Protein AF-A0A9W7YUX2-F1 (afdb_monomer_lite)

pLDDT: mean 72.72, std 19.78, range [22.59, 95.31]

Foldseek 3Di:
DQCLVPVDALQRLLPDPVSLVVLLVLLVCLQPPVLVSLVVLLVVLVVLVVVLVVDDPVCNVSSLRSLLLSLLSNLSSLVSNVVVVCQVVVVLDPVVVVVVVPPPDDDDDDDDDDPDDPPPDFAQDDPLPQPAADDPVSLLSLLVSLLVLLQPPDDPPQVCVLCVLLPVQLSVVLQVVLQDDDDDHQSVLVSLVPSDDPPCSSVSSCNSSDHDGLCSSVSSNSSSLSSLQSSCSNPVVSLLVQQLVQLVVQLVPPPDDRPNSSLQSLLSYDDDLQSLQSVLVSLLVSLLRHDPVVVLVSLVSNLSNLVNCCVNVVVNLLVCLVVQHARPHPSLVSSLVSLVCQQVVDPPDTDDLSSLLSNLSSCSRGNPSLVLLLCCCVVVVAPDVPPGDPSSNVLRVLLVQLQDQAHEPSSLSSLLSLLVSVLSNLVPPPRSSLSSNVSSLVSSCCQLVDPSNNYHPDDPDDDDSLSSLLSSLLSCCSNPVVVSCVSQVCLCPPPPNALSSVLSNLSSVLSNVSVCVSSVNPVVCQVNLVVVLVSLLVLLQVLLVVLVVVQVVVVVVVVVVPDDDDDDDDDDDDDDDPDDDDPADDRPQNVLSPPQSDDPDDDSADPDSNSSSSVSLLSSLQSLLVPVVSQQHDPDLVSSLVSLLSVLVSLLSQCLRQDLSSVLSSLSNLLSSLPLVVCVVRDDQLVSLVVVLLSLLVSLLSLLVSLVVCVVRHDPSSLLSSLVSSLSSLVSSLVSLVVSVLSNDADDDPPSVVSSQVSLVVSLVVQCPDPDPSSVVSSLSSLVSVLSSVVSCVVSVYDDPPVPDPNVVSVVSSVDPVVVVD

Radius of gyration: 29.9 Å; chains: 1; bounding box: 78×98×90 Å

Sequence (822 aa):
MLPCYSGLQIEQLAANKEFYENVNVLIQLHEMRLSALLRRLFSLLETISRAAHSSEQRNSVLFQQSQLLVLRVIAMGMFFHWHQIYASQGVNSDRSLKNMADEKDGEGNSVSSYPSSGTGYNNGEFDLYYPLSLEEPVAKRAFSIATEYFRTWTSPPSVRILADTIGNQAFYMFYLRSTHTSQILPMSVFMMDTAIGSAMLPRYVRACLSEPTADLTMEIQDAAGAIFMFMSATNWNIALQRAKSCLYLALSRGDEVADLTDIRFLEYATMDITRLAQLIDAFADAFTRVKAADQLKLAVVLRRAIWGFITRCGGTFMDMHTNMYRPSTSRLETLLDSVSAVIDAHTRPCANPVYYQLMIMLIMLCPDLLAASAEHVIEHGEAREDGCSKHAMFIGKIHQQLISRDVPESVVIGAMELQRVTTVMTALPGNNAFRLSERFDADINAVLLDSSNRLSPYREETCETKLLLLGTMSCQFQLSPEKAMQIFLPRVTGPKAEPWMQLVFIHAVSASLMQRYYRNGLASAPLFNKMVSKLFLDLLRRNVDTIQTISEQQSAGSASNGQGRGTSYGRRPQGYNESAGQAGSRSICDMALNMYATGEKVSIIPPNEIAQRVQMVSNILYEIAAEPRLVVWGENEDTRFESLELIVGAISSCIQEPSLAIQRRAGYALRSLFNPLMLTEWMQSADIVFAVWTLSLQVIQAICRAIVHSMVTSTLTQHRQLLEIMYDMMVMSNSILEISGGMMGAAVEMAEYPQFEVAFEVVIMLHLWADDADICQITQECLRLKTQGQQLMIDAGIPVDLTLSNHRLYQELGTNDVKQAG

Secondary structure (DSSP, 8-state):
--HHHH---HHHHHT-HHHHHHHHHHHHHHHHHHHHHHHHHHHHHHHHHHHHHHS-GGGHHHHHHHHHHHHHHHHHHHHHHHHHHHHHTTTT-THHHHHHHH-SS--------------TTSS------PPPPPPHHHHHHHHHHHHHTT----S-HHHHHHHTTS-TTHHHHHHHHHS-SS----HHHHHHHTSS-GGGHHHHHHHHSSPPPS-HHHHHHHHHHHHHHHHHHH-HHHHHHHHHHHHHHHHH-TTSPP--GGGGGGGG----HHHHHHHHHHHHHHHTTS-HHHHHHHHHHHHHHHHHHHHHTHHHHHHHHHTT---S-SHHHHHHHHHHHHHHH--SS-S-HHHHHHHHHHHHT-HHHHHHHHHHHHHHSS---TT--HHHHHHHHHHHHHHSSSB-HHHHHHHHHHHHHHTTSTTSTT-HHHHHHHHHHHHHHHHHS-TT--B-S--SS---HHHHHHHHHHHHHHH-HHHHHHHHHHHHHSTT--HHHHHHHHHHHHHHHHHHHHTT-GGG-HHHHHHHHHHHHHHHHHHHHHHHHHHHHHHHHHHHTTS------------------------HHHHHHHTTSS-S---SS-SSHHHHHHHHHHHHHHHHHH-GGGT---SSHHHHHHHHHHHHHHHHHHHTSS-HHHHHHHHHHHHHHT-HHHHHHH---HHHHHHHHHHHHHHHHHHHHHHHHHTTT--HHHHHHHHHHHHHHHHHHHHHHHHHTT-S-S----SSHHHHHHHHHHHHHHHTT-SSHHHHHHHHHHHHHHHHHHHHHHHTT----TTT--HHHHHHHHHS-GGG--

Structure (mmCIF, N/CA/C/O backbone):
data_AF-A0A9W7YUX2-F1
#
_entry.id   AF-A0A9W7YUX2-F1
#
loop_
_atom_site.group_PDB
_atom_site.id
_atom_site.type_symbol
_atom_site.label_atom_id
_atom_site.label_alt_id
_atom_site.label_comp_id
_atom_site.label_asym_id
_atom_site.label_entity_id
_atom_site.label_seq_id
_atom_site.pdbx_PDB_ins_code
_atom_site.Cartn_x
_atom_site.Cartn_y
_atom_site.Cartn_z
_atom_site.occupancy
_atom_site.B_iso_or_equiv
_atom_site.auth_seq_id
_atom_site.auth_comp_id
_atom_site.auth_asym_id
_atom_site.auth_atom_id
_atom_site.pdbx_PDB_model_num
ATOM 1 N N . MET A 1 1 ? -29.855 -8.968 -6.049 1.00 76.94 1 MET A N 1
ATOM 2 C CA . MET A 1 1 ? -29.889 -7.650 -5.382 1.00 76.94 1 MET A CA 1
ATOM 3 C C . MET A 1 1 ? -28.709 -6.769 -5.807 1.00 76.94 1 MET A C 1
ATOM 5 O O . MET A 1 1 ? -28.089 -6.150 -4.960 1.00 76.94 1 MET A O 1
ATOM 9 N N . LEU A 1 2 ? -28.357 -6.714 -7.099 1.00 85.56 2 LEU A N 1
ATOM 10 C CA . LEU A 1 2 ? -27.263 -5.826 -7.527 1.00 85.56 2 LEU A CA 1
ATOM 11 C C . LEU A 1 2 ? -27.708 -4.357 -7.442 1.00 85.56 2 LEU A C 1
ATOM 13 O O . LEU A 1 2 ? -28.894 -4.120 -7.693 1.00 85.56 2 LEU A O 1
ATOM 17 N N . PRO A 1 3 ? -26.792 -3.403 -7.188 1.00 85.25 3 PRO A N 1
ATOM 18 C CA . PRO A 1 3 ? -27.112 -1.977 -7.082 1.00 85.25 3 PRO A CA 1
ATOM 19 C C . PRO A 1 3 ? -27.990 -1.426 -8.214 1.00 85.25 3 PRO A C 1
ATOM 21 O O . PRO A 1 3 ? -28.928 -0.673 -7.967 1.00 85.25 3 PRO A O 1
ATOM 24 N N . CYS A 1 4 ? -27.759 -1.858 -9.459 1.00 83.94 4 CYS A N 1
ATOM 25 C CA . CYS A 1 4 ? -28.532 -1.424 -10.625 1.00 83.94 4 CYS A CA 1
ATOM 26 C C . CYS A 1 4 ? -29.994 -1.903 -10.636 1.00 83.94 4 CYS A C 1
ATOM 28 O O . CYS A 1 4 ? -30.818 -1.304 -11.320 1.00 83.94 4 CYS A O 1
ATOM 30 N N . TYR A 1 5 ? -30.324 -2.964 -9.892 1.00 85.25 5 TYR A N 1
ATOM 31 C CA . TYR A 1 5 ? -31.680 -3.512 -9.793 1.00 85.25 5 TYR A CA 1
ATOM 32 C C . TYR A 1 5 ? -32.359 -3.186 -8.460 1.00 85.25 5 TYR A C 1
ATOM 34 O O . TYR A 1 5 ? -33.581 -3.089 -8.418 1.00 85.25 5 TYR A O 1
ATOM 42 N N . SER A 1 6 ? -31.597 -3.058 -7.369 1.00 83.38 6 SER A N 1
ATOM 43 C CA . SER A 1 6 ? -32.133 -2.750 -6.036 1.00 83.38 6 SER A CA 1
ATOM 44 C C . SER A 1 6 ? -32.234 -1.252 -5.751 1.00 83.38 6 SER A C 1
ATOM 46 O O . SER A 1 6 ? -32.991 -0.869 -4.866 1.00 83.38 6 SER A O 1
ATOM 48 N N . GLY A 1 7 ? -31.461 -0.411 -6.448 1.00 80.81 7 GLY A N 1
ATOM 49 C CA . GLY A 1 7 ? -31.319 1.012 -6.123 1.00 80.81 7 GLY A CA 1
ATOM 50 C C . GLY A 1 7 ? -30.483 1.288 -4.866 1.00 80.81 7 GLY A C 1
ATOM 51 O O . GLY A 1 7 ? -30.337 2.445 -4.484 1.00 80.81 7 GLY A O 1
ATOM 52 N N . LEU A 1 8 ? -29.934 0.244 -4.233 1.00 83.69 8 LEU A N 1
ATOM 53 C CA . LEU A 1 8 ? -29.103 0.337 -3.031 1.00 83.69 8 LEU A CA 1
ATOM 54 C C . LEU A 1 8 ? -27.620 0.384 -3.403 1.00 83.69 8 LEU A C 1
ATOM 56 O O . LEU A 1 8 ? -27.183 -0.348 -4.292 1.00 83.69 8 LEU A O 1
ATOM 60 N N . GLN A 1 9 ? -26.839 1.197 -2.696 1.00 83.50 9 GLN A N 1
ATOM 61 C CA . GLN A 1 9 ? -25.384 1.238 -2.870 1.00 83.50 9 GLN A CA 1
ATOM 62 C C . GLN A 1 9 ? -24.703 0.012 -2.239 1.00 83.50 9 GLN A C 1
ATOM 64 O O . GLN A 1 9 ? -25.297 -0.681 -1.409 1.00 83.50 9 GLN A O 1
ATOM 69 N N . ILE A 1 10 ? -23.444 -0.258 -2.610 1.00 78.69 10 ILE A N 1
ATOM 70 C CA . ILE A 1 10 ? -22.679 -1.396 -2.057 1.00 78.69 10 ILE A CA 1
ATOM 71 C C . ILE A 1 10 ? -22.597 -1.335 -0.526 1.00 78.69 10 ILE A C 1
ATOM 73 O O . ILE A 1 10 ? -22.780 -2.365 0.111 1.00 78.69 10 ILE A O 1
ATOM 77 N N . GLU A 1 11 ? -22.417 -0.149 0.061 1.00 74.25 11 GLU A N 1
ATOM 78 C CA . GLU A 1 11 ? -22.374 0.049 1.519 1.00 74.25 11 GLU A CA 1
ATOM 79 C C . GLU A 1 11 ? -23.659 -0.446 2.207 1.00 74.25 11 GLU A C 1
ATOM 81 O O . GLU A 1 11 ? -23.628 -1.234 3.152 1.00 74.25 11 GLU A O 1
ATOM 86 N N . GLN A 1 12 ? -24.814 -0.061 1.664 1.00 77.88 12 GLN A N 1
ATOM 87 C CA . GLN A 1 12 ? -26.123 -0.459 2.182 1.00 77.88 12 GLN A CA 1
ATOM 88 C C . GLN A 1 12 ? -26.367 -1.964 2.019 1.00 77.88 12 GLN A C 1
ATOM 90 O O . GLN A 1 12 ? -27.000 -2.597 2.863 1.00 77.88 12 GLN A O 1
ATOM 95 N N . LEU A 1 13 ? -25.856 -2.553 0.934 1.00 82.31 13 LEU A N 1
ATOM 96 C CA . LEU A 1 13 ? -25.910 -3.996 0.712 1.00 82.31 13 LEU A CA 1
ATOM 97 C C . LEU A 1 13 ? -24.961 -4.758 1.647 1.00 82.31 13 LEU A C 1
ATOM 99 O O . LEU A 1 13 ? -25.293 -5.869 2.056 1.00 82.31 13 LEU A O 1
ATOM 103 N N . ALA A 1 14 ? -23.817 -4.176 2.009 1.00 76.62 14 ALA A N 1
ATOM 104 C CA . ALA A 1 14 ? -22.840 -4.776 2.914 1.00 76.62 14 ALA A CA 1
ATOM 105 C C . ALA A 1 14 ? -23.381 -4.929 4.345 1.00 76.62 14 ALA A C 1
ATOM 107 O O . ALA A 1 14 ? -23.052 -5.904 5.019 1.00 76.62 14 ALA A O 1
ATOM 108 N N . ALA A 1 15 ? -24.257 -4.018 4.782 1.00 77.44 15 ALA A N 1
ATOM 109 C CA . ALA A 1 15 ? -24.952 -4.111 6.066 1.00 77.44 15 ALA A CA 1
ATOM 110 C C . ALA A 1 15 ? -26.000 -5.246 6.116 1.00 77.44 15 ALA A C 1
ATOM 112 O O . ALA A 1 15 ? -26.430 -5.655 7.195 1.00 77.44 15 ALA A O 1
ATOM 113 N N . ASN A 1 16 ? -26.419 -5.786 4.964 1.00 84.12 16 ASN A N 1
ATOM 114 C CA . ASN A 1 16 ? -27.411 -6.853 4.902 1.00 84.12 16 ASN A CA 1
ATOM 115 C C . ASN A 1 16 ? -26.763 -8.240 5.088 1.00 84.12 16 ASN A C 1
ATOM 117 O O . ASN A 1 16 ? -26.052 -8.746 4.216 1.00 84.12 16 ASN A O 1
ATOM 121 N N . LYS A 1 17 ? -27.092 -8.899 6.206 1.00 83.19 17 LYS A N 1
ATOM 122 C CA . LYS A 1 17 ? -26.575 -10.227 6.577 1.00 83.19 17 LYS A CA 1
ATOM 123 C C . LYS A 1 17 ? -26.864 -11.320 5.538 1.00 83.19 17 LYS A C 1
ATOM 125 O O . LYS A 1 17 ? -26.003 -12.158 5.286 1.00 83.19 17 LYS A O 1
ATOM 130 N N . GLU A 1 18 ? -28.041 -11.320 4.911 1.00 85.25 18 GLU A N 1
ATOM 131 C CA . GLU A 1 18 ? -28.393 -12.321 3.890 1.00 85.25 18 GLU A CA 1
ATOM 132 C C . GLU A 1 18 ? -27.582 -12.122 2.609 1.00 85.25 18 GLU A C 1
ATOM 134 O O . GLU A 1 18 ? -27.174 -13.080 1.951 1.00 85.25 18 GLU A O 1
ATOM 139 N N . PHE A 1 19 ? -27.333 -10.867 2.236 1.00 86.75 19 PHE A N 1
ATOM 140 C CA . PHE A 1 19 ? -26.511 -10.558 1.073 1.00 86.75 19 PHE A CA 1
ATOM 141 C C . PHE A 1 19 ? -25.054 -10.966 1.290 1.00 86.75 19 PHE A C 1
ATOM 143 O O . PHE A 1 19 ? -24.461 -11.592 0.409 1.00 86.75 19 PHE A O 1
ATOM 150 N N . TYR A 1 20 ? -24.518 -10.677 2.478 1.00 86.69 20 TYR A N 1
ATOM 151 C CA . TYR A 1 20 ? -23.194 -11.123 2.899 1.00 86.69 20 TYR A CA 1
ATOM 152 C C . TYR A 1 20 ? -23.043 -12.643 2.758 1.00 86.69 20 TYR A C 1
ATOM 154 O O . TYR A 1 20 ? -22.100 -13.117 2.122 1.00 86.69 20 TYR A O 1
ATOM 162 N N . GLU A 1 21 ? -24.012 -13.412 3.263 1.00 85.31 21 GLU A N 1
ATOM 163 C CA . GLU A 1 21 ? -23.968 -14.875 3.197 1.00 85.31 21 GLU A CA 1
ATOM 164 C C . GLU A 1 21 ? -24.084 -15.408 1.760 1.00 85.31 21 GLU A C 1
ATOM 166 O O . GLU A 1 21 ? -23.412 -16.366 1.383 1.00 85.31 21 GLU A O 1
ATOM 171 N N . ASN A 1 22 ? -24.864 -14.750 0.898 1.00 88.94 22 ASN A N 1
ATOM 172 C CA . ASN A 1 22 ? -24.930 -15.117 -0.518 1.00 88.94 22 ASN A CA 1
ATOM 173 C C . ASN A 1 22 ? -23.582 -14.933 -1.233 1.00 88.94 22 ASN A C 1
ATOM 175 O O . ASN A 1 22 ? -23.195 -15.777 -2.046 1.00 88.94 22 ASN A O 1
ATOM 179 N N . VAL A 1 23 ? -22.857 -13.848 -0.939 1.00 86.19 23 VAL A N 1
ATOM 180 C CA . VAL A 1 23 ? -21.506 -13.626 -1.481 1.00 86.19 23 VAL A CA 1
ATOM 181 C C . VAL A 1 23 ? -20.525 -14.655 -0.916 1.00 86.19 23 VAL A C 1
ATOM 183 O O . VAL A 1 23 ? -19.734 -15.209 -1.678 1.00 86.19 23 VAL A O 1
ATOM 186 N N . ASN A 1 24 ? -20.626 -14.976 0.377 1.00 84.75 24 ASN A N 1
ATOM 187 C CA . ASN A 1 24 ? -19.845 -16.028 1.029 1.00 84.75 24 ASN A CA 1
ATOM 188 C C . ASN A 1 24 ? -19.980 -17.381 0.313 1.00 84.75 24 ASN A C 1
ATOM 190 O O . ASN A 1 24 ? -18.991 -17.943 -0.162 1.00 84.75 24 ASN A O 1
ATOM 194 N N . VAL A 1 25 ? -21.214 -17.864 0.154 1.00 87.25 25 VAL A N 1
ATOM 195 C CA . VAL A 1 25 ? -21.503 -19.129 -0.534 1.00 87.25 25 VAL A CA 1
ATOM 196 C C . VAL A 1 25 ? -21.003 -19.093 -1.978 1.00 87.25 25 VAL A C 1
ATOM 198 O O . VAL A 1 25 ? -20.418 -20.062 -2.461 1.00 87.25 25 VAL A O 1
ATOM 201 N N . LEU A 1 26 ? -21.183 -17.971 -2.679 1.00 88.38 26 LEU A N 1
ATOM 202 C CA . LEU A 1 26 ? -20.724 -17.837 -4.058 1.00 88.38 26 LEU A CA 1
ATOM 203 C C . LEU A 1 26 ? -19.198 -17.959 -4.179 1.00 88.38 26 LEU A C 1
ATOM 205 O O . LEU A 1 26 ? -18.732 -18.620 -5.106 1.00 88.38 26 LEU A O 1
ATOM 209 N N . ILE A 1 27 ? -18.424 -17.375 -3.258 1.00 80.12 27 ILE A N 1
ATOM 210 C CA . ILE A 1 27 ? -16.957 -17.503 -3.234 1.00 80.12 27 ILE A CA 1
ATOM 211 C C . ILE A 1 27 ? -16.554 -18.956 -2.964 1.00 80.12 27 ILE A C 1
ATOM 213 O O . ILE A 1 27 ? -15.764 -19.503 -3.731 1.00 80.12 27 ILE A O 1
ATOM 217 N N . GLN A 1 28 ? -17.163 -19.618 -1.976 1.00 82.75 28 GLN A N 1
ATOM 218 C CA . GLN A 1 28 ? -16.885 -21.031 -1.672 1.00 82.75 28 GLN A CA 1
ATOM 219 C C . GLN A 1 28 ? -17.137 -21.951 -2.875 1.00 82.75 28 GLN A C 1
ATOM 221 O O . GLN A 1 28 ? -16.341 -22.837 -3.175 1.00 82.75 28 GLN A O 1
ATOM 226 N N . LEU A 1 29 ? -18.210 -21.713 -3.638 1.00 86.81 29 LEU A N 1
ATOM 227 C CA . LEU A 1 29 ? -18.544 -22.533 -4.808 1.00 86.81 29 LEU A CA 1
ATOM 228 C C . LEU A 1 29 ? -17.480 -22.487 -5.925 1.00 86.81 29 LEU A C 1
ATOM 230 O O . LEU A 1 29 ? -17.467 -23.384 -6.778 1.00 86.81 29 LEU A O 1
ATOM 234 N N . HIS A 1 30 ? -16.590 -21.483 -5.943 1.00 83.81 30 HIS A N 1
ATOM 235 C CA . HIS A 1 30 ? -15.491 -21.410 -6.916 1.00 83.81 30 HIS A CA 1
ATOM 236 C C . HIS A 1 30 ? -14.453 -22.518 -6.726 1.00 83.81 30 HIS A C 1
ATOM 238 O O . HIS A 1 30 ? -13.812 -22.895 -7.706 1.00 83.81 30 HIS A O 1
ATOM 244 N N . GLU A 1 31 ? -14.349 -23.107 -5.533 1.00 80.31 31 GLU A N 1
ATOM 245 C CA . GLU A 1 31 ? -13.511 -24.283 -5.288 1.00 80.31 31 GLU A CA 1
ATOM 246 C C . GLU A 1 31 ? -13.899 -25.443 -6.215 1.00 80.31 31 GLU A C 1
ATOM 248 O O . GLU A 1 31 ? -13.056 -25.983 -6.927 1.00 80.31 31 GLU A O 1
ATOM 253 N N . MET A 1 32 ? -15.197 -25.753 -6.288 1.00 77.19 32 MET A N 1
ATOM 254 C CA . MET A 1 32 ? -15.705 -26.947 -6.970 1.00 77.19 32 MET A CA 1
ATOM 255 C C . MET A 1 32 ? -16.154 -26.700 -8.416 1.00 77.19 32 MET A C 1
ATOM 257 O O . MET A 1 32 ? -16.218 -27.637 -9.212 1.00 77.19 32 MET A O 1
ATOM 261 N N . ARG A 1 33 ? -16.558 -25.468 -8.770 1.00 84.56 33 ARG A N 1
ATOM 262 C CA . ARG A 1 33 ? -17.221 -25.169 -10.059 1.00 84.56 33 ARG A CA 1
ATOM 263 C C . ARG A 1 33 ? -16.730 -23.892 -10.744 1.00 84.56 33 ARG A C 1
ATOM 265 O O . ARG A 1 33 ? -17.533 -23.187 -11.365 1.00 84.56 33 ARG A O 1
ATOM 272 N N . LEU A 1 34 ? -15.423 -23.630 -10.704 1.00 86.25 34 LEU A N 1
ATOM 273 C CA . LEU A 1 34 ? -14.809 -22.423 -11.269 1.00 86.25 34 LEU A CA 1
ATOM 274 C C . LEU A 1 34 ? -15.307 -22.091 -12.690 1.00 86.25 34 LEU A C 1
ATOM 276 O O . LEU A 1 34 ? -15.917 -21.046 -12.904 1.00 86.25 34 LEU A O 1
ATOM 280 N N . SER A 1 35 ? -15.140 -22.990 -13.665 1.00 86.12 35 SER A N 1
ATOM 281 C CA . SER A 1 35 ? -15.485 -22.702 -15.069 1.00 86.12 35 SER A CA 1
ATOM 282 C C . SER A 1 35 ? -16.975 -22.408 -15.285 1.00 86.12 35 SER A C 1
ATOM 284 O O . SER A 1 35 ? -17.326 -21.538 -16.082 1.00 86.12 35 SER A O 1
ATOM 286 N N . ALA A 1 36 ? -17.869 -23.103 -14.576 1.00 87.75 36 ALA A N 1
ATOM 287 C CA . ALA A 1 36 ? -19.311 -22.894 -14.704 1.00 87.75 36 ALA A CA 1
ATOM 288 C C . ALA A 1 36 ? -19.752 -21.551 -14.101 1.00 87.75 36 ALA A C 1
ATOM 290 O O . ALA A 1 36 ? -20.598 -20.867 -14.687 1.00 87.75 36 ALA A O 1
ATOM 291 N N . LEU A 1 37 ? -19.168 -21.164 -12.963 1.00 89.88 37 LEU A N 1
ATOM 292 C CA . LEU A 1 37 ? -19.428 -19.875 -12.323 1.00 89.88 37 LEU A CA 1
ATOM 293 C C . LEU A 1 37 ? -18.880 -18.722 -13.155 1.00 89.88 37 LEU A C 1
ATOM 295 O O . LEU A 1 37 ? -19.629 -17.788 -13.430 1.00 89.88 37 LEU A O 1
ATOM 299 N N . LEU A 1 38 ? -17.648 -18.837 -13.662 1.00 90.38 38 LEU A N 1
ATOM 300 C CA . LEU A 1 38 ? -17.061 -17.844 -14.562 1.00 90.38 38 LEU A CA 1
ATOM 301 C C . LEU A 1 38 ? -17.964 -17.592 -15.772 1.00 90.38 38 LEU A C 1
ATOM 303 O O . LEU A 1 38 ? -18.312 -16.448 -16.042 1.00 90.38 38 LEU A O 1
ATOM 307 N N . ARG A 1 39 ? -18.443 -18.642 -16.460 1.00 91.06 39 ARG A N 1
ATOM 308 C CA . ARG A 1 39 ? -19.365 -18.481 -17.604 1.00 91.06 39 ARG A CA 1
ATOM 309 C C . ARG A 1 39 ? -20.629 -17.694 -17.238 1.00 91.06 39 ARG A C 1
ATOM 311 O O . ARG A 1 39 ? -21.075 -16.870 -18.036 1.00 91.06 39 ARG A O 1
ATOM 318 N N . ARG A 1 40 ? -21.217 -17.958 -16.065 1.00 92.56 40 ARG A N 1
ATOM 319 C CA . ARG A 1 40 ? -22.444 -17.288 -15.602 1.00 92.56 40 ARG A CA 1
ATOM 320 C C . ARG A 1 40 ? -22.186 -15.840 -15.193 1.00 92.56 40 ARG A C 1
ATOM 322 O O . ARG A 1 40 ? -22.922 -14.963 -15.634 1.00 92.56 40 ARG A O 1
ATOM 329 N N . LEU A 1 41 ? -21.142 -15.589 -14.406 1.00 92.75 41 LEU A N 1
ATOM 330 C CA . LEU A 1 41 ? -20.791 -14.253 -13.919 1.00 92.75 41 LEU A CA 1
ATOM 331 C C . LEU A 1 41 ? -20.342 -13.336 -15.062 1.00 92.75 41 LEU A C 1
ATOM 333 O O . LEU A 1 41 ? -20.785 -12.195 -15.134 1.00 92.75 41 LEU A O 1
ATOM 337 N N . PHE A 1 42 ? -19.575 -13.851 -16.023 1.00 92.94 42 PHE A N 1
ATOM 338 C CA . PHE A 1 42 ? -19.224 -13.118 -17.240 1.00 92.94 42 PHE A CA 1
ATOM 339 C C . PHE A 1 42 ? -20.447 -12.786 -18.108 1.00 92.94 42 PHE A C 1
ATOM 341 O O . PHE A 1 42 ? -20.568 -11.671 -18.606 1.00 92.94 42 PHE A O 1
ATOM 348 N N . SER A 1 43 ? -21.402 -13.712 -18.240 1.00 92.31 43 SER A N 1
ATOM 349 C CA . SER A 1 43 ? -22.655 -13.439 -18.958 1.00 92.31 43 SER A CA 1
ATOM 350 C C . SER A 1 43 ? -23.526 -12.394 -18.256 1.00 92.31 43 SER A C 1
ATOM 352 O O . SER A 1 43 ? -24.179 -11.583 -18.916 1.00 92.31 43 SER A O 1
ATOM 354 N N . LEU A 1 44 ? -23.550 -12.414 -16.922 1.00 92.00 44 LEU A N 1
ATOM 355 C CA . LEU A 1 44 ? -24.222 -11.400 -16.118 1.00 92.00 44 LEU A CA 1
ATOM 356 C C . LEU A 1 44 ? -23.566 -10.031 -16.327 1.00 92.00 44 LEU A C 1
ATOM 358 O O . LEU A 1 44 ? -24.267 -9.052 -16.568 1.00 92.00 44 LEU A O 1
ATOM 362 N N . LEU A 1 45 ? -22.234 -9.979 -16.313 1.00 91.00 45 LEU A N 1
ATOM 363 C CA . LEU A 1 45 ? -21.463 -8.754 -16.496 1.00 91.00 45 LEU A CA 1
ATOM 364 C C . LEU A 1 45 ? -21.702 -8.109 -17.873 1.00 91.00 45 LEU A C 1
ATOM 366 O O . LEU A 1 45 ? -21.962 -6.911 -17.947 1.00 91.00 45 LEU A O 1
ATOM 370 N N . GLU A 1 46 ? -21.734 -8.902 -18.948 1.00 89.81 46 GLU A N 1
ATOM 371 C CA . GLU A 1 46 ? -22.109 -8.429 -20.293 1.00 89.81 46 GLU A CA 1
ATOM 372 C C . GLU A 1 46 ? -23.537 -7.861 -20.331 1.00 89.81 46 GLU A C 1
ATOM 374 O O . GLU A 1 46 ? -23.793 -6.853 -20.990 1.00 89.81 46 GLU A O 1
ATOM 379 N N . THR A 1 47 ? -24.476 -8.496 -19.623 1.00 89.69 47 THR A N 1
ATOM 380 C CA . THR A 1 47 ? -25.873 -8.035 -19.552 1.00 89.69 47 THR A CA 1
ATOM 381 C C . THR A 1 47 ? -25.957 -6.675 -18.859 1.00 89.69 47 THR A C 1
ATOM 383 O O . THR A 1 47 ? -26.640 -5.776 -19.348 1.00 89.69 47 THR A O 1
ATOM 386 N N . ILE A 1 48 ? -25.211 -6.500 -17.763 1.00 88.12 48 ILE A N 1
ATOM 387 C CA . ILE A 1 48 ? -25.109 -5.229 -17.035 1.00 88.12 48 ILE A CA 1
ATOM 388 C C . ILE A 1 48 ? -24.440 -4.163 -17.911 1.00 88.12 48 ILE A C 1
ATOM 390 O O . ILE A 1 48 ? -24.946 -3.045 -17.974 1.00 88.12 48 ILE A O 1
ATOM 394 N N . SER A 1 49 ? -23.348 -4.496 -18.615 1.00 85.94 49 SER A N 1
ATOM 395 C CA . SER A 1 49 ? -22.669 -3.557 -19.523 1.00 85.94 49 SER A CA 1
ATOM 396 C C . SER A 1 49 ? -23.613 -3.063 -20.619 1.00 85.94 49 SER A C 1
ATOM 398 O O . SER A 1 49 ? -23.789 -1.857 -20.783 1.00 85.94 49 SER A O 1
ATOM 400 N N . ARG A 1 50 ? -24.323 -3.961 -21.313 1.00 85.44 50 ARG A N 1
ATOM 401 C CA . ARG A 1 50 ? -25.283 -3.567 -22.362 1.00 85.44 50 ARG A CA 1
ATOM 402 C C . ARG A 1 50 ? -26.422 -2.703 -21.821 1.00 85.44 50 ARG A C 1
ATOM 404 O O . ARG A 1 50 ? -26.790 -1.726 -22.465 1.00 85.44 50 ARG A O 1
ATOM 411 N N . ALA A 1 51 ? -26.953 -3.037 -20.644 1.00 82.88 51 ALA A N 1
ATOM 412 C CA . ALA A 1 51 ? -28.006 -2.251 -20.006 1.00 82.88 51 ALA A CA 1
ATOM 413 C C . ALA A 1 51 ? -27.527 -0.833 -19.641 1.00 82.88 51 ALA A C 1
ATOM 415 O O . ALA A 1 51 ? -28.253 0.132 -19.886 1.00 82.88 51 ALA A O 1
ATOM 416 N N . ALA A 1 52 ? -26.290 -0.693 -19.152 1.00 79.31 52 ALA A N 1
ATOM 417 C CA . ALA A 1 52 ? -25.703 0.597 -18.791 1.00 79.31 52 ALA A CA 1
ATOM 418 C C . ALA A 1 52 ? -25.657 1.575 -19.980 1.00 79.31 52 ALA A C 1
ATOM 420 O O . ALA A 1 52 ? -26.032 2.735 -19.829 1.00 79.31 52 ALA A O 1
ATOM 421 N N . HIS A 1 53 ? -25.302 1.091 -21.178 1.00 75.44 53 HIS A N 1
ATOM 422 C CA . HIS A 1 53 ? -25.247 1.901 -22.405 1.00 75.44 53 HIS A CA 1
ATOM 423 C C . HIS A 1 53 ? -26.621 2.419 -22.872 1.00 75.44 53 HIS A C 1
ATOM 425 O O . HIS A 1 53 ? -26.684 3.360 -23.657 1.00 75.44 53 HIS A O 1
ATOM 431 N N . SER A 1 54 ? -27.715 1.804 -22.412 1.00 71.06 54 SER A N 1
ATOM 432 C CA . SER A 1 54 ? -29.092 2.163 -22.787 1.00 71.06 54 SER A CA 1
ATOM 433 C C . SER A 1 54 ? -29.824 3.033 -21.756 1.00 71.06 54 SER A C 1
ATOM 435 O O . SER A 1 54 ? -30.933 3.489 -22.024 1.00 71.06 54 SER A O 1
ATOM 437 N N . SER A 1 55 ? -29.233 3.244 -20.575 1.00 61.72 55 SER A N 1
ATOM 438 C CA . SER A 1 55 ? -29.875 3.918 -19.437 1.00 61.72 55 SER A CA 1
ATOM 439 C C . SER A 1 55 ? -29.543 5.416 -19.351 1.00 61.72 55 SER A C 1
ATOM 441 O O . SER A 1 55 ? -28.477 5.844 -19.787 1.00 61.72 55 SER A O 1
ATOM 443 N N . GLU A 1 56 ? -30.442 6.225 -18.771 1.00 56.97 56 GLU A N 1
ATOM 444 C CA . GLU A 1 56 ? -30.188 7.649 -18.499 1.00 56.97 56 GLU A CA 1
ATOM 445 C C . GLU A 1 56 ? -28.963 7.851 -17.585 1.00 56.97 56 GLU A C 1
ATOM 447 O O . GLU A 1 56 ? -28.743 7.100 -16.631 1.00 56.97 56 GLU A O 1
ATOM 452 N N . GLN A 1 57 ? -28.212 8.934 -17.824 1.00 57.50 57 GLN A N 1
ATOM 453 C CA . GLN A 1 57 ? -26.969 9.313 -17.124 1.00 57.50 57 GLN A CA 1
ATOM 454 C C . GLN A 1 57 ? -27.065 9.274 -15.584 1.00 57.50 57 GLN A C 1
ATOM 456 O O . GLN A 1 57 ? -26.061 9.069 -14.903 1.00 57.50 57 GLN A O 1
ATOM 461 N N . ARG A 1 58 ? -28.275 9.419 -15.026 1.00 52.31 58 ARG A N 1
ATOM 462 C CA . ARG A 1 58 ? -28.550 9.457 -13.582 1.00 52.31 58 ARG A CA 1
ATOM 463 C C . ARG A 1 58 ? -28.311 8.123 -12.857 1.00 52.31 58 ARG A C 1
ATOM 465 O O . ARG A 1 58 ? -27.996 8.153 -11.673 1.00 52.31 58 ARG A O 1
ATOM 472 N N . ASN A 1 59 ? -28.394 6.980 -13.551 1.00 64.44 59 ASN A N 1
ATOM 473 C CA . ASN A 1 59 ? -28.168 5.643 -12.967 1.00 64.44 59 ASN A CA 1
ATOM 474 C C . ASN A 1 59 ? -26.769 5.067 -13.254 1.00 64.44 59 ASN A C 1
ATOM 476 O O . ASN A 1 59 ? -26.467 3.953 -12.822 1.00 64.44 59 ASN A O 1
ATOM 480 N N . SER A 1 60 ? -25.899 5.815 -13.945 1.00 76.44 60 SER A N 1
ATOM 481 C CA . SER A 1 60 ? -24.571 5.347 -14.375 1.00 76.44 60 SER A CA 1
ATOM 482 C C . SER A 1 60 ? -23.723 4.801 -13.217 1.00 76.44 60 SER A C 1
ATOM 484 O O . SER A 1 60 ? -23.080 3.762 -13.355 1.00 76.44 60 SER A O 1
ATOM 486 N N . VAL A 1 61 ? -23.782 5.448 -12.048 1.00 80.94 61 VAL A N 1
ATOM 487 C CA . VAL A 1 61 ? -23.011 5.049 -10.858 1.00 80.94 61 VAL A CA 1
ATOM 488 C C . VAL A 1 61 ? -23.455 3.683 -10.322 1.00 80.94 61 VAL A C 1
ATOM 490 O O . VAL A 1 61 ? -22.615 2.849 -9.995 1.00 80.94 61 VAL A O 1
ATOM 493 N N . LEU A 1 62 ? -24.761 3.394 -10.289 1.00 84.44 62 LEU A N 1
ATOM 494 C CA . LEU A 1 62 ? -25.282 2.105 -9.807 1.00 84.44 62 LEU A CA 1
ATOM 495 C C . LEU A 1 62 ? -24.918 0.948 -10.749 1.00 84.44 62 LEU A C 1
ATOM 497 O O . LEU A 1 62 ? -24.637 -0.169 -10.300 1.00 84.44 62 LEU A O 1
ATOM 501 N N . PHE A 1 63 ? -24.883 1.203 -12.060 1.00 86.62 63 PHE A N 1
ATOM 502 C CA . PHE A 1 63 ? -24.388 0.227 -13.032 1.00 86.62 63 PHE A CA 1
ATOM 503 C C . PHE A 1 63 ? -22.895 -0.053 -12.838 1.00 86.62 63 PHE A C 1
ATOM 505 O O . PHE A 1 63 ? -22.513 -1.221 -12.769 1.00 86.62 63 PHE A O 1
ATOM 512 N N . GLN A 1 64 ? -22.073 0.982 -12.663 1.00 85.25 64 GLN A N 1
ATOM 513 C CA . GLN A 1 64 ? -20.641 0.833 -12.393 1.00 85.25 64 GLN A CA 1
ATOM 514 C C . GLN A 1 64 ? -20.367 0.108 -11.064 1.00 85.25 64 GLN A C 1
ATOM 516 O O . GLN A 1 64 ? -19.556 -0.814 -11.028 1.00 85.25 64 GLN A O 1
ATOM 521 N N . GLN A 1 65 ? -21.103 0.419 -9.992 1.00 87.81 65 GLN A N 1
ATOM 522 C CA . GLN A 1 65 ? -21.009 -0.313 -8.721 1.00 87.81 65 GLN A CA 1
ATOM 523 C C . GLN A 1 65 ? -21.388 -1.795 -8.882 1.00 87.81 65 GLN A C 1
ATOM 525 O O . GLN A 1 65 ? -20.739 -2.680 -8.327 1.00 87.81 65 GLN A O 1
ATOM 530 N N . SER A 1 66 ? -22.404 -2.096 -9.695 1.00 91.12 66 SER A N 1
ATOM 531 C CA . SER A 1 66 ? -22.784 -3.485 -9.990 1.00 91.12 66 SER A CA 1
ATOM 532 C C . SER A 1 66 ? -21.702 -4.229 -10.777 1.00 91.12 66 SER A C 1
ATOM 534 O O . SER A 1 66 ? -21.446 -5.400 -10.501 1.00 91.12 66 SER A O 1
ATOM 536 N N . GLN A 1 67 ? -21.052 -3.560 -11.736 1.00 90.12 67 GLN A N 1
ATOM 537 C CA . GLN A 1 67 ? -19.920 -4.113 -12.486 1.00 90.12 67 GLN A CA 1
ATOM 538 C C . GLN A 1 67 ? -18.725 -4.384 -11.567 1.00 90.12 67 GLN A C 1
ATOM 540 O O . GLN A 1 67 ? -18.184 -5.490 -11.593 1.00 90.12 67 GLN A O 1
ATOM 545 N N . LEU A 1 68 ? -18.365 -3.417 -10.716 1.00 84.38 68 LEU A N 1
ATOM 546 C CA . LEU A 1 68 ? -17.291 -3.547 -9.732 1.00 84.38 68 LEU A CA 1
ATOM 547 C C . LEU A 1 68 ? -17.518 -4.747 -8.811 1.00 84.38 68 LEU A C 1
ATOM 549 O O . LEU A 1 68 ? -16.625 -5.576 -8.651 1.00 84.38 68 LEU A O 1
ATOM 553 N N . LEU A 1 69 ? -18.718 -4.873 -8.237 1.00 87.81 69 LEU A N 1
ATOM 554 C CA . LEU A 1 69 ? -19.041 -5.968 -7.327 1.00 87.81 69 LEU A CA 1
ATOM 555 C C . LEU A 1 69 ? -18.868 -7.334 -8.004 1.00 87.81 69 LEU A C 1
ATOM 557 O O . LEU A 1 69 ? -18.240 -8.229 -7.442 1.00 87.81 69 LEU A O 1
ATOM 561 N N . VAL A 1 70 ? -19.400 -7.499 -9.220 1.00 91.06 70 VAL A N 1
ATOM 562 C CA . VAL A 1 70 ? -19.284 -8.762 -9.965 1.00 91.06 70 VAL A CA 1
ATOM 563 C C . VAL A 1 70 ? -17.821 -9.068 -10.297 1.00 91.06 70 VAL A C 1
ATOM 565 O O . VAL A 1 70 ? -17.392 -10.207 -10.123 1.00 91.06 70 VAL A O 1
ATOM 568 N N . LEU A 1 71 ? -17.035 -8.069 -10.713 1.00 84.44 71 LEU A N 1
ATOM 569 C CA . LEU A 1 71 ? -15.602 -8.230 -10.974 1.00 84.44 71 LEU A CA 1
ATOM 570 C C . LEU A 1 71 ? -14.824 -8.626 -9.710 1.00 84.44 71 LEU A C 1
ATOM 572 O O . LEU A 1 71 ? -14.028 -9.562 -9.764 1.00 84.44 71 LEU A O 1
ATOM 576 N N . ARG A 1 72 ? -15.091 -7.981 -8.564 1.00 82.50 72 ARG A N 1
ATOM 577 C CA . ARG A 1 72 ? -14.482 -8.334 -7.271 1.00 82.50 72 ARG A CA 1
ATOM 578 C C . ARG A 1 72 ? -14.821 -9.767 -6.867 1.00 82.50 72 ARG A C 1
ATOM 580 O O . ARG A 1 72 ? -13.929 -10.500 -6.458 1.00 82.50 72 ARG A O 1
ATOM 587 N N . VAL A 1 73 ? -16.075 -10.194 -7.024 1.00 84.38 73 VAL A N 1
ATOM 588 C CA . VAL A 1 73 ? -16.496 -11.575 -6.730 1.00 84.38 73 VAL A CA 1
ATOM 589 C C . VAL A 1 73 ? -15.782 -12.584 -7.630 1.00 84.38 73 VAL A C 1
ATOM 591 O O . VAL A 1 73 ? -15.316 -13.605 -7.131 1.00 84.38 73 VAL A O 1
ATOM 594 N N . ILE A 1 74 ? -15.653 -12.304 -8.933 1.00 84.88 74 ILE A N 1
ATOM 595 C CA . ILE A 1 74 ? -14.899 -13.169 -9.853 1.00 84.88 74 ILE A CA 1
ATOM 596 C C . ILE A 1 74 ? -13.433 -13.260 -9.410 1.00 84.88 74 ILE A C 1
ATOM 598 O O . ILE A 1 74 ? -12.905 -14.361 -9.279 1.00 84.88 74 ILE A O 1
ATOM 602 N N . ALA A 1 75 ? -12.784 -12.120 -9.156 1.00 76.94 75 ALA A N 1
ATOM 603 C CA . ALA A 1 75 ? -11.381 -12.074 -8.757 1.00 76.94 75 ALA A CA 1
ATOM 604 C C . ALA A 1 75 ? -11.131 -12.826 -7.436 1.00 76.94 75 ALA A C 1
ATOM 606 O O . ALA A 1 75 ? -10.210 -13.638 -7.365 1.00 76.94 75 ALA A O 1
ATOM 607 N N . MET A 1 76 ? -11.977 -12.622 -6.419 1.00 74.50 76 MET A N 1
ATOM 608 C CA . MET A 1 76 ? -11.891 -13.341 -5.140 1.00 74.50 76 MET A CA 1
ATOM 609 C C . MET A 1 76 ? -12.189 -14.829 -5.285 1.00 74.50 76 MET A C 1
ATOM 611 O O . MET A 1 76 ? -11.533 -15.646 -4.652 1.00 74.50 76 MET A O 1
ATOM 615 N N . GLY A 1 77 ? -13.152 -15.198 -6.128 1.00 75.38 77 GLY A N 1
ATOM 616 C CA . GLY A 1 77 ? -13.465 -16.595 -6.405 1.00 75.38 77 GLY A CA 1
ATOM 617 C C . GLY A 1 77 ? -12.305 -17.329 -7.083 1.00 75.38 77 GLY A C 1
ATOM 618 O O . GLY A 1 77 ? -11.956 -18.439 -6.683 1.00 75.38 77 GLY A O 1
ATOM 619 N N . MET A 1 78 ? -11.662 -16.700 -8.074 1.00 76.00 78 MET A N 1
ATOM 620 C CA . MET A 1 78 ? -10.450 -17.232 -8.713 1.00 76.00 78 MET A CA 1
ATOM 621 C C . MET A 1 78 ? -9.294 -17.350 -7.717 1.00 76.00 78 MET A C 1
ATOM 623 O O . MET A 1 78 ? -8.595 -18.362 -7.714 1.00 76.00 78 MET A O 1
ATOM 627 N N . PHE A 1 79 ? -9.129 -16.352 -6.846 1.00 72.25 79 PHE A N 1
ATOM 628 C CA . PHE A 1 79 ? -8.125 -16.385 -5.790 1.00 72.25 79 PHE A CA 1
ATOM 629 C C . PHE A 1 79 ? -8.360 -17.525 -4.800 1.00 72.25 79 PHE A C 1
ATOM 631 O O . PHE A 1 79 ? -7.449 -18.304 -4.539 1.00 72.25 79 PHE A O 1
ATOM 638 N N . PHE A 1 80 ? -9.587 -17.651 -4.292 1.00 70.69 80 PHE A N 1
ATOM 639 C CA . PHE A 1 80 ? -9.972 -18.700 -3.356 1.00 70.69 80 PHE A CA 1
ATOM 640 C C . PHE A 1 80 ? -9.694 -20.086 -3.942 1.00 70.69 80 PHE A C 1
ATOM 642 O O . PHE A 1 80 ? -9.067 -20.914 -3.291 1.00 70.69 80 PHE A O 1
ATOM 649 N N . HIS A 1 81 ? -10.068 -20.316 -5.204 1.00 76.06 81 HIS A N 1
ATOM 650 C CA . HIS A 1 81 ? -9.756 -21.564 -5.898 1.00 76.06 81 HIS A CA 1
ATOM 651 C C . HIS A 1 81 ? -8.244 -21.828 -5.980 1.00 76.06 81 HIS A C 1
ATOM 653 O O . HIS A 1 81 ? -7.798 -22.945 -5.723 1.00 76.06 81 HIS A O 1
ATOM 659 N N . TRP A 1 82 ? -7.444 -20.806 -6.305 1.00 72.00 82 TRP A N 1
ATOM 660 C CA . TRP A 1 82 ? -5.989 -20.945 -6.381 1.00 72.00 82 TRP A CA 1
ATOM 661 C C . TRP A 1 82 ? -5.383 -21.300 -5.019 1.00 72.00 82 TRP A C 1
ATOM 663 O O . TRP A 1 82 ? -4.567 -22.214 -4.918 1.00 72.00 82 TRP A O 1
ATOM 673 N N . HIS A 1 83 ? -5.838 -20.621 -3.965 1.00 66.94 83 HIS A N 1
ATOM 674 C CA . HIS A 1 83 ? -5.400 -20.839 -2.589 1.00 66.94 83 HIS A CA 1
ATOM 675 C C . HIS A 1 83 ? -5.700 -22.259 -2.097 1.00 66.94 83 HIS A C 1
ATOM 677 O O . HIS A 1 83 ? -4.812 -22.910 -1.548 1.00 66.94 83 HIS A O 1
ATOM 683 N N . GLN A 1 84 ? -6.898 -22.783 -2.374 1.00 68.94 84 GLN A N 1
ATOM 684 C CA . GLN A 1 84 ? -7.258 -24.155 -1.995 1.00 68.94 84 GLN A CA 1
ATOM 685 C C . GLN A 1 84 ? -6.364 -25.203 -2.670 1.00 68.94 84 GLN A C 1
ATOM 687 O O . GLN A 1 84 ? -5.990 -26.196 -2.044 1.00 68.94 84 GLN A O 1
ATOM 692 N N . ILE A 1 85 ? -5.947 -24.970 -3.920 1.00 66.12 85 ILE A N 1
ATOM 693 C CA . ILE A 1 85 ? -4.990 -25.851 -4.605 1.00 66.12 85 ILE A CA 1
ATOM 694 C C . ILE A 1 85 ? -3.646 -25.851 -3.868 1.00 66.12 85 ILE A C 1
ATOM 696 O O . ILE A 1 85 ? -3.129 -26.927 -3.565 1.00 66.12 85 ILE A O 1
ATOM 700 N N . TYR A 1 86 ? -3.111 -24.681 -3.505 1.00 60.41 86 TYR A N 1
ATOM 701 C CA . TYR A 1 86 ? -1.869 -24.593 -2.725 1.00 60.41 86 TYR A CA 1
ATOM 702 C C . TYR A 1 86 ? -1.984 -25.264 -1.349 1.00 60.41 86 TYR A C 1
ATOM 704 O O . TYR A 1 86 ? -1.079 -25.995 -0.938 1.00 60.41 86 TYR A O 1
ATOM 712 N N . ALA A 1 87 ? -3.108 -25.073 -0.653 1.00 59.25 87 ALA A N 1
ATOM 713 C CA . ALA A 1 87 ? -3.380 -25.727 0.625 1.00 59.25 87 ALA A CA 1
ATOM 714 C C . ALA A 1 87 ? -3.411 -27.260 0.488 1.00 59.25 87 ALA A C 1
ATOM 716 O O . ALA A 1 87 ? -2.804 -27.967 1.294 1.00 59.25 87 ALA A O 1
ATOM 717 N N . SER A 1 88 ? -4.040 -27.778 -0.574 1.00 61.06 88 SER A N 1
ATOM 718 C CA . SER A 1 88 ? -4.125 -29.220 -0.847 1.00 61.06 88 SER A CA 1
ATOM 719 C C . SER A 1 88 ? -2.771 -29.878 -1.150 1.00 61.06 88 SER A C 1
ATOM 721 O O . SER A 1 88 ? -2.597 -31.068 -0.894 1.00 61.06 88 SER A O 1
ATOM 723 N N . GLN A 1 89 ? -1.796 -29.108 -1.647 1.00 56.12 89 GLN A N 1
ATOM 724 C CA . GLN A 1 89 ? -0.451 -29.585 -1.990 1.00 56.12 89 GLN A CA 1
ATOM 725 C C . GLN A 1 89 ? 0.553 -29.498 -0.831 1.00 56.12 89 GLN A C 1
ATOM 727 O O . GLN A 1 89 ? 1.729 -29.797 -1.011 1.00 56.12 89 GLN A O 1
ATOM 732 N N . GLY A 1 90 ? 0.113 -29.109 0.370 1.00 48.69 90 GLY A N 1
ATOM 733 C CA . GLY A 1 90 ? 0.974 -29.050 1.554 1.00 48.69 90 GLY A CA 1
ATOM 734 C C . GLY A 1 90 ? 1.821 -27.781 1.675 1.00 48.69 90 GLY A C 1
ATOM 735 O O . GLY A 1 90 ? 2.422 -27.575 2.726 1.00 48.69 90 GLY A O 1
ATOM 736 N N . VAL A 1 91 ? 1.799 -26.899 0.667 1.00 47.62 91 VAL A N 1
ATOM 737 C CA . VAL A 1 91 ? 2.531 -25.616 0.647 1.00 47.62 91 VAL A CA 1
ATOM 738 C C . VAL A 1 91 ? 2.006 -24.643 1.717 1.00 47.62 91 VAL A C 1
ATOM 740 O O . VAL A 1 91 ? 2.755 -23.812 2.208 1.00 47.62 91 VAL A O 1
ATOM 743 N N . ASN A 1 92 ? 0.749 -24.808 2.149 1.00 43.78 92 ASN A N 1
ATOM 744 C CA . ASN A 1 92 ? 0.103 -24.029 3.218 1.00 43.78 92 ASN A CA 1
ATOM 745 C C . ASN A 1 92 ? -0.467 -24.911 4.351 1.00 43.78 92 ASN A C 1
ATOM 747 O O . ASN A 1 92 ? -1.478 -24.565 4.962 1.00 43.78 92 ASN A O 1
ATOM 751 N N . SER A 1 93 ? 0.097 -26.097 4.614 1.00 35.88 93 SER A N 1
ATOM 752 C CA . SER A 1 93 ? -0.526 -26.990 5.601 1.00 35.88 93 SER A CA 1
ATOM 753 C C . SER A 1 93 ? -0.233 -26.588 7.055 1.00 35.88 93 SER A C 1
ATOM 755 O O . SER A 1 93 ? 0.914 -26.567 7.491 1.00 35.88 93 SER A O 1
ATOM 757 N N . ASP A 1 94 ? -1.297 -26.426 7.849 1.00 35.50 94 ASP A N 1
ATOM 758 C CA . ASP A 1 94 ? -1.301 -26.423 9.329 1.00 35.50 94 ASP A CA 1
ATOM 759 C C . ASP A 1 94 ? -0.529 -27.611 9.955 1.00 35.50 94 ASP A C 1
ATOM 761 O O . ASP A 1 94 ? -0.216 -27.612 11.147 1.00 35.50 94 ASP A O 1
ATOM 765 N N . ARG A 1 95 ? -0.205 -28.650 9.169 1.00 34.53 95 ARG A N 1
ATOM 766 C CA . ARG A 1 95 ? 0.631 -29.780 9.602 1.00 34.53 95 ARG A CA 1
ATOM 767 C C . ARG A 1 95 ? 2.062 -29.362 9.940 1.00 34.53 95 ARG A C 1
ATOM 769 O O . ARG A 1 95 ? 2.637 -29.949 10.849 1.00 34.53 95 ARG A O 1
ATOM 776 N N . SER A 1 96 ? 2.609 -28.340 9.283 1.00 31.77 96 SER A N 1
ATOM 777 C CA . SER A 1 96 ? 3.960 -27.833 9.565 1.00 31.77 96 SER A CA 1
ATOM 778 C C . SER A 1 96 ? 4.055 -27.187 10.954 1.00 31.77 96 SER A C 1
ATOM 780 O O . SER A 1 96 ? 5.054 -27.351 11.646 1.00 31.77 96 SER A O 1
ATOM 782 N N . LEU A 1 97 ? 2.993 -26.492 11.380 1.00 32.53 97 LEU A N 1
ATOM 783 C CA . LEU A 1 97 ? 2.916 -25.815 12.680 1.00 32.53 97 LEU A CA 1
ATOM 784 C C . LEU A 1 97 ? 2.623 -26.787 13.830 1.00 32.53 97 LEU A C 1
ATOM 786 O O . LEU A 1 97 ? 3.138 -26.600 14.928 1.00 32.53 97 LEU A O 1
ATOM 790 N N . LYS A 1 98 ? 1.856 -27.860 13.583 1.00 31.78 98 LYS A N 1
ATOM 791 C CA . LYS A 1 98 ? 1.644 -28.919 14.586 1.00 31.78 98 LYS A CA 1
ATOM 792 C C . LYS A 1 98 ? 2.911 -29.723 14.872 1.00 31.78 98 LYS A C 1
ATOM 794 O O . LYS A 1 98 ? 3.176 -30.025 16.028 1.00 31.78 98 LYS A O 1
ATOM 799 N N . ASN A 1 99 ? 3.731 -29.996 13.858 1.00 32.94 99 ASN A N 1
ATOM 800 C CA . ASN A 1 99 ? 4.950 -30.784 14.054 1.00 32.94 99 ASN A CA 1
ATOM 801 C C . ASN A 1 99 ? 6.033 -30.037 14.859 1.00 32.94 99 ASN A C 1
ATOM 803 O O . ASN A 1 99 ? 6.824 -30.687 15.529 1.00 32.94 99 ASN A O 1
ATOM 807 N N . MET A 1 100 ? 6.043 -28.694 14.869 1.00 31.72 100 MET A N 1
ATOM 808 C CA . MET A 1 100 ? 6.939 -27.921 15.750 1.00 31.72 100 MET A CA 1
ATOM 809 C C . MET A 1 100 ? 6.475 -27.865 17.214 1.00 31.72 100 MET A C 1
ATOM 811 O O . MET A 1 100 ? 7.284 -27.580 18.093 1.00 31.72 100 MET A O 1
ATOM 815 N N . ALA A 1 101 ? 5.191 -28.114 17.489 1.00 33.12 101 ALA A N 1
ATOM 816 C CA . ALA A 1 101 ? 4.662 -28.135 18.853 1.00 33.12 101 ALA A CA 1
ATOM 817 C C . ALA A 1 101 ? 4.909 -29.482 19.561 1.00 33.12 101 ALA A C 1
ATOM 819 O O . ALA A 1 101 ? 5.031 -29.498 20.783 1.00 33.12 101 ALA A O 1
ATOM 820 N N . ASP A 1 102 ? 5.034 -30.576 18.798 1.00 32.25 102 ASP A N 1
ATOM 821 C CA . ASP A 1 102 ? 5.224 -31.936 19.325 1.00 32.25 102 ASP A CA 1
ATOM 822 C C . ASP A 1 102 ? 6.703 -32.392 19.387 1.00 32.25 102 ASP A C 1
ATOM 824 O O . ASP A 1 102 ? 6.998 -33.417 19.994 1.00 32.25 102 ASP A O 1
ATOM 828 N N . GLU A 1 103 ? 7.666 -31.634 18.841 1.00 36.69 103 GLU A N 1
ATOM 829 C CA . GLU A 1 103 ? 9.114 -31.934 18.943 1.00 36.69 103 GLU A CA 1
ATOM 830 C C . GLU A 1 103 ? 9.785 -31.336 20.199 1.00 36.69 103 GLU A C 1
ATOM 832 O O . GLU A 1 103 ? 10.924 -30.866 20.191 1.00 36.69 103 GLU A O 1
ATOM 837 N N . LYS A 1 104 ? 9.089 -31.399 21.334 1.00 39.34 104 LYS A N 1
ATOM 838 C CA . LYS A 1 104 ? 9.733 -31.420 22.651 1.00 39.34 104 LYS A CA 1
ATOM 839 C C . LYS A 1 104 ? 9.443 -32.775 23.267 1.00 39.34 104 LYS A C 1
ATOM 841 O O . LYS A 1 104 ? 8.444 -32.905 23.955 1.00 39.34 104 LYS A O 1
ATOM 846 N N . ASP A 1 105 ? 10.265 -33.764 22.914 1.00 37.34 105 ASP A N 1
ATOM 847 C CA . ASP A 1 105 ? 10.729 -34.866 23.774 1.00 37.34 105 ASP A CA 1
ATOM 848 C C . ASP A 1 105 ? 11.217 -36.045 22.910 1.00 37.34 105 ASP A C 1
ATOM 850 O O . ASP A 1 105 ? 10.428 -36.743 22.278 1.00 37.34 105 ASP A O 1
ATOM 854 N N . GLY A 1 106 ? 12.531 -36.307 22.911 1.00 33.34 106 GLY A N 1
ATOM 855 C CA . GLY A 1 106 ? 13.074 -37.582 22.424 1.00 33.34 106 GLY A CA 1
ATOM 856 C C . GLY A 1 106 ? 14.468 -37.519 21.801 1.00 33.34 106 GLY A C 1
ATOM 857 O O . GLY A 1 106 ? 14.617 -37.295 20.605 1.00 33.34 106 GLY A O 1
ATOM 858 N N . GLU A 1 107 ? 15.496 -37.819 22.597 1.00 36.78 107 GLU A N 1
ATOM 859 C CA . GLU A 1 107 ? 16.801 -38.261 22.092 1.00 36.78 107 GLU A CA 1
ATOM 860 C C . GLU A 1 107 ? 16.651 -39.602 21.348 1.00 36.78 107 GLU A C 1
ATOM 862 O O . GLU A 1 107 ? 16.131 -40.572 21.900 1.00 36.78 107 GLU A O 1
ATOM 867 N N . GLY A 1 108 ? 17.140 -39.693 20.107 1.00 30.28 108 GLY A N 1
ATOM 868 C CA . GLY A 1 108 ? 17.095 -40.949 19.355 1.00 30.28 108 GLY A CA 1
ATOM 869 C C . GLY A 1 108 ? 17.736 -40.881 17.972 1.00 30.28 108 GLY A C 1
ATOM 870 O O . GLY A 1 108 ? 17.098 -40.545 16.983 1.00 30.28 108 GLY A O 1
ATOM 871 N N . ASN A 1 109 ? 19.008 -41.264 17.909 1.00 34.75 109 ASN A N 1
ATOM 872 C CA . ASN A 1 109 ? 19.803 -41.452 16.698 1.00 34.75 109 ASN A CA 1
ATOM 873 C C . ASN A 1 109 ? 19.121 -42.415 15.697 1.00 34.75 109 ASN A C 1
ATOM 875 O O . ASN A 1 109 ? 19.016 -43.608 15.977 1.00 34.75 109 ASN A O 1
ATOM 879 N N . SER A 1 110 ? 18.754 -41.951 14.496 1.00 25.94 110 SER A N 1
ATOM 880 C CA . SER A 1 110 ? 18.733 -42.812 13.303 1.00 25.94 110 SER A CA 1
ATOM 881 C C . SER A 1 110 ? 18.866 -42.004 12.009 1.00 25.94 110 SER A C 1
ATOM 883 O O . SER A 1 110 ? 18.207 -40.994 11.787 1.00 25.94 110 SER A O 1
ATOM 885 N N . VAL A 1 111 ? 19.790 -42.462 11.168 1.00 33.47 111 VAL A N 1
ATOM 886 C CA . VAL A 1 111 ? 20.133 -41.908 9.858 1.00 33.47 111 VAL A CA 1
ATOM 887 C C . VAL A 1 111 ? 19.015 -42.233 8.866 1.00 33.47 111 VAL A C 1
ATOM 889 O O . VAL A 1 111 ? 18.766 -43.402 8.583 1.00 33.47 111 VAL A O 1
ATOM 892 N N . SER A 1 112 ? 18.381 -41.203 8.303 1.00 23.81 112 SER A N 1
ATOM 893 C CA . SER A 1 112 ? 17.454 -41.312 7.173 1.00 23.81 112 SER A CA 1
ATOM 894 C C . SER A 1 112 ? 17.790 -40.244 6.136 1.00 23.81 112 SER A C 1
ATOM 896 O O . SER A 1 112 ? 17.671 -39.048 6.384 1.00 23.81 112 SER A O 1
ATOM 898 N N . SER A 1 113 ? 18.222 -40.697 4.964 1.00 26.09 113 SER A N 1
ATOM 899 C CA . SER A 1 113 ? 18.526 -39.899 3.781 1.00 26.09 113 SER A CA 1
ATOM 900 C C . SER A 1 113 ? 17.270 -39.234 3.202 1.00 26.09 113 SER A C 1
ATOM 902 O O . SER A 1 113 ? 16.438 -39.915 2.603 1.00 26.09 113 SER A O 1
ATOM 904 N N . TYR A 1 114 ? 17.182 -37.910 3.308 1.00 23.42 114 TYR A N 1
ATOM 905 C CA . TYR A 1 114 ? 16.332 -37.058 2.471 1.00 23.42 114 TYR A CA 1
ATOM 906 C C . TYR A 1 114 ? 17.198 -35.941 1.863 1.00 23.42 114 TYR A C 1
ATOM 908 O O . TYR A 1 114 ? 18.164 -35.514 2.502 1.00 23.42 114 TYR A O 1
ATOM 916 N N . PRO A 1 115 ? 16.920 -35.499 0.621 1.00 22.59 115 PRO A N 1
ATOM 917 C CA . PRO A 1 115 ? 17.683 -34.434 -0.017 1.00 22.59 115 PRO A CA 1
ATOM 918 C C . PRO A 1 115 ? 17.452 -33.123 0.738 1.00 22.59 115 PRO A C 1
ATOM 920 O O . PRO A 1 115 ? 16.357 -32.877 1.238 1.00 22.59 115 PRO A O 1
ATOM 923 N N . SER A 1 116 ? 18.494 -32.301 0.849 1.00 24.03 116 SER A N 1
ATOM 924 C CA . SER A 1 116 ? 18.474 -31.052 1.606 1.00 24.03 116 SER A CA 1
ATOM 925 C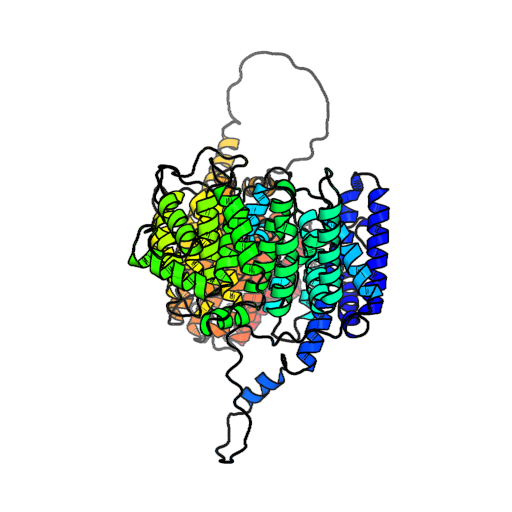 C . SER A 1 116 ? 17.388 -30.098 1.094 1.00 24.03 116 SER A C 1
ATOM 927 O O . SER A 1 116 ? 17.587 -29.391 0.106 1.00 24.03 116 SER A O 1
ATOM 929 N N . SER A 1 117 ? 16.252 -30.049 1.785 1.00 25.05 117 SER A N 1
ATOM 930 C CA . SER A 1 117 ? 15.320 -28.929 1.712 1.00 25.05 117 SER A CA 1
ATOM 931 C C . SER A 1 117 ? 15.910 -27.786 2.525 1.00 25.05 117 SER A C 1
ATOM 933 O O . SER A 1 117 ? 15.956 -27.832 3.754 1.00 25.05 117 SER A O 1
ATOM 935 N N . GLY A 1 118 ? 16.415 -26.782 1.810 1.00 23.31 118 GLY A N 1
ATOM 936 C CA . GLY A 1 118 ? 16.772 -25.497 2.385 1.00 23.31 118 GLY A CA 1
ATOM 937 C C . GLY A 1 118 ? 15.585 -24.889 3.127 1.00 23.31 118 GLY A C 1
ATOM 938 O O . GLY A 1 118 ? 14.423 -25.111 2.795 1.00 23.31 118 GLY A O 1
ATOM 939 N N . THR A 1 119 ? 15.918 -24.132 4.160 1.00 25.05 119 THR A N 1
ATOM 940 C CA . THR A 1 119 ? 15.057 -23.311 5.009 1.00 25.05 119 THR A CA 1
ATOM 941 C C . THR A 1 119 ? 14.197 -22.337 4.188 1.00 25.05 119 THR A C 1
ATOM 943 O O . THR A 1 119 ? 14.540 -21.167 4.030 1.00 25.05 119 THR A O 1
ATOM 946 N N . GLY A 1 120 ? 13.085 -22.819 3.639 1.00 25.42 120 GLY A N 1
ATOM 947 C CA . GLY A 1 120 ? 12.175 -22.058 2.785 1.00 25.42 120 GLY A CA 1
ATOM 948 C C . GLY A 1 120 ? 10.998 -21.470 3.556 1.00 25.42 120 GLY A C 1
ATOM 949 O O . GLY A 1 120 ? 9.884 -21.944 3.402 1.00 25.42 120 GLY A O 1
ATOM 950 N N . TYR A 1 121 ? 11.237 -20.452 4.388 1.00 31.61 121 TYR A N 1
ATOM 951 C CA . TYR A 1 121 ? 10.161 -19.572 4.890 1.00 31.61 121 TYR A CA 1
ATOM 952 C C . TYR A 1 121 ? 10.535 -18.082 4.919 1.00 31.61 121 TYR A C 1
ATOM 954 O O . TYR A 1 121 ? 9.729 -17.263 5.348 1.00 31.61 121 TYR A O 1
ATOM 962 N N . ASN A 1 122 ? 11.716 -17.696 4.419 1.00 27.73 122 ASN A N 1
ATOM 963 C CA . ASN A 1 122 ? 12.208 -16.325 4.583 1.00 27.73 122 ASN A CA 1
ATOM 964 C C . ASN A 1 122 ? 12.209 -15.434 3.337 1.00 27.73 122 ASN A C 1
ATOM 966 O O . ASN A 1 122 ? 12.626 -14.297 3.482 1.00 27.73 122 ASN A O 1
ATOM 970 N N . ASN A 1 123 ? 11.738 -15.850 2.153 1.00 31.02 123 ASN A N 1
ATOM 971 C CA . ASN A 1 123 ? 11.805 -14.974 0.965 1.00 31.02 123 ASN A CA 1
ATOM 972 C C . ASN A 1 123 ? 10.740 -15.237 -0.121 1.00 31.02 123 ASN A C 1
ATOM 974 O O . ASN A 1 123 ? 11.061 -15.237 -1.303 1.00 31.02 123 ASN A O 1
ATOM 978 N N . GLY A 1 124 ? 9.465 -15.425 0.241 1.00 36.06 124 GLY A N 1
ATOM 979 C CA . GLY A 1 124 ? 8.356 -15.325 -0.729 1.00 36.06 124 GLY A CA 1
ATOM 980 C C . GLY A 1 124 ? 8.449 -16.234 -1.967 1.00 36.06 124 GLY A C 1
ATOM 981 O O . GLY A 1 124 ? 7.877 -15.909 -3.006 1.00 36.06 124 GLY A O 1
ATOM 982 N N . GLU A 1 125 ? 9.166 -17.353 -1.876 1.00 34.94 125 GLU A N 1
ATOM 983 C CA . GLU A 1 125 ? 9.195 -18.376 -2.913 1.00 34.94 125 GLU A CA 1
ATOM 984 C C . GLU A 1 125 ? 7.946 -19.245 -2.770 1.00 34.94 125 GLU A C 1
ATOM 986 O O . GLU A 1 125 ? 7.899 -20.203 -2.003 1.00 34.94 125 GLU A O 1
ATOM 991 N N . PHE A 1 126 ? 6.908 -18.901 -3.525 1.00 35.06 126 PHE A N 1
ATOM 992 C CA . PHE A 1 126 ? 6.090 -19.955 -4.095 1.00 35.06 126 PHE A CA 1
ATOM 993 C C . PHE A 1 126 ? 6.846 -20.429 -5.331 1.00 35.06 126 PHE A C 1
ATOM 995 O O . PHE A 1 126 ? 6.988 -19.658 -6.283 1.00 35.06 126 PHE A O 1
ATOM 1002 N N . ASP A 1 127 ? 7.270 -21.693 -5.370 1.00 37.59 127 ASP A N 1
ATOM 1003 C CA . ASP A 1 127 ? 7.316 -22.380 -6.658 1.00 37.59 127 ASP A CA 1
ATOM 1004 C C . ASP A 1 127 ? 5.946 -22.121 -7.298 1.00 37.59 127 ASP A C 1
ATOM 1006 O O . ASP A 1 127 ? 4.917 -22.514 -6.740 1.00 37.59 127 ASP A O 1
ATOM 1010 N N . LEU A 1 128 ? 5.902 -21.329 -8.376 1.00 46.59 128 LEU A N 1
ATOM 1011 C CA . LEU A 1 128 ? 4.668 -20.873 -9.021 1.00 46.59 128 LEU A CA 1
ATOM 1012 C C . LEU A 1 128 ? 3.926 -22.085 -9.598 1.00 46.59 128 LEU A C 1
ATOM 1014 O O . LEU A 1 128 ? 3.995 -22.381 -10.791 1.00 46.59 128 LEU A O 1
ATOM 1018 N N . TYR A 1 129 ? 3.210 -22.807 -8.740 1.00 51.34 129 TYR A N 1
ATOM 1019 C CA . TYR A 1 129 ? 2.358 -23.908 -9.134 1.00 51.34 129 TYR A CA 1
ATOM 1020 C C . TYR A 1 129 ? 1.094 -23.325 -9.758 1.00 51.34 129 TYR A C 1
ATOM 1022 O O . TYR A 1 129 ? 0.109 -22.978 -9.099 1.00 51.34 129 TYR A O 1
ATOM 1030 N N . TYR A 1 130 ? 1.155 -23.141 -11.073 1.00 62.25 130 TYR A N 1
ATOM 1031 C CA . TYR A 1 130 ? 0.014 -22.678 -11.837 1.00 62.25 130 TYR A CA 1
ATOM 1032 C C . TYR A 1 130 ? -1.112 -23.727 -11.766 1.00 62.25 130 TYR A C 1
ATOM 1034 O O . TYR A 1 130 ? -0.843 -24.919 -11.936 1.00 62.25 130 TYR A O 1
ATOM 1042 N N . PRO A 1 131 ? -2.379 -23.326 -11.548 1.00 65.62 131 PRO A N 1
ATOM 1043 C CA . PRO A 1 131 ? -3.514 -24.229 -11.643 1.00 65.62 131 PRO A CA 1
ATOM 1044 C C . PRO A 1 131 ? -3.593 -24.794 -13.054 1.00 65.62 131 PRO A C 1
ATOM 1046 O O . PRO A 1 131 ? -3.083 -24.199 -14.010 1.00 65.62 131 PRO A O 1
ATOM 1049 N N . LEU A 1 132 ? -4.316 -25.902 -13.197 1.00 73.94 132 LEU A N 1
ATOM 1050 C CA . LEU A 1 132 ? -4.664 -26.434 -14.509 1.00 73.94 132 LEU A CA 1
ATOM 1051 C C . LEU A 1 132 ? -5.287 -25.337 -15.379 1.00 73.94 132 LEU A C 1
ATOM 1053 O O . LEU A 1 132 ? -6.129 -24.557 -14.928 1.00 73.94 132 LEU A O 1
ATOM 1057 N N . SER A 1 133 ? -4.861 -25.293 -16.640 1.00 82.19 133 SER A N 1
ATOM 1058 C CA . SER A 1 133 ? -5.377 -24.336 -17.610 1.00 82.19 133 SER A CA 1
ATOM 1059 C C . SER A 1 133 ? -6.898 -24.421 -17.702 1.00 82.19 133 SER A C 1
ATOM 1061 O O . SER A 1 133 ? -7.470 -25.507 -17.816 1.00 82.19 133 SER A O 1
ATOM 1063 N N . LEU A 1 134 ? -7.557 -23.261 -17.703 1.00 86.19 134 LEU A N 1
ATOM 1064 C CA . LEU A 1 134 ? -8.993 -23.198 -17.938 1.00 86.19 134 LEU A CA 1
ATOM 1065 C C . LEU A 1 134 ? -9.305 -23.605 -19.378 1.00 86.19 134 LEU A C 1
ATOM 1067 O O . LEU A 1 134 ? -8.481 -23.447 -20.285 1.00 86.19 134 LEU A O 1
ATOM 1071 N N . GLU A 1 135 ? -10.536 -24.070 -19.591 1.00 88.38 135 GLU A N 1
ATOM 1072 C CA . GLU A 1 135 ? -11.073 -24.309 -20.927 1.00 88.38 135 GLU A CA 1
ATOM 1073 C C . GLU A 1 135 ? -10.865 -23.076 -21.819 1.00 88.38 135 GLU A C 1
ATOM 1075 O O . GLU A 1 135 ? -11.289 -21.963 -21.489 1.00 88.38 135 GLU A O 1
ATOM 1080 N N . GLU A 1 136 ? -10.265 -23.290 -22.988 1.00 87.75 136 GLU A N 1
ATOM 1081 C CA . GLU A 1 136 ? -9.972 -22.247 -23.970 1.00 87.75 136 GLU A CA 1
ATOM 1082 C C . GLU A 1 136 ? -11.145 -21.282 -24.266 1.00 87.75 136 GLU A C 1
ATOM 1084 O O . GLU A 1 136 ? -10.901 -20.071 -24.290 1.00 87.75 136 GLU A O 1
ATOM 1089 N N . PRO A 1 137 ? -12.415 -21.720 -24.441 1.00 89.56 137 PRO A N 1
ATOM 1090 C CA . PRO A 1 137 ? -13.528 -20.789 -24.651 1.00 89.56 137 PRO A CA 1
ATOM 1091 C C . PRO A 1 137 ? -13.802 -19.886 -23.442 1.00 89.56 137 PRO A C 1
ATOM 1093 O O . PRO A 1 137 ? -14.119 -18.709 -23.619 1.00 89.56 137 PRO A O 1
ATOM 1096 N N . VAL A 1 138 ? -13.665 -20.406 -22.218 1.00 88.38 138 VAL A N 1
ATOM 1097 C CA . VAL A 1 138 ? -13.842 -19.619 -20.988 1.00 88.38 138 VAL A CA 1
ATOM 1098 C C . VAL A 1 138 ? -12.721 -18.596 -20.876 1.00 88.38 138 VAL A C 1
ATOM 1100 O O . VAL A 1 138 ? -12.992 -17.425 -20.620 1.00 88.38 138 VAL A O 1
ATOM 1103 N N . ALA A 1 139 ? -11.485 -19.011 -21.157 1.00 88.44 139 ALA A N 1
ATOM 1104 C CA . ALA A 1 139 ? -10.328 -18.134 -21.109 1.00 88.44 139 ALA A CA 1
ATOM 1105 C C . ALA A 1 139 ? -10.400 -17.001 -22.141 1.00 88.44 139 ALA A C 1
ATOM 1107 O O . ALA A 1 139 ? -10.230 -15.833 -21.794 1.00 88.44 139 ALA A O 1
ATOM 1108 N N . LYS A 1 140 ? -10.727 -17.314 -23.402 1.00 90.06 140 LYS A N 1
ATOM 1109 C CA . LYS A 1 140 ? -10.910 -16.304 -24.460 1.00 90.06 140 LYS A CA 1
ATOM 1110 C C . LYS A 1 140 ? -12.018 -15.310 -24.117 1.00 90.06 140 LYS A C 1
ATOM 1112 O O . LYS A 1 140 ? -11.850 -14.111 -24.344 1.00 90.06 140 LYS A O 1
ATOM 1117 N N . ARG A 1 141 ? -13.130 -15.791 -23.548 1.00 89.88 141 ARG A N 1
ATOM 1118 C CA . ARG A 1 141 ? -14.238 -14.933 -23.110 1.00 89.88 141 ARG A CA 1
ATOM 1119 C C . ARG A 1 141 ? -13.830 -14.027 -21.948 1.00 89.88 141 ARG A C 1
ATOM 1121 O O . ARG A 1 141 ? -14.104 -12.833 -22.011 1.00 89.88 141 ARG A O 1
ATOM 1128 N N . ALA A 1 142 ? -13.134 -14.568 -20.946 1.00 87.31 142 ALA A N 1
ATOM 1129 C CA . ALA A 1 142 ? -12.611 -13.799 -19.819 1.00 87.31 142 ALA A CA 1
ATOM 1130 C C . ALA A 1 142 ? -11.706 -12.656 -20.300 1.00 87.31 142 ALA A C 1
ATOM 1132 O O . ALA A 1 142 ? -11.922 -11.509 -19.913 1.00 87.31 142 ALA A O 1
ATOM 1133 N N . PHE A 1 143 ? -10.769 -12.946 -21.215 1.00 87.06 143 PHE A N 1
ATOM 1134 C CA . PHE A 1 143 ? -9.916 -11.915 -21.808 1.00 87.06 143 PHE A CA 1
ATOM 1135 C C . PHE A 1 143 ? -10.731 -10.836 -22.529 1.00 87.06 143 PHE A C 1
ATOM 1137 O O . PHE A 1 143 ? -10.494 -9.652 -22.321 1.00 87.06 143 PHE A O 1
ATOM 1144 N N . SER A 1 144 ? -11.713 -11.228 -23.345 1.00 88.31 144 SER A N 1
ATOM 1145 C CA . SER A 1 144 ? -12.534 -10.276 -24.102 1.00 88.31 144 SER A CA 1
ATOM 1146 C C . SER A 1 144 ? -13.331 -9.321 -23.211 1.00 88.31 144 SER A C 1
ATOM 1148 O O . SER A 1 144 ? -13.409 -8.137 -23.525 1.00 88.31 144 SER A O 1
ATOM 1150 N N . ILE A 1 145 ? -13.934 -9.831 -22.135 1.00 85.94 145 ILE A N 1
ATOM 1151 C CA . ILE A 1 145 ? -14.769 -9.029 -21.231 1.00 85.94 145 ILE A CA 1
ATOM 1152 C C . ILE A 1 145 ? -13.901 -8.123 -20.368 1.00 85.94 145 ILE A C 1
ATOM 1154 O O . ILE A 1 145 ? -14.189 -6.939 -20.244 1.00 85.94 145 ILE A O 1
ATOM 1158 N N . ALA A 1 146 ? -12.813 -8.651 -19.802 1.00 81.69 146 ALA A N 1
ATOM 1159 C CA . ALA A 1 146 ? -11.915 -7.849 -18.983 1.00 81.69 146 ALA A CA 1
ATOM 1160 C C . ALA A 1 146 ? -11.299 -6.694 -19.794 1.00 81.69 146 ALA A C 1
ATOM 1162 O O . ALA A 1 146 ? -11.248 -5.579 -19.288 1.00 81.69 146 ALA A O 1
ATOM 1163 N N . THR A 1 147 ? -10.936 -6.905 -21.071 1.00 83.31 147 THR A N 1
ATOM 1164 C CA . THR A 1 147 ? -10.409 -5.844 -21.955 1.00 83.31 147 THR A CA 1
ATOM 1165 C C . THR A 1 147 ? -11.386 -4.678 -22.136 1.00 83.31 147 THR A C 1
ATOM 1167 O O . THR A 1 147 ? -10.941 -3.539 -22.280 1.00 83.31 147 THR A O 1
ATOM 1170 N N . GLU A 1 148 ? -12.702 -4.920 -22.125 1.00 83.25 148 GLU A N 1
ATOM 1171 C CA . GLU A 1 148 ? -13.718 -3.869 -22.304 1.00 83.25 148 GLU A CA 1
ATOM 1172 C C . GLU A 1 148 ? -13.541 -2.731 -21.288 1.00 83.25 148 GLU A C 1
ATOM 1174 O O . GLU A 1 148 ? -13.603 -1.558 -21.655 1.00 83.25 148 GLU A O 1
ATOM 1179 N N . TYR A 1 149 ? -13.180 -3.074 -20.050 1.00 78.75 149 TYR A N 1
ATOM 1180 C CA . TYR A 1 149 ? -12.964 -2.132 -18.949 1.00 78.75 149 TYR A CA 1
ATOM 1181 C C . TYR A 1 149 ? -11.685 -1.291 -19.072 1.00 78.75 149 TYR A C 1
ATOM 1183 O O . TYR A 1 149 ? -11.501 -0.318 -18.340 1.00 78.75 149 TYR A O 1
ATOM 1191 N N . PHE A 1 150 ? -10.815 -1.612 -20.032 1.00 74.38 150 PHE A N 1
ATOM 1192 C CA . PHE A 1 150 ? -9.591 -0.863 -20.314 1.00 74.38 150 PHE A CA 1
ATOM 1193 C C . PHE A 1 150 ? -9.712 0.074 -21.529 1.00 74.38 150 PHE A C 1
ATOM 1195 O O . PHE A 1 150 ? -8.761 0.815 -21.792 1.00 74.38 150 PHE A O 1
ATOM 1202 N N . ARG A 1 151 ? -10.851 0.073 -22.249 1.00 71.38 151 ARG A N 1
ATOM 1203 C CA . ARG A 1 151 ? -11.079 0.883 -23.468 1.00 71.38 151 ARG A CA 1
ATOM 1204 C C . ARG A 1 151 ? -11.334 2.366 -23.194 1.00 71.38 151 ARG A C 1
ATOM 1206 O O . ARG A 1 151 ? -11.007 3.207 -24.026 1.00 71.38 151 ARG A O 1
ATOM 1213 N N . THR A 1 152 ? -11.904 2.709 -22.040 1.00 55.25 152 THR A N 1
ATOM 1214 C CA . THR A 1 152 ? -12.130 4.100 -21.623 1.00 55.25 152 THR A CA 1
ATOM 1215 C C . THR A 1 152 ? -10.819 4.695 -21.112 1.00 55.25 152 THR A C 1
ATOM 1217 O O . THR A 1 152 ? -10.485 4.631 -19.927 1.00 55.25 152 THR A O 1
ATOM 1220 N N . TRP A 1 153 ? -10.017 5.218 -22.035 1.00 48.47 153 TRP A N 1
ATOM 1221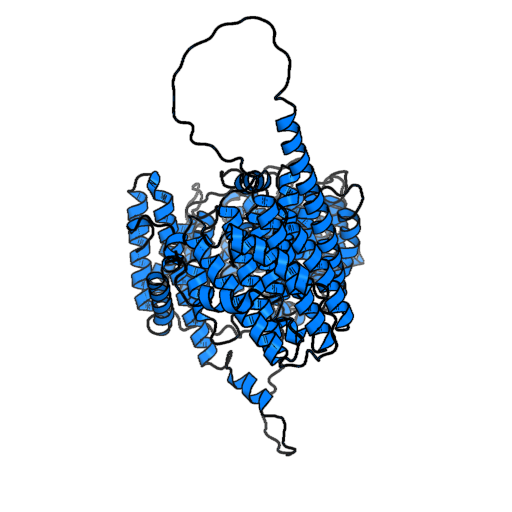 C CA . TRP A 1 153 ? -8.749 5.877 -21.741 1.00 48.47 153 TRP A CA 1
ATOM 1222 C C . TRP A 1 153 ? -9.008 7.281 -21.177 1.00 48.47 153 TRP A C 1
ATOM 1224 O O . TRP A 1 153 ? -8.891 8.281 -21.876 1.00 48.47 153 TRP A O 1
ATOM 1234 N N . THR A 1 154 ? -9.430 7.364 -19.917 1.00 41.97 154 THR A N 1
ATOM 1235 C CA . THR A 1 154 ? -9.668 8.641 -19.230 1.00 41.97 154 THR A CA 1
ATOM 1236 C C . THR A 1 154 ? -8.754 8.761 -18.019 1.00 41.97 154 THR A C 1
ATOM 1238 O O . THR A 1 154 ? -9.166 8.545 -16.886 1.00 41.97 154 THR A O 1
ATOM 1241 N N . SER A 1 155 ? -7.484 9.084 -18.256 1.00 34.66 155 SER A N 1
ATOM 1242 C CA . SER A 1 155 ? -6.650 9.768 -17.264 1.00 34.66 155 SER A CA 1
ATOM 1243 C C . SER A 1 155 ? -5.511 10.502 -17.983 1.00 34.66 155 SER A C 1
ATOM 1245 O O . SER A 1 155 ? -5.000 9.960 -18.968 1.00 34.66 155 SER A O 1
ATOM 1247 N N . PRO A 1 156 ? -5.115 11.713 -17.544 1.00 32.62 156 PRO A N 1
ATOM 1248 C CA . PRO A 1 156 ? -4.012 12.448 -18.148 1.00 32.62 156 PRO A CA 1
ATOM 1249 C C . PRO A 1 156 ? -2.722 11.609 -18.117 1.00 32.62 156 PRO A C 1
ATOM 1251 O O . PRO A 1 156 ? -2.411 11.034 -17.065 1.00 32.62 156 PRO A O 1
ATOM 1254 N N . PRO A 1 157 ? -1.966 11.546 -19.227 1.00 39.59 157 PRO A N 1
ATOM 1255 C CA . PRO A 1 157 ? -0.741 10.758 -19.344 1.00 39.59 157 PRO A CA 1
ATOM 1256 C C . PRO A 1 157 ? 0.230 10.975 -18.174 1.00 39.59 157 PRO A C 1
ATOM 1258 O O . PRO A 1 157 ? 0.711 10.003 -17.602 1.00 39.59 157 PRO A O 1
ATOM 1261 N N . SER A 1 158 ? 0.450 12.215 -17.738 1.00 37.00 158 SER A N 1
ATOM 1262 C CA . SER A 1 158 ? 1.350 12.580 -16.628 1.00 37.00 158 SER A CA 1
ATOM 1263 C C . SER A 1 158 ? 0.967 12.013 -15.263 1.00 37.00 158 SER A C 1
ATOM 1265 O O . SER A 1 158 ? 1.824 11.464 -14.574 1.00 37.00 158 SER A O 1
ATOM 1267 N N . VAL A 1 159 ? -0.301 12.112 -14.850 1.00 35.75 159 VAL A N 1
ATOM 1268 C CA . VAL A 1 159 ? -0.724 11.688 -13.501 1.00 35.75 159 VAL A CA 1
ATOM 1269 C C . VAL A 1 159 ? -0.610 10.174 -13.353 1.00 35.75 159 VAL A C 1
ATOM 1271 O O . VAL A 1 159 ? -0.148 9.700 -12.317 1.00 35.75 159 VAL A O 1
ATOM 1274 N N . ARG A 1 160 ? -0.927 9.415 -14.413 1.00 43.69 160 ARG A N 1
ATOM 1275 C CA . ARG A 1 160 ? -0.678 7.969 -14.428 1.00 43.69 160 ARG A CA 1
ATOM 1276 C C . ARG A 1 160 ? 0.804 7.648 -14.518 1.00 43.69 160 ARG A C 1
ATOM 1278 O O . ARG A 1 160 ? 1.268 6.927 -13.651 1.00 43.69 160 ARG A O 1
ATOM 1285 N N . ILE A 1 161 ? 1.568 8.227 -15.450 1.00 39.78 161 ILE A N 1
ATOM 1286 C CA . ILE A 1 161 ? 3.009 7.937 -15.590 1.00 39.78 161 ILE A CA 1
ATOM 1287 C C . ILE A 1 161 ? 3.735 8.087 -14.242 1.00 39.78 161 ILE A C 1
ATOM 1289 O O . ILE A 1 161 ? 4.535 7.224 -13.891 1.00 39.78 161 ILE A O 1
ATOM 1293 N N . LEU A 1 162 ? 3.396 9.094 -13.431 1.00 38.81 162 LEU A N 1
ATOM 1294 C CA . LEU A 1 162 ? 4.006 9.332 -12.117 1.00 38.81 162 LEU A CA 1
ATOM 1295 C C . LEU A 1 162 ? 3.416 8.512 -10.970 1.00 38.81 162 LEU A C 1
ATOM 1297 O O . LEU A 1 162 ? 4.196 7.961 -10.190 1.00 38.81 162 LEU A O 1
ATOM 1301 N N . ALA A 1 163 ? 2.092 8.341 -10.896 1.00 39.88 163 ALA A N 1
ATOM 1302 C CA . ALA A 1 163 ? 1.470 7.378 -9.979 1.00 39.88 163 ALA A CA 1
ATOM 1303 C C . ALA A 1 163 ? 2.031 5.955 -10.195 1.00 39.88 163 ALA A C 1
ATOM 1305 O O . ALA A 1 163 ? 2.307 5.229 -9.239 1.00 39.88 163 ALA A O 1
ATOM 1306 N N . ASP A 1 164 ? 2.335 5.610 -11.451 1.00 43.75 164 ASP A N 1
ATOM 1307 C CA . ASP A 1 164 ? 2.926 4.336 -11.857 1.00 43.75 164 ASP A CA 1
ATOM 1308 C C . ASP A 1 164 ? 4.437 4.235 -11.615 1.00 43.75 164 ASP A C 1
ATOM 1310 O O . ASP A 1 164 ? 4.986 3.128 -11.655 1.00 43.75 164 ASP A O 1
ATOM 1314 N N . THR A 1 165 ? 5.128 5.363 -11.434 1.00 40.50 165 THR A N 1
ATOM 1315 C CA . THR A 1 165 ? 6.561 5.399 -11.092 1.00 40.50 165 THR A CA 1
ATOM 1316 C C . THR A 1 165 ? 6.753 5.329 -9.585 1.00 40.50 165 THR A C 1
ATOM 1318 O O . THR A 1 165 ? 7.620 4.619 -9.098 1.00 40.50 165 THR A O 1
ATOM 1321 N N . ILE A 1 166 ? 5.906 6.022 -8.826 1.00 39.53 166 ILE A N 1
ATOM 1322 C CA . ILE A 1 166 ? 5.972 6.112 -7.358 1.00 39.53 166 ILE A CA 1
ATOM 1323 C C . ILE A 1 166 ? 5.295 4.897 -6.690 1.00 39.53 166 ILE A C 1
ATOM 1325 O O . ILE A 1 166 ? 5.342 4.708 -5.478 1.00 39.53 166 ILE A O 1
ATOM 1329 N N . GLY A 1 167 ? 4.771 3.985 -7.509 1.00 41.06 167 GLY A N 1
ATOM 1330 C CA . GLY A 1 167 ? 4.323 2.662 -7.121 1.00 41.06 167 GLY A CA 1
ATOM 1331 C C . GLY A 1 167 ? 2.818 2.563 -7.250 1.00 41.06 167 GLY A C 1
ATOM 1332 O O . GLY A 1 167 ? 2.092 2.965 -6.354 1.00 41.06 167 GLY A O 1
ATOM 1333 N N . ASN A 1 168 ? 2.348 1.897 -8.301 1.00 33.91 168 ASN A N 1
ATOM 1334 C CA . ASN A 1 168 ? 0.943 1.501 -8.433 1.00 33.91 168 ASN A CA 1
ATOM 1335 C C . ASN A 1 168 ? 0.434 0.584 -7.317 1.00 33.91 168 ASN A C 1
ATOM 1337 O O . ASN A 1 168 ? -0.744 0.274 -7.286 1.00 33.91 168 ASN A O 1
ATOM 1341 N N . GLN A 1 169 ? 1.290 0.153 -6.391 1.00 38.50 169 GLN A N 1
ATOM 1342 C CA . GLN A 1 169 ? 0.838 -0.403 -5.120 1.00 38.50 169 GLN A CA 1
ATOM 1343 C C . GLN A 1 169 ? 0.774 0.665 -4.028 1.00 38.50 169 GLN A C 1
ATOM 1345 O O . GLN A 1 169 ? -0.238 0.735 -3.354 1.00 38.50 169 GLN A O 1
ATOM 1350 N N . ALA A 1 170 ? 1.775 1.538 -3.883 1.00 32.03 170 ALA A N 1
ATOM 1351 C CA . ALA A 1 170 ? 1.825 2.551 -2.825 1.00 32.03 170 ALA A CA 1
ATOM 1352 C C . ALA A 1 170 ? 0.905 3.764 -3.073 1.00 32.03 170 ALA A C 1
ATOM 1354 O O . ALA A 1 170 ? 0.209 4.177 -2.157 1.00 32.03 170 ALA A O 1
ATOM 1355 N N . PHE A 1 171 ? 0.850 4.313 -4.293 1.00 31.86 171 PHE A N 1
ATOM 1356 C CA . PHE A 1 171 ? -0.041 5.416 -4.678 1.00 31.86 171 PHE A CA 1
ATOM 1357 C C . PHE A 1 171 ? -1.507 4.969 -4.703 1.00 31.86 171 PHE A C 1
ATOM 1359 O O . PHE A 1 171 ? -2.360 5.682 -4.191 1.00 31.86 171 PHE A O 1
ATOM 1366 N N . TYR A 1 172 ? -1.803 3.769 -5.215 1.00 36.34 172 TYR A N 1
ATOM 1367 C CA . TYR A 1 172 ? -3.154 3.192 -5.157 1.00 36.34 172 TYR A CA 1
ATOM 1368 C C . TYR A 1 172 ? -3.557 2.846 -3.724 1.00 36.34 172 TYR A C 1
ATOM 1370 O O . TYR A 1 172 ? -4.677 3.141 -3.331 1.00 36.34 172 TYR A O 1
ATOM 1378 N N . MET A 1 173 ? -2.642 2.313 -2.908 1.00 35.34 173 MET A N 1
ATOM 1379 C CA . MET A 1 173 ? -2.870 2.147 -1.470 1.00 35.34 173 MET A CA 1
ATOM 1380 C C . MET A 1 173 ? -3.106 3.468 -0.767 1.00 35.34 173 MET A C 1
ATOM 1382 O O . MET A 1 173 ? -3.951 3.527 0.111 1.00 35.34 173 MET A O 1
ATOM 1386 N N . PHE A 1 174 ? -2.392 4.532 -1.138 1.00 31.20 174 PHE A N 1
ATOM 1387 C CA . PHE A 1 174 ? -2.599 5.840 -0.532 1.00 31.20 174 PHE A CA 1
ATOM 1388 C C . PHE A 1 174 ? -3.923 6.470 -0.960 1.00 31.20 174 PHE A C 1
ATOM 1390 O O . PHE A 1 174 ? -4.645 7.013 -0.127 1.00 31.20 174 PHE A O 1
ATOM 1397 N N . TYR A 1 175 ? -4.257 6.376 -2.245 1.00 30.91 175 TYR A N 1
ATOM 1398 C CA . TYR A 1 175 ? -5.469 6.948 -2.814 1.00 30.91 175 TYR A CA 1
ATOM 1399 C C . TYR A 1 175 ? -6.717 6.221 -2.295 1.00 30.91 175 TYR A C 1
ATOM 1401 O O . TYR A 1 175 ? -7.599 6.879 -1.745 1.00 30.91 175 TYR A O 1
ATOM 1409 N N . LEU A 1 176 ? -6.719 4.878 -2.302 1.00 31.20 176 LEU A N 1
ATOM 1410 C CA . LEU A 1 176 ? -7.782 4.052 -1.707 1.00 31.20 176 LEU A CA 1
ATOM 1411 C C . LEU A 1 176 ? -7.929 4.261 -0.183 1.00 31.20 176 LEU A C 1
ATOM 1413 O O . LEU A 1 176 ? -9.003 4.050 0.370 1.00 31.20 176 LEU A O 1
ATOM 1417 N N . ARG A 1 177 ? -6.869 4.711 0.504 1.00 34.94 177 ARG A N 1
ATOM 1418 C CA . ARG A 1 177 ? -6.828 4.978 1.960 1.00 34.94 177 ARG A CA 1
ATOM 1419 C C . ARG A 1 177 ? -7.184 6.426 2.332 1.00 34.94 177 ARG A C 1
ATOM 1421 O O . ARG A 1 177 ? -7.566 6.697 3.476 1.00 34.94 177 ARG A O 1
ATOM 1428 N N . SER A 1 178 ? -7.056 7.361 1.386 1.00 29.17 178 SER A N 1
ATOM 1429 C CA . SER A 1 178 ? -7.389 8.784 1.563 1.00 29.17 178 SER A CA 1
ATOM 1430 C C . SER A 1 178 ? -8.892 9.073 1.481 1.00 29.17 178 SER A C 1
ATOM 1432 O O . SER A 1 178 ? -9.363 10.000 2.137 1.00 29.17 178 SER A O 1
ATOM 1434 N N . THR A 1 179 ? -9.669 8.238 0.787 1.00 27.64 179 THR A N 1
ATOM 1435 C CA . THR A 1 179 ? -11.137 8.246 0.854 1.00 27.64 179 THR A CA 1
ATOM 1436 C C . THR A 1 179 ? -11.577 7.319 1.990 1.00 27.64 179 THR A C 1
ATOM 1438 O O . THR A 1 179 ? -11.531 6.100 1.872 1.00 27.64 179 THR A O 1
ATOM 1441 N N . HIS A 1 180 ? -11.875 7.899 3.151 1.00 24.16 180 HIS A N 1
ATOM 1442 C CA . HIS A 1 180 ? -12.129 7.191 4.408 1.00 24.16 180 HIS A CA 1
ATOM 1443 C C . HIS A 1 180 ? -13.278 6.167 4.327 1.00 24.16 180 HIS A C 1
ATOM 1445 O O . HIS A 1 180 ? -14.406 6.622 4.235 1.00 24.16 180 HIS A O 1
ATOM 1451 N N . THR A 1 181 ? -12.984 4.867 4.520 1.00 23.20 181 THR A N 1
ATOM 1452 C CA . THR A 1 181 ? -13.615 3.891 5.461 1.00 23.20 181 THR A CA 1
ATOM 1453 C C . THR A 1 181 ? -13.133 2.456 5.157 1.00 23.20 181 THR A C 1
ATOM 1455 O O . THR A 1 181 ? -13.404 1.878 4.115 1.00 23.20 181 THR A O 1
ATOM 1458 N N . SER A 1 182 ? -12.462 1.835 6.135 1.00 26.45 182 SER A N 1
ATOM 1459 C CA . SER A 1 182 ? -12.166 0.389 6.255 1.00 26.45 182 SER A CA 1
ATOM 1460 C C . SER A 1 182 ? -11.245 -0.300 5.217 1.00 26.45 182 SER A C 1
ATOM 1462 O O . SER A 1 182 ? -11.587 -0.481 4.063 1.00 26.45 182 SER A O 1
ATOM 1464 N N . GLN A 1 183 ? -10.098 -0.807 5.691 1.00 32.41 183 GLN A N 1
ATOM 1465 C CA . GLN A 1 183 ? -9.504 -2.115 5.332 1.00 32.41 183 GLN A CA 1
ATOM 1466 C C . GLN A 1 183 ? -9.425 -2.540 3.842 1.00 32.41 183 GLN A C 1
ATOM 1468 O O . GLN A 1 183 ? -9.767 -3.681 3.529 1.00 32.41 183 GLN A O 1
ATOM 1473 N N . ILE A 1 184 ? -8.933 -1.706 2.919 1.00 31.69 184 ILE A N 1
ATOM 1474 C CA . ILE A 1 184 ? -8.774 -2.126 1.512 1.00 31.69 184 ILE A CA 1
ATOM 1475 C C . ILE A 1 184 ? -7.307 -2.059 1.084 1.00 31.69 184 ILE A C 1
ATOM 1477 O O . ILE A 1 184 ? -6.735 -0.993 0.873 1.00 31.69 184 ILE A O 1
ATOM 1481 N N . LEU A 1 185 ? -6.722 -3.246 0.942 1.00 35.47 185 LEU A N 1
ATOM 1482 C CA . LEU A 1 185 ? -5.467 -3.511 0.251 1.00 35.47 185 LEU A CA 1
ATOM 1483 C C . LEU A 1 185 ? -5.765 -3.931 -1.201 1.00 35.47 185 LEU A C 1
ATOM 1485 O O . LEU A 1 185 ? -6.724 -4.679 -1.407 1.00 35.47 185 LEU A O 1
ATOM 1489 N N . PRO A 1 186 ? -4.973 -3.518 -2.214 1.00 35.16 186 PRO A N 1
ATOM 1490 C CA . PRO A 1 186 ? -5.097 -4.008 -3.575 1.00 35.16 186 PRO A CA 1
ATOM 1491 C C . PRO A 1 186 ? -5.065 -5.530 -3.593 1.00 35.16 186 PRO A C 1
ATOM 1493 O O . PRO A 1 186 ? -4.293 -6.161 -2.871 1.00 35.16 186 PRO A O 1
ATOM 1496 N N . MET A 1 187 ? -5.851 -6.120 -4.487 1.00 36.22 187 MET A N 1
ATOM 1497 C CA . MET A 1 187 ? -5.983 -7.569 -4.628 1.00 36.22 187 MET A CA 1
ATOM 1498 C C . MET A 1 187 ? -4.659 -8.323 -4.776 1.00 36.22 187 MET A C 1
ATOM 1500 O O . MET A 1 187 ? -4.544 -9.444 -4.298 1.00 36.22 187 MET A O 1
ATOM 1504 N N . SER A 1 188 ? -3.646 -7.705 -5.392 1.00 35.16 188 SER A N 1
ATOM 1505 C CA . SER A 1 188 ? -2.299 -8.279 -5.517 1.00 35.16 188 SER A CA 1
ATOM 1506 C C . SER A 1 188 ? -1.555 -8.389 -4.184 1.00 35.16 188 SER A C 1
ATOM 1508 O O . SER A 1 188 ? -0.673 -9.222 -4.036 1.00 35.16 188 SER A O 1
ATOM 1510 N N . VAL A 1 189 ? -1.874 -7.508 -3.236 1.00 35.34 189 VAL A N 1
ATOM 1511 C CA . VAL A 1 189 ? -1.236 -7.423 -1.920 1.00 35.34 189 VAL A CA 1
ATOM 1512 C C . VAL A 1 189 ? -1.966 -8.310 -0.907 1.00 35.34 189 VAL A C 1
ATOM 1514 O O . VAL A 1 189 ? -1.332 -8.974 -0.090 1.00 35.34 189 VAL A O 1
ATOM 1517 N N . PHE A 1 190 ? -3.288 -8.440 -1.056 1.00 36.72 190 PHE A N 1
ATOM 1518 C CA . PHE A 1 190 ? -4.090 -9.457 -0.371 1.00 36.72 190 PHE A CA 1
ATOM 1519 C C . PHE A 1 190 ? -3.515 -10.879 -0.557 1.00 36.72 190 PHE A C 1
ATOM 1521 O O . PHE A 1 190 ? -3.632 -11.714 0.338 1.00 36.72 190 PHE A O 1
ATOM 1528 N N . MET A 1 191 ? -2.831 -11.145 -1.681 1.00 37.97 191 MET A N 1
ATOM 1529 C CA . MET A 1 191 ? -2.178 -12.431 -1.962 1.00 37.97 191 MET A CA 1
ATOM 1530 C C . MET A 1 191 ? -1.029 -12.787 -1.003 1.00 37.97 191 MET A C 1
ATOM 1532 O O . MET A 1 191 ? -0.767 -13.970 -0.820 1.00 37.97 191 MET A O 1
ATOM 1536 N N . MET A 1 192 ? -0.343 -11.801 -0.405 1.00 35.47 192 MET A N 1
ATOM 1537 C CA . MET A 1 192 ? 0.789 -12.041 0.509 1.00 35.47 192 MET A CA 1
ATOM 1538 C C . MET A 1 192 ? 0.361 -12.167 1.981 1.00 35.47 192 MET A C 1
ATOM 1540 O O . MET A 1 192 ? 0.970 -12.929 2.722 1.00 35.47 192 MET A O 1
ATOM 1544 N N . ASP A 1 193 ? -0.718 -11.493 2.398 1.00 32.22 193 ASP A N 1
ATOM 1545 C CA . ASP A 1 193 ? -1.237 -11.532 3.782 1.00 32.22 193 ASP A CA 1
ATOM 1546 C C . ASP A 1 193 ? -2.010 -12.810 4.150 1.00 32.22 193 ASP A C 1
ATOM 1548 O O . ASP A 1 193 ? -2.366 -13.036 5.307 1.00 32.22 193 ASP A O 1
ATOM 1552 N N . THR A 1 194 ? -2.337 -13.648 3.168 1.00 43.72 194 THR A N 1
ATOM 1553 C CA . THR A 1 194 ? -3.312 -14.743 3.313 1.00 43.72 194 THR A CA 1
ATOM 1554 C C . THR A 1 194 ? -2.695 -16.131 3.462 1.00 43.72 194 THR A C 1
ATOM 1556 O O . THR A 1 194 ? -3.335 -17.149 3.200 1.00 43.72 194 THR A O 1
ATOM 1559 N N . ALA A 1 195 ? -1.466 -16.201 3.970 1.00 39.06 195 ALA A N 1
ATOM 1560 C CA . ALA A 1 195 ? -0.803 -17.465 4.292 1.00 39.06 195 ALA A CA 1
ATOM 1561 C C . ALA A 1 195 ? -1.211 -18.074 5.658 1.00 39.06 195 ALA A C 1
ATOM 1563 O O . ALA A 1 195 ? -0.708 -19.137 6.005 1.00 39.06 195 ALA A O 1
ATOM 1564 N N . ILE A 1 196 ? -2.114 -17.458 6.446 1.00 34.78 196 ILE A N 1
ATOM 1565 C CA . ILE A 1 196 ? -2.387 -17.894 7.836 1.00 34.78 196 ILE A CA 1
ATOM 1566 C C . ILE A 1 196 ? -3.897 -18.080 8.134 1.00 34.78 196 ILE A C 1
ATOM 1568 O O . ILE A 1 196 ? -4.635 -17.109 8.296 1.00 34.78 196 ILE A O 1
ATOM 1572 N N . GLY A 1 197 ? -4.339 -19.341 8.273 1.00 37.44 197 GLY A N 1
ATOM 1573 C CA . GLY A 1 197 ? -5.489 -19.773 9.101 1.00 37.44 197 GLY A CA 1
ATOM 1574 C C . GLY A 1 197 ? -6.926 -19.727 8.530 1.00 37.44 197 GLY A C 1
ATOM 1575 O O . GLY A 1 197 ? -7.235 -19.062 7.548 1.00 37.44 197 GLY A O 1
ATOM 1576 N N . SER A 1 198 ? -7.862 -20.421 9.200 1.00 33.62 198 SER A N 1
ATOM 1577 C CA . SER A 1 198 ? -9.283 -20.585 8.809 1.00 33.62 198 SER A CA 1
ATOM 1578 C C . SER A 1 198 ? -10.161 -19.320 8.914 1.00 33.62 198 SER A C 1
ATOM 1580 O O . SER A 1 198 ? -11.311 -19.323 8.474 1.00 33.62 198 SER A O 1
ATOM 1582 N N . ALA A 1 199 ? -9.622 -18.203 9.416 1.00 44.19 199 ALA A N 1
ATOM 1583 C CA . ALA A 1 199 ? -10.296 -16.901 9.513 1.00 44.19 199 ALA A CA 1
ATOM 1584 C C . ALA A 1 199 ? -10.361 -16.117 8.176 1.00 44.19 199 ALA A C 1
ATOM 1586 O O . ALA A 1 199 ? -10.719 -14.936 8.155 1.00 44.19 199 ALA A O 1
ATOM 1587 N N . MET A 1 200 ? -9.997 -16.748 7.052 1.00 54.81 200 MET A N 1
ATOM 1588 C CA . MET A 1 200 ? -9.825 -16.090 5.749 1.00 54.81 200 MET A CA 1
ATOM 1589 C C . MET A 1 200 ? -11.121 -15.801 4.992 1.00 54.81 200 MET A C 1
ATOM 1591 O O . MET A 1 200 ? -11.225 -14.778 4.316 1.00 54.81 200 MET A O 1
ATOM 1595 N N . LEU A 1 201 ? -12.121 -16.674 5.092 1.00 60.62 201 LEU A N 1
ATOM 1596 C CA . LEU A 1 201 ? -13.315 -16.573 4.258 1.00 60.62 201 LEU A CA 1
ATOM 1597 C C . LEU A 1 201 ? -14.138 -15.286 4.479 1.00 60.62 201 LEU A C 1
ATOM 1599 O O . LEU A 1 201 ? -14.492 -14.630 3.494 1.00 60.62 201 LEU A O 1
ATOM 1603 N N . PRO A 1 202 ? -14.333 -14.826 5.732 1.00 60.47 202 PRO A N 1
ATOM 1604 C CA . PRO A 1 202 ? -14.970 -13.540 6.001 1.00 60.47 202 PRO A CA 1
ATOM 1605 C C . PRO A 1 202 ? -14.230 -12.334 5.400 1.00 60.47 202 PRO A C 1
ATOM 1607 O O . PRO A 1 202 ? -14.860 -11.314 5.104 1.00 60.47 202 PRO A O 1
ATOM 1610 N N . ARG A 1 203 ? -12.905 -12.436 5.199 1.00 59.66 203 ARG A N 1
ATOM 1611 C CA . ARG A 1 203 ? -12.086 -11.365 4.607 1.00 59.66 203 ARG A CA 1
ATOM 1612 C C . ARG A 1 203 ? -12.340 -11.221 3.106 1.00 59.66 203 ARG A C 1
ATOM 1614 O O . ARG A 1 203 ? -12.489 -10.092 2.648 1.00 59.66 203 ARG A O 1
ATOM 1621 N N . TYR A 1 204 ? -12.472 -12.325 2.362 1.00 64.56 204 TYR A N 1
ATOM 1622 C CA . TYR A 1 204 ? -12.810 -12.277 0.929 1.00 64.56 204 TYR A CA 1
ATOM 1623 C C . TYR A 1 204 ? -14.157 -11.601 0.685 1.00 64.56 204 TYR A C 1
ATOM 1625 O O . TYR A 1 204 ? -14.280 -10.727 -0.170 1.00 64.56 204 TYR A O 1
ATOM 1633 N N . VAL A 1 205 ? -15.161 -11.977 1.480 1.00 67.00 205 VAL A N 1
ATOM 1634 C CA . VAL A 1 205 ? -16.513 -11.421 1.379 1.00 67.00 205 VAL A CA 1
ATOM 1635 C C . VAL A 1 205 ? -16.504 -9.931 1.709 1.00 67.00 205 VAL A C 1
ATOM 1637 O O . VAL A 1 205 ? -17.069 -9.132 0.963 1.00 67.00 205 VAL A O 1
ATOM 1640 N N . ARG A 1 206 ? -15.805 -9.533 2.781 1.00 65.00 206 ARG A N 1
ATOM 1641 C CA . ARG A 1 206 ? -15.662 -8.120 3.156 1.00 65.00 206 ARG A CA 1
ATOM 1642 C C . ARG A 1 206 ? -14.962 -7.307 2.066 1.00 65.00 206 ARG A C 1
ATOM 1644 O O . ARG A 1 206 ? -15.392 -6.197 1.787 1.00 65.00 206 ARG A O 1
ATOM 1651 N N . ALA A 1 207 ? -13.944 -7.863 1.416 1.00 63.84 207 ALA A N 1
ATOM 1652 C CA . ALA A 1 207 ? -13.246 -7.191 0.326 1.00 63.84 207 ALA A CA 1
ATOM 1653 C C . ALA A 1 207 ? -14.105 -7.060 -0.951 1.00 63.84 207 ALA A C 1
ATOM 1655 O O . ALA A 1 207 ? -13.967 -6.086 -1.687 1.00 63.84 207 ALA A O 1
ATOM 1656 N N . CYS A 1 208 ? -15.046 -7.977 -1.211 1.00 71.12 208 CYS A N 1
ATOM 1657 C CA . CYS A 1 208 ? -16.049 -7.774 -2.263 1.00 71.12 208 CYS A CA 1
ATOM 1658 C C . CYS A 1 208 ? -17.014 -6.625 -1.935 1.00 71.12 208 CYS A C 1
ATOM 1660 O O . CYS A 1 208 ? -17.361 -5.845 -2.823 1.00 71.12 208 CYS A O 1
ATOM 1662 N N . LEU A 1 209 ? -17.440 -6.547 -0.673 1.00 76.94 209 LEU A N 1
ATOM 1663 C CA . LEU A 1 209 ? -18.497 -5.661 -0.179 1.00 76.94 209 LEU A CA 1
ATOM 1664 C C . LEU A 1 209 ? -17.993 -4.319 0.360 1.00 76.94 209 LEU A C 1
ATOM 1666 O O . LEU A 1 209 ? -18.767 -3.571 0.949 1.00 76.94 209 LEU A O 1
ATOM 1670 N N . SER A 1 210 ? -16.711 -4.016 0.184 1.00 66.69 210 SER A N 1
ATOM 1671 C CA . SER A 1 210 ? -16.138 -2.773 0.679 1.00 66.69 210 SER A CA 1
ATOM 1672 C C . SER A 1 210 ? -16.685 -1.557 -0.072 1.00 66.69 210 SER A C 1
ATOM 1674 O O . SER A 1 210 ? -17.032 -1.652 -1.256 1.00 66.69 210 SER A O 1
ATOM 1676 N N . GLU A 1 211 ? -16.755 -0.419 0.619 1.00 65.06 211 GLU A N 1
ATOM 1677 C CA . GLU A 1 211 ? -17.250 0.835 0.052 1.00 65.06 211 GLU A CA 1
ATOM 1678 C C . GLU A 1 211 ? -16.419 1.236 -1.186 1.00 65.06 211 GLU A C 1
ATOM 1680 O O . GLU A 1 211 ? -15.187 1.148 -1.149 1.00 65.06 211 GLU A O 1
ATOM 1685 N N . PRO A 1 212 ? -17.058 1.614 -2.310 1.00 63.44 212 PRO A N 1
ATOM 1686 C CA . PRO A 1 212 ? -16.342 2.116 -3.475 1.00 63.44 212 PRO A CA 1
ATOM 1687 C C . PRO A 1 212 ? -15.746 3.493 -3.197 1.00 63.44 212 PRO A C 1
ATOM 1689 O O . PRO A 1 212 ? -16.412 4.372 -2.656 1.00 63.44 212 PRO A O 1
ATOM 1692 N N . THR A 1 213 ? -14.519 3.711 -3.645 1.00 57.50 213 THR A N 1
ATOM 1693 C CA . THR A 1 213 ? -13.854 5.010 -3.580 1.00 57.50 213 THR A CA 1
ATOM 1694 C C . THR A 1 213 ? -14.402 5.996 -4.609 1.00 57.50 213 THR A C 1
ATOM 1696 O O . THR A 1 213 ? -15.187 5.658 -5.502 1.00 57.50 213 THR A O 1
ATOM 1699 N N . ALA A 1 214 ? -13.961 7.253 -4.493 1.00 53.72 214 ALA A N 1
ATOM 1700 C CA . ALA A 1 214 ? -14.358 8.329 -5.395 1.00 53.72 214 ALA A CA 1
ATOM 1701 C C . ALA A 1 214 ? -13.977 8.063 -6.869 1.00 53.72 214 ALA A C 1
ATOM 1703 O O . ALA A 1 214 ? -14.643 8.585 -7.763 1.00 53.72 214 ALA A O 1
ATOM 1704 N N . ASP A 1 215 ? -12.960 7.230 -7.138 1.00 59.09 215 ASP A N 1
ATOM 1705 C CA . ASP A 1 215 ? -12.556 6.836 -8.496 1.00 59.09 215 ASP A CA 1
ATOM 1706 C C . ASP A 1 215 ? -12.973 5.392 -8.822 1.00 59.09 215 ASP A C 1
ATOM 1708 O O . ASP A 1 215 ? -12.174 4.462 -8.969 1.00 59.09 215 ASP A O 1
ATOM 1712 N N . LEU A 1 216 ? -14.284 5.222 -8.980 1.00 69.00 216 LEU A N 1
ATOM 1713 C CA . LEU A 1 216 ? -14.921 3.949 -9.312 1.00 69.00 216 LEU A CA 1
ATOM 1714 C C . LEU A 1 216 ? -14.388 3.318 -10.614 1.00 69.00 216 LEU A C 1
ATOM 1716 O O . LEU A 1 216 ? -14.368 2.096 -10.755 1.00 69.00 216 LEU A O 1
ATOM 1720 N N . THR A 1 217 ? -13.943 4.134 -11.574 1.00 67.94 217 THR A N 1
ATOM 1721 C CA . THR A 1 217 ? -13.422 3.647 -12.864 1.00 67.94 217 THR A CA 1
ATOM 1722 C C . THR A 1 217 ? -12.102 2.909 -12.676 1.00 67.94 217 THR A C 1
ATOM 1724 O O . THR A 1 217 ? -11.863 1.874 -13.304 1.00 67.94 217 THR A O 1
ATOM 1727 N N . MET A 1 218 ? -11.248 3.432 -11.802 1.00 66.25 218 MET A N 1
ATOM 1728 C CA . MET A 1 218 ? -9.959 2.841 -11.483 1.00 66.25 218 MET A CA 1
ATOM 1729 C C . MET A 1 218 ? -10.115 1.501 -10.756 1.00 66.25 218 MET A C 1
ATOM 1731 O O . MET A 1 218 ? -9.501 0.516 -11.160 1.00 66.25 218 MET A O 1
ATOM 1735 N N . GLU A 1 219 ? -11.017 1.409 -9.779 1.00 65.00 219 GLU A N 1
ATOM 1736 C CA . GLU A 1 219 ? -11.274 0.142 -9.085 1.00 65.00 219 GLU A CA 1
ATOM 1737 C C . GLU A 1 219 ? -11.827 -0.958 -9.991 1.00 65.00 219 GLU A C 1
ATOM 1739 O O . GLU A 1 219 ? -11.491 -2.134 -9.841 1.00 65.00 219 GLU A O 1
ATOM 1744 N N . ILE A 1 220 ? -12.676 -0.585 -10.950 1.00 74.38 220 ILE A N 1
ATOM 1745 C CA . ILE A 1 220 ? -13.181 -1.512 -11.964 1.00 74.38 220 ILE A CA 1
ATOM 1746 C C . ILE A 1 220 ? -12.019 -2.049 -12.811 1.00 74.38 220 ILE A C 1
ATOM 1748 O O . ILE A 1 220 ? -11.958 -3.253 -13.075 1.00 74.38 220 ILE A O 1
ATOM 1752 N N . GLN A 1 221 ? -11.079 -1.181 -13.204 1.00 73.50 221 GLN A N 1
ATOM 1753 C CA . GLN A 1 221 ? -9.878 -1.591 -13.938 1.00 73.50 221 GLN A CA 1
ATOM 1754 C C . GLN A 1 221 ? -9.000 -2.528 -13.110 1.00 73.50 221 GLN A C 1
ATOM 1756 O O . GLN A 1 221 ? -8.527 -3.528 -13.643 1.00 73.50 221 GLN A O 1
ATOM 1761 N N . ASP A 1 222 ? -8.838 -2.281 -11.815 1.00 67.56 222 ASP A N 1
ATOM 1762 C CA . ASP A 1 222 ? -8.037 -3.148 -10.949 1.00 67.56 222 ASP A CA 1
ATOM 1763 C C . ASP A 1 222 ? -8.683 -4.509 -10.713 1.00 67.56 222 ASP A C 1
ATOM 1765 O O . ASP A 1 222 ? -8.007 -5.539 -10.783 1.00 67.56 222 ASP A O 1
ATOM 1769 N N . ALA A 1 223 ? -9.998 -4.546 -10.497 1.00 69.31 223 ALA A N 1
ATOM 1770 C CA . ALA A 1 223 ? -10.727 -5.800 -10.371 1.00 69.31 223 ALA A CA 1
ATOM 1771 C C . ALA A 1 223 ? -10.645 -6.622 -11.673 1.00 69.31 223 ALA A C 1
ATOM 1773 O O . ALA A 1 223 ? -10.436 -7.836 -11.630 1.00 69.31 223 ALA A O 1
ATOM 1774 N N . ALA A 1 224 ? -10.722 -5.970 -12.840 1.00 77.31 224 ALA A N 1
ATOM 1775 C CA . ALA A 1 224 ? -10.494 -6.615 -14.134 1.00 77.31 224 ALA A CA 1
ATOM 1776 C C . ALA A 1 224 ? -9.025 -7.050 -14.332 1.00 77.31 224 ALA A C 1
ATOM 1778 O O . ALA A 1 224 ? -8.760 -8.130 -14.865 1.00 77.31 224 ALA A O 1
ATOM 1779 N N . GLY A 1 225 ? -8.064 -6.256 -13.859 1.00 72.12 225 GLY A N 1
ATOM 1780 C CA . GLY A 1 225 ? -6.637 -6.574 -13.864 1.00 72.12 225 GLY A CA 1
ATOM 1781 C C . GLY A 1 225 ? -6.302 -7.806 -13.022 1.00 72.12 225 GLY A C 1
ATOM 1782 O O . GLY A 1 225 ? -5.544 -8.671 -13.462 1.00 72.12 225 GLY A O 1
ATOM 1783 N N . ALA A 1 226 ? -6.941 -7.960 -11.860 1.00 71.94 226 ALA A N 1
ATOM 1784 C CA . ALA A 1 226 ? -6.814 -9.159 -11.037 1.00 71.94 226 ALA A CA 1
ATOM 1785 C C . ALA A 1 226 ? -7.252 -10.419 -11.802 1.00 71.94 226 ALA A C 1
ATOM 1787 O O . ALA A 1 226 ? -6.560 -11.430 -11.756 1.00 71.94 226 ALA A O 1
ATOM 1788 N N . ILE A 1 227 ? -8.335 -10.354 -12.585 1.00 79.56 227 ILE A N 1
ATOM 1789 C CA . ILE A 1 227 ? -8.755 -11.465 -13.456 1.00 79.56 227 ILE A CA 1
ATOM 1790 C C . ILE A 1 227 ? -7.658 -11.787 -14.480 1.00 79.56 227 ILE A C 1
ATOM 1792 O O . ILE A 1 227 ? -7.292 -12.952 -14.643 1.00 79.56 227 ILE A O 1
ATOM 1796 N N . PHE A 1 228 ? -7.082 -10.777 -15.142 1.00 78.25 228 PHE A N 1
ATOM 1797 C CA . PHE A 1 228 ? -5.993 -10.987 -16.103 1.00 78.25 228 PHE A CA 1
ATOM 1798 C C . PHE A 1 228 ? -4.759 -11.654 -15.500 1.00 78.25 228 PHE A C 1
ATOM 1800 O O . PHE A 1 228 ? -4.131 -12.483 -16.162 1.00 78.25 228 PHE A O 1
ATOM 1807 N N . MET A 1 229 ? -4.429 -11.339 -14.252 1.00 74.62 229 MET A N 1
ATOM 1808 C CA . MET A 1 229 ? -3.345 -11.994 -13.529 1.00 74.62 229 MET A CA 1
ATOM 1809 C C . MET A 1 229 ? -3.569 -13.511 -13.452 1.00 74.62 229 MET A C 1
ATOM 1811 O O . MET A 1 229 ? -2.729 -14.274 -13.926 1.00 74.62 229 MET A O 1
ATOM 1815 N N . PHE A 1 230 ? -4.733 -13.971 -12.981 1.00 74.62 230 PHE A N 1
ATOM 1816 C CA . PHE A 1 230 ? -5.033 -15.411 -12.927 1.00 74.62 230 PHE A CA 1
ATOM 1817 C C . PHE A 1 230 ? -5.124 -16.048 -14.322 1.00 74.62 230 PHE A C 1
ATOM 1819 O O . PHE A 1 230 ? -4.664 -17.173 -14.535 1.00 74.62 230 PHE A O 1
ATOM 1826 N N . MET A 1 231 ? -5.702 -15.336 -15.294 1.00 83.56 231 MET A N 1
ATOM 1827 C CA . MET A 1 231 ? -5.853 -15.844 -16.660 1.00 83.56 231 MET A CA 1
ATOM 1828 C C . MET A 1 231 ? -4.509 -16.005 -17.379 1.00 83.56 231 MET A C 1
ATOM 1830 O O . MET A 1 231 ? -4.290 -16.988 -18.082 1.00 83.56 231 MET A O 1
ATOM 1834 N N . SER A 1 232 ? -3.595 -15.052 -17.210 1.00 81.62 232 SER A N 1
ATOM 1835 C CA . SER A 1 232 ? -2.241 -15.126 -17.775 1.00 81.62 232 SER A CA 1
ATOM 1836 C C . SER A 1 232 ? -1.379 -16.180 -17.078 1.00 81.62 232 SER A C 1
ATOM 1838 O O . SER A 1 232 ? -0.558 -16.821 -17.733 1.00 81.62 232 SER A O 1
ATOM 1840 N N . ALA A 1 233 ? -1.612 -16.414 -15.783 1.00 77.62 233 ALA A N 1
ATOM 1841 C CA . ALA A 1 233 ? -0.975 -17.472 -15.015 1.00 77.62 233 ALA A CA 1
ATOM 1842 C C . ALA A 1 233 ? -1.345 -18.869 -15.560 1.00 77.62 233 ALA A C 1
ATOM 1844 O O . ALA A 1 233 ? -0.454 -19.659 -15.874 1.00 77.62 233 ALA A O 1
ATOM 1845 N N . THR A 1 234 ? -2.646 -19.128 -15.754 1.00 84.19 234 THR A N 1
ATOM 1846 C CA . THR A 1 234 ? -3.219 -20.429 -16.172 1.00 84.19 234 THR A CA 1
ATOM 1847 C C . THR A 1 234 ? -3.183 -20.694 -17.682 1.00 84.19 234 THR A C 1
ATOM 1849 O O . THR A 1 234 ? -3.016 -21.838 -18.107 1.00 84.19 234 THR A O 1
ATOM 1852 N N . ASN A 1 235 ? -3.346 -19.666 -18.521 1.00 90.88 235 ASN A N 1
ATOM 1853 C CA . ASN A 1 235 ? -3.509 -19.787 -19.974 1.00 90.88 235 ASN A CA 1
ATOM 1854 C C . ASN A 1 235 ? -2.558 -18.847 -20.751 1.00 90.88 235 ASN A C 1
ATOM 1856 O O . ASN A 1 235 ? -2.988 -18.106 -21.643 1.00 90.88 235 ASN A O 1
ATOM 1860 N N . TRP A 1 236 ? -1.251 -18.897 -20.460 1.00 90.69 236 TRP A N 1
ATOM 1861 C CA . TRP A 1 236 ? -0.243 -18.008 -21.067 1.00 90.69 236 TRP A CA 1
ATOM 1862 C C . TRP A 1 236 ? -0.247 -17.994 -22.602 1.00 90.69 236 TRP A C 1
ATOM 1864 O O . TRP A 1 236 ? -0.168 -16.927 -23.200 1.00 90.69 236 TRP A O 1
ATOM 1874 N N . ASN A 1 237 ? -0.403 -19.145 -23.263 1.00 91.38 237 ASN A N 1
ATOM 1875 C CA . ASN A 1 237 ? -0.388 -19.206 -24.732 1.00 91.38 237 ASN A CA 1
ATOM 1876 C C . ASN A 1 237 ? -1.498 -18.353 -25.370 1.00 91.38 237 ASN A C 1
ATOM 1878 O O . ASN A 1 237 ? -1.261 -17.689 -26.379 1.00 91.38 237 ASN A O 1
ATOM 1882 N N . ILE A 1 238 ? -2.687 -18.316 -24.755 1.00 91.50 238 ILE A N 1
ATOM 1883 C CA . ILE A 1 238 ? -3.808 -17.479 -25.209 1.00 91.50 238 ILE A CA 1
ATOM 1884 C C . ILE A 1 238 ? -3.461 -16.001 -25.012 1.00 91.50 238 ILE A C 1
ATOM 1886 O O . ILE A 1 238 ? -3.675 -15.188 -25.913 1.00 91.50 238 ILE A O 1
ATOM 1890 N N . ALA A 1 239 ? -2.890 -15.666 -23.853 1.00 90.81 239 ALA A N 1
ATOM 1891 C CA . ALA A 1 239 ? -2.455 -14.317 -23.518 1.00 90.81 239 ALA A CA 1
ATOM 1892 C C . ALA A 1 239 ? -1.387 -13.812 -24.510 1.00 90.81 239 ALA A C 1
ATOM 1894 O O . ALA A 1 239 ? -1.556 -12.770 -25.147 1.00 90.81 239 ALA A O 1
ATOM 1895 N N . LEU A 1 240 ? -0.329 -14.596 -24.732 1.00 92.00 240 LEU A N 1
ATOM 1896 C CA . LEU A 1 240 ? 0.756 -14.273 -25.655 1.00 92.00 240 LEU A CA 1
ATOM 1897 C C . LEU A 1 240 ? 0.265 -14.148 -27.099 1.00 92.00 240 LEU A C 1
ATOM 1899 O O . LEU A 1 240 ? 0.658 -13.218 -27.801 1.00 92.00 240 LEU A O 1
ATOM 1903 N N . GLN A 1 241 ? -0.601 -15.056 -27.560 1.00 91.75 241 GLN A N 1
ATOM 1904 C CA . GLN A 1 241 ? -1.153 -14.987 -28.913 1.00 91.75 241 GLN A CA 1
ATOM 1905 C C . GLN A 1 241 ? -2.013 -13.733 -29.101 1.00 91.75 241 GLN A C 1
ATOM 1907 O O . GLN A 1 241 ? -1.938 -13.099 -30.157 1.00 91.75 241 GLN A O 1
ATOM 1912 N N . ARG A 1 242 ? -2.784 -13.333 -28.082 1.00 89.62 242 ARG A N 1
ATOM 1913 C CA . ARG A 1 242 ? -3.551 -12.081 -28.100 1.00 89.62 242 ARG A CA 1
ATOM 1914 C C . ARG A 1 242 ? -2.627 -10.867 -28.203 1.00 89.62 242 ARG A C 1
ATOM 1916 O O . ARG A 1 242 ? -2.846 -10.026 -29.073 1.00 89.62 242 ARG A O 1
ATOM 1923 N N . ALA A 1 243 ? -1.563 -10.822 -27.400 1.00 90.25 243 ALA A N 1
ATOM 1924 C CA . ALA A 1 243 ? -0.572 -9.750 -27.461 1.00 90.25 243 ALA A CA 1
ATOM 1925 C C . ALA A 1 243 ? 0.105 -9.675 -28.840 1.00 90.25 243 ALA A C 1
ATOM 1927 O O . ALA A 1 243 ? 0.099 -8.621 -29.471 1.00 90.25 243 ALA A O 1
ATOM 1928 N N . LYS A 1 244 ? 0.601 -10.804 -29.364 1.00 90.56 244 LYS A N 1
ATOM 1929 C CA . LYS A 1 244 ? 1.213 -10.877 -30.703 1.00 90.56 244 LYS A CA 1
ATOM 1930 C C . LYS A 1 244 ? 0.253 -10.436 -31.809 1.00 90.56 244 LYS A C 1
ATOM 1932 O O . LYS A 1 244 ? 0.663 -9.709 -32.708 1.00 90.56 244 LYS A O 1
ATOM 1937 N N . SER A 1 245 ? -1.018 -10.834 -31.731 1.00 89.62 245 SER A N 1
ATOM 1938 C CA . SER A 1 245 ? -2.039 -10.445 -32.713 1.00 89.62 245 SER A CA 1
ATOM 1939 C C . SER A 1 245 ? -2.307 -8.940 -32.682 1.00 89.62 245 SER A C 1
ATOM 1941 O O . SER A 1 245 ? -2.369 -8.312 -33.735 1.00 89.62 245 SER A O 1
ATOM 1943 N N . CYS A 1 246 ? -2.405 -8.343 -31.490 1.00 87.19 246 CYS A N 1
ATOM 1944 C CA . CYS A 1 246 ? -2.566 -6.897 -31.331 1.00 87.19 246 CYS A CA 1
ATOM 1945 C C . CYS A 1 246 ? -1.356 -6.127 -31.891 1.00 87.19 246 CYS A C 1
ATOM 1947 O O . CYS A 1 246 ? -1.532 -5.206 -32.687 1.00 87.19 246 CYS A O 1
ATOM 1949 N N . LEU A 1 247 ? -0.133 -6.560 -31.565 1.00 86.69 247 LEU A N 1
ATOM 1950 C CA . LEU A 1 247 ? 1.096 -5.959 -32.093 1.00 86.69 247 LEU A CA 1
ATOM 1951 C C . LEU A 1 247 ? 1.183 -6.079 -33.623 1.00 86.69 247 LEU A C 1
ATOM 1953 O O . LEU A 1 247 ? 1.519 -5.112 -34.297 1.00 86.69 247 LEU A O 1
ATOM 1957 N N . TYR A 1 248 ? 0.820 -7.230 -34.194 1.00 85.62 248 TYR A N 1
ATOM 1958 C CA . TYR A 1 248 ? 0.793 -7.425 -35.646 1.00 85.62 248 TYR A CA 1
ATOM 1959 C C . TYR A 1 248 ? -0.232 -6.519 -36.350 1.00 85.62 248 TYR A C 1
ATOM 1961 O O . TYR A 1 248 ? 0.049 -5.952 -37.408 1.00 85.62 248 TYR A O 1
ATOM 1969 N N . LEU A 1 249 ? -1.416 -6.340 -35.755 1.00 81.19 249 LEU A N 1
ATOM 1970 C CA . LEU A 1 249 ? -2.435 -5.429 -36.282 1.00 81.19 249 LEU A CA 1
ATOM 1971 C C . LEU A 1 249 ? -1.970 -3.971 -36.239 1.00 81.19 249 LEU A C 1
ATOM 1973 O O . LEU A 1 249 ? -2.231 -3.237 -37.191 1.00 81.19 249 LEU A O 1
ATOM 1977 N N . ALA A 1 250 ? -1.241 -3.565 -35.196 1.00 76.06 250 ALA A N 1
ATOM 1978 C CA . ALA A 1 250 ? -0.647 -2.231 -35.115 1.00 76.06 250 ALA A CA 1
ATOM 1979 C C . ALA A 1 250 ? 0.337 -1.966 -36.269 1.00 76.06 250 ALA A C 1
ATOM 1981 O O . ALA A 1 250 ? 0.345 -0.878 -36.835 1.00 76.06 250 ALA A O 1
ATOM 1982 N N . LEU A 1 251 ? 1.099 -2.982 -36.687 1.00 77.50 251 LEU A N 1
ATOM 1983 C CA . LEU A 1 251 ? 2.012 -2.893 -37.834 1.00 77.50 251 LEU A CA 1
ATOM 1984 C C . LEU A 1 251 ? 1.291 -2.792 -39.187 1.00 77.50 251 LEU A C 1
ATOM 1986 O O . LEU A 1 251 ? 1.853 -2.274 -40.147 1.00 77.50 251 LEU A O 1
ATOM 1990 N N . SER A 1 252 ? 0.057 -3.291 -39.273 1.00 74.12 252 SER A N 1
ATOM 1991 C CA . SER A 1 252 ? -0.697 -3.388 -40.530 1.00 74.12 252 SER A CA 1
ATOM 1992 C C . SER A 1 252 ? -1.551 -2.146 -40.836 1.00 74.12 252 SER A C 1
ATOM 1994 O O . SER A 1 252 ? -2.070 -2.030 -41.943 1.00 74.12 252 SER A O 1
ATOM 1996 N N . ARG A 1 253 ? -1.727 -1.226 -39.873 1.00 66.38 253 ARG A N 1
ATOM 1997 C CA . ARG A 1 253 ? -2.729 -0.137 -39.927 1.00 66.38 253 ARG A CA 1
ATOM 1998 C C . ARG A 1 253 ? -2.269 1.210 -40.515 1.00 66.38 253 ARG A C 1
ATOM 2000 O O . ARG A 1 253 ? -3.075 2.131 -40.596 1.00 66.38 253 ARG A O 1
ATOM 2007 N N . GLY A 1 254 ? -1.040 1.340 -41.011 1.00 63.94 254 GLY A N 1
ATOM 2008 C CA . GLY A 1 254 ? -0.612 2.546 -41.743 1.00 63.94 254 GLY A CA 1
ATOM 2009 C C . GLY A 1 254 ? -0.694 3.853 -40.926 1.00 63.94 254 GLY A C 1
ATOM 2010 O O . GLY A 1 254 ? 0.097 4.057 -40.004 1.00 63.94 254 GLY A O 1
ATOM 2011 N N . ASP A 1 255 ? -1.592 4.775 -41.305 1.00 56.41 255 ASP A N 1
ATOM 2012 C CA . ASP A 1 255 ? -1.749 6.118 -40.703 1.00 56.41 255 ASP A CA 1
ATOM 2013 C C . ASP A 1 255 ? -2.741 6.211 -39.533 1.00 56.41 255 ASP A C 1
ATOM 2015 O O . ASP A 1 255 ? -2.748 7.222 -38.831 1.00 56.41 255 ASP A O 1
ATOM 2019 N N . GLU A 1 256 ? -3.520 5.165 -39.260 1.00 65.75 256 GLU A N 1
ATOM 2020 C CA . GLU A 1 256 ? -4.441 5.161 -38.122 1.00 65.75 256 GLU A CA 1
ATOM 2021 C C . GLU A 1 256 ? -3.725 4.812 -36.812 1.00 65.75 256 GLU A C 1
ATOM 2023 O O . GLU A 1 256 ? -2.907 3.893 -36.753 1.00 65.75 256 GLU A O 1
ATOM 2028 N N . VAL A 1 257 ? -4.069 5.524 -35.734 1.00 63.28 257 VAL A N 1
ATOM 2029 C CA . VAL A 1 257 ? -3.572 5.231 -34.383 1.00 63.28 257 VAL A CA 1
ATOM 2030 C C . VAL A 1 257 ? -4.005 3.820 -33.983 1.00 63.28 257 VAL A C 1
ATOM 2032 O O . VAL A 1 257 ? -5.201 3.522 -33.930 1.00 63.28 257 VAL A O 1
ATOM 2035 N N . ALA A 1 258 ? -3.043 2.947 -33.675 1.00 68.62 258 ALA A N 1
ATOM 2036 C CA . ALA A 1 258 ? -3.352 1.579 -33.289 1.00 68.62 258 ALA A CA 1
ATOM 2037 C C . ALA A 1 258 ? -4.096 1.535 -31.940 1.00 68.62 258 ALA A C 1
ATOM 2039 O O . ALA A 1 258 ? -3.686 2.162 -30.953 1.00 68.62 258 ALA A O 1
ATOM 2040 N N . ASP A 1 259 ? -5.182 0.755 -31.890 1.00 74.94 259 ASP A N 1
ATOM 2041 C CA . ASP A 1 259 ? -5.837 0.396 -30.632 1.00 74.94 259 ASP A CA 1
ATOM 2042 C C . ASP A 1 259 ? -5.005 -0.688 -29.938 1.00 74.94 259 ASP A C 1
ATOM 2044 O O . ASP A 1 259 ? -5.056 -1.870 -30.283 1.00 74.94 259 ASP A O 1
ATOM 2048 N N . LEU A 1 260 ? -4.204 -0.246 -28.971 1.00 75.69 260 LEU A N 1
ATOM 2049 C CA . LEU A 1 260 ? -3.336 -1.088 -28.152 1.00 75.69 260 LEU A CA 1
ATOM 2050 C C . LEU A 1 260 ? -3.994 -1.475 -26.817 1.00 75.69 260 LEU A C 1
ATOM 2052 O O . LEU A 1 260 ? -3.315 -1.911 -25.891 1.00 75.69 260 LEU A O 1
ATOM 2056 N N . THR A 1 261 ? -5.317 -1.346 -26.681 1.00 78.75 261 THR A N 1
ATOM 2057 C CA . THR A 1 261 ? -6.011 -1.739 -25.442 1.00 78.75 261 THR A CA 1
ATOM 2058 C C . THR A 1 261 ? -5.804 -3.224 -25.128 1.00 78.75 261 THR A C 1
ATOM 2060 O O . THR A 1 261 ? -5.663 -3.609 -23.968 1.00 78.75 261 THR A O 1
ATOM 2063 N N . ASP A 1 262 ? -5.695 -4.057 -26.164 1.00 79.75 262 ASP A N 1
ATOM 2064 C CA . ASP A 1 262 ? -5.540 -5.507 -26.046 1.00 79.75 262 ASP A CA 1
ATOM 2065 C C . ASP A 1 262 ? -4.195 -5.981 -25.486 1.00 79.75 262 ASP A C 1
ATOM 2067 O O . ASP A 1 262 ? -4.094 -7.150 -25.126 1.00 79.75 262 ASP A O 1
ATOM 2071 N N . ILE A 1 263 ? -3.181 -5.118 -25.375 1.00 83.12 263 ILE A N 1
ATOM 2072 C CA . ILE A 1 263 ? -1.911 -5.454 -24.705 1.00 83.12 263 ILE A CA 1
ATOM 2073 C C . ILE A 1 263 ? -1.868 -4.987 -23.246 1.00 83.12 263 ILE A C 1
ATOM 2075 O O . ILE A 1 263 ? -0.977 -5.397 -22.508 1.00 83.12 263 ILE A O 1
ATOM 2079 N N . ARG A 1 264 ? -2.838 -4.187 -22.784 1.00 77.69 264 ARG A N 1
ATOM 2080 C CA . ARG A 1 264 ? -2.843 -3.631 -21.417 1.00 77.69 264 ARG A CA 1
ATOM 2081 C C . ARG A 1 264 ? -2.984 -4.686 -20.325 1.00 77.69 264 ARG A C 1
ATOM 2083 O O . ARG A 1 264 ? -2.531 -4.471 -19.207 1.00 77.69 264 ARG A O 1
ATOM 2090 N N . PHE A 1 265 ? -3.542 -5.856 -20.638 1.00 77.81 265 PHE A N 1
ATOM 2091 C CA . PHE A 1 265 ? -3.594 -6.958 -19.673 1.00 77.81 265 PHE A CA 1
ATOM 2092 C C . PHE A 1 265 ? -2.194 -7.385 -19.195 1.00 77.81 265 PHE A C 1
ATOM 2094 O O . PHE A 1 265 ? -2.064 -7.911 -18.091 1.00 77.81 265 PHE A O 1
ATOM 2101 N N . LEU A 1 266 ? -1.148 -7.153 -20.004 1.00 80.56 266 LEU A N 1
ATOM 2102 C CA . LEU A 1 266 ? 0.237 -7.495 -19.667 1.00 80.56 266 LEU A CA 1
ATOM 2103 C C . LEU A 1 266 ? 0.746 -6.742 -18.438 1.00 80.56 266 LEU A C 1
ATOM 2105 O O . LEU A 1 266 ? 1.613 -7.248 -17.732 1.00 80.56 266 LEU A O 1
ATOM 2109 N N . GLU A 1 267 ? 0.169 -5.577 -18.139 1.00 76.06 267 GLU A N 1
ATOM 2110 C CA . GLU A 1 267 ? 0.468 -4.807 -16.930 1.00 76.06 267 GLU A CA 1
ATOM 2111 C C . GLU A 1 267 ? 0.181 -5.631 -15.655 1.00 76.06 267 GLU A C 1
ATOM 2113 O O . GLU A 1 267 ? 0.898 -5.535 -14.656 1.00 76.06 267 GLU A O 1
ATOM 2118 N N . TYR A 1 268 ? -0.816 -6.517 -15.722 1.00 73.25 268 TYR A N 1
ATOM 2119 C CA . TYR A 1 268 ? -1.256 -7.380 -14.626 1.00 73.25 268 TYR A CA 1
ATOM 2120 C C . TYR A 1 268 ? -0.807 -8.839 -14.794 1.00 73.25 268 TYR A C 1
ATOM 2122 O O . TYR A 1 268 ? -1.116 -9.676 -13.950 1.00 73.25 268 TYR A O 1
ATOM 2130 N N . ALA A 1 269 ? -0.079 -9.174 -15.864 1.00 74.44 269 ALA A N 1
ATOM 2131 C CA . ALA A 1 269 ? 0.211 -10.564 -16.194 1.00 74.44 269 ALA A CA 1
ATOM 2132 C C . ALA A 1 269 ? 1.211 -11.227 -15.233 1.00 74.44 269 ALA A C 1
ATOM 2134 O O . ALA A 1 269 ? 2.218 -10.628 -14.845 1.00 74.44 269 ALA A O 1
ATOM 2135 N N . THR A 1 270 ? 0.980 -12.495 -14.901 1.00 72.56 270 THR A N 1
ATOM 2136 C CA . THR A 1 270 ? 1.945 -13.322 -14.165 1.00 72.56 270 THR A CA 1
ATOM 2137 C C . THR A 1 270 ? 2.902 -13.982 -15.153 1.00 72.56 270 THR A C 1
ATOM 2139 O O . THR A 1 270 ? 2.482 -14.735 -16.037 1.00 72.56 270 THR A O 1
ATOM 2142 N N . MET A 1 271 ? 4.193 -13.674 -15.025 1.00 72.75 271 MET A N 1
ATOM 2143 C CA . MET A 1 271 ? 5.230 -14.088 -15.968 1.00 72.75 271 MET A CA 1
ATOM 2144 C C . MET A 1 271 ? 6.423 -14.669 -15.223 1.00 72.75 271 MET A C 1
ATOM 2146 O O . MET A 1 271 ? 6.859 -14.077 -14.247 1.00 72.75 271 MET A O 1
ATOM 2150 N N . ASP A 1 272 ? 6.964 -15.776 -15.722 1.00 81.25 272 ASP A N 1
ATOM 2151 C CA . ASP A 1 272 ? 8.306 -16.253 -15.385 1.00 81.25 272 ASP A CA 1
ATOM 2152 C C . ASP A 1 272 ? 9.338 -15.681 -16.381 1.00 81.25 272 ASP A C 1
ATOM 2154 O O . ASP A 1 272 ? 8.986 -14.983 -17.341 1.00 81.25 272 ASP A O 1
ATOM 2158 N N . ILE A 1 273 ? 10.620 -15.992 -16.185 1.00 85.31 273 ILE A N 1
ATOM 2159 C CA . ILE A 1 273 ? 11.699 -15.508 -17.058 1.00 85.31 273 ILE A CA 1
ATOM 2160 C C . ILE A 1 273 ? 11.554 -15.954 -18.523 1.00 85.31 273 ILE A C 1
ATOM 2162 O O . ILE A 1 273 ? 11.922 -15.215 -19.438 1.00 85.31 273 ILE A O 1
ATOM 2166 N N . THR A 1 274 ? 10.983 -17.134 -18.776 1.00 88.38 274 THR A N 1
ATOM 2167 C CA . THR A 1 274 ? 10.794 -17.654 -20.138 1.00 88.38 274 THR A CA 1
ATOM 2168 C C . THR A 1 274 ? 9.663 -16.919 -20.854 1.00 88.38 274 THR A C 1
ATOM 2170 O O . THR A 1 274 ? 9.803 -16.525 -22.013 1.00 88.38 274 THR A O 1
ATOM 2173 N N . ARG A 1 275 ? 8.561 -16.655 -20.143 1.00 90.00 275 ARG A N 1
ATOM 2174 C CA . ARG A 1 275 ? 7.430 -15.847 -20.614 1.00 90.00 275 ARG A CA 1
ATOM 2175 C C . ARG A 1 275 ? 7.867 -14.408 -20.878 1.00 90.00 275 ARG A C 1
ATOM 2177 O O . ARG A 1 275 ? 7.478 -13.832 -21.893 1.00 90.00 275 ARG A O 1
ATOM 2184 N N . LEU A 1 276 ? 8.725 -13.858 -20.017 1.00 91.06 276 LEU A N 1
ATOM 2185 C CA . LEU A 1 276 ? 9.325 -12.541 -20.207 1.00 91.06 276 LEU A CA 1
ATOM 2186 C C . LEU A 1 276 ? 10.190 -12.485 -21.475 1.00 91.06 276 LEU A C 1
ATOM 2188 O O . LEU A 1 276 ? 10.042 -11.548 -22.256 1.00 91.06 276 LEU A O 1
ATOM 2192 N N . ALA A 1 277 ? 11.031 -13.491 -21.734 1.00 92.38 277 ALA A N 1
ATOM 2193 C CA . ALA A 1 277 ? 11.830 -13.555 -22.962 1.00 92.38 277 ALA A CA 1
ATOM 2194 C C . ALA A 1 277 ? 10.945 -13.570 -24.225 1.00 92.38 277 ALA A C 1
ATOM 2196 O O . ALA A 1 277 ? 11.157 -12.774 -25.139 1.00 92.38 277 ALA A O 1
ATOM 2197 N N . GLN A 1 278 ? 9.885 -14.390 -24.236 1.00 93.25 278 GLN A N 1
ATOM 2198 C CA . GLN A 1 278 ? 8.912 -14.439 -25.340 1.00 93.25 278 GLN A CA 1
ATOM 2199 C C . GLN A 1 278 ? 8.199 -13.098 -25.566 1.00 93.25 278 GLN A C 1
ATOM 2201 O O . GLN A 1 278 ? 7.843 -12.761 -26.701 1.00 93.25 278 GLN A O 1
ATOM 2206 N N . LEU A 1 279 ? 7.949 -12.353 -24.486 1.00 93.31 279 LEU A N 1
ATOM 2207 C CA . LEU A 1 279 ? 7.337 -11.034 -24.549 1.00 93.31 279 LEU A CA 1
ATOM 2208 C C . LEU A 1 279 ? 8.307 -9.997 -25.121 1.00 93.31 279 LEU A C 1
ATOM 2210 O O . LEU A 1 279 ? 7.924 -9.242 -26.014 1.00 93.31 279 LEU A O 1
ATOM 2214 N N . ILE A 1 280 ? 9.555 -9.988 -24.645 1.00 93.88 280 ILE A N 1
ATOM 2215 C CA . ILE A 1 280 ? 10.617 -9.103 -25.140 1.00 93.88 280 ILE A CA 1
ATOM 2216 C C . ILE A 1 280 ? 10.815 -9.309 -26.643 1.00 93.88 280 ILE A C 1
ATOM 2218 O O . ILE A 1 280 ? 10.862 -8.325 -27.374 1.00 93.88 280 ILE A O 1
ATOM 2222 N N . ASP A 1 281 ? 10.831 -10.556 -27.121 1.00 92.44 281 ASP A N 1
ATOM 2223 C CA . ASP A 1 281 ? 10.930 -10.861 -28.553 1.00 92.44 281 ASP A CA 1
ATOM 2224 C C . ASP A 1 281 ? 9.797 -10.219 -29.363 1.00 92.44 281 ASP A C 1
ATOM 2226 O O . ASP A 1 281 ? 10.036 -9.577 -30.387 1.00 92.44 281 ASP A O 1
ATOM 2230 N N . ALA A 1 282 ? 8.552 -10.360 -28.895 1.00 91.50 282 ALA A N 1
ATOM 2231 C CA . ALA A 1 282 ? 7.388 -9.801 -29.577 1.00 91.50 282 ALA A CA 1
ATOM 2232 C C . ALA A 1 282 ? 7.409 -8.262 -29.597 1.00 91.50 282 ALA A C 1
ATOM 2234 O O . ALA A 1 282 ? 7.044 -7.650 -30.603 1.00 91.50 282 ALA A O 1
ATOM 2235 N N . PHE A 1 283 ? 7.842 -7.636 -28.499 1.00 92.31 283 PHE A N 1
ATOM 2236 C CA . PHE A 1 283 ? 7.921 -6.181 -28.387 1.00 92.31 283 PHE A CA 1
ATOM 2237 C C . PHE A 1 283 ? 9.093 -5.595 -29.176 1.00 92.31 283 PHE A C 1
ATOM 2239 O O . PHE A 1 283 ? 8.886 -4.600 -29.860 1.00 92.31 283 PHE A O 1
ATOM 2246 N N . ALA A 1 284 ? 10.281 -6.204 -29.150 1.00 92.50 284 ALA A N 1
ATOM 2247 C CA . ALA A 1 284 ? 11.446 -5.757 -29.924 1.00 92.50 284 ALA A CA 1
ATOM 2248 C C . ALA A 1 284 ? 11.133 -5.677 -31.427 1.00 92.50 284 ALA A C 1
ATOM 2250 O O . ALA A 1 284 ? 11.449 -4.699 -32.112 1.00 92.50 284 ALA A O 1
ATOM 2251 N N . ASP A 1 285 ? 10.426 -6.691 -31.918 1.00 87.75 285 ASP A N 1
ATOM 2252 C CA . ASP A 1 285 ? 9.969 -6.780 -33.295 1.00 87.75 285 ASP A CA 1
ATOM 2253 C C . ASP A 1 285 ? 8.949 -5.697 -33.660 1.00 87.75 285 ASP A C 1
ATOM 2255 O O . ASP A 1 285 ? 8.961 -5.213 -34.792 1.00 87.75 285 ASP A O 1
ATOM 2259 N N . ALA A 1 286 ? 8.042 -5.343 -32.750 1.00 89.00 286 ALA A N 1
ATOM 2260 C CA . ALA A 1 286 ? 7.018 -4.332 -32.998 1.00 89.00 286 ALA A CA 1
ATOM 2261 C C . ALA A 1 286 ? 7.569 -2.906 -32.846 1.00 89.00 286 ALA A C 1
ATOM 2263 O O . ALA A 1 286 ? 7.319 -2.054 -33.697 1.00 89.00 286 ALA A O 1
ATOM 2264 N N . PHE A 1 287 ? 8.356 -2.657 -31.797 1.00 90.06 287 PHE A N 1
ATOM 2265 C CA . PHE A 1 287 ? 8.840 -1.338 -31.383 1.00 90.06 287 PHE A CA 1
ATOM 2266 C C . PHE A 1 287 ? 9.651 -0.630 -32.475 1.00 90.06 287 PHE A C 1
ATOM 2268 O O . PHE A 1 287 ? 9.491 0.568 -32.698 1.00 90.06 287 PHE A O 1
ATOM 2275 N N . THR A 1 288 ? 10.466 -1.385 -33.213 1.00 86.25 288 THR A N 1
ATOM 2276 C CA . THR A 1 288 ? 11.287 -0.872 -34.324 1.00 86.25 288 THR A CA 1
ATOM 2277 C C . THR A 1 288 ? 10.482 -0.479 -35.566 1.00 86.25 288 THR A C 1
ATOM 2279 O O . THR A 1 288 ? 10.999 0.233 -36.423 1.00 86.25 288 THR A O 1
ATOM 2282 N N . ARG A 1 289 ? 9.230 -0.937 -35.686 1.00 85.25 289 ARG A N 1
ATOM 2283 C CA . ARG A 1 289 ? 8.396 -0.769 -36.887 1.00 85.25 289 ARG A CA 1
ATOM 2284 C C . ARG A 1 289 ? 7.189 0.152 -36.687 1.00 85.25 289 ARG A C 1
ATOM 2286 O O . ARG A 1 289 ? 6.620 0.613 -37.673 1.00 85.25 289 ARG A O 1
ATOM 2293 N N . VAL A 1 290 ? 6.784 0.415 -35.445 1.00 85.00 290 VAL A N 1
ATOM 2294 C CA . VAL A 1 290 ? 5.681 1.337 -35.125 1.00 85.00 290 VAL A CA 1
ATOM 2295 C C . VAL A 1 290 ? 6.145 2.800 -35.054 1.00 85.00 290 VAL A C 1
ATOM 2297 O O . VAL A 1 290 ? 7.323 3.088 -34.858 1.00 85.00 290 VAL A O 1
ATOM 2300 N N . LYS A 1 291 ? 5.206 3.745 -35.196 1.00 82.94 291 LYS A N 1
ATOM 2301 C CA . LYS A 1 291 ? 5.459 5.197 -35.098 1.00 82.94 291 LYS A CA 1
ATOM 2302 C C . LYS A 1 291 ? 5.658 5.651 -33.647 1.00 82.94 291 LYS A C 1
ATOM 2304 O O . LYS A 1 291 ? 5.186 4.993 -32.726 1.00 82.94 291 LYS A O 1
ATOM 2309 N N . ALA A 1 292 ? 6.242 6.837 -33.450 1.00 80.75 292 ALA A N 1
ATOM 2310 C CA . ALA A 1 292 ? 6.558 7.408 -32.132 1.00 80.75 292 ALA A CA 1
ATOM 2311 C C . ALA A 1 292 ? 5.381 7.421 -31.128 1.00 80.75 292 ALA A C 1
ATOM 2313 O O . ALA A 1 292 ? 5.564 7.103 -29.953 1.00 80.75 292 ALA A O 1
ATOM 2314 N N . ALA A 1 293 ? 4.161 7.737 -31.582 1.00 76.75 293 ALA A N 1
ATOM 2315 C CA . ALA A 1 293 ? 2.971 7.755 -30.723 1.00 76.75 293 ALA A CA 1
ATOM 2316 C C . ALA A 1 293 ? 2.607 6.362 -30.172 1.00 76.75 293 ALA A C 1
ATOM 2318 O O . ALA A 1 293 ? 2.170 6.237 -29.027 1.00 76.75 293 ALA A O 1
ATOM 2319 N N . ASP A 1 294 ? 2.813 5.311 -30.966 1.00 81.44 294 ASP A N 1
ATOM 2320 C CA . ASP A 1 294 ? 2.558 3.933 -30.550 1.00 81.44 294 ASP A CA 1
ATOM 2321 C C . ASP A 1 294 ? 3.774 3.326 -29.834 1.00 81.44 294 ASP A C 1
ATOM 2323 O O . ASP A 1 294 ? 3.585 2.574 -28.881 1.00 81.44 294 ASP A O 1
ATOM 2327 N N . GLN A 1 295 ? 5.006 3.727 -30.181 1.00 86.44 295 GLN A N 1
ATOM 2328 C CA . GLN A 1 295 ? 6.222 3.394 -29.420 1.00 86.44 295 GLN A CA 1
ATOM 2329 C C . GLN A 1 295 ? 6.092 3.803 -27.951 1.00 86.44 295 GLN A C 1
ATOM 2331 O O . GLN A 1 295 ? 6.426 3.011 -27.071 1.00 86.44 295 GLN A O 1
ATOM 2336 N N . LEU A 1 296 ? 5.537 4.987 -27.671 1.00 83.44 296 LEU A N 1
ATOM 2337 C CA . LEU A 1 296 ? 5.320 5.443 -26.299 1.00 83.44 296 LEU A CA 1
ATOM 2338 C C . LEU A 1 296 ? 4.364 4.515 -25.537 1.00 83.44 296 LEU A C 1
ATOM 2340 O O . LEU A 1 296 ? 4.659 4.104 -24.416 1.00 83.44 296 LEU A O 1
ATOM 2344 N N . LYS A 1 297 ? 3.237 4.133 -26.148 1.00 80.25 297 LYS A N 1
ATOM 2345 C CA . LYS A 1 297 ? 2.272 3.204 -25.534 1.00 80.25 297 LYS A CA 1
ATOM 2346 C C . LYS A 1 297 ? 2.890 1.827 -25.292 1.00 80.25 297 LYS A C 1
ATOM 2348 O O . LYS A 1 297 ? 2.696 1.252 -24.222 1.00 80.25 297 LYS A O 1
ATOM 2353 N N . LEU A 1 298 ? 3.657 1.312 -26.258 1.00 86.88 298 LEU A N 1
ATOM 2354 C CA . LEU A 1 298 ? 4.395 0.057 -26.100 1.00 86.88 298 LEU A CA 1
ATOM 2355 C C . LEU A 1 298 ? 5.407 0.150 -24.957 1.00 86.88 298 LEU A C 1
ATOM 2357 O O . LEU A 1 298 ? 5.505 -0.786 -24.165 1.00 86.88 298 LEU A O 1
ATOM 2361 N N . ALA A 1 299 ? 6.110 1.278 -24.831 1.00 87.06 299 ALA A N 1
ATOM 2362 C CA . ALA A 1 299 ? 7.071 1.493 -23.759 1.00 87.06 299 ALA A CA 1
ATOM 2363 C C . ALA A 1 299 ? 6.403 1.485 -22.377 1.00 87.06 299 ALA A C 1
ATOM 2365 O O . ALA A 1 299 ? 6.905 0.831 -21.464 1.00 87.06 299 ALA A O 1
ATOM 2366 N N . VAL A 1 300 ? 5.239 2.135 -22.234 1.00 81.19 300 VAL A N 1
ATOM 2367 C CA . VAL A 1 300 ? 4.451 2.121 -20.988 1.00 81.19 300 VAL A CA 1
ATOM 2368 C C . VAL A 1 300 ? 4.065 0.693 -20.599 1.00 81.19 300 VAL A C 1
ATOM 2370 O O . VAL A 1 300 ? 4.308 0.279 -19.462 1.00 81.19 300 VAL A O 1
ATOM 2373 N N . VAL A 1 301 ? 3.479 -0.066 -21.532 1.00 82.00 301 VAL A N 1
ATOM 2374 C CA . VAL A 1 301 ? 3.008 -1.436 -21.268 1.00 82.00 301 VAL A CA 1
ATOM 2375 C C . VAL A 1 301 ? 4.178 -2.355 -20.928 1.00 82.00 301 VAL A C 1
ATOM 2377 O O . VAL A 1 301 ? 4.107 -3.093 -19.947 1.00 82.00 301 VAL A O 1
ATOM 2380 N N . LEU A 1 302 ? 5.277 -2.282 -21.684 1.00 89.94 302 LEU A N 1
ATOM 2381 C CA . LEU A 1 302 ? 6.439 -3.135 -21.455 1.00 89.94 302 LEU A CA 1
ATOM 2382 C C . LEU A 1 302 ? 7.133 -2.822 -20.127 1.00 89.94 302 LEU A C 1
ATOM 2384 O O . LEU A 1 302 ? 7.433 -3.743 -19.372 1.00 89.94 302 LEU A O 1
ATOM 2388 N N . ARG A 1 303 ? 7.327 -1.540 -19.791 1.00 87.69 303 ARG A N 1
ATOM 2389 C CA . ARG A 1 303 ? 7.891 -1.127 -18.495 1.00 87.69 303 ARG A CA 1
ATOM 2390 C C . ARG A 1 303 ? 7.082 -1.708 -17.334 1.00 87.69 303 ARG A C 1
ATOM 2392 O O . ARG A 1 303 ? 7.650 -2.267 -16.397 1.00 87.69 303 ARG A O 1
ATOM 2399 N N . ARG A 1 304 ? 5.749 -1.607 -17.408 1.00 78.38 304 ARG A N 1
ATOM 2400 C CA . ARG A 1 304 ? 4.829 -2.149 -16.395 1.00 78.38 304 ARG A CA 1
ATOM 2401 C C . ARG A 1 304 ? 4.884 -3.676 -16.332 1.00 78.38 304 ARG A C 1
ATOM 2403 O O . ARG A 1 304 ? 4.906 -4.225 -15.236 1.00 78.38 304 ARG A O 1
ATOM 2410 N N . ALA A 1 305 ? 4.955 -4.352 -17.477 1.00 82.06 305 ALA A N 1
ATOM 2411 C CA . ALA A 1 305 ? 5.092 -5.803 -17.542 1.00 82.06 305 ALA A CA 1
ATOM 2412 C C . ALA A 1 305 ? 6.401 -6.274 -16.874 1.00 82.06 305 ALA A C 1
ATOM 2414 O O . ALA A 1 305 ? 6.371 -7.179 -16.040 1.00 82.06 305 ALA A O 1
ATOM 2415 N N . ILE A 1 306 ? 7.531 -5.609 -17.152 1.00 86.69 306 ILE A N 1
ATOM 2416 C CA . ILE A 1 306 ? 8.823 -5.910 -16.510 1.00 86.69 306 ILE A CA 1
ATOM 2417 C C . ILE A 1 306 ? 8.758 -5.634 -15.001 1.00 86.69 306 ILE A C 1
ATOM 2419 O O . ILE A 1 306 ? 9.206 -6.459 -14.212 1.00 86.69 306 ILE A O 1
ATOM 2423 N N . TRP A 1 307 ? 8.153 -4.523 -14.567 1.00 83.38 307 TRP A N 1
ATOM 2424 C CA . TRP A 1 307 ? 7.966 -4.250 -13.134 1.00 83.38 307 TRP A CA 1
ATOM 2425 C C . TRP A 1 307 ? 7.115 -5.317 -12.451 1.00 83.38 307 TRP A C 1
ATOM 2427 O O . TRP A 1 307 ? 7.408 -5.749 -11.336 1.00 83.38 307 TRP A O 1
ATOM 2437 N N . GLY A 1 308 ? 6.073 -5.769 -13.143 1.00 73.31 308 GLY A N 1
ATOM 2438 C CA . GLY A 1 308 ? 5.244 -6.878 -12.719 1.00 73.31 308 GLY A CA 1
ATOM 2439 C C . GLY A 1 308 ? 6.042 -8.161 -12.502 1.00 73.31 308 GLY A C 1
ATOM 2440 O O . GLY A 1 308 ? 5.855 -8.815 -11.482 1.00 73.31 308 GLY A O 1
ATOM 2441 N N . PHE A 1 309 ? 6.963 -8.486 -13.412 1.00 79.12 309 PHE A N 1
ATOM 2442 C CA . PHE A 1 309 ? 7.900 -9.598 -13.242 1.00 79.12 309 PHE A CA 1
ATOM 2443 C C . PHE A 1 309 ? 8.814 -9.395 -12.025 1.00 79.12 309 PHE A C 1
ATOM 2445 O O . PHE A 1 309 ? 8.852 -10.259 -11.157 1.00 79.12 309 PHE A O 1
ATOM 2452 N N . ILE A 1 310 ? 9.480 -8.241 -11.910 1.00 77.81 310 ILE A N 1
ATOM 2453 C CA . ILE A 1 310 ? 10.419 -7.947 -10.811 1.00 77.81 310 ILE A CA 1
ATOM 2454 C C . ILE A 1 310 ? 9.736 -8.049 -9.439 1.00 77.81 310 ILE A C 1
ATOM 2456 O O . ILE A 1 310 ? 10.319 -8.563 -8.491 1.00 77.81 310 ILE A O 1
ATOM 2460 N N . THR A 1 311 ? 8.494 -7.575 -9.319 1.00 72.50 311 THR A N 1
ATOM 2461 C CA . THR A 1 311 ? 7.764 -7.585 -8.041 1.00 72.50 311 THR A CA 1
ATOM 2462 C C . THR A 1 311 ? 7.117 -8.921 -7.712 1.00 72.50 311 THR A C 1
ATOM 2464 O O . THR A 1 311 ? 7.158 -9.337 -6.558 1.00 72.50 311 THR A O 1
ATOM 2467 N N . ARG A 1 312 ? 6.514 -9.603 -8.694 1.00 67.94 312 ARG A N 1
ATOM 2468 C CA . ARG A 1 312 ? 5.826 -10.886 -8.466 1.00 67.94 312 ARG A CA 1
ATOM 2469 C C . ARG A 1 312 ? 6.782 -12.079 -8.440 1.00 67.94 312 ARG A C 1
ATOM 2471 O O . ARG A 1 312 ? 6.481 -13.061 -7.780 1.00 67.94 312 ARG A O 1
ATOM 2478 N N . CYS A 1 313 ? 7.910 -11.992 -9.144 1.00 68.56 313 CYS A N 1
ATOM 2479 C CA . CYS A 1 313 ? 8.947 -13.027 -9.230 1.00 68.56 313 CYS A CA 1
ATOM 2480 C C . CYS A 1 313 ? 10.291 -12.504 -8.696 1.00 68.56 313 CYS A C 1
ATOM 2482 O O . CYS A 1 313 ? 11.342 -12.722 -9.302 1.00 68.56 313 CYS A O 1
ATOM 2484 N N . GLY A 1 314 ? 10.257 -11.789 -7.565 1.00 72.56 314 GLY A N 1
ATOM 2485 C CA . GLY A 1 314 ? 11.440 -11.169 -6.960 1.00 72.56 314 GLY A CA 1
ATOM 2486 C C . GLY A 1 314 ? 12.561 -12.161 -6.639 1.00 72.56 314 GLY A C 1
ATOM 2487 O O . GLY A 1 314 ? 13.720 -11.825 -6.848 1.00 72.56 314 GLY A O 1
ATOM 2488 N N . GLY A 1 315 ? 12.231 -13.389 -6.217 1.00 71.94 315 GLY A N 1
ATOM 2489 C CA . GLY A 1 315 ? 13.202 -14.471 -5.985 1.00 71.94 315 GLY A CA 1
ATOM 2490 C C . GLY A 1 315 ? 14.013 -14.806 -7.236 1.00 71.94 315 GLY A C 1
ATOM 2491 O O . GLY A 1 315 ? 15.224 -14.610 -7.257 1.00 71.94 315 GLY A O 1
ATOM 2492 N N . THR A 1 316 ? 13.334 -15.162 -8.332 1.00 80.19 316 THR A N 1
ATOM 2493 C CA . THR A 1 316 ? 13.981 -15.419 -9.630 1.00 80.19 316 THR A CA 1
ATOM 2494 C C . THR A 1 316 ? 14.802 -14.222 -10.106 1.00 80.19 316 THR A C 1
ATOM 2496 O O . THR A 1 316 ? 15.901 -14.391 -10.626 1.00 80.19 316 THR A O 1
ATOM 2499 N N . PHE A 1 317 ? 14.295 -13.000 -9.921 1.00 82.94 317 PHE A N 1
ATOM 2500 C CA . PHE A 1 317 ? 15.044 -11.792 -10.257 1.00 82.94 317 PHE A CA 1
ATOM 2501 C C . PHE A 1 317 ? 16.316 -11.637 -9.406 1.00 82.94 317 PHE A C 1
ATOM 2503 O O . PHE A 1 317 ? 17.368 -11.295 -9.939 1.00 82.94 317 PHE A O 1
ATOM 2510 N N . MET A 1 318 ? 16.266 -11.930 -8.105 1.00 84.06 318 MET A N 1
ATOM 2511 C CA . MET A 1 318 ? 17.457 -11.944 -7.250 1.00 84.06 318 MET A CA 1
ATOM 2512 C C . MET A 1 318 ? 18.445 -13.034 -7.680 1.00 84.06 318 MET A C 1
ATOM 2514 O O . MET A 1 318 ? 19.642 -12.764 -7.759 1.00 84.06 318 MET A O 1
ATOM 2518 N N . ASP A 1 319 ? 17.967 -14.225 -8.042 1.00 84.69 319 ASP A N 1
ATOM 2519 C CA . ASP A 1 319 ? 18.813 -15.314 -8.541 1.00 84.69 319 ASP A CA 1
ATOM 2520 C C . ASP A 1 319 ? 19.527 -14.957 -9.840 1.00 84.69 319 ASP A C 1
ATOM 2522 O O . ASP A 1 319 ? 20.677 -15.358 -10.024 1.00 84.69 319 ASP A O 1
ATOM 2526 N N . MET A 1 320 ? 18.876 -14.202 -10.734 1.00 88.38 320 MET A N 1
ATOM 2527 C CA . MET A 1 320 ? 19.509 -13.671 -11.947 1.00 88.38 320 MET A CA 1
ATOM 2528 C C . MET A 1 320 ? 20.749 -12.853 -11.612 1.00 88.38 320 MET A C 1
ATOM 2530 O O . MET A 1 320 ? 21.800 -13.053 -12.217 1.00 88.38 320 MET A O 1
ATOM 2534 N N . HIS A 1 321 ? 20.636 -11.956 -10.632 1.00 88.62 321 HIS A N 1
ATOM 2535 C CA . HIS A 1 321 ? 21.742 -11.104 -10.197 1.00 88.62 321 HIS A CA 1
ATOM 2536 C C . HIS A 1 321 ? 22.803 -11.875 -9.413 1.00 88.62 321 HIS A C 1
ATOM 2538 O O . HIS A 1 321 ? 23.988 -11.623 -9.603 1.00 88.62 321 HIS A O 1
ATOM 2544 N N . THR A 1 322 ? 22.408 -12.851 -8.595 1.00 87.81 322 THR A N 1
ATOM 2545 C CA . THR A 1 322 ? 23.348 -13.716 -7.863 1.00 87.81 322 THR A CA 1
ATOM 2546 C C . THR A 1 322 ? 24.173 -14.590 -8.809 1.00 87.81 322 THR A C 1
ATOM 2548 O O . THR A 1 322 ? 25.381 -14.727 -8.636 1.00 87.81 322 THR A O 1
ATOM 2551 N N . ASN A 1 323 ? 23.534 -15.165 -9.830 1.00 87.56 323 ASN A N 1
ATOM 2552 C CA . ASN A 1 323 ? 24.153 -16.121 -10.752 1.00 87.56 323 ASN A CA 1
ATOM 2553 C C . ASN A 1 323 ? 24.582 -15.493 -12.091 1.00 87.56 323 ASN A C 1
ATOM 2555 O O . ASN A 1 323 ? 25.014 -16.210 -12.991 1.00 87.56 323 ASN A O 1
ATOM 2559 N N . MET A 1 324 ? 24.461 -14.169 -12.234 1.00 87.44 324 MET A N 1
ATOM 2560 C CA . MET A 1 324 ? 24.878 -13.394 -13.410 1.00 87.44 324 MET A CA 1
ATOM 2561 C C . MET A 1 324 ? 24.314 -13.916 -14.745 1.00 87.44 324 MET A C 1
ATOM 2563 O O . MET A 1 324 ? 25.039 -14.040 -15.733 1.00 87.44 324 MET A O 1
ATOM 2567 N N . TYR A 1 325 ? 23.010 -14.200 -14.797 1.00 88.50 325 TYR A N 1
ATOM 2568 C CA . TYR A 1 325 ? 22.327 -14.596 -16.035 1.00 88.50 325 TYR A CA 1
ATOM 2569 C C . TYR A 1 325 ? 21.172 -13.653 -16.390 1.00 88.50 325 TYR A C 1
ATOM 2571 O O . TYR A 1 325 ? 20.636 -12.937 -15.547 1.00 88.50 325 TYR A O 1
ATOM 2579 N N . ARG A 1 326 ? 20.790 -13.647 -17.672 1.00 88.12 326 ARG A N 1
ATOM 2580 C CA . ARG A 1 326 ? 19.747 -12.778 -18.244 1.00 88.12 326 ARG A CA 1
ATOM 2581 C C . ARG A 1 326 ? 18.700 -13.600 -19.012 1.00 88.12 326 ARG A C 1
ATOM 2583 O O . ARG A 1 326 ? 18.958 -14.774 -19.296 1.00 88.12 326 ARG A O 1
ATOM 2590 N N . PRO A 1 327 ? 17.534 -13.031 -19.374 1.00 87.69 327 PRO A N 1
ATOM 2591 C CA . PRO A 1 327 ? 16.539 -13.736 -20.179 1.00 87.69 327 PRO A CA 1
ATOM 2592 C C . PRO A 1 327 ? 17.154 -14.240 -21.492 1.00 87.69 327 PRO A C 1
ATOM 2594 O O . PRO A 1 327 ? 17.911 -13.522 -22.147 1.00 87.69 327 PRO A O 1
ATOM 2597 N N . SER A 1 328 ? 16.830 -15.473 -21.886 1.00 83.75 328 SER A N 1
ATOM 2598 C CA . SER A 1 328 ? 17.418 -16.167 -23.040 1.00 83.75 328 SER A CA 1
ATOM 2599 C C . SER A 1 328 ? 16.873 -15.666 -24.388 1.00 83.75 328 SER A C 1
ATOM 2601 O O . SER A 1 328 ? 16.312 -16.425 -25.174 1.00 83.75 328 SER A O 1
ATOM 2603 N N . THR A 1 329 ? 17.042 -14.374 -24.672 1.00 84.31 329 THR A N 1
ATOM 2604 C CA . THR A 1 329 ? 16.661 -13.737 -25.941 1.00 84.31 329 THR A CA 1
ATOM 2605 C C . THR A 1 329 ? 17.806 -12.893 -26.501 1.00 84.31 329 THR A C 1
ATOM 2607 O O . THR A 1 329 ? 18.414 -12.083 -25.802 1.00 84.31 329 THR A O 1
ATOM 2610 N N . SER A 1 330 ? 18.079 -13.042 -27.800 1.00 80.75 330 SER A N 1
ATOM 2611 C CA . SER A 1 330 ? 19.008 -12.172 -28.532 1.00 80.75 330 SER A CA 1
ATOM 2612 C C . SER A 1 330 ? 18.372 -10.844 -28.962 1.00 80.75 330 SER A C 1
ATOM 2614 O O . SER A 1 330 ? 19.079 -9.937 -29.392 1.00 80.75 330 SER A O 1
ATOM 2616 N N . ARG A 1 331 ? 17.041 -10.706 -28.874 1.00 88.88 331 ARG A N 1
ATOM 2617 C CA . ARG A 1 331 ? 16.303 -9.491 -29.262 1.00 88.88 331 ARG A CA 1
ATOM 2618 C C . ARG A 1 331 ? 16.345 -8.399 -28.199 1.00 88.88 331 ARG A C 1
ATOM 2620 O O . ARG A 1 331 ? 16.037 -7.250 -28.508 1.00 88.88 331 ARG A O 1
ATOM 2627 N N . LEU A 1 332 ? 16.751 -8.733 -26.974 1.00 90.50 332 LEU A N 1
ATOM 2628 C CA . LEU A 1 332 ? 16.900 -7.775 -25.880 1.00 90.50 332 LEU A CA 1
ATOM 2629 C C . LEU A 1 332 ? 17.879 -6.644 -26.226 1.00 90.50 332 LEU A C 1
ATOM 2631 O O . LEU A 1 332 ? 17.566 -5.481 -25.992 1.00 90.50 332 LEU A O 1
ATOM 2635 N N . GLU A 1 333 ? 19.012 -6.961 -26.856 1.00 89.00 333 GLU A N 1
ATOM 2636 C CA . GLU A 1 333 ? 19.986 -5.951 -27.299 1.00 89.00 333 GLU A CA 1
ATOM 2637 C C . GLU A 1 333 ? 19.413 -5.050 -28.398 1.00 89.00 333 GLU A C 1
ATOM 2639 O O . GLU A 1 333 ? 19.586 -3.836 -28.359 1.00 89.00 333 GLU A O 1
ATOM 2644 N N . THR A 1 334 ? 18.651 -5.621 -29.336 1.00 91.06 334 THR A N 1
ATOM 2645 C CA . THR A 1 334 ? 17.954 -4.841 -30.371 1.00 91.06 334 THR A CA 1
ATOM 2646 C C . THR A 1 334 ? 16.947 -3.869 -29.758 1.00 91.06 334 THR A C 1
ATOM 2648 O O . THR A 1 334 ? 16.827 -2.729 -30.206 1.00 91.06 334 THR A O 1
ATOM 2651 N N . LEU A 1 335 ? 16.222 -4.308 -28.726 1.00 93.44 335 LEU A N 1
ATOM 2652 C CA . LEU A 1 335 ? 15.269 -3.460 -28.025 1.00 93.44 335 LEU A CA 1
ATOM 2653 C C . LEU A 1 335 ? 15.978 -2.337 -27.256 1.00 93.44 335 LEU A C 1
ATOM 2655 O O . LEU A 1 335 ? 15.581 -1.183 -27.404 1.00 93.44 335 LEU A O 1
ATOM 2659 N N . LEU A 1 336 ? 17.033 -2.652 -26.499 1.00 92.62 336 LEU A N 1
ATOM 2660 C CA . LEU A 1 336 ? 17.870 -1.660 -25.812 1.00 92.62 336 LEU A CA 1
ATOM 2661 C C . LEU A 1 336 ? 18.368 -0.578 -26.785 1.00 92.62 336 LEU A C 1
ATOM 2663 O O . LEU A 1 336 ? 18.236 0.613 -26.507 1.00 92.62 336 LEU A O 1
ATOM 2667 N N . ASP A 1 337 ? 18.828 -0.984 -27.968 1.00 91.38 337 ASP A N 1
ATOM 2668 C CA . ASP A 1 337 ? 19.316 -0.069 -29.005 1.00 91.38 337 ASP A CA 1
ATOM 2669 C C . ASP A 1 337 ? 18.220 0.807 -29.579 1.00 91.38 337 ASP A C 1
ATOM 2671 O O . ASP A 1 337 ? 18.413 2.007 -29.769 1.00 91.38 337 ASP A O 1
ATOM 2675 N N . SER A 1 338 ? 17.048 0.223 -29.818 1.00 91.81 338 SER A N 1
ATOM 2676 C CA . SER A 1 338 ? 15.900 0.973 -30.315 1.00 91.81 338 SER A CA 1
ATOM 2677 C C . SER A 1 338 ? 15.421 2.023 -29.309 1.00 91.81 338 SER A C 1
ATOM 2679 O O . SER A 1 338 ? 15.112 3.145 -29.703 1.00 91.81 338 SER A O 1
ATOM 2681 N N . VAL A 1 339 ? 15.419 1.703 -28.010 1.00 92.44 339 VAL A N 1
ATOM 2682 C CA . VAL A 1 339 ? 15.050 2.649 -26.948 1.00 92.44 339 VAL A CA 1
ATOM 2683 C C . VAL A 1 339 ? 16.123 3.730 -26.801 1.00 92.44 339 VAL A C 1
ATOM 2685 O O . VAL A 1 339 ? 15.778 4.908 -26.730 1.00 92.44 339 VAL A O 1
ATOM 2688 N N . SER A 1 340 ? 17.411 3.367 -26.837 1.00 90.44 340 SER A N 1
ATOM 2689 C CA . SER A 1 340 ? 18.516 4.336 -26.803 1.00 90.44 340 SER A CA 1
ATOM 2690 C C . SER A 1 340 ? 18.452 5.307 -27.981 1.00 90.44 340 SER A C 1
ATOM 2692 O O . SER A 1 340 ? 18.555 6.513 -27.784 1.00 90.44 340 SER A O 1
ATOM 2694 N N . ALA A 1 341 ? 18.197 4.808 -29.195 1.00 89.62 341 ALA A N 1
ATOM 2695 C CA . ALA A 1 341 ? 18.061 5.642 -30.385 1.00 89.62 341 ALA A CA 1
ATOM 2696 C C . ALA A 1 341 ? 16.906 6.647 -30.256 1.00 89.62 341 ALA A C 1
ATOM 2698 O O . ALA A 1 341 ? 17.052 7.800 -30.655 1.00 89.62 341 ALA A O 1
ATOM 2699 N N . VAL A 1 342 ? 15.776 6.241 -29.661 1.00 89.06 342 VAL A N 1
ATOM 2700 C CA . VAL A 1 342 ? 14.665 7.160 -29.365 1.00 89.06 342 VAL A CA 1
ATOM 2701 C C . VAL A 1 342 ? 15.093 8.220 -28.350 1.00 89.06 342 VAL A C 1
ATOM 2703 O O . VAL A 1 342 ? 14.793 9.395 -28.550 1.00 89.06 342 VAL A O 1
ATOM 2706 N N . ILE A 1 343 ? 15.815 7.847 -27.291 1.00 87.94 343 ILE A N 1
ATOM 2707 C CA . ILE A 1 343 ? 16.300 8.795 -26.276 1.00 87.94 343 ILE A CA 1
ATOM 2708 C C . ILE A 1 343 ? 17.265 9.817 -26.893 1.00 87.94 343 ILE A C 1
ATOM 2710 O O . ILE A 1 343 ? 17.112 11.017 -26.659 1.00 87.94 343 ILE A O 1
ATOM 2714 N N . ASP A 1 344 ? 18.221 9.364 -27.703 1.00 85.31 344 ASP A N 1
ATOM 2715 C CA . ASP A 1 344 ? 19.254 10.219 -28.295 1.00 85.31 344 ASP A CA 1
ATOM 2716 C C . ASP A 1 344 ? 18.744 11.072 -29.466 1.00 85.31 344 ASP A C 1
ATOM 2718 O O . ASP A 1 344 ? 19.266 12.162 -29.701 1.00 85.31 344 ASP A O 1
ATOM 2722 N N . ALA A 1 345 ? 17.685 10.639 -30.160 1.00 83.19 345 ALA A N 1
ATOM 2723 C CA . ALA A 1 345 ? 17.046 11.425 -31.216 1.00 83.19 345 ALA A CA 1
ATOM 2724 C C . ALA A 1 345 ? 16.395 12.727 -30.703 1.00 83.19 345 ALA A C 1
ATOM 2726 O O . ALA A 1 345 ? 16.172 13.653 -31.486 1.00 83.19 345 ALA A O 1
ATOM 2727 N N . HIS A 1 346 ? 16.089 12.829 -29.405 1.00 73.31 346 HIS A N 1
ATOM 2728 C CA . HIS A 1 346 ? 15.469 14.020 -28.826 1.00 73.31 346 HIS A CA 1
ATOM 2729 C C . HIS A 1 346 ? 16.529 15.056 -28.431 1.00 73.31 346 HIS A C 1
ATOM 2731 O O . HIS A 1 346 ? 17.164 14.967 -27.380 1.00 73.31 346 HIS A O 1
ATOM 2737 N N . THR A 1 347 ? 16.684 16.097 -29.253 1.00 58.47 347 THR A N 1
ATOM 2738 C CA . THR A 1 347 ? 17.709 17.134 -29.059 1.00 58.47 347 THR A CA 1
ATOM 2739 C C . THR A 1 347 ? 17.383 18.186 -27.987 1.00 58.47 347 THR A C 1
ATOM 2741 O O . THR A 1 347 ? 18.315 18.870 -27.573 1.00 58.47 347 THR A O 1
ATOM 2744 N N . ARG A 1 348 ? 16.115 18.353 -27.546 1.00 61.88 348 ARG A N 1
ATOM 2745 C CA . ARG A 1 348 ? 15.637 19.202 -26.410 1.00 61.88 348 ARG A CA 1
ATOM 2746 C C . ARG A 1 348 ? 14.089 19.167 -26.274 1.00 61.88 348 ARG A C 1
ATOM 2748 O O . ARG A 1 348 ? 13.453 19.138 -27.325 1.00 61.88 348 ARG A O 1
ATOM 2755 N N . PRO A 1 349 ? 13.490 19.283 -25.060 1.00 59.62 349 PRO A N 1
ATOM 2756 C CA . PRO A 1 349 ? 14.051 19.074 -23.725 1.00 59.62 349 PRO A CA 1
ATOM 2757 C C . PRO A 1 349 ? 13.810 17.608 -23.315 1.00 59.62 349 PRO A C 1
ATOM 2759 O O . PRO A 1 349 ? 12.824 17.291 -22.670 1.00 59.62 349 PRO A O 1
ATOM 2762 N N . CYS A 1 350 ? 14.719 16.714 -23.709 1.00 67.94 350 CYS A N 1
ATOM 2763 C CA . CYS A 1 350 ? 14.691 15.276 -23.410 1.00 67.94 350 CYS A CA 1
ATOM 2764 C C . CYS A 1 350 ? 13.496 14.469 -23.956 1.00 67.94 350 CYS A C 1
ATOM 2766 O O . CYS A 1 350 ? 12.389 14.953 -24.160 1.00 67.94 350 CYS A O 1
ATOM 2768 N N . ALA A 1 351 ? 13.750 13.184 -24.207 1.00 74.19 351 ALA A N 1
ATOM 2769 C CA . ALA A 1 351 ? 12.697 12.233 -24.531 1.00 74.19 351 ALA A CA 1
ATOM 2770 C C . ALA A 1 351 ? 11.740 12.051 -23.341 1.00 74.19 351 ALA A C 1
ATOM 2772 O O . ALA A 1 351 ? 12.115 12.276 -22.185 1.00 74.19 351 ALA A O 1
ATOM 2773 N N . ASN A 1 352 ? 10.519 11.595 -23.630 1.00 81.69 352 ASN A N 1
ATOM 2774 C CA . ASN A 1 352 ? 9.504 11.312 -22.617 1.00 81.69 352 ASN A CA 1
ATOM 2775 C C . ASN A 1 352 ? 10.076 10.437 -21.468 1.00 81.69 352 ASN A C 1
ATOM 2777 O O . ASN A 1 352 ? 10.785 9.464 -21.758 1.00 81.69 352 ASN A O 1
ATOM 2781 N N . PRO A 1 353 ? 9.759 10.728 -20.185 1.00 82.12 353 PRO A N 1
ATOM 2782 C CA . PRO A 1 353 ? 10.300 10.004 -19.030 1.00 82.12 353 PRO A CA 1
ATOM 2783 C C . PRO A 1 353 ? 10.175 8.480 -19.109 1.00 82.12 353 PRO A C 1
ATOM 2785 O O . PRO A 1 353 ? 11.068 7.765 -18.659 1.00 82.12 353 PRO A O 1
ATOM 2788 N N . VAL A 1 354 ? 9.110 7.970 -19.735 1.00 82.56 354 VAL A N 1
ATOM 2789 C CA . VAL A 1 354 ? 8.855 6.527 -19.864 1.00 82.56 354 VAL A CA 1
ATOM 2790 C C . VAL A 1 354 ? 9.998 5.798 -20.574 1.00 82.56 354 VAL A C 1
ATOM 2792 O O . VAL A 1 354 ? 10.315 4.667 -20.209 1.00 82.56 354 VAL A O 1
ATOM 2795 N N . TYR A 1 355 ? 10.654 6.431 -21.551 1.00 88.38 355 TYR A N 1
ATOM 2796 C CA . TYR A 1 355 ? 11.777 5.809 -22.256 1.00 88.38 355 TYR A CA 1
ATOM 2797 C C . TYR A 1 355 ? 12.996 5.632 -21.349 1.00 88.38 355 TYR A C 1
ATOM 2799 O O . TYR A 1 355 ? 13.630 4.581 -21.392 1.00 88.38 355 TYR A O 1
ATOM 2807 N N . TYR A 1 356 ? 13.278 6.605 -20.477 1.00 90.56 356 TYR A N 1
ATOM 2808 C CA . TYR A 1 356 ? 14.345 6.487 -19.480 1.00 90.56 356 TYR A CA 1
ATOM 2809 C C . TYR A 1 356 ? 14.052 5.356 -18.497 1.00 90.56 356 TYR A C 1
ATOM 2811 O O . TYR A 1 356 ? 14.927 4.542 -18.213 1.00 90.56 356 TYR A O 1
ATOM 2819 N N . GLN A 1 357 ? 12.810 5.256 -18.023 1.00 88.44 357 GLN A N 1
ATOM 2820 C CA . GLN A 1 357 ? 12.416 4.183 -17.116 1.00 88.44 357 GLN A CA 1
ATOM 2821 C C . GLN A 1 357 ? 12.515 2.811 -17.775 1.00 88.44 357 GLN A C 1
ATOM 2823 O O . GLN A 1 357 ? 13.056 1.886 -17.182 1.00 88.44 357 GLN A O 1
ATOM 2828 N N . LEU A 1 358 ? 12.010 2.668 -19.005 1.00 92.00 358 LEU A N 1
ATOM 2829 C CA . LEU A 1 358 ? 12.113 1.412 -19.737 1.00 92.00 358 LEU A CA 1
ATOM 2830 C C . LEU A 1 358 ? 13.580 1.027 -19.953 1.00 92.00 358 LEU A C 1
ATOM 2832 O O . LEU A 1 358 ? 13.928 -0.129 -19.740 1.00 92.00 358 LEU A O 1
ATOM 2836 N N . MET A 1 359 ? 14.437 1.984 -20.319 1.00 93.75 359 MET A N 1
ATOM 2837 C CA . MET A 1 359 ? 15.870 1.747 -20.491 1.00 93.75 359 MET A CA 1
ATOM 2838 C C . MET A 1 359 ? 16.512 1.223 -19.201 1.00 93.75 359 MET A C 1
ATOM 2840 O O . MET A 1 359 ? 17.194 0.202 -19.229 1.00 93.75 359 MET A O 1
ATOM 2844 N N . ILE A 1 360 ? 16.227 1.854 -18.056 1.00 93.94 360 ILE A N 1
ATOM 2845 C CA . ILE A 1 360 ? 16.683 1.377 -16.743 1.00 93.94 360 ILE A CA 1
ATOM 2846 C C . ILE A 1 360 ? 16.167 -0.035 -16.465 1.00 93.94 360 ILE A C 1
ATOM 2848 O O . ILE A 1 360 ? 16.951 -0.909 -16.118 1.00 93.94 360 ILE A O 1
ATOM 2852 N N . MET A 1 361 ? 14.878 -0.296 -16.676 1.00 91.81 361 MET A N 1
ATOM 2853 C CA . MET A 1 361 ? 14.276 -1.610 -16.440 1.00 91.81 361 MET A CA 1
ATOM 2854 C C . MET A 1 361 ? 14.923 -2.712 -17.287 1.00 91.81 361 MET A C 1
ATOM 2856 O O . MET A 1 361 ? 15.170 -3.804 -16.783 1.00 91.81 361 MET A O 1
ATOM 2860 N N . LEU A 1 362 ? 15.242 -2.430 -18.553 1.00 94.88 362 LEU A N 1
ATOM 2861 C CA . LEU A 1 362 ? 15.935 -3.370 -19.437 1.00 94.88 362 LEU A CA 1
ATOM 2862 C C . LEU A 1 362 ? 17.392 -3.604 -19.005 1.00 94.88 362 LEU A C 1
ATOM 2864 O O . LEU A 1 362 ? 17.851 -4.745 -19.033 1.00 94.88 362 LEU A O 1
ATOM 2868 N N . ILE A 1 363 ? 18.101 -2.560 -18.557 1.00 93.56 363 ILE A N 1
ATOM 2869 C CA . ILE A 1 363 ? 19.452 -2.691 -17.985 1.00 93.56 363 ILE A CA 1
ATOM 2870 C C . ILE A 1 363 ? 19.409 -3.526 -16.698 1.00 93.56 363 ILE A C 1
ATOM 2872 O O . ILE A 1 363 ? 20.246 -4.401 -16.513 1.00 93.56 363 ILE A O 1
ATOM 2876 N N . MET A 1 364 ? 18.404 -3.330 -15.841 1.00 92.12 364 MET A N 1
ATOM 2877 C CA . MET A 1 364 ? 18.237 -4.095 -14.599 1.00 92.12 364 MET A CA 1
ATOM 2878 C C . MET A 1 364 ? 17.948 -5.586 -14.836 1.00 92.12 364 MET A C 1
ATOM 2880 O O . MET A 1 364 ? 18.237 -6.399 -13.960 1.00 92.12 364 MET A O 1
ATOM 2884 N N . LEU A 1 365 ? 17.420 -5.970 -16.005 1.00 93.25 365 LEU A N 1
ATOM 2885 C CA . LEU A 1 365 ? 17.283 -7.376 -16.420 1.00 93.25 365 LEU A CA 1
ATOM 2886 C C . LEU A 1 365 ? 18.606 -8.010 -16.891 1.00 93.25 365 LEU A C 1
ATOM 2888 O O . LEU A 1 365 ? 18.641 -9.219 -17.124 1.00 93.25 365 LEU A O 1
ATOM 2892 N N . CYS A 1 366 ? 19.667 -7.214 -17.047 1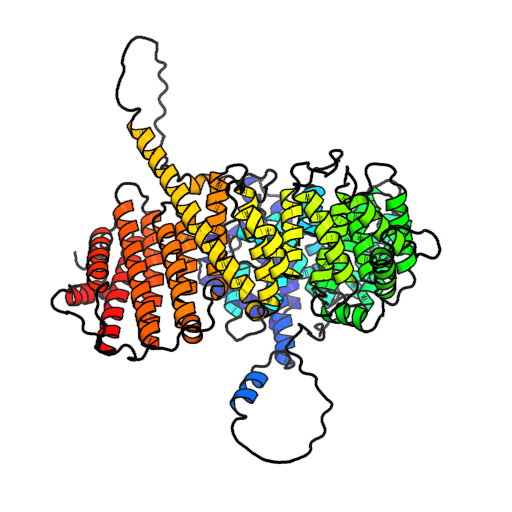.00 92.31 366 CYS A N 1
ATOM 2893 C CA . CYS A 1 366 ? 20.987 -7.631 -17.519 1.00 92.31 366 CYS A CA 1
ATOM 2894 C C . CYS A 1 366 ? 22.051 -7.369 -16.431 1.00 92.31 366 CYS A C 1
ATOM 2896 O O . CYS A 1 366 ? 22.656 -6.291 -16.414 1.00 92.31 366 CYS A O 1
ATOM 2898 N N . PRO A 1 367 ? 22.297 -8.322 -15.509 1.00 91.06 367 PRO A N 1
ATOM 2899 C CA . PRO A 1 367 ? 23.256 -8.143 -14.411 1.00 91.06 367 PRO A CA 1
ATOM 2900 C C . PRO A 1 367 ? 24.677 -7.784 -14.872 1.00 91.06 367 PRO A C 1
ATOM 2902 O O . PRO A 1 367 ? 25.363 -6.989 -14.232 1.00 91.06 367 PRO A O 1
ATOM 2905 N N . ASP A 1 368 ? 25.098 -8.324 -16.016 1.00 89.12 368 ASP A N 1
ATOM 2906 C CA . ASP A 1 368 ? 26.357 -8.038 -16.706 1.00 89.12 368 ASP A CA 1
ATOM 2907 C C . ASP A 1 368 ? 26.472 -6.565 -17.134 1.00 89.12 368 ASP A C 1
ATOM 2909 O O . ASP A 1 368 ? 27.456 -5.891 -16.819 1.00 89.12 368 ASP A O 1
ATOM 2913 N N . LEU A 1 369 ? 25.438 -6.035 -17.795 1.00 89.38 369 LEU A N 1
ATOM 2914 C CA . LEU A 1 369 ? 25.396 -4.632 -18.222 1.00 89.38 369 LEU A CA 1
ATOM 2915 C C . LEU A 1 369 ? 25.309 -3.680 -17.027 1.00 89.38 369 LEU A C 1
ATOM 2917 O O . LEU A 1 369 ? 25.931 -2.614 -17.041 1.00 89.38 369 LEU A O 1
ATOM 2921 N N . LEU A 1 370 ? 24.563 -4.058 -15.988 1.00 91.00 370 LEU A N 1
ATOM 2922 C CA . LEU A 1 370 ? 24.472 -3.290 -14.751 1.00 91.00 370 LEU A CA 1
ATOM 2923 C C . LEU A 1 370 ? 25.828 -3.217 -14.039 1.00 91.00 370 LEU A C 1
ATOM 2925 O O . LEU A 1 370 ? 26.221 -2.137 -13.601 1.00 91.00 370 LEU A O 1
ATOM 2929 N N . ALA A 1 371 ? 26.553 -4.336 -13.950 1.00 88.81 371 ALA A N 1
ATOM 2930 C CA . ALA A 1 371 ? 27.874 -4.385 -13.332 1.00 88.81 371 ALA A CA 1
ATOM 2931 C C . ALA A 1 371 ? 28.875 -3.469 -14.046 1.00 88.81 371 ALA A C 1
ATOM 2933 O O . ALA A 1 371 ? 29.485 -2.618 -13.400 1.00 88.81 371 ALA A O 1
ATOM 2934 N N . ALA A 1 372 ? 28.950 -3.562 -15.378 1.00 86.81 372 ALA A N 1
ATOM 2935 C CA . ALA A 1 372 ? 29.800 -2.688 -16.186 1.00 86.81 372 ALA A CA 1
ATOM 2936 C C . ALA A 1 372 ? 29.422 -1.200 -16.035 1.00 86.81 372 ALA A C 1
ATOM 2938 O O . ALA A 1 372 ? 30.285 -0.325 -15.998 1.00 86.81 372 ALA A O 1
ATOM 2939 N N . SER A 1 373 ? 28.123 -0.901 -15.920 1.00 87.19 373 SER A N 1
ATOM 2940 C CA . SER A 1 373 ? 27.634 0.467 -15.711 1.00 87.19 373 SER A CA 1
ATOM 2941 C C . SER A 1 373 ? 27.995 1.012 -14.328 1.00 87.19 373 SER A C 1
ATOM 2943 O O . SER A 1 373 ? 28.375 2.176 -14.205 1.00 87.19 373 SER A O 1
ATOM 2945 N N . ALA A 1 374 ? 27.900 0.182 -13.289 1.00 87.25 374 ALA A N 1
ATOM 2946 C CA . ALA A 1 374 ? 28.251 0.566 -11.929 1.00 87.25 374 ALA A CA 1
ATOM 2947 C C . ALA A 1 374 ? 29.751 0.834 -11.779 1.00 87.25 374 ALA A C 1
ATOM 2949 O O . ALA A 1 374 ? 30.127 1.865 -11.225 1.00 87.25 374 ALA A O 1
ATOM 2950 N N . GLU A 1 375 ? 30.596 -0.049 -12.311 1.00 84.06 375 GLU A N 1
ATOM 2951 C CA . GLU A 1 375 ? 32.054 0.120 -12.317 1.00 84.06 375 GLU A CA 1
ATOM 2952 C C . GLU A 1 375 ? 32.452 1.439 -12.993 1.00 84.06 375 GLU A C 1
ATOM 2954 O O . GLU A 1 375 ? 33.169 2.254 -12.412 1.00 84.06 375 GLU A O 1
ATOM 2959 N N . HIS A 1 376 ? 31.881 1.723 -14.168 1.00 79.56 376 HIS A N 1
ATOM 2960 C CA . HIS A 1 376 ? 32.153 2.959 -14.894 1.00 79.56 376 HIS A CA 1
ATOM 2961 C C . HIS A 1 376 ? 31.795 4.219 -14.090 1.00 79.56 376 HIS A C 1
ATOM 2963 O O . HIS A 1 376 ? 32.629 5.109 -13.922 1.00 79.56 376 HIS A O 1
ATOM 2969 N N . VAL A 1 377 ? 30.571 4.304 -13.562 1.00 81.31 377 VAL A N 1
ATOM 2970 C CA . VAL A 1 377 ? 30.090 5.519 -12.882 1.00 81.31 377 VAL A CA 1
ATOM 2971 C C . VAL A 1 377 ? 30.761 5.725 -11.525 1.00 81.31 377 VAL A C 1
ATOM 2973 O O . VAL A 1 377 ? 31.042 6.864 -11.151 1.00 81.31 377 VAL A O 1
ATOM 2976 N N . ILE A 1 378 ? 31.032 4.648 -10.785 1.00 79.81 378 ILE A N 1
ATOM 2977 C CA . ILE A 1 378 ? 31.571 4.742 -9.424 1.00 79.81 378 ILE A CA 1
ATOM 2978 C C . ILE A 1 378 ? 33.082 4.992 -9.431 1.00 79.81 378 ILE A C 1
ATOM 2980 O O . ILE A 1 378 ? 33.562 5.764 -8.604 1.00 79.81 378 ILE A O 1
ATOM 2984 N N . GLU A 1 379 ? 33.833 4.368 -10.342 1.00 71.56 379 GLU A N 1
ATOM 2985 C CA . GLU A 1 379 ? 35.297 4.486 -10.359 1.00 71.56 379 GLU A CA 1
ATOM 2986 C C . GLU A 1 379 ? 35.795 5.685 -11.168 1.00 71.56 379 GLU A C 1
ATOM 2988 O O . GLU A 1 379 ? 36.782 6.313 -10.787 1.00 71.56 379 GLU A O 1
ATOM 2993 N N . HIS A 1 380 ? 35.119 6.026 -12.270 1.00 64.69 380 HIS A N 1
ATOM 2994 C CA . HIS A 1 380 ? 35.628 7.023 -13.214 1.00 64.69 380 HIS A CA 1
ATOM 2995 C C . HIS A 1 380 ? 34.928 8.381 -13.112 1.00 64.69 380 HIS A C 1
ATOM 2997 O O . HIS A 1 380 ? 35.472 9.358 -13.621 1.00 64.69 380 HIS A O 1
ATOM 3003 N N . GLY A 1 381 ? 33.766 8.471 -12.447 1.00 59.72 381 GLY A N 1
ATOM 3004 C CA . GLY A 1 381 ? 33.047 9.721 -12.143 1.00 59.72 381 GLY A CA 1
ATOM 3005 C C . GLY A 1 381 ? 32.524 10.517 -13.350 1.00 59.72 381 GLY A C 1
ATOM 3006 O O . GLY A 1 381 ? 31.634 11.349 -13.188 1.00 59.72 381 GLY A O 1
ATOM 3007 N N . GLU A 1 382 ? 33.029 10.243 -14.554 1.00 56.25 382 GLU A N 1
ATOM 3008 C CA . GLU A 1 382 ? 32.726 10.910 -15.816 1.00 56.25 382 GLU A CA 1
ATOM 3009 C C . GLU A 1 382 ? 32.703 9.897 -16.973 1.00 56.25 382 GLU A C 1
ATOM 3011 O O . GLU A 1 382 ? 33.405 8.881 -16.953 1.00 56.25 382 GLU A O 1
ATOM 3016 N N . ALA A 1 383 ? 31.910 10.204 -18.005 1.00 53.03 383 ALA A N 1
ATOM 3017 C CA . ALA A 1 383 ? 31.802 9.429 -19.237 1.00 53.03 383 ALA A CA 1
ATOM 3018 C C . ALA A 1 383 ? 33.114 9.477 -20.041 1.00 53.03 383 ALA A C 1
ATOM 3020 O O . ALA A 1 383 ? 33.257 10.252 -20.984 1.00 53.03 383 ALA A O 1
ATOM 3021 N N . ARG A 1 384 ? 34.101 8.657 -19.670 1.00 53.62 384 ARG A N 1
ATOM 3022 C CA . ARG A 1 384 ? 35.210 8.336 -20.575 1.00 53.62 384 ARG A CA 1
ATOM 3023 C C . ARG A 1 384 ? 34.668 7.468 -21.711 1.00 53.62 384 ARG A C 1
ATOM 3025 O O . ARG A 1 384 ? 34.185 6.367 -21.463 1.00 53.62 384 ARG A O 1
ATOM 3032 N N . GLU A 1 385 ? 34.749 7.979 -22.938 1.00 54.41 385 GLU A N 1
ATOM 3033 C CA . GLU A 1 385 ? 34.287 7.285 -24.152 1.00 54.41 385 GLU A CA 1
ATOM 3034 C C . GLU A 1 385 ? 35.134 6.039 -24.475 1.00 54.41 385 GLU A C 1
ATOM 3036 O O . GLU A 1 385 ? 34.647 5.092 -25.096 1.00 54.41 385 GLU A O 1
ATOM 3041 N N . ASP A 1 386 ? 36.387 5.997 -24.015 1.00 52.62 386 ASP A N 1
ATOM 3042 C CA . ASP A 1 386 ? 37.328 4.935 -24.365 1.00 52.62 386 ASP A CA 1
ATOM 3043 C C . ASP A 1 386 ? 37.007 3.614 -23.642 1.00 52.62 386 ASP A C 1
ATOM 3045 O O . ASP A 1 386 ? 37.256 3.450 -22.447 1.00 52.62 386 ASP A O 1
ATOM 3049 N N . GLY A 1 387 ? 36.475 2.645 -24.394 1.00 60.81 387 GLY A N 1
ATOM 3050 C CA . GLY A 1 387 ? 36.277 1.256 -23.956 1.00 60.81 387 GLY A CA 1
ATOM 3051 C C . GLY A 1 387 ? 34.993 0.974 -23.164 1.00 60.81 387 GLY A C 1
ATOM 3052 O O . GLY A 1 387 ? 34.798 -0.158 -22.725 1.00 60.81 387 GLY A O 1
ATOM 3053 N N . CYS A 1 388 ? 34.109 1.962 -22.993 1.00 67.25 388 CYS A N 1
ATOM 3054 C CA . CYS A 1 388 ? 32.883 1.839 -22.201 1.00 67.25 388 CYS A CA 1
ATOM 3055 C C . CYS A 1 388 ? 31.677 1.356 -23.034 1.00 67.25 388 CYS A C 1
ATOM 3057 O O . CYS A 1 388 ? 31.510 1.724 -24.198 1.00 67.25 388 CYS A O 1
ATOM 3059 N N . SER A 1 389 ? 30.794 0.538 -22.447 1.00 80.56 389 SER A N 1
ATOM 3060 C CA . SER A 1 389 ? 29.562 0.121 -23.132 1.00 80.56 389 SER A CA 1
ATOM 3061 C C . SER A 1 389 ? 28.586 1.298 -23.290 1.00 80.56 389 SER A C 1
ATOM 3063 O O . SER A 1 389 ? 28.473 2.153 -22.412 1.00 80.56 389 SER A O 1
ATOM 3065 N N . LYS A 1 390 ? 27.801 1.318 -24.375 1.00 82.94 390 LYS A N 1
ATOM 3066 C CA . LYS A 1 390 ? 26.753 2.337 -24.608 1.00 82.94 390 LYS A CA 1
ATOM 3067 C C . LYS A 1 390 ? 25.756 2.486 -23.447 1.00 82.94 390 LYS A C 1
ATOM 3069 O O . LYS A 1 390 ? 25.304 3.588 -23.157 1.00 82.94 390 LYS A O 1
ATOM 3074 N N . HIS A 1 391 ? 25.462 1.395 -22.741 1.00 84.69 391 HIS A N 1
ATOM 3075 C CA . HIS A 1 391 ? 24.562 1.388 -21.585 1.00 84.69 391 HIS A CA 1
ATOM 3076 C C . HIS A 1 391 ? 25.206 2.033 -20.353 1.00 84.69 391 HIS A C 1
ATOM 3078 O O . HIS A 1 391 ? 24.561 2.811 -19.654 1.00 84.69 391 HIS A O 1
ATOM 3084 N N . ALA A 1 392 ? 26.497 1.784 -20.136 1.00 84.75 392 ALA A N 1
ATOM 3085 C CA . ALA A 1 392 ? 27.263 2.440 -19.086 1.00 84.75 392 ALA A CA 1
ATOM 3086 C C . ALA A 1 392 ? 27.405 3.952 -19.351 1.00 84.75 392 ALA A C 1
ATOM 3088 O O . ALA A 1 392 ? 27.231 4.751 -18.429 1.00 84.75 392 ALA A O 1
ATOM 3089 N N . MET A 1 393 ? 27.587 4.360 -20.615 1.00 84.44 393 MET A N 1
ATOM 3090 C CA . MET A 1 393 ? 27.535 5.775 -21.013 1.00 84.44 393 MET A CA 1
ATOM 3091 C C . MET A 1 393 ? 26.162 6.410 -20.747 1.00 84.44 393 MET A C 1
ATOM 3093 O O . MET A 1 393 ? 26.098 7.550 -20.294 1.00 84.44 393 MET A O 1
ATOM 3097 N N . PHE A 1 394 ? 25.058 5.686 -20.969 1.00 89.50 394 PHE A N 1
ATOM 3098 C CA . PHE A 1 394 ? 23.711 6.173 -20.650 1.00 89.50 394 PHE A CA 1
ATOM 3099 C C . PHE A 1 394 ? 23.530 6.454 -19.146 1.00 89.50 394 PHE A C 1
ATOM 3101 O O . PHE A 1 394 ? 23.066 7.537 -18.782 1.00 89.50 394 PHE A O 1
ATOM 3108 N N . ILE A 1 395 ? 23.945 5.535 -18.264 1.00 89.56 395 ILE A N 1
ATOM 3109 C CA . ILE A 1 395 ? 23.887 5.755 -16.805 1.00 89.56 395 ILE A CA 1
ATOM 3110 C C . ILE A 1 395 ? 24.815 6.911 -16.390 1.00 89.56 395 ILE A C 1
ATOM 3112 O O . ILE A 1 395 ? 24.425 7.753 -15.578 1.00 89.56 395 ILE A O 1
ATOM 3116 N N . GLY A 1 396 ? 26.004 7.018 -16.994 1.00 87.44 396 GLY A N 1
ATOM 3117 C CA . GLY A 1 396 ? 26.910 8.153 -16.792 1.00 87.44 396 GLY A CA 1
ATOM 3118 C C . GLY A 1 396 ? 26.299 9.497 -17.212 1.00 87.44 396 GLY A C 1
ATOM 3119 O O . GLY A 1 396 ? 26.400 10.481 -16.479 1.00 87.44 396 GLY A O 1
ATOM 3120 N N . LYS A 1 397 ? 25.581 9.536 -18.341 1.00 88.06 397 LYS A N 1
ATOM 3121 C CA . LYS A 1 397 ? 24.844 10.719 -18.818 1.00 88.06 397 LYS A CA 1
ATOM 3122 C C . LYS A 1 397 ? 23.742 11.130 -17.838 1.00 88.06 397 LYS A C 1
ATOM 3124 O O . LYS A 1 397 ? 23.596 12.323 -17.581 1.00 88.06 397 LYS A O 1
ATOM 3129 N N . ILE A 1 398 ? 23.016 10.173 -17.246 1.00 89.75 398 ILE A N 1
ATOM 3130 C CA . ILE A 1 398 ? 22.049 10.455 -16.169 1.00 89.75 398 ILE A CA 1
ATOM 3131 C C . ILE A 1 398 ? 22.753 11.128 -14.985 1.00 89.75 398 ILE A C 1
ATOM 3133 O O . ILE A 1 398 ? 22.314 12.196 -14.561 1.00 89.75 398 ILE A O 1
ATOM 3137 N N . HIS A 1 399 ? 23.863 10.561 -14.495 1.00 88.62 399 HIS A N 1
ATOM 3138 C CA . HIS A 1 399 ? 24.626 11.143 -13.383 1.00 88.62 399 HIS A CA 1
ATOM 3139 C C . HIS A 1 399 ? 25.039 12.595 -13.671 1.00 88.62 399 HIS A C 1
ATOM 3141 O O . HIS A 1 399 ? 24.764 13.502 -12.885 1.00 88.62 399 HIS A O 1
ATOM 3147 N N . GLN A 1 400 ? 25.630 12.834 -14.845 1.00 87.75 400 GLN A N 1
ATOM 3148 C CA . GLN A 1 400 ? 26.091 14.159 -15.258 1.00 87.75 400 GLN A CA 1
ATOM 3149 C C . GLN A 1 400 ? 24.937 15.171 -15.356 1.00 87.75 400 GLN A C 1
ATOM 3151 O O . GLN A 1 400 ? 25.077 16.329 -14.958 1.00 87.75 400 GLN A O 1
ATOM 3156 N N . GLN A 1 401 ? 23.781 14.741 -15.868 1.00 87.88 401 GLN A N 1
ATOM 3157 C CA . GLN A 1 401 ? 22.603 15.594 -15.997 1.00 87.88 401 GLN A CA 1
ATOM 3158 C C . GLN A 1 401 ? 21.960 15.921 -14.644 1.00 87.88 401 GLN A C 1
ATOM 3160 O O . GLN A 1 401 ? 21.503 17.050 -14.474 1.00 87.88 401 GLN A O 1
ATOM 3165 N N . LEU A 1 402 ? 21.974 15.009 -13.665 1.00 88.31 402 LEU A N 1
ATOM 3166 C CA . LEU A 1 402 ? 21.467 15.274 -12.309 1.00 88.31 402 LEU A CA 1
ATOM 3167 C C . LEU A 1 402 ? 22.292 16.329 -11.552 1.00 88.31 402 LEU A C 1
ATOM 3169 O O . LEU A 1 402 ? 21.749 17.086 -10.746 1.00 88.31 402 LEU A O 1
ATOM 3173 N N . ILE A 1 403 ? 23.597 16.411 -11.823 1.00 87.94 403 ILE A N 1
ATOM 3174 C CA . ILE A 1 403 ? 24.488 17.408 -11.205 1.00 87.94 403 ILE A CA 1
ATOM 3175 C C . ILE A 1 403 ? 24.329 18.790 -11.862 1.00 87.94 403 ILE A C 1
ATOM 3177 O O . ILE A 1 403 ? 24.677 19.813 -11.267 1.00 87.94 403 ILE A O 1
ATOM 3181 N N . SER A 1 404 ? 23.775 18.847 -13.074 1.00 87.00 404 SER A N 1
ATOM 3182 C CA . SER A 1 404 ? 23.638 20.091 -13.827 1.00 87.00 404 SER A CA 1
ATOM 3183 C C . SER A 1 404 ? 22.710 21.117 -13.146 1.00 87.00 404 SER A C 1
ATOM 3185 O O . SER A 1 404 ? 21.987 20.835 -12.186 1.00 87.00 404 SER A O 1
ATOM 3187 N N . ARG A 1 405 ? 22.762 22.366 -13.626 1.00 82.88 405 ARG A N 1
ATOM 3188 C CA . ARG A 1 405 ? 21.921 23.458 -13.108 1.00 82.88 405 ARG A CA 1
ATOM 3189 C C . ARG A 1 405 ? 20.454 23.325 -13.532 1.00 82.88 405 ARG A C 1
ATOM 3191 O O . ARG A 1 405 ? 19.588 23.810 -12.814 1.00 82.88 405 ARG A O 1
ATOM 3198 N N . ASP A 1 406 ? 20.210 22.725 -14.693 1.00 85.06 406 ASP A N 1
ATOM 3199 C CA . ASP A 1 406 ? 18.893 22.588 -15.312 1.00 85.06 406 ASP A CA 1
ATOM 3200 C C . ASP A 1 406 ? 18.640 21.104 -15.589 1.00 85.06 406 ASP A C 1
ATOM 3202 O O . ASP A 1 406 ? 19.101 20.553 -16.589 1.00 85.06 406 ASP A O 1
ATOM 3206 N N . VAL A 1 407 ? 17.977 20.446 -14.639 1.00 86.62 407 VAL A N 1
ATOM 3207 C CA . VAL A 1 407 ? 17.808 18.994 -14.608 1.00 86.62 407 VAL A CA 1
ATOM 3208 C C . VAL A 1 407 ? 16.472 18.616 -15.250 1.00 86.62 407 VAL A C 1
ATOM 3210 O O . VAL A 1 407 ? 15.413 18.996 -14.734 1.00 86.62 407 VAL A O 1
ATOM 3213 N N . PRO A 1 408 ? 16.477 17.845 -16.351 1.00 84.88 408 PRO A N 1
ATOM 3214 C CA . PRO A 1 408 ? 15.249 17.374 -16.975 1.00 84.88 408 PRO A CA 1
ATOM 3215 C C . PRO A 1 408 ? 14.493 16.403 -16.064 1.00 84.88 408 PRO A C 1
ATOM 3217 O O . PRO A 1 408 ? 15.082 15.522 -15.437 1.00 84.88 408 PRO A O 1
ATOM 3220 N N . GLU A 1 409 ? 13.165 16.516 -16.042 1.00 80.50 409 GLU A N 1
ATOM 3221 C CA . GLU A 1 409 ? 12.302 15.655 -15.223 1.00 80.50 409 GLU A CA 1
ATOM 3222 C C . GLU A 1 409 ? 12.464 14.165 -15.573 1.00 80.50 409 GLU A C 1
ATOM 3224 O O . GLU A 1 409 ? 12.504 13.312 -14.689 1.00 80.50 409 GLU A O 1
ATOM 3229 N N . SER A 1 410 ? 12.647 13.853 -16.857 1.00 83.31 410 SER A N 1
ATOM 3230 C CA . SER A 1 410 ? 12.883 12.493 -17.351 1.00 83.31 410 SER A CA 1
ATOM 3231 C C . SER A 1 410 ? 14.127 11.833 -16.750 1.00 83.31 410 SER A C 1
ATOM 3233 O O . SER A 1 410 ? 14.121 10.626 -16.514 1.00 83.31 410 SER A O 1
ATOM 3235 N N . VAL A 1 411 ? 15.167 12.617 -16.451 1.00 88.19 411 VAL A N 1
ATOM 3236 C CA . VAL A 1 411 ? 16.411 12.138 -15.833 1.00 88.19 411 VAL A CA 1
ATOM 3237 C C . VAL A 1 411 ? 16.171 11.785 -14.369 1.00 88.19 411 VAL A C 1
ATOM 3239 O O . VAL A 1 411 ? 16.571 10.709 -13.927 1.00 88.19 411 VAL A O 1
ATOM 3242 N N . VAL A 1 412 ? 15.466 12.652 -13.635 1.00 87.44 412 VAL A N 1
ATOM 3243 C CA . VAL A 1 412 ? 15.083 12.394 -12.237 1.00 87.44 412 VAL A CA 1
ATOM 3244 C C . VAL A 1 412 ? 14.216 11.141 -12.153 1.00 87.44 412 VAL A C 1
ATOM 3246 O O . VAL A 1 412 ? 14.503 10.247 -11.366 1.00 87.44 412 VAL A O 1
ATOM 3249 N N . ILE A 1 413 ? 13.207 11.032 -13.017 1.00 84.75 413 ILE A N 1
ATOM 3250 C CA . ILE A 1 413 ? 12.302 9.880 -13.075 1.00 84.75 413 ILE A CA 1
ATOM 3251 C C . ILE A 1 413 ? 13.046 8.585 -13.441 1.00 84.75 413 ILE A C 1
ATOM 3253 O O . ILE A 1 413 ? 12.764 7.536 -12.862 1.00 84.75 413 ILE A O 1
ATOM 3257 N N . GLY A 1 414 ? 14.006 8.636 -14.369 1.00 88.19 414 GLY A N 1
ATOM 3258 C CA . GLY A 1 414 ? 14.856 7.489 -14.701 1.00 88.19 414 GLY A CA 1
ATOM 3259 C C . GLY A 1 414 ? 15.721 7.041 -13.520 1.00 88.19 414 GLY A C 1
ATOM 3260 O O . GLY A 1 414 ? 15.767 5.856 -13.199 1.00 88.19 414 GLY A O 1
ATOM 3261 N N . ALA A 1 415 ? 16.356 7.984 -12.823 1.00 90.25 415 ALA A N 1
ATOM 3262 C CA . ALA A 1 415 ? 17.161 7.687 -11.641 1.00 90.25 415 ALA A CA 1
ATOM 3263 C C . ALA A 1 415 ? 16.310 7.140 -10.477 1.00 90.25 415 ALA A C 1
ATOM 3265 O O . ALA A 1 415 ? 16.723 6.200 -9.798 1.00 90.25 415 ALA A O 1
ATOM 3266 N N . MET A 1 416 ? 15.087 7.652 -10.306 1.00 87.19 416 MET A N 1
ATOM 3267 C CA . MET A 1 416 ? 14.112 7.111 -9.356 1.00 87.19 416 MET A CA 1
ATOM 3268 C C . MET A 1 416 ? 13.672 5.686 -9.704 1.00 87.19 416 MET A C 1
ATOM 3270 O O . MET A 1 416 ? 13.493 4.869 -8.805 1.00 87.19 416 MET A O 1
ATOM 3274 N N . GLU A 1 417 ? 13.527 5.350 -10.990 1.00 87.19 417 GLU A N 1
ATOM 3275 C CA . GLU A 1 417 ? 13.225 3.975 -11.406 1.00 87.19 417 GLU A CA 1
ATOM 3276 C C . GLU A 1 417 ? 14.348 3.012 -10.988 1.00 87.19 417 GLU A C 1
ATOM 3278 O O . GLU A 1 417 ? 14.066 1.904 -10.532 1.00 87.19 417 GLU A O 1
ATOM 3283 N N . LEU A 1 418 ? 15.613 3.448 -11.050 1.00 91.75 418 LEU A N 1
ATOM 3284 C CA . LEU A 1 418 ? 16.748 2.661 -10.561 1.00 91.75 418 LEU A CA 1
ATOM 3285 C C . LEU A 1 418 ? 16.669 2.456 -9.044 1.00 91.75 418 LEU A C 1
ATOM 3287 O O . LEU A 1 418 ? 16.775 1.315 -8.587 1.00 91.75 418 LEU A O 1
ATOM 3291 N N . GLN A 1 419 ? 16.429 3.521 -8.267 1.00 87.88 419 GLN A N 1
ATOM 3292 C CA . GLN A 1 419 ? 16.234 3.413 -6.811 1.00 87.88 419 GLN A CA 1
ATOM 3293 C C . GLN A 1 419 ? 15.118 2.411 -6.487 1.00 87.88 419 GLN A C 1
ATOM 3295 O O . GLN A 1 419 ? 15.279 1.538 -5.636 1.00 87.88 419 GLN A O 1
ATOM 3300 N N . ARG A 1 420 ? 14.002 2.504 -7.216 1.00 84.31 420 ARG A N 1
ATOM 3301 C CA . ARG A 1 420 ? 12.808 1.677 -7.035 1.00 84.31 420 ARG A CA 1
ATOM 3302 C C . ARG A 1 420 ? 13.061 0.197 -7.299 1.00 84.31 420 ARG A C 1
ATOM 3304 O O . ARG A 1 420 ? 12.628 -0.635 -6.513 1.00 84.31 420 ARG A O 1
ATOM 3311 N N . VAL A 1 421 ? 13.758 -0.155 -8.379 1.00 85.19 421 VAL A N 1
ATOM 3312 C CA . VAL A 1 421 ? 14.113 -1.563 -8.646 1.00 85.19 421 VAL A CA 1
ATOM 3313 C C . VAL A 1 421 ? 15.103 -2.082 -7.608 1.00 85.19 421 VAL A C 1
ATOM 3315 O O . VAL A 1 421 ? 14.990 -3.221 -7.155 1.00 85.19 421 VAL A O 1
ATOM 3318 N N . THR A 1 422 ? 16.027 -1.231 -7.165 1.00 87.75 422 THR A N 1
ATOM 3319 C CA . THR A 1 422 ? 17.012 -1.578 -6.136 1.00 87.75 422 THR A CA 1
ATOM 3320 C C . THR A 1 422 ? 16.349 -1.987 -4.816 1.00 87.75 422 THR A C 1
ATOM 3322 O O . THR A 1 422 ? 16.881 -2.848 -4.116 1.00 87.75 422 THR A O 1
ATOM 3325 N N . THR A 1 423 ? 15.156 -1.470 -4.490 1.00 82.06 423 THR A N 1
ATOM 3326 C CA . THR A 1 423 ? 14.446 -1.847 -3.251 1.00 82.06 423 THR A CA 1
ATOM 3327 C C . THR A 1 423 ? 14.007 -3.314 -3.215 1.00 82.06 423 THR A C 1
ATOM 3329 O O . THR A 1 423 ? 13.764 -3.867 -2.141 1.00 82.06 423 THR A O 1
ATOM 3332 N N . VAL A 1 424 ? 13.930 -3.990 -4.365 1.00 77.81 424 VAL A N 1
ATOM 3333 C CA . VAL A 1 424 ? 13.685 -5.442 -4.450 1.00 77.81 424 VAL A CA 1
ATOM 3334 C C . VAL A 1 424 ? 14.960 -6.239 -4.172 1.00 77.81 424 VAL A C 1
ATOM 3336 O O . VAL A 1 424 ? 14.894 -7.354 -3.671 1.00 77.81 424 VAL A O 1
ATOM 3339 N N . MET A 1 425 ? 16.127 -5.645 -4.412 1.00 80.31 425 MET A N 1
ATOM 3340 C CA . MET A 1 425 ? 17.429 -6.305 -4.318 1.00 80.31 425 MET A CA 1
ATOM 3341 C C . MET A 1 425 ? 18.138 -6.082 -2.974 1.00 80.31 425 MET A C 1
ATOM 3343 O O . MET A 1 425 ? 19.310 -6.425 -2.840 1.00 80.31 425 MET A O 1
ATOM 3347 N N . THR A 1 426 ? 17.469 -5.518 -1.963 1.00 78.00 426 THR A N 1
ATOM 3348 C CA . THR A 1 426 ? 18.078 -5.188 -0.656 1.00 78.00 426 THR A CA 1
ATOM 3349 C C . THR A 1 426 ? 18.639 -6.400 0.089 1.00 78.00 426 THR A C 1
ATOM 3351 O O . THR A 1 426 ? 19.503 -6.239 0.943 1.00 78.00 426 THR A O 1
ATOM 3354 N N . ALA A 1 427 ? 18.164 -7.608 -0.229 1.00 72.56 427 ALA A N 1
ATOM 3355 C CA . ALA A 1 427 ? 18.675 -8.855 0.339 1.00 72.56 427 ALA A CA 1
ATOM 3356 C C . ALA A 1 427 ? 20.051 -9.268 -0.222 1.00 72.56 427 ALA A C 1
ATOM 3358 O O . ALA A 1 427 ? 20.702 -10.134 0.356 1.00 72.56 427 ALA A O 1
ATOM 3359 N N . LEU A 1 428 ? 20.505 -8.661 -1.326 1.00 77.88 428 LEU A N 1
ATOM 3360 C CA . LEU A 1 428 ? 21.797 -8.939 -1.955 1.00 77.88 428 LEU A CA 1
ATOM 3361 C C . LEU A 1 428 ? 22.834 -7.899 -1.486 1.00 77.88 428 LEU A C 1
ATOM 3363 O O . LEU A 1 428 ? 22.844 -6.778 -2.012 1.00 77.88 428 LEU A O 1
ATOM 3367 N N . PRO A 1 429 ? 23.702 -8.222 -0.506 1.00 66.31 429 PRO A N 1
ATOM 3368 C CA . PRO A 1 429 ? 24.638 -7.256 0.057 1.00 66.31 429 PRO A CA 1
ATOM 3369 C C . PRO A 1 429 ? 25.657 -6.789 -0.990 1.00 66.31 429 PRO A C 1
ATOM 3371 O O . PRO A 1 429 ? 26.228 -7.592 -1.724 1.00 66.31 429 PRO A O 1
ATOM 3374 N N . GLY A 1 430 ? 25.903 -5.476 -1.045 1.00 73.75 430 GLY A N 1
ATOM 3375 C CA . GLY A 1 430 ? 26.942 -4.888 -1.899 1.00 73.75 430 GLY A CA 1
ATOM 3376 C C . GLY A 1 430 ? 26.668 -4.954 -3.404 1.00 73.75 430 GLY A C 1
ATOM 3377 O O . GLY A 1 430 ? 27.594 -4.759 -4.191 1.00 73.75 430 GLY A O 1
ATOM 3378 N N . ASN A 1 431 ? 25.425 -5.221 -3.818 1.00 84.44 431 ASN A N 1
ATOM 3379 C CA . ASN A 1 431 ? 25.088 -5.314 -5.234 1.00 84.44 431 ASN A CA 1
ATOM 3380 C C . ASN A 1 431 ? 25.331 -3.978 -5.981 1.00 84.44 431 ASN A C 1
ATOM 3382 O O . ASN A 1 431 ? 25.303 -2.881 -5.413 1.00 84.44 431 ASN A O 1
ATOM 3386 N N . ASN A 1 432 ? 25.564 -4.075 -7.290 1.00 86.62 432 ASN A N 1
ATOM 3387 C CA . ASN A 1 432 ? 25.882 -2.923 -8.137 1.00 86.62 432 ASN A CA 1
ATOM 3388 C C . ASN A 1 432 ? 24.727 -1.909 -8.246 1.00 86.62 432 ASN A C 1
ATOM 3390 O O . ASN A 1 432 ? 24.978 -0.708 -8.358 1.00 86.62 432 ASN A O 1
ATOM 3394 N N . ALA A 1 433 ? 23.476 -2.372 -8.143 1.00 88.75 433 ALA A N 1
ATOM 3395 C CA . ALA A 1 433 ? 22.291 -1.515 -8.129 1.00 88.75 433 ALA A CA 1
ATOM 3396 C C . ALA A 1 433 ? 22.275 -0.573 -6.914 1.00 88.75 433 ALA A C 1
ATOM 3398 O O . ALA A 1 433 ? 22.040 0.622 -7.054 1.00 88.75 433 ALA A O 1
ATOM 3399 N N . PHE A 1 434 ? 22.595 -1.097 -5.729 1.00 88.19 434 PHE A N 1
ATOM 3400 C CA . PHE A 1 434 ? 22.626 -0.377 -4.463 1.00 88.19 434 PHE A CA 1
ATOM 3401 C C . PHE A 1 434 ? 23.702 0.697 -4.477 1.00 88.19 434 PHE A C 1
ATOM 3403 O O . PHE A 1 434 ? 23.418 1.848 -4.162 1.00 88.19 434 PHE A O 1
ATOM 3410 N N . ARG A 1 435 ? 24.912 0.356 -4.935 1.00 86.88 435 ARG A N 1
ATOM 3411 C CA . ARG A 1 435 ? 26.009 1.328 -5.050 1.00 86.88 435 ARG A CA 1
ATOM 3412 C C . ARG A 1 435 ? 25.657 2.484 -5.998 1.00 86.88 435 ARG A C 1
ATOM 3414 O O . ARG A 1 435 ? 25.937 3.639 -5.682 1.00 86.88 435 ARG A O 1
ATOM 3421 N N . LEU A 1 436 ? 25.026 2.189 -7.139 1.00 89.31 436 LEU A N 1
ATOM 3422 C CA . LEU A 1 436 ? 24.523 3.213 -8.065 1.00 89.31 436 LEU A CA 1
ATOM 3423 C C . LEU A 1 436 ? 23.394 4.046 -7.443 1.00 89.31 436 LEU A C 1
ATOM 3425 O O . LEU A 1 436 ? 23.403 5.272 -7.548 1.00 89.31 436 LEU A O 1
ATOM 3429 N N . SER A 1 437 ? 22.451 3.395 -6.761 1.00 89.81 437 SER A N 1
ATOM 3430 C CA . SER A 1 437 ? 21.339 4.059 -6.082 1.00 89.81 437 SER A CA 1
ATOM 3431 C C . SER A 1 437 ? 21.831 5.035 -5.017 1.00 89.81 437 SER A C 1
ATOM 3433 O O . SER A 1 437 ? 21.350 6.161 -4.969 1.00 89.81 437 SER A O 1
ATOM 3435 N N . GLU A 1 438 ? 22.829 4.661 -4.209 1.00 87.50 438 GLU A N 1
ATOM 3436 C CA . GLU A 1 438 ? 23.394 5.552 -3.189 1.00 87.50 438 GLU A CA 1
ATOM 3437 C C . GLU A 1 438 ? 24.031 6.809 -3.786 1.00 87.50 438 GLU A C 1
ATOM 3439 O O . GLU A 1 438 ? 23.989 7.879 -3.172 1.00 87.50 438 GLU A O 1
ATOM 3444 N N . ARG A 1 439 ? 24.624 6.693 -4.980 1.00 85.94 439 ARG A N 1
ATOM 3445 C CA . ARG A 1 439 ? 25.171 7.841 -5.706 1.00 85.94 439 ARG A CA 1
ATOM 3446 C C . ARG A 1 439 ? 24.048 8.759 -6.187 1.00 85.94 439 ARG A C 1
ATOM 3448 O O . ARG A 1 439 ? 24.115 9.964 -5.955 1.00 85.94 439 ARG A O 1
ATOM 3455 N N . PHE A 1 440 ? 23.006 8.193 -6.795 1.00 89.38 440 PHE A N 1
ATOM 3456 C CA . PHE A 1 440 ? 21.855 8.954 -7.291 1.00 89.38 440 PHE A CA 1
ATOM 3457 C C . PHE A 1 440 ? 21.011 9.571 -6.172 1.00 89.38 440 PHE A C 1
ATOM 3459 O O . PHE A 1 440 ? 20.490 10.666 -6.358 1.00 89.38 440 PHE A O 1
ATOM 3466 N N . ASP A 1 441 ? 20.927 8.943 -4.996 1.00 88.62 441 ASP A N 1
ATOM 3467 C CA . ASP A 1 441 ? 20.221 9.478 -3.826 1.00 88.62 441 ASP A CA 1
ATOM 3468 C C . ASP A 1 441 ? 20.682 10.894 -3.476 1.00 88.62 441 ASP A C 1
ATOM 3470 O O . ASP A 1 441 ? 19.860 11.782 -3.236 1.00 88.62 441 ASP A O 1
ATOM 3474 N N . ALA A 1 442 ? 22.000 11.106 -3.443 1.00 85.81 442 ALA A N 1
ATOM 3475 C CA . ALA A 1 442 ? 22.587 12.396 -3.110 1.00 85.81 442 ALA A CA 1
ATOM 3476 C C . ALA A 1 442 ? 22.228 13.458 -4.158 1.00 85.81 442 ALA A C 1
ATOM 3478 O O . ALA A 1 442 ? 21.800 14.559 -3.798 1.00 85.81 442 ALA A O 1
ATOM 3479 N N . ASP A 1 443 ? 22.340 13.108 -5.440 1.00 88.62 443 ASP A N 1
ATOM 3480 C CA . ASP A 1 443 ? 22.081 14.028 -6.544 1.00 88.62 443 ASP A CA 1
ATOM 3481 C C . ASP A 1 443 ? 20.590 14.385 -6.645 1.00 88.62 443 ASP A C 1
ATOM 3483 O O . ASP A 1 443 ? 20.242 15.565 -6.707 1.00 88.62 443 ASP A O 1
ATOM 3487 N N . ILE A 1 444 ? 19.693 13.392 -6.576 1.00 89.75 444 ILE A N 1
ATOM 3488 C CA . ILE A 1 444 ? 18.235 13.593 -6.605 1.00 89.75 444 ILE A CA 1
ATOM 3489 C C . ILE A 1 444 ? 17.792 14.453 -5.422 1.00 89.75 444 ILE A C 1
ATOM 3491 O O . ILE A 1 444 ? 17.031 15.404 -5.602 1.00 89.75 444 ILE A O 1
ATOM 3495 N N . ASN A 1 445 ? 18.289 14.170 -4.215 1.00 89.12 445 ASN A N 1
ATOM 3496 C CA . ASN A 1 445 ? 17.960 14.966 -3.036 1.00 89.12 445 ASN A CA 1
ATOM 3497 C C . ASN A 1 445 ? 18.440 16.412 -3.189 1.00 89.12 445 ASN A C 1
ATOM 3499 O O . ASN A 1 445 ? 17.714 17.337 -2.832 1.00 89.12 445 ASN A O 1
ATOM 3503 N N . ALA A 1 446 ? 19.617 16.635 -3.772 1.00 86.56 446 ALA A N 1
ATOM 3504 C CA . ALA A 1 446 ? 20.092 17.980 -4.057 1.00 86.56 446 ALA A CA 1
ATOM 3505 C C . ALA A 1 446 ? 19.244 18.695 -5.130 1.00 86.56 446 ALA A C 1
ATOM 3507 O O . ALA A 1 446 ? 19.288 19.920 -5.209 1.00 86.56 446 ALA A O 1
ATOM 3508 N N . VAL A 1 447 ? 18.529 17.978 -6.001 1.00 87.62 447 VAL A N 1
ATOM 3509 C CA . VAL A 1 447 ? 17.625 18.572 -7.004 1.00 87.62 447 VAL A CA 1
ATOM 3510 C C . VAL A 1 447 ? 16.258 18.881 -6.397 1.00 87.62 447 VAL A C 1
ATOM 3512 O O . VAL A 1 447 ? 15.741 19.978 -6.592 1.00 87.62 447 VAL A O 1
ATOM 3515 N N . LEU A 1 448 ? 15.680 17.932 -5.656 1.00 85.12 448 LEU A N 1
ATOM 3516 C CA . LEU A 1 448 ? 14.302 18.009 -5.158 1.00 85.12 448 LEU A CA 1
ATOM 3517 C C . LEU A 1 448 ? 14.157 18.774 -3.835 1.00 85.12 448 LEU A C 1
ATOM 3519 O O . LEU A 1 448 ? 13.081 19.301 -3.565 1.00 85.12 448 LEU A O 1
ATOM 3523 N N . LEU A 1 449 ? 15.204 18.826 -3.003 1.00 82.62 449 LEU A N 1
ATOM 3524 C CA . LEU A 1 449 ? 15.171 19.502 -1.696 1.00 82.62 449 LEU A CA 1
ATOM 3525 C C . LEU A 1 449 ? 15.772 20.912 -1.720 1.00 82.62 449 LEU A C 1
ATOM 3527 O O . LEU A 1 449 ? 15.692 21.613 -0.710 1.00 82.62 449 LEU A O 1
ATOM 3531 N N . ASP A 1 450 ? 16.432 21.312 -2.808 1.00 74.88 450 ASP A N 1
ATOM 3532 C CA . ASP A 1 450 ? 17.050 22.633 -2.901 1.00 74.88 450 ASP A CA 1
ATOM 3533 C C . ASP A 1 450 ? 16.012 23.704 -3.268 1.00 74.88 450 ASP A C 1
ATOM 3535 O O . ASP A 1 450 ? 15.264 23.591 -4.239 1.00 74.88 450 ASP A O 1
ATOM 3539 N N . SER A 1 451 ? 16.021 24.792 -2.498 1.00 60.56 451 SER A N 1
ATOM 3540 C CA . SER A 1 451 ? 15.229 26.006 -2.714 1.00 60.56 451 SER A CA 1
ATOM 3541 C C . SER A 1 451 ? 15.414 26.643 -4.097 1.00 60.56 451 SER A C 1
ATOM 3543 O O . SER A 1 451 ? 14.544 27.387 -4.544 1.00 60.56 451 SER A O 1
ATOM 3545 N N . SER A 1 452 ? 16.525 26.350 -4.783 1.00 60.62 452 SER A N 1
ATOM 3546 C CA . SER A 1 452 ? 16.813 26.860 -6.126 1.00 60.62 452 SER A CA 1
ATOM 3547 C C . SER A 1 452 ? 15.986 26.201 -7.244 1.00 60.62 452 SER A C 1
ATOM 3549 O O . SER A 1 452 ? 16.027 26.695 -8.369 1.00 60.62 452 SER A O 1
ATOM 3551 N N . ASN A 1 453 ? 15.234 25.129 -6.935 1.00 67.25 453 ASN A N 1
ATOM 3552 C CA . ASN A 1 453 ? 14.419 24.326 -7.856 1.00 67.25 453 ASN A CA 1
ATOM 3553 C C . ASN A 1 453 ? 15.119 24.081 -9.201 1.00 67.25 453 ASN A C 1
ATOM 3555 O O . ASN A 1 453 ? 14.741 24.632 -10.234 1.00 67.25 453 ASN A O 1
ATOM 3559 N N . ARG A 1 454 ? 16.146 23.224 -9.183 1.00 78.25 454 ARG A N 1
ATOM 3560 C CA . ARG A 1 454 ? 16.948 22.876 -10.369 1.00 78.25 454 ARG A CA 1
ATOM 3561 C C . ARG A 1 454 ? 16.188 22.059 -11.422 1.00 78.25 454 ARG A C 1
ATOM 3563 O O . ARG A 1 454 ? 16.776 21.702 -12.436 1.00 78.25 454 ARG A O 1
ATOM 3570 N N . LEU A 1 455 ? 14.910 21.738 -11.198 1.00 80.81 455 LEU A N 1
ATOM 3571 C CA . LEU A 1 455 ? 14.078 21.049 -12.182 1.00 80.81 455 LEU A CA 1
ATOM 3572 C C . LEU A 1 455 ? 13.741 21.971 -13.353 1.00 80.81 455 LEU A C 1
ATOM 3574 O O . LEU A 1 455 ? 13.240 23.080 -13.159 1.00 80.81 455 LEU A O 1
ATOM 3578 N N . SER A 1 456 ? 13.906 21.456 -14.568 1.00 74.44 456 SER A N 1
ATOM 3579 C CA . SER A 1 456 ? 13.686 22.240 -15.777 1.00 74.44 456 SER A CA 1
ATOM 3580 C C . SER A 1 456 ? 12.261 22.802 -15.887 1.00 74.44 456 SER A C 1
ATOM 3582 O O . SER A 1 456 ? 11.290 22.083 -15.600 1.00 74.44 456 SER A O 1
ATOM 3584 N N . PRO A 1 457 ? 12.098 24.077 -16.302 1.00 61.34 457 PRO A N 1
ATOM 3585 C CA . PRO A 1 457 ? 10.790 24.711 -16.461 1.00 61.34 457 PRO A CA 1
ATOM 3586 C C . PRO A 1 457 ? 10.073 24.296 -17.755 1.00 61.34 457 PRO A C 1
ATOM 3588 O O . PRO A 1 457 ? 8.868 24.508 -17.877 1.00 61.34 457 PRO A O 1
ATOM 3591 N N . TYR A 1 458 ? 10.785 23.709 -18.723 1.00 58.16 458 TYR A N 1
ATOM 3592 C CA . TYR A 1 458 ? 10.219 23.283 -20.004 1.00 58.16 458 TYR A CA 1
ATOM 3593 C C . TYR A 1 458 ? 9.577 21.902 -19.863 1.00 58.16 458 TYR A C 1
ATOM 3595 O O . TYR A 1 458 ? 10.255 20.880 -19.959 1.00 58.16 458 TYR A O 1
ATOM 3603 N N . ARG A 1 459 ? 8.266 21.879 -19.606 1.00 57.94 459 ARG A N 1
ATOM 3604 C CA . ARG A 1 459 ? 7.489 20.650 -19.401 1.00 57.94 459 ARG A CA 1
ATOM 3605 C C . ARG A 1 459 ? 6.249 20.662 -20.288 1.00 57.94 459 ARG A C 1
ATOM 3607 O O . ARG A 1 459 ? 5.493 21.628 -20.252 1.00 57.94 459 ARG A O 1
ATOM 3614 N N . GLU A 1 460 ? 6.034 19.598 -21.062 1.00 45.56 460 GLU A N 1
ATOM 3615 C CA . GLU A 1 460 ? 4.780 19.408 -21.814 1.00 45.56 460 GLU A CA 1
ATOM 3616 C C . GLU A 1 460 ? 3.602 19.121 -20.863 1.00 45.56 460 GLU A C 1
ATOM 3618 O O . GLU A 1 460 ? 2.500 19.617 -21.077 1.00 45.56 460 GLU A O 1
ATOM 3623 N N . GLU A 1 461 ? 3.852 18.406 -19.758 1.00 48.97 461 GLU A N 1
ATOM 3624 C CA . GLU A 1 461 ? 2.918 18.197 -18.647 1.00 48.97 461 GLU A CA 1
ATOM 3625 C C . GLU A 1 461 ? 3.691 18.274 -17.315 1.00 48.97 461 GLU A C 1
ATOM 3627 O O . GLU A 1 461 ? 4.764 17.693 -17.179 1.00 48.97 461 GLU A O 1
ATOM 3632 N N . THR A 1 462 ? 3.193 19.021 -16.326 1.00 50.50 462 THR A N 1
ATOM 3633 C CA . THR A 1 462 ? 3.919 19.267 -15.066 1.00 50.50 462 THR A CA 1
ATOM 3634 C C . THR A 1 462 ? 3.717 18.140 -14.052 1.00 50.50 462 THR A C 1
ATOM 3636 O O . THR A 1 462 ? 2.618 18.006 -13.505 1.00 50.50 462 THR A O 1
ATOM 3639 N N . CYS A 1 463 ? 4.771 17.393 -13.711 1.00 56.56 463 CYS A N 1
ATOM 3640 C CA . CYS A 1 463 ? 4.783 16.618 -12.473 1.00 56.56 463 CYS A CA 1
ATOM 3641 C C . CYS A 1 463 ? 4.835 17.524 -11.246 1.00 56.56 463 CYS A C 1
ATOM 3643 O O . CYS A 1 463 ? 5.671 18.431 -11.164 1.00 56.56 463 CYS A O 1
ATOM 3645 N N . GLU A 1 464 ? 3.992 17.245 -10.254 1.00 66.31 464 GLU A N 1
ATOM 3646 C CA . GLU A 1 464 ? 4.098 17.891 -8.954 1.00 66.31 464 GLU A CA 1
ATOM 3647 C C . GLU A 1 464 ? 5.376 17.411 -8.242 1.00 66.31 464 GLU A C 1
ATOM 3649 O O . GLU A 1 464 ? 5.507 16.235 -7.910 1.00 66.31 464 GLU A O 1
ATOM 3654 N N . THR A 1 465 ? 6.313 18.324 -7.955 1.00 73.50 465 THR A N 1
ATOM 3655 C CA . THR A 1 465 ? 7.581 18.031 -7.250 1.00 73.50 465 THR A CA 1
ATOM 3656 C C . THR A 1 465 ? 7.372 17.221 -5.965 1.00 73.50 465 THR A C 1
ATOM 3658 O O . THR A 1 465 ? 8.202 16.390 -5.602 1.00 73.50 465 THR A O 1
ATOM 3661 N N . LYS A 1 466 ? 6.227 17.412 -5.298 1.00 75.44 466 LYS A N 1
ATOM 3662 C CA . LYS A 1 466 ? 5.848 16.683 -4.083 1.00 75.44 466 LYS A CA 1
ATOM 3663 C C . LYS A 1 466 ? 5.693 15.172 -4.318 1.00 75.44 466 LYS A C 1
ATOM 3665 O O . LYS A 1 466 ? 6.034 14.391 -3.436 1.00 75.44 466 LYS A O 1
ATOM 3670 N N . LEU A 1 467 ? 5.236 14.757 -5.503 1.00 71.75 467 LEU A N 1
ATOM 3671 C CA . LEU A 1 467 ? 5.137 13.348 -5.897 1.00 71.75 467 LEU A CA 1
ATOM 3672 C C . LEU A 1 467 ? 6.524 12.738 -6.121 1.00 71.75 467 LEU A C 1
ATOM 3674 O O . LEU A 1 467 ? 6.810 11.664 -5.595 1.00 71.75 467 LEU A O 1
ATOM 3678 N N . LEU A 1 468 ? 7.414 13.442 -6.830 1.00 77.81 468 LEU A N 1
ATOM 3679 C CA . LEU A 1 468 ? 8.804 12.994 -7.006 1.00 77.81 468 LEU A CA 1
ATOM 3680 C C . LEU A 1 468 ? 9.490 12.798 -5.649 1.00 77.81 468 LEU A C 1
ATOM 3682 O O . LEU A 1 468 ? 10.160 11.791 -5.413 1.00 77.81 468 LEU A O 1
ATOM 3686 N N . LEU A 1 469 ? 9.253 13.735 -4.730 1.00 82.69 469 LEU A N 1
ATOM 3687 C CA . LEU A 1 469 ? 9.809 13.678 -3.389 1.00 82.69 469 LEU A CA 1
ATOM 3688 C C . LEU A 1 469 ? 9.245 12.509 -2.565 1.00 82.69 469 LEU A C 1
ATOM 3690 O O . LEU A 1 469 ? 10.006 11.808 -1.903 1.00 82.69 469 LEU A O 1
ATOM 3694 N N . LEU A 1 470 ? 7.940 12.240 -2.660 1.00 79.50 470 LEU A N 1
ATOM 3695 C CA . LEU A 1 470 ? 7.320 11.057 -2.057 1.00 79.50 470 LEU A CA 1
ATOM 3696 C C . LEU A 1 470 ? 7.977 9.759 -2.552 1.00 79.50 470 LEU A C 1
ATOM 3698 O O . LEU A 1 470 ? 8.310 8.886 -1.747 1.00 79.50 470 LEU A O 1
ATOM 3702 N N . GLY A 1 471 ? 8.189 9.636 -3.864 1.00 75.50 471 GLY A N 1
ATOM 3703 C CA . GLY A 1 471 ? 8.808 8.454 -4.465 1.00 75.50 471 GLY A CA 1
ATOM 3704 C C . GLY A 1 471 ? 10.235 8.216 -3.996 1.00 75.50 471 GLY A C 1
ATOM 3705 O O . GLY A 1 471 ? 10.548 7.109 -3.554 1.00 75.50 471 GLY A O 1
ATOM 3706 N N . THR A 1 472 ? 11.084 9.249 -4.037 1.00 84.69 472 THR A N 1
ATOM 3707 C CA . THR A 1 472 ? 12.484 9.113 -3.602 1.00 84.69 472 THR A CA 1
ATOM 3708 C C . THR A 1 472 ? 12.566 8.818 -2.103 1.00 84.69 472 THR A C 1
ATOM 3710 O O . THR A 1 472 ? 13.282 7.905 -1.702 1.00 84.69 472 THR A O 1
ATOM 3713 N N . MET A 1 473 ? 11.761 9.495 -1.268 1.00 86.69 473 MET A N 1
ATOM 3714 C CA . MET A 1 473 ? 11.715 9.235 0.176 1.00 86.69 473 MET A CA 1
ATOM 3715 C C . MET A 1 473 ? 11.317 7.787 0.468 1.00 86.69 473 MET A C 1
ATOM 3717 O O . MET A 1 473 ? 11.970 7.121 1.267 1.00 86.69 473 MET A O 1
ATOM 3721 N N . SER A 1 474 ? 10.280 7.284 -0.208 1.00 83.12 474 SER A N 1
ATOM 3722 C CA . SER A 1 474 ? 9.803 5.907 -0.034 1.00 83.12 474 SER A CA 1
ATOM 3723 C C . SER A 1 474 ? 10.879 4.886 -0.407 1.00 83.12 474 SER A C 1
ATOM 3725 O O . SER A 1 474 ? 11.109 3.935 0.337 1.00 83.12 474 SER A O 1
ATOM 3727 N N . CYS A 1 475 ? 11.586 5.100 -1.523 1.00 84.25 475 CYS A N 1
ATOM 3728 C CA . CYS A 1 475 ? 12.683 4.220 -1.923 1.00 84.25 475 CYS A CA 1
ATOM 3729 C C . CYS A 1 475 ? 13.838 4.282 -0.913 1.00 84.25 475 CYS A C 1
ATOM 3731 O O . CYS A 1 475 ? 14.319 3.244 -0.469 1.00 84.25 475 CYS A O 1
ATOM 3733 N N . GLN A 1 476 ? 14.237 5.476 -0.471 1.00 87.31 476 GLN A N 1
ATOM 3734 C CA . GLN A 1 476 ? 15.331 5.647 0.489 1.00 87.31 476 GLN A CA 1
ATOM 3735 C C . GLN A 1 476 ? 15.019 5.019 1.852 1.00 87.31 476 GLN A C 1
ATOM 3737 O O . GLN A 1 476 ? 15.895 4.390 2.442 1.00 87.31 476 GLN A O 1
ATOM 3742 N N . PHE A 1 477 ? 13.775 5.094 2.333 1.00 84.56 477 PHE A N 1
ATOM 3743 C CA . PHE A 1 477 ? 13.362 4.383 3.547 1.00 84.56 477 PHE A CA 1
ATOM 3744 C C . PHE A 1 477 ? 13.421 2.859 3.409 1.00 84.56 477 PHE A C 1
ATOM 3746 O O . PHE A 1 477 ? 13.680 2.162 4.394 1.00 84.56 477 PHE A O 1
ATOM 3753 N N . GLN A 1 478 ? 13.186 2.324 2.211 1.00 80.38 478 GLN A N 1
ATOM 3754 C CA . GLN A 1 478 ? 13.299 0.889 1.942 1.00 80.38 478 GLN A CA 1
ATOM 3755 C C . GLN A 1 478 ? 14.757 0.440 1.826 1.00 80.38 478 GLN A C 1
ATOM 3757 O O . GLN A 1 478 ? 15.100 -0.618 2.343 1.00 80.38 478 GLN A O 1
ATOM 3762 N N . LEU A 1 479 ? 15.608 1.248 1.190 1.00 83.50 479 LEU A N 1
ATOM 3763 C CA . LEU A 1 479 ? 17.027 0.950 0.989 1.00 83.50 479 LEU A CA 1
ATOM 3764 C C . LEU A 1 479 ? 17.844 1.106 2.276 1.00 83.50 479 LEU A C 1
ATOM 3766 O O . LEU A 1 479 ? 18.590 0.207 2.651 1.00 83.50 479 LEU A O 1
ATOM 3770 N N . SER A 1 480 ? 17.719 2.251 2.949 1.00 85.69 480 SER A N 1
ATOM 3771 C CA . SER A 1 480 ? 18.448 2.564 4.178 1.00 85.69 480 SER A CA 1
ATOM 3772 C C . SER A 1 480 ? 17.619 3.503 5.064 1.00 85.69 480 SER A C 1
ATOM 3774 O O . SER A 1 480 ? 17.723 4.730 4.945 1.00 85.69 480 SER A O 1
ATOM 3776 N N . PRO A 1 481 ? 16.787 2.963 5.979 1.00 85.06 481 PRO A N 1
ATOM 3777 C CA . PRO A 1 481 ? 15.912 3.783 6.814 1.00 85.06 481 PRO A CA 1
ATOM 3778 C C . PRO A 1 481 ? 16.672 4.804 7.650 1.00 85.06 481 PRO A C 1
ATOM 3780 O O . PRO A 1 481 ? 16.235 5.940 7.766 1.00 85.06 481 PRO A O 1
ATOM 3783 N N . GLU A 1 482 ? 17.805 4.420 8.233 1.00 84.12 482 GLU A N 1
ATOM 3784 C CA . GLU A 1 482 ? 18.557 5.289 9.139 1.00 84.12 482 GLU A CA 1
ATOM 3785 C C . GLU A 1 482 ? 19.148 6.487 8.394 1.00 84.12 482 GLU A C 1
ATOM 3787 O O . GLU A 1 482 ? 18.991 7.629 8.829 1.00 84.12 482 GLU A O 1
ATOM 3792 N N . LYS A 1 483 ? 19.750 6.243 7.223 1.00 86.81 483 LYS A N 1
ATOM 3793 C CA . LYS A 1 483 ? 20.286 7.293 6.349 1.00 86.81 483 LYS A CA 1
ATOM 3794 C C . LYS A 1 483 ? 19.169 8.212 5.851 1.00 86.81 483 LYS A C 1
ATOM 3796 O O . LYS A 1 483 ? 19.309 9.432 5.911 1.00 86.81 483 LYS A O 1
ATOM 3801 N N . ALA A 1 484 ? 18.032 7.648 5.439 1.00 89.31 484 ALA A N 1
ATOM 3802 C CA . ALA A 1 484 ? 16.861 8.423 5.036 1.00 89.31 484 ALA A CA 1
ATOM 3803 C C . ALA A 1 484 ? 16.344 9.311 6.184 1.00 89.31 484 ALA A C 1
ATOM 3805 O O . ALA A 1 484 ? 16.108 10.506 5.996 1.00 89.31 484 ALA A O 1
ATOM 3806 N N . MET A 1 485 ? 16.245 8.769 7.402 1.00 88.44 485 MET A N 1
ATOM 3807 C CA . MET A 1 485 ? 15.848 9.538 8.583 1.00 88.44 485 MET A CA 1
ATOM 3808 C C . MET A 1 485 ? 16.823 10.686 8.874 1.00 88.44 485 MET A C 1
ATOM 3810 O O . MET A 1 485 ? 16.375 11.795 9.153 1.00 88.44 485 MET A O 1
ATOM 3814 N N . GLN A 1 486 ? 18.137 10.471 8.754 1.00 88.75 486 GLN A N 1
ATOM 3815 C CA . GLN A 1 486 ? 19.138 11.533 8.935 1.00 88.75 486 GLN A CA 1
ATOM 3816 C C . GLN A 1 486 ? 18.978 12.677 7.920 1.00 88.75 486 GLN A C 1
ATOM 3818 O O . GLN A 1 486 ? 19.159 13.844 8.271 1.00 88.75 486 GLN A O 1
ATOM 3823 N N . ILE A 1 487 ? 18.606 12.365 6.675 1.00 88.25 487 ILE A N 1
ATOM 3824 C CA . ILE A 1 487 ? 18.435 13.356 5.602 1.00 88.25 487 ILE A CA 1
ATOM 3825 C C . ILE A 1 487 ? 17.140 14.162 5.776 1.00 88.25 487 ILE A C 1
ATOM 3827 O O . ILE A 1 487 ? 17.133 15.389 5.600 1.00 88.25 487 ILE A O 1
ATOM 3831 N N . PHE A 1 488 ? 16.033 13.482 6.081 1.00 90.06 488 PHE A N 1
ATOM 3832 C CA . PHE A 1 488 ? 14.697 14.072 5.996 1.00 90.06 488 PHE A CA 1
ATOM 3833 C C . PHE A 1 488 ? 14.151 14.573 7.335 1.00 90.06 488 PHE A C 1
ATOM 3835 O O . PHE A 1 488 ? 13.461 15.594 7.355 1.00 90.06 488 PHE A O 1
ATOM 3842 N N . LEU A 1 489 ? 14.485 13.935 8.463 1.00 89.12 489 LEU A N 1
ATOM 3843 C CA . LEU A 1 489 ? 13.935 14.319 9.767 1.00 89.12 489 LEU A CA 1
ATOM 3844 C C . LEU A 1 489 ? 14.222 15.788 10.146 1.00 89.12 489 LEU A C 1
ATOM 3846 O O . LEU A 1 489 ? 13.285 16.459 10.593 1.00 89.12 489 LEU A O 1
ATOM 3850 N N . PRO A 1 490 ? 15.432 16.352 9.925 1.00 88.62 490 PRO A N 1
ATOM 3851 C CA . PRO A 1 490 ? 15.699 17.762 10.232 1.00 88.62 490 PRO A CA 1
ATOM 3852 C C . PRO A 1 490 ? 14.860 18.744 9.402 1.00 88.62 490 PRO A C 1
ATOM 3854 O O . PRO A 1 490 ? 14.556 19.845 9.857 1.00 88.62 490 PRO A O 1
ATOM 3857 N N . ARG A 1 491 ? 14.458 18.350 8.187 1.00 85.94 491 ARG A N 1
ATOM 3858 C CA . ARG A 1 491 ? 13.644 19.181 7.283 1.00 85.94 491 ARG A CA 1
ATOM 3859 C C . ARG A 1 491 ? 12.165 19.183 7.660 1.00 85.94 491 ARG A C 1
ATOM 3861 O O . ARG A 1 491 ? 11.476 20.163 7.407 1.00 85.94 491 ARG A O 1
ATOM 3868 N N . VAL A 1 492 ? 11.698 18.103 8.281 1.00 88.00 492 VAL A N 1
ATOM 3869 C CA . VAL A 1 492 ? 10.294 17.890 8.672 1.00 88.00 492 VAL A CA 1
ATOM 3870 C C . VAL A 1 492 ? 10.008 18.399 10.088 1.00 88.00 492 VAL A C 1
ATOM 3872 O O . VAL A 1 492 ? 8.896 18.839 10.379 1.00 88.00 492 VAL A O 1
ATOM 3875 N N . THR A 1 493 ? 11.013 18.380 10.969 1.00 85.75 493 THR A N 1
ATOM 3876 C CA . THR A 1 493 ? 10.896 18.847 12.364 1.00 85.75 493 THR A CA 1
ATOM 3877 C C . THR A 1 493 ? 11.399 20.275 12.585 1.00 85.75 493 THR A C 1
ATOM 3879 O O . THR A 1 493 ? 11.151 20.849 13.647 1.00 85.75 493 THR A O 1
ATOM 3882 N N . GLY A 1 494 ? 12.090 20.858 11.600 1.00 81.44 494 GLY A N 1
ATOM 3883 C CA . GLY A 1 494 ? 12.656 22.201 11.690 1.00 81.44 494 GLY A CA 1
ATOM 3884 C C . GLY A 1 494 ? 11.604 23.312 11.849 1.00 81.44 494 GLY A C 1
ATOM 3885 O O . GLY A 1 494 ? 10.451 23.147 11.456 1.00 81.44 494 GLY A O 1
ATOM 3886 N N . PRO A 1 495 ? 11.993 24.496 12.358 1.00 75.25 495 PRO A N 1
ATOM 3887 C CA . PRO A 1 495 ? 11.066 25.607 12.617 1.00 75.25 495 PRO A CA 1
ATOM 3888 C C . PRO A 1 495 ? 10.445 26.213 11.347 1.00 75.25 495 PRO A C 1
ATOM 3890 O O . PRO A 1 495 ? 9.466 26.942 11.431 1.00 75.25 495 PRO A O 1
ATOM 3893 N N . LYS A 1 496 ? 11.023 25.927 10.174 1.00 78.25 496 LYS A N 1
ATOM 3894 C CA . LYS A 1 496 ? 10.525 26.342 8.853 1.00 78.25 496 LYS A CA 1
ATOM 3895 C C . LYS A 1 496 ? 9.906 25.179 8.067 1.00 78.25 496 LYS A C 1
ATOM 3897 O O . LYS A 1 496 ? 9.764 25.286 6.855 1.00 78.25 496 LYS A O 1
ATOM 3902 N N . ALA A 1 497 ? 9.628 24.049 8.720 1.00 82.62 497 ALA A N 1
ATOM 3903 C CA . ALA A 1 497 ? 9.051 22.892 8.051 1.00 82.62 497 ALA A CA 1
ATOM 3904 C C . ALA A 1 497 ? 7.644 23.230 7.548 1.00 82.62 497 ALA A C 1
ATOM 3906 O O . ALA A 1 497 ? 6.750 23.544 8.334 1.00 82.62 497 ALA A O 1
ATOM 3907 N N . GLU A 1 498 ? 7.457 23.169 6.234 1.00 83.88 498 GLU A N 1
ATOM 3908 C CA . GLU A 1 498 ? 6.159 23.423 5.622 1.00 83.88 498 GLU A CA 1
ATOM 3909 C C . GLU A 1 498 ? 5.239 22.202 5.813 1.00 83.88 498 GLU A C 1
ATOM 3911 O O . GLU A 1 498 ? 5.702 21.064 5.664 1.00 83.88 498 GLU A O 1
ATOM 3916 N N . PRO A 1 499 ? 3.938 22.390 6.106 1.00 84.50 499 PRO A N 1
ATOM 3917 C CA . PRO A 1 499 ? 3.034 21.276 6.387 1.00 84.50 499 PRO A CA 1
ATOM 3918 C C . PRO A 1 499 ? 2.973 20.248 5.249 1.00 84.50 499 PRO A C 1
ATOM 3920 O O . PRO A 1 499 ? 3.054 19.048 5.493 1.00 84.50 499 PRO A O 1
ATOM 3923 N N . TRP A 1 500 ? 2.977 20.670 3.985 1.00 82.00 500 TRP A N 1
ATOM 3924 C CA . TRP A 1 500 ? 2.987 19.717 2.873 1.00 82.00 500 TRP A CA 1
ATOM 3925 C C . TRP A 1 500 ? 4.194 18.761 2.905 1.00 82.00 500 TRP A C 1
ATOM 3927 O O . TRP A 1 500 ? 4.046 17.603 2.525 1.00 82.00 500 TRP A O 1
ATOM 3937 N N . MET A 1 501 ? 5.365 19.201 3.383 1.00 85.94 501 MET A N 1
ATOM 3938 C CA . MET A 1 501 ? 6.564 18.362 3.477 1.00 85.94 501 MET A CA 1
ATOM 3939 C C . MET A 1 501 ? 6.422 17.320 4.592 1.00 85.94 501 MET A C 1
ATOM 3941 O O . MET A 1 501 ? 6.818 16.167 4.429 1.00 85.94 501 MET A O 1
ATOM 3945 N N . GLN A 1 502 ? 5.797 17.698 5.709 1.00 88.56 502 GLN A N 1
ATOM 3946 C CA . GLN A 1 502 ? 5.449 16.760 6.779 1.00 88.56 502 GLN A CA 1
ATOM 3947 C C . GLN A 1 502 ? 4.461 15.704 6.283 1.00 88.56 502 GLN A C 1
ATOM 3949 O O . GLN A 1 502 ? 4.622 14.519 6.569 1.00 88.56 502 GLN A O 1
ATOM 3954 N N . LEU A 1 503 ? 3.490 16.121 5.471 1.00 83.00 503 LEU A N 1
ATOM 3955 C CA . LEU A 1 503 ? 2.522 15.219 4.871 1.00 83.00 503 LEU A CA 1
ATOM 3956 C C . LEU A 1 503 ? 3.204 14.237 3.901 1.00 83.00 503 LEU A C 1
ATOM 3958 O O . LEU A 1 503 ? 3.031 13.032 4.065 1.00 83.00 503 LEU A O 1
ATOM 3962 N N . VAL A 1 504 ? 4.044 14.710 2.964 1.00 81.94 504 VAL A N 1
ATOM 3963 C CA . VAL A 1 504 ? 4.851 13.841 2.069 1.00 81.94 504 VAL A CA 1
ATOM 3964 C C . VAL A 1 504 ? 5.656 12.819 2.868 1.00 81.94 504 VAL A C 1
ATOM 3966 O O . VAL A 1 504 ? 5.699 11.647 2.503 1.00 81.94 504 VAL A O 1
ATOM 3969 N N . PHE A 1 505 ? 6.281 13.244 3.965 1.00 88.25 505 PHE A N 1
ATOM 3970 C CA . PHE A 1 505 ? 7.063 12.352 4.811 1.00 88.25 505 PHE A CA 1
ATOM 3971 C C . PHE A 1 505 ? 6.196 11.251 5.436 1.00 88.25 505 PHE A C 1
ATOM 3973 O O . PHE A 1 505 ? 6.564 10.080 5.372 1.00 88.25 505 PHE A O 1
ATOM 3980 N N . ILE A 1 506 ? 5.029 11.598 5.994 1.00 84.81 506 ILE A N 1
ATOM 3981 C CA . ILE A 1 506 ? 4.074 10.616 6.538 1.00 84.81 506 ILE A CA 1
ATOM 3982 C C . ILE A 1 506 ? 3.643 9.635 5.443 1.00 84.81 506 ILE A C 1
ATOM 3984 O O . ILE A 1 506 ? 3.629 8.425 5.673 1.00 84.81 506 ILE A O 1
ATOM 3988 N N . HIS A 1 507 ? 3.357 10.138 4.238 1.00 77.38 507 HIS A N 1
ATOM 3989 C CA . HIS A 1 507 ? 3.020 9.304 3.087 1.00 77.38 507 HIS A CA 1
ATOM 3990 C C . HIS A 1 507 ? 4.146 8.316 2.736 1.00 77.38 507 HIS A C 1
ATOM 3992 O O . HIS A 1 507 ? 3.882 7.141 2.479 1.00 77.38 507 HIS A O 1
ATOM 3998 N N . ALA A 1 508 ? 5.401 8.768 2.766 1.00 81.06 508 ALA A N 1
ATOM 3999 C CA . ALA A 1 508 ? 6.563 7.940 2.457 1.00 81.06 508 ALA A CA 1
ATOM 4000 C C . ALA A 1 508 ? 6.829 6.869 3.527 1.00 81.06 508 ALA A C 1
ATOM 4002 O O . ALA A 1 508 ? 7.130 5.717 3.203 1.00 81.06 508 ALA A O 1
ATOM 4003 N N . VAL A 1 509 ? 6.687 7.228 4.806 1.00 82.38 509 VAL A N 1
ATOM 4004 C CA . VAL A 1 509 ? 6.794 6.288 5.933 1.00 82.38 509 VAL A CA 1
ATOM 4005 C C . VAL A 1 509 ? 5.732 5.203 5.818 1.00 82.38 509 VAL A C 1
ATOM 4007 O O . VAL A 1 509 ? 6.056 4.022 5.872 1.00 82.38 509 VAL A O 1
ATOM 4010 N N . SER A 1 510 ? 4.485 5.597 5.579 1.00 76.44 510 SER A N 1
ATOM 4011 C CA . SER A 1 510 ? 3.355 4.693 5.366 1.00 76.44 510 SER A CA 1
ATOM 4012 C C . SER A 1 510 ? 3.589 3.715 4.207 1.00 76.44 510 SER A C 1
ATOM 4014 O O . SER A 1 510 ? 3.465 2.500 4.380 1.00 76.44 510 SER A O 1
ATOM 4016 N N . ALA A 1 511 ? 4.037 4.216 3.049 1.00 70.75 511 ALA A N 1
ATOM 4017 C CA . ALA A 1 511 ? 4.389 3.378 1.902 1.00 70.75 511 ALA A CA 1
ATOM 4018 C C . ALA A 1 511 ? 5.503 2.367 2.234 1.00 70.75 511 ALA A C 1
ATOM 4020 O O . ALA A 1 511 ? 5.495 1.235 1.748 1.00 70.75 511 ALA A O 1
ATOM 4021 N N . SER A 1 512 ? 6.453 2.761 3.081 1.00 73.31 512 SER A N 1
ATOM 4022 C CA . SER A 1 512 ? 7.587 1.923 3.484 1.00 73.31 512 SER A CA 1
ATOM 4023 C C . SER A 1 512 ? 7.202 0.863 4.513 1.00 73.31 512 SER A C 1
ATOM 4025 O O . SER A 1 512 ? 7.629 -0.285 4.399 1.00 73.31 512 SER A O 1
ATOM 4027 N N . LEU A 1 513 ? 6.383 1.225 5.503 1.00 70.38 513 LEU A N 1
ATOM 4028 C CA . LEU A 1 513 ? 5.875 0.306 6.523 1.00 70.38 513 LEU A CA 1
ATOM 4029 C C . LEU A 1 513 ? 5.049 -0.806 5.905 1.00 70.38 513 LEU A C 1
ATOM 4031 O O . LEU A 1 513 ? 5.269 -1.975 6.207 1.00 70.38 513 LEU A O 1
ATOM 4035 N N . MET A 1 514 ? 4.176 -0.439 4.973 1.00 60.59 514 MET A N 1
ATOM 4036 C CA . MET A 1 514 ? 3.377 -1.392 4.232 1.00 60.59 514 MET A CA 1
ATOM 4037 C C . MET A 1 514 ? 4.255 -2.453 3.562 1.00 60.59 514 MET A C 1
ATOM 4039 O O . MET A 1 514 ? 4.037 -3.642 3.747 1.00 60.59 514 MET A O 1
ATOM 4043 N N . GLN A 1 515 ? 5.287 -2.055 2.817 1.00 60.44 515 GLN A N 1
ATOM 4044 C CA . GLN A 1 515 ? 6.151 -3.032 2.150 1.00 60.44 515 GLN A CA 1
ATOM 4045 C C . GLN A 1 515 ? 6.953 -3.900 3.128 1.00 60.44 515 GLN A C 1
ATOM 4047 O O . GLN A 1 515 ? 7.203 -5.070 2.846 1.00 60.44 515 GLN A O 1
ATOM 4052 N N . ARG A 1 516 ? 7.351 -3.349 4.280 1.00 62.16 516 ARG A N 1
ATOM 4053 C CA . ARG A 1 516 ? 8.052 -4.105 5.329 1.00 62.16 516 ARG A CA 1
ATOM 4054 C C . ARG A 1 516 ? 7.161 -5.130 6.007 1.00 62.16 516 ARG A C 1
ATOM 4056 O O . ARG A 1 516 ? 7.663 -6.197 6.350 1.00 62.16 516 ARG A O 1
ATOM 4063 N N . TYR A 1 517 ? 5.880 -4.817 6.175 1.00 54.03 517 TYR A N 1
ATOM 4064 C CA . TYR A 1 517 ? 4.883 -5.739 6.706 1.00 54.03 517 TYR A CA 1
ATOM 4065 C C . TYR A 1 517 ? 4.833 -7.012 5.851 1.00 54.03 517 TYR A C 1
ATOM 4067 O O . TYR A 1 517 ? 5.047 -8.103 6.365 1.00 54.03 517 TYR A O 1
ATOM 4075 N N . TYR A 1 518 ? 4.763 -6.861 4.524 1.00 45.84 518 TYR A N 1
ATOM 4076 C CA . TYR A 1 518 ? 4.775 -7.991 3.581 1.00 45.84 518 TYR A CA 1
ATOM 4077 C C . TYR A 1 518 ? 6.077 -8.790 3.536 1.00 45.84 518 TYR A C 1
ATOM 4079 O O . TYR A 1 518 ? 6.072 -9.951 3.139 1.00 45.84 518 TYR A O 1
ATOM 4087 N N . ARG A 1 519 ? 7.200 -8.186 3.930 1.00 49.59 519 ARG A N 1
ATOM 4088 C CA . ARG A 1 519 ? 8.498 -8.870 4.013 1.00 49.59 519 ARG A CA 1
ATOM 4089 C C . ARG A 1 519 ? 8.800 -9.419 5.414 1.00 49.59 519 ARG A C 1
ATOM 4091 O O . ARG A 1 519 ? 9.934 -9.817 5.651 1.00 49.59 519 ARG A O 1
ATOM 4098 N N . ASN A 1 520 ? 7.837 -9.399 6.349 1.00 45.06 520 ASN A N 1
ATOM 4099 C CA . ASN A 1 520 ? 8.033 -9.739 7.769 1.00 45.06 520 ASN A CA 1
ATOM 4100 C C . ASN A 1 520 ? 9.209 -8.983 8.432 1.00 45.06 520 ASN A C 1
ATOM 4102 O O . ASN A 1 520 ? 9.840 -9.465 9.370 1.00 45.06 520 ASN A O 1
ATOM 4106 N N . GLY A 1 521 ? 9.518 -7.775 7.948 1.00 49.16 521 GLY A N 1
ATOM 4107 C CA . GLY A 1 521 ? 10.733 -7.029 8.289 1.00 49.16 521 GLY A CA 1
ATOM 4108 C C . GLY A 1 521 ? 10.561 -5.941 9.352 1.00 49.16 521 GLY A C 1
ATOM 4109 O O . GLY A 1 521 ? 11.498 -5.193 9.606 1.00 49.16 521 GLY A O 1
ATOM 4110 N N . LEU A 1 522 ? 9.391 -5.774 9.980 1.00 50.09 522 LEU A N 1
ATOM 4111 C CA . LEU A 1 522 ? 9.212 -4.676 10.951 1.00 50.09 522 LEU A CA 1
ATOM 4112 C C . LEU A 1 522 ? 10.092 -4.812 12.202 1.00 50.09 522 LEU A C 1
ATOM 4114 O O . LEU A 1 522 ? 10.511 -3.798 12.762 1.00 50.09 522 LEU A O 1
ATOM 4118 N N . ALA A 1 523 ? 10.418 -6.043 12.603 1.00 49.75 523 ALA A N 1
ATOM 4119 C CA . ALA A 1 523 ? 11.330 -6.310 13.712 1.00 49.75 523 ALA A CA 1
ATOM 4120 C C . ALA A 1 523 ? 12.797 -5.960 13.385 1.00 49.75 523 ALA A C 1
ATOM 4122 O O . ALA A 1 523 ? 13.619 -5.853 14.290 1.00 49.75 523 ALA A O 1
ATOM 4123 N N . SER A 1 524 ? 13.143 -5.749 12.108 1.00 54.78 524 SER A N 1
ATOM 4124 C CA . SER A 1 524 ? 14.533 -5.585 11.671 1.00 54.78 524 SER A CA 1
ATOM 4125 C C . SER A 1 524 ? 15.052 -4.140 11.724 1.00 54.78 524 SER A C 1
ATOM 4127 O O . SER A 1 524 ? 16.174 -3.892 11.289 1.00 54.78 524 SER A O 1
ATOM 4129 N N . ALA A 1 525 ? 14.260 -3.168 12.203 1.00 69.12 525 ALA A N 1
ATOM 4130 C CA . ALA A 1 525 ? 14.650 -1.750 12.227 1.00 69.12 525 ALA A CA 1
ATOM 4131 C C . ALA A 1 525 ? 14.123 -0.983 13.466 1.00 69.12 525 ALA A C 1
ATOM 4133 O O . ALA A 1 525 ? 13.333 -0.043 13.325 1.00 69.12 525 ALA A O 1
ATOM 4134 N N . PRO A 1 526 ? 14.567 -1.329 14.689 1.00 74.38 526 PRO A N 1
ATOM 4135 C CA . PRO A 1 526 ? 14.049 -0.744 15.932 1.00 74.38 526 PRO A CA 1
ATOM 4136 C C . PRO A 1 526 ? 14.290 0.770 16.039 1.00 74.38 526 PRO A C 1
ATOM 4138 O O . PRO A 1 526 ? 13.422 1.506 16.510 1.00 74.38 526 PRO A O 1
ATOM 4141 N N . LEU A 1 527 ? 15.433 1.264 15.545 1.00 80.00 527 LEU A N 1
ATOM 4142 C CA . LEU A 1 527 ? 15.745 2.696 15.539 1.00 80.00 527 LEU A CA 1
ATOM 4143 C C . LEU A 1 527 ? 14.759 3.490 14.670 1.00 80.00 527 LEU A C 1
ATOM 4145 O O . LEU A 1 527 ? 14.308 4.565 15.063 1.00 80.00 527 LEU A O 1
ATOM 4149 N N . PHE A 1 528 ? 14.389 2.943 13.509 1.00 82.62 528 PHE A N 1
ATOM 4150 C CA . PHE A 1 528 ? 13.413 3.559 12.614 1.00 82.62 528 PHE A CA 1
ATOM 4151 C C . PHE A 1 528 ? 12.046 3.685 13.294 1.00 82.62 528 PHE A C 1
ATOM 4153 O O . PHE A 1 528 ? 11.501 4.786 13.339 1.00 82.62 528 PHE A O 1
ATOM 4160 N N . ASN A 1 529 ? 11.540 2.600 13.892 1.00 80.38 529 ASN A N 1
ATOM 4161 C CA . ASN A 1 529 ? 10.247 2.601 14.587 1.00 80.38 529 ASN A CA 1
ATOM 4162 C C . ASN A 1 529 ? 10.239 3.622 15.732 1.00 80.38 529 ASN A C 1
ATOM 4164 O O . ASN A 1 529 ? 9.333 4.446 15.822 1.00 80.38 529 ASN A O 1
ATOM 4168 N N . LYS A 1 530 ? 11.311 3.658 16.535 1.00 83.56 530 LYS A N 1
ATOM 4169 C CA . LYS A 1 530 ? 11.493 4.647 17.604 1.00 83.56 530 LYS A CA 1
ATOM 4170 C C . LYS A 1 530 ? 11.411 6.088 17.096 1.00 83.56 530 LYS A C 1
ATOM 4172 O O . LYS A 1 530 ? 10.709 6.918 17.675 1.00 83.56 530 LYS A O 1
ATOM 4177 N N . MET A 1 531 ? 12.135 6.411 16.024 1.00 86.88 531 MET A N 1
ATOM 4178 C CA . MET A 1 531 ? 12.159 7.773 15.485 1.00 86.88 531 MET A CA 1
ATOM 4179 C C . MET A 1 531 ? 10.826 8.166 14.832 1.00 86.88 531 MET A C 1
ATOM 4181 O O . MET A 1 531 ? 10.384 9.302 15.006 1.00 86.88 531 MET A O 1
ATOM 4185 N N . VAL A 1 532 ? 10.174 7.243 14.118 1.00 87.81 532 VAL A N 1
ATOM 4186 C CA . VAL A 1 532 ? 8.848 7.464 13.520 1.00 87.81 532 VAL A CA 1
ATOM 4187 C C . VAL A 1 532 ? 7.785 7.642 14.601 1.00 87.81 532 VAL A C 1
ATOM 4189 O O . VAL A 1 532 ? 7.025 8.601 14.529 1.00 87.81 532 VAL A O 1
ATOM 4192 N N . SER A 1 533 ? 7.771 6.788 15.627 1.00 87.88 533 SER A N 1
ATOM 4193 C CA . SER A 1 533 ? 6.848 6.887 16.765 1.00 87.88 533 SER A CA 1
ATOM 4194 C C . SER A 1 533 ? 6.962 8.245 17.458 1.00 87.88 533 SER A C 1
ATOM 4196 O O . SER A 1 533 ? 5.962 8.946 17.621 1.00 87.88 533 SER A O 1
ATOM 4198 N N . LYS A 1 534 ? 8.190 8.692 17.755 1.00 89.12 534 LYS A N 1
ATOM 4199 C CA . LYS A 1 534 ? 8.426 10.017 18.344 1.00 89.12 534 LYS A CA 1
ATOM 4200 C C . LYS A 1 534 ? 7.926 11.154 17.447 1.00 89.12 534 LYS A C 1
ATOM 4202 O O . LYS A 1 534 ? 7.292 12.086 17.934 1.00 89.12 534 LYS A O 1
ATOM 4207 N N . LEU A 1 535 ? 8.180 11.076 16.140 1.00 90.62 535 LEU A N 1
ATOM 4208 C CA . LEU A 1 535 ? 7.692 12.076 15.193 1.00 90.62 535 LEU A CA 1
ATOM 4209 C C . LEU A 1 535 ? 6.159 12.090 15.121 1.00 90.62 535 LEU A C 1
ATOM 4211 O O . LEU A 1 535 ? 5.563 13.162 15.102 1.00 90.62 535 LEU A O 1
ATOM 4215 N N . PHE A 1 536 ? 5.521 10.922 15.071 1.00 92.44 536 PHE A N 1
ATOM 4216 C CA . PHE A 1 536 ? 4.066 10.798 15.020 1.00 92.44 536 PHE A CA 1
ATOM 4217 C C . PHE A 1 536 ? 3.425 11.365 16.283 1.00 92.44 536 PHE A C 1
ATOM 4219 O O . PHE A 1 536 ? 2.470 12.129 16.177 1.00 92.44 536 PHE A O 1
ATOM 4226 N N . LEU A 1 537 ? 3.998 11.081 17.453 1.00 92.69 537 LEU A N 1
ATOM 4227 C CA . LEU A 1 537 ? 3.588 11.677 18.720 1.00 92.69 537 LEU A CA 1
ATOM 4228 C C . LEU A 1 537 ? 3.647 13.214 18.672 1.00 92.69 537 LEU A C 1
ATOM 4230 O O . LEU A 1 537 ? 2.658 13.882 18.980 1.00 92.69 537 LEU A O 1
ATOM 4234 N N . ASP A 1 538 ? 4.785 13.774 18.248 1.00 91.50 538 ASP A N 1
ATOM 4235 C CA . ASP A 1 538 ? 4.986 15.224 18.157 1.00 91.50 538 ASP A CA 1
ATOM 4236 C C . ASP A 1 538 ? 4.023 15.879 17.153 1.00 91.50 538 ASP A C 1
ATOM 4238 O O . ASP A 1 538 ? 3.456 16.941 17.426 1.00 91.50 538 ASP A O 1
ATOM 4242 N N . LEU A 1 539 ? 3.822 15.256 15.986 1.00 92.00 539 LEU A N 1
ATOM 4243 C CA . LEU A 1 539 ? 2.934 15.764 14.941 1.00 92.00 539 LEU A CA 1
ATOM 4244 C C . LEU A 1 539 ? 1.460 15.657 15.330 1.00 92.00 539 LEU A C 1
ATOM 4246 O O . LEU A 1 539 ? 0.715 16.588 15.027 1.00 92.00 539 LEU A O 1
ATOM 4250 N N . LEU A 1 540 ? 1.033 14.583 16.001 1.00 92.69 540 LEU A N 1
ATOM 4251 C CA . LEU A 1 540 ? -0.336 14.462 16.507 1.00 92.69 540 LEU A CA 1
ATOM 4252 C C . LEU A 1 540 ? -0.641 15.590 17.487 1.00 92.69 540 LEU A C 1
ATOM 4254 O O . LEU A 1 540 ? -1.574 16.349 17.245 1.00 92.69 540 LEU A O 1
ATOM 4258 N N . ARG A 1 541 ? 0.185 15.757 18.530 1.00 91.38 541 ARG A N 1
ATOM 4259 C CA . ARG A 1 541 ? -0.016 16.802 19.548 1.00 91.38 541 ARG A CA 1
ATOM 4260 C C . ARG A 1 541 ? -0.096 18.189 18.909 1.00 91.38 541 ARG A C 1
ATOM 4262 O O . ARG A 1 541 ? -1.115 18.860 19.008 1.00 91.38 541 ARG A O 1
ATOM 4269 N N . ARG A 1 542 ? 0.929 18.573 18.137 1.00 89.75 542 ARG A N 1
ATOM 4270 C CA . ARG A 1 542 ? 0.992 19.908 17.514 1.00 89.75 542 ARG A CA 1
ATOM 4271 C C . ARG A 1 542 ? -0.177 20.189 16.573 1.00 89.75 542 ARG A C 1
ATOM 4273 O O . ARG A 1 542 ? -0.702 21.302 16.572 1.00 89.75 542 ARG A O 1
ATOM 4280 N N . ASN A 1 543 ? -0.551 19.228 15.725 1.00 89.12 543 ASN A N 1
ATOM 4281 C CA . ASN A 1 543 ? -1.602 19.461 14.737 1.00 89.12 543 ASN A CA 1
ATOM 4282 C C . ASN A 1 543 ? -2.993 19.460 15.368 1.00 89.12 543 ASN A C 1
ATOM 4284 O O . ASN A 1 543 ? -3.800 20.295 14.976 1.00 89.12 543 ASN A O 1
ATOM 4288 N N . VAL A 1 544 ? -3.259 18.602 16.355 1.00 88.44 544 VAL A N 1
ATOM 4289 C CA . VAL A 1 544 ? -4.531 18.616 17.093 1.00 88.44 544 VAL A CA 1
ATOM 4290 C C . VAL A 1 544 ? -4.697 19.930 17.855 1.00 88.44 544 VAL A C 1
ATOM 4292 O O . VAL A 1 544 ? -5.727 20.576 17.687 1.00 88.44 544 VAL A O 1
ATOM 4295 N N . ASP A 1 545 ? -3.667 20.394 18.571 1.00 86.56 545 ASP A N 1
ATOM 4296 C CA . ASP A 1 545 ? -3.701 21.682 19.284 1.00 86.56 545 ASP A CA 1
ATOM 4297 C C . ASP A 1 545 ? -3.966 22.851 18.314 1.00 86.56 545 ASP A C 1
ATOM 4299 O O . ASP A 1 545 ? -4.768 23.752 18.569 1.00 86.56 545 ASP A O 1
ATOM 4303 N N . THR A 1 546 ? -3.325 22.825 17.141 1.00 85.06 546 THR A N 1
ATOM 4304 C CA . THR A 1 546 ? -3.531 23.847 16.101 1.00 85.06 546 THR A CA 1
ATOM 4305 C C . THR A 1 546 ? -4.958 23.805 15.542 1.00 85.06 546 THR A C 1
ATOM 4307 O O . THR A 1 546 ? -5.576 24.845 15.331 1.00 85.06 546 THR A O 1
ATOM 4310 N N . ILE A 1 547 ? -5.508 22.612 15.303 1.00 81.81 547 ILE A N 1
ATOM 4311 C CA . ILE A 1 547 ? -6.883 22.450 14.807 1.00 81.81 547 ILE A CA 1
ATOM 4312 C C . ILE A 1 547 ? -7.892 22.956 15.849 1.00 81.81 547 ILE A C 1
ATOM 4314 O O . ILE A 1 547 ? -8.802 23.709 15.498 1.00 81.81 547 ILE A O 1
ATOM 4318 N N . GLN A 1 548 ? -7.701 22.606 17.124 1.00 80.06 548 GLN A N 1
ATOM 4319 C CA . GLN A 1 548 ? -8.562 23.042 18.227 1.00 80.06 548 GLN A CA 1
ATOM 4320 C C . GLN A 1 548 ? -8.545 24.567 18.390 1.00 80.06 548 GLN A C 1
ATOM 4322 O O . GLN A 1 548 ? -9.602 25.194 18.368 1.00 80.06 548 GLN A O 1
ATOM 4327 N N . THR A 1 549 ? -7.361 25.186 18.432 1.00 82.00 549 THR A N 1
ATOM 4328 C CA . THR A 1 549 ? -7.231 26.652 18.549 1.00 82.00 549 THR A CA 1
ATOM 4329 C C . THR A 1 549 ? -7.889 27.408 17.392 1.00 82.00 549 THR A C 1
ATOM 4331 O O . THR A 1 549 ? -8.536 28.432 17.611 1.00 82.00 549 THR A O 1
ATOM 4334 N N . ILE A 1 550 ? -7.785 26.907 16.157 1.00 74.81 550 ILE A N 1
ATOM 4335 C CA . ILE A 1 550 ? -8.466 27.506 14.998 1.00 74.81 550 ILE A CA 1
ATOM 4336 C C . ILE A 1 550 ? -9.990 27.374 15.130 1.00 74.81 550 ILE A C 1
ATOM 4338 O O . ILE A 1 550 ? -10.717 28.331 14.848 1.00 74.81 550 ILE A O 1
ATOM 4342 N N . SER A 1 551 ? -10.477 26.213 15.576 1.00 69.69 551 SER A N 1
ATOM 4343 C CA . SER A 1 551 ? -11.906 25.970 15.801 1.00 69.69 551 SER A CA 1
ATOM 4344 C C . SER A 1 551 ? -12.485 26.916 16.865 1.00 69.69 551 SER A C 1
ATOM 4346 O O . SER A 1 551 ? -13.566 27.479 16.680 1.00 69.69 551 SER A O 1
ATOM 4348 N N . GLU A 1 552 ? -11.750 27.155 17.953 1.00 71.06 552 GLU A N 1
ATOM 4349 C CA . GLU A 1 552 ? -12.136 28.070 19.038 1.00 71.06 552 GLU A CA 1
ATOM 4350 C C . GLU A 1 552 ? -12.144 29.548 18.611 1.00 71.06 552 GLU A C 1
ATOM 4352 O O . GLU A 1 552 ? -13.035 30.314 18.981 1.00 71.06 552 GLU A O 1
ATOM 4357 N N . GLN A 1 553 ? -11.185 29.975 17.786 1.00 67.81 553 GLN A N 1
ATOM 4358 C CA . GLN A 1 553 ? -11.137 31.357 17.292 1.00 67.81 553 GLN A CA 1
ATOM 4359 C C . GLN A 1 553 ? -12.337 31.704 16.396 1.00 67.81 553 GLN A C 1
ATOM 4361 O O . GLN A 1 553 ? -12.827 32.837 16.418 1.00 67.81 553 GLN A O 1
ATOM 4366 N N . GLN A 1 554 ? -12.847 30.742 15.623 1.00 60.97 554 GLN A N 1
ATOM 4367 C CA . GLN A 1 554 ? -13.990 30.962 14.730 1.00 60.97 554 GLN A CA 1
ATOM 4368 C C . GLN A 1 554 ? -15.339 30.961 15.463 1.00 60.97 554 GLN A C 1
ATOM 4370 O O . GLN A 1 554 ? -16.232 31.741 15.105 1.00 60.97 554 GLN A O 1
ATOM 4375 N N . SER A 1 555 ? -15.484 30.157 16.523 1.00 59.50 555 SER A N 1
ATOM 4376 C CA . SER A 1 555 ? -16.673 30.201 17.384 1.00 59.50 555 SER A CA 1
ATOM 4377 C C . SER A 1 555 ? -16.763 31.535 18.143 1.00 59.50 555 SER A C 1
ATOM 4379 O O . SER A 1 555 ? -17.839 32.131 18.215 1.00 59.50 555 SER A O 1
ATOM 4381 N N . ALA A 1 556 ? -15.626 32.084 18.588 1.00 55.41 556 ALA A N 1
ATOM 4382 C CA . ALA A 1 556 ? -15.550 33.397 19.235 1.00 55.41 556 ALA A CA 1
ATOM 4383 C C . ALA A 1 556 ? -15.810 34.580 18.274 1.00 55.41 556 ALA A C 1
ATOM 4385 O O . ALA A 1 556 ? -16.485 35.544 18.643 1.00 55.41 556 ALA A O 1
ATOM 4386 N N . GLY A 1 557 ? -15.325 34.516 17.026 1.00 50.91 557 GLY A N 1
ATOM 4387 C CA . GLY A 1 557 ? -15.546 35.560 16.010 1.00 50.91 557 GLY A CA 1
ATOM 4388 C C . GLY A 1 557 ? -16.996 35.668 15.519 1.00 50.91 557 GLY A C 1
ATOM 4389 O O . GLY A 1 557 ? -17.448 36.740 15.118 1.00 50.91 557 GLY A O 1
ATOM 4390 N N . SER A 1 558 ? -17.756 34.575 15.607 1.00 46.62 558 SER A N 1
ATOM 4391 C CA . SER A 1 558 ? -19.184 34.553 15.267 1.00 46.62 558 SER A CA 1
ATOM 4392 C C . SER A 1 558 ? -20.054 35.218 16.345 1.00 46.62 558 SER A C 1
ATOM 4394 O O . SER A 1 558 ? -21.119 35.752 16.038 1.00 46.62 558 SER A O 1
ATOM 4396 N N . ALA A 1 559 ? -19.582 35.256 17.597 1.00 42.41 559 ALA A N 1
ATOM 4397 C CA . ALA A 1 559 ? -20.276 35.898 18.713 1.00 42.41 559 ALA A CA 1
ATOM 4398 C C . ALA A 1 559 ? -20.053 37.425 18.780 1.00 42.41 559 ALA A C 1
ATOM 4400 O O . ALA A 1 559 ? -20.901 38.146 19.307 1.00 42.41 559 ALA A O 1
ATOM 4401 N N . SER A 1 560 ? -18.951 37.948 18.224 1.00 41.53 560 SER A N 1
ATOM 4402 C CA . SER A 1 560 ? -18.589 39.373 18.330 1.00 41.53 560 SER A CA 1
ATOM 4403 C C . SER A 1 560 ? -19.212 40.283 17.261 1.00 41.53 560 SER A C 1
ATOM 4405 O O . SER A 1 560 ? -19.318 41.488 17.480 1.00 41.53 560 SER A O 1
ATOM 4407 N N . ASN A 1 561 ? -19.718 39.738 16.148 1.00 40.22 561 ASN A N 1
ATOM 4408 C CA . ASN A 1 561 ? -20.417 40.518 15.111 1.00 40.22 561 ASN A CA 1
ATOM 4409 C C . ASN A 1 561 ? -21.920 40.747 15.391 1.00 40.22 561 ASN A C 1
ATOM 4411 O O . ASN A 1 561 ? -22.617 41.355 14.579 1.00 40.22 561 ASN A O 1
ATOM 4415 N N . GLY A 1 562 ? -22.428 40.297 16.545 1.00 38.28 562 GLY A N 1
ATOM 4416 C CA . GLY A 1 562 ? -23.835 40.434 16.939 1.00 38.28 562 GLY A CA 1
ATOM 4417 C C . GLY A 1 562 ? -24.206 41.731 17.669 1.00 38.28 562 GLY A C 1
ATOM 4418 O O . GLY A 1 562 ? -25.389 41.960 17.917 1.00 38.28 562 GLY A O 1
ATOM 4419 N N . GLN A 1 563 ? -23.251 42.598 18.027 1.00 35.66 563 GLN A N 1
ATOM 4420 C CA . GLN A 1 563 ? -23.544 43.801 18.819 1.00 35.66 563 GLN A CA 1
ATOM 4421 C C . GLN A 1 563 ? -22.861 45.069 18.282 1.00 35.66 563 GLN A C 1
ATOM 4423 O O . GLN A 1 563 ? -21.763 45.436 18.681 1.00 35.66 563 GLN A O 1
ATOM 4428 N N . GLY A 1 564 ? -23.611 45.811 17.459 1.00 29.98 564 GLY A N 1
ATOM 4429 C CA . GLY A 1 564 ? -23.646 47.275 17.539 1.00 29.98 564 GLY A CA 1
ATOM 4430 C C . GLY A 1 564 ? -22.992 48.081 16.412 1.00 29.98 564 GLY A C 1
ATOM 4431 O O . GLY A 1 564 ? -21.832 48.463 16.508 1.00 29.98 564 GLY A O 1
ATOM 4432 N N . ARG A 1 565 ? -23.808 48.535 15.448 1.00 29.75 565 ARG A N 1
ATOM 4433 C CA . ARG A 1 565 ? -24.057 49.975 15.199 1.00 29.75 565 ARG A CA 1
ATOM 4434 C C . ARG A 1 565 ? -25.164 50.164 14.160 1.00 29.75 565 ARG A C 1
ATOM 4436 O O . ARG A 1 565 ? -24.985 49.890 12.980 1.00 29.75 565 ARG A O 1
ATOM 4443 N N . GLY A 1 566 ? -26.31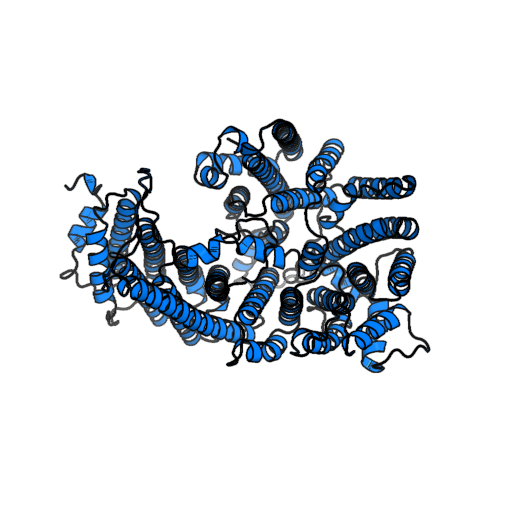2 50.672 14.606 1.00 31.91 566 GLY A N 1
ATOM 4444 C CA . GLY A 1 566 ? -27.321 51.222 13.708 1.00 31.91 566 GLY A CA 1
ATOM 4445 C C . GLY A 1 566 ? -26.883 52.579 13.151 1.00 31.91 566 GLY A C 1
ATOM 4446 O O . GLY A 1 566 ? -26.310 53.381 13.884 1.00 31.91 566 GLY A O 1
ATOM 4447 N N . THR A 1 567 ? -27.161 52.833 11.868 1.00 27.34 567 THR A N 1
ATOM 4448 C CA . THR A 1 567 ? -27.760 54.080 11.341 1.00 27.34 567 THR A CA 1
ATOM 4449 C C . THR A 1 567 ? -27.958 54.019 9.813 1.00 27.34 567 THR A C 1
ATOM 4451 O O . THR A 1 567 ? -27.062 53.665 9.058 1.00 27.34 567 THR A O 1
ATOM 4454 N N . SER A 1 568 ? -29.160 54.444 9.397 1.00 28.14 568 SER A N 1
ATOM 4455 C CA . SER A 1 568 ? -29.595 54.995 8.092 1.00 28.14 568 SER A CA 1
ATOM 4456 C C . SER A 1 568 ? -29.637 54.169 6.783 1.00 28.14 568 SER A C 1
ATOM 4458 O O . SER A 1 568 ? -28.637 53.977 6.108 1.00 28.14 568 SER A O 1
ATOM 4460 N N . TYR A 1 569 ? -30.896 53.919 6.375 1.00 28.33 569 TYR A N 1
ATOM 4461 C CA . TYR A 1 569 ? -31.542 54.051 5.047 1.00 28.33 569 TYR A CA 1
ATOM 4462 C C . TYR A 1 569 ? -31.066 53.235 3.824 1.00 28.33 569 TYR A C 1
ATOM 4464 O O . TYR A 1 569 ? -30.059 53.551 3.206 1.00 28.33 569 TYR A O 1
ATOM 4472 N N . GLY A 1 570 ? -31.943 52.341 3.326 1.00 26.80 570 GLY A N 1
ATOM 4473 C CA . GLY A 1 570 ? -31.945 51.938 1.908 1.00 26.80 570 GLY A CA 1
ATOM 4474 C C . GLY A 1 570 ? -32.678 50.634 1.546 1.00 26.80 570 GLY A C 1
ATOM 4475 O O . GLY A 1 570 ? -32.088 49.572 1.618 1.00 26.80 570 GLY A O 1
ATOM 4476 N N . ARG A 1 571 ? -33.946 50.754 1.114 1.00 27.56 571 ARG A N 1
ATOM 4477 C CA . ARG A 1 571 ? -34.789 49.852 0.276 1.00 27.56 571 ARG A CA 1
ATOM 4478 C C . ARG A 1 571 ? -34.707 48.311 0.411 1.00 27.56 571 ARG A C 1
ATOM 4480 O O . ARG A 1 571 ? -33.755 47.669 -0.007 1.00 27.56 571 ARG A O 1
ATOM 4487 N N . ARG A 1 572 ? -35.862 47.726 0.771 1.00 26.45 572 ARG A N 1
ATOM 4488 C CA . ARG A 1 572 ? -36.264 46.327 0.501 1.00 26.45 572 ARG A CA 1
ATOM 4489 C C . ARG A 1 572 ? -36.404 46.043 -1.007 1.00 26.45 572 ARG A C 1
ATOM 4491 O O . ARG A 1 572 ? -36.896 46.910 -1.732 1.00 26.45 572 ARG A O 1
ATOM 4498 N N . PRO A 1 573 ? -36.208 44.778 -1.410 1.00 27.95 573 PRO A N 1
ATOM 4499 C CA . PRO A 1 573 ? -37.259 44.066 -2.129 1.00 27.95 573 PRO A CA 1
ATOM 4500 C C . PRO A 1 573 ? -37.688 42.797 -1.377 1.00 27.95 573 PRO A C 1
ATOM 4502 O O . PRO A 1 573 ? -36.870 42.039 -0.865 1.00 27.95 573 PRO A O 1
ATOM 4505 N N . GLN A 1 574 ? -39.006 42.605 -1.290 1.00 29.25 574 GLN A N 1
ATOM 4506 C CA . GLN A 1 574 ? -39.653 41.377 -0.832 1.00 29.25 574 GLN A CA 1
ATOM 4507 C C . GLN A 1 574 ? -39.445 40.258 -1.857 1.00 29.25 574 GLN A C 1
ATOM 4509 O O . GLN A 1 574 ? -39.763 40.431 -3.031 1.00 29.25 574 GLN A O 1
ATOM 4514 N N . GLY A 1 575 ? -39.002 39.100 -1.379 1.00 26.36 575 GLY A N 1
ATOM 4515 C CA . GLY A 1 575 ? -39.097 37.817 -2.064 1.00 26.36 575 GLY A CA 1
ATOM 4516 C C . GLY A 1 575 ? -39.197 36.731 -1.001 1.00 26.36 575 GLY A C 1
ATOM 4517 O O . GLY A 1 575 ? -38.209 36.420 -0.344 1.00 26.36 575 GLY A O 1
ATOM 4518 N N . TYR A 1 576 ? -40.410 36.235 -0.772 1.00 29.48 576 TYR A N 1
ATOM 4519 C CA . TYR A 1 576 ? -40.671 35.081 0.082 1.00 29.48 576 TYR A CA 1
ATOM 4520 C C . TYR A 1 576 ? -40.064 33.831 -0.564 1.00 29.48 576 TYR A C 1
ATOM 4522 O O . TYR A 1 576 ? -40.381 33.538 -1.711 1.00 29.48 576 TYR A O 1
ATOM 4530 N N . ASN A 1 577 ? -39.236 33.100 0.181 1.00 25.00 577 ASN A N 1
ATOM 4531 C CA . ASN A 1 577 ? -39.059 31.658 0.021 1.00 25.00 577 ASN A CA 1
ATOM 4532 C C . ASN A 1 577 ? -38.712 31.065 1.392 1.00 25.00 577 ASN A C 1
ATOM 4534 O O . ASN A 1 577 ? -37.573 31.105 1.852 1.00 25.00 577 ASN A O 1
ATOM 4538 N N . GLU A 1 578 ? -39.741 30.544 2.055 1.00 27.89 578 GLU A N 1
ATOM 4539 C CA . GLU A 1 578 ? -39.625 29.625 3.182 1.00 27.89 578 GLU A CA 1
ATOM 4540 C C . GLU A 1 578 ? -39.189 28.258 2.633 1.00 27.89 578 GLU A C 1
ATOM 4542 O O . GLU A 1 578 ? -39.979 27.540 2.027 1.00 27.89 578 GLU A O 1
ATOM 4547 N N . SER A 1 579 ? -37.901 27.933 2.750 1.00 28.05 579 SER A N 1
ATOM 4548 C CA . SER A 1 579 ? -37.350 26.563 2.680 1.00 28.05 579 SER A CA 1
ATOM 4549 C C . SER A 1 579 ? -35.833 26.595 2.893 1.00 28.05 579 SER A C 1
ATOM 4551 O O . SER A 1 579 ? -35.042 26.187 2.049 1.00 28.05 579 SER A O 1
ATOM 4553 N N . ALA A 1 580 ? -35.409 27.091 4.053 1.00 24.03 580 ALA A N 1
ATOM 4554 C CA . ALA A 1 580 ? -34.068 26.842 4.565 1.00 24.03 580 ALA A CA 1
ATOM 4555 C C . ALA A 1 580 ? -34.216 25.996 5.831 1.00 24.03 580 ALA A C 1
ATOM 4557 O O . ALA A 1 580 ? -34.387 26.521 6.929 1.00 24.03 580 ALA A O 1
ATOM 4558 N N . GLY A 1 581 ? -34.208 24.671 5.661 1.00 24.91 581 GLY A N 1
ATOM 4559 C CA . GLY A 1 581 ? -33.893 23.776 6.770 1.00 24.91 581 GLY A CA 1
ATOM 4560 C C . GLY A 1 581 ? -32.508 24.140 7.303 1.00 24.91 581 GLY A C 1
ATOM 4561 O O . GLY A 1 581 ? -31.614 24.453 6.516 1.00 24.91 581 GLY A O 1
ATOM 4562 N N . GLN A 1 582 ? -32.362 24.159 8.627 1.00 26.66 582 GLN A N 1
ATOM 4563 C CA . GLN A 1 582 ? -31.107 24.419 9.331 1.00 26.66 582 GLN A CA 1
ATOM 4564 C C . GLN A 1 582 ? -29.955 23.628 8.695 1.00 26.66 582 GLN A C 1
ATOM 4566 O O . GLN A 1 582 ? -29.832 22.419 8.878 1.00 26.66 582 GLN A O 1
ATOM 4571 N N . ALA A 1 583 ? -29.095 24.315 7.945 1.00 26.20 583 ALA A N 1
ATOM 4572 C CA . ALA A 1 583 ? -27.802 23.779 7.567 1.00 26.20 583 ALA A CA 1
ATOM 4573 C C . ALA A 1 583 ? -26.936 23.793 8.832 1.00 26.20 583 ALA A C 1
ATOM 4575 O O . ALA A 1 583 ? -26.442 24.844 9.237 1.00 26.20 583 ALA A O 1
ATOM 4576 N N . GLY A 1 584 ? -26.818 22.637 9.491 1.00 32.53 584 GLY A N 1
ATOM 4577 C CA . GLY A 1 584 ? -25.886 22.450 10.599 1.00 32.53 584 GLY A CA 1
ATOM 4578 C C . GLY A 1 584 ? -24.481 22.875 10.170 1.00 32.53 584 GLY A C 1
ATOM 4579 O O . GLY A 1 584 ? -24.033 22.534 9.073 1.00 32.53 584 GLY A O 1
ATOM 4580 N N . SER A 1 585 ? -23.817 23.662 11.014 1.00 33.62 585 SER A N 1
ATOM 4581 C CA . SER A 1 585 ? -22.442 24.116 10.811 1.00 33.62 585 SER A CA 1
ATOM 4582 C C . SER A 1 585 ? -21.527 22.901 10.628 1.00 33.62 585 SER A C 1
ATOM 4584 O O . SER A 1 585 ? -21.196 22.229 11.600 1.00 33.62 585 SER A O 1
ATOM 4586 N N . ARG A 1 586 ? -21.151 22.574 9.384 1.00 45.00 586 ARG A N 1
ATOM 4587 C CA . ARG A 1 586 ? -20.189 21.498 9.093 1.00 45.00 586 ARG A CA 1
ATOM 4588 C C . ARG A 1 586 ? -18.839 21.880 9.703 1.00 45.00 586 ARG A C 1
ATOM 4590 O O . ARG A 1 586 ? -18.406 23.018 9.524 1.00 45.00 586 ARG A O 1
ATOM 4597 N N . SER A 1 587 ? -18.181 20.956 10.406 1.00 51.78 587 SER A N 1
ATOM 4598 C CA . SER A 1 587 ? -16.838 21.198 10.949 1.00 51.78 587 SER A CA 1
ATOM 4599 C C . SER A 1 587 ? -15.871 21.559 9.812 1.00 51.78 587 SER A C 1
ATOM 4601 O O . SER A 1 587 ? -15.986 21.042 8.697 1.00 51.78 587 SER A O 1
ATOM 4603 N N . ILE A 1 588 ? -14.899 22.441 10.076 1.00 49.97 588 ILE A N 1
ATOM 4604 C CA . ILE A 1 588 ? -13.829 22.803 9.124 1.00 49.97 588 ILE A CA 1
ATOM 4605 C C . ILE A 1 588 ? -13.121 21.539 8.622 1.00 49.97 588 ILE A C 1
ATOM 4607 O O . ILE A 1 588 ? -12.766 21.448 7.448 1.00 49.97 588 ILE A O 1
ATOM 4611 N N . CYS A 1 589 ? -12.979 20.543 9.496 1.00 49.31 589 CYS A N 1
ATOM 4612 C CA . CYS A 1 589 ? -12.398 19.245 9.193 1.00 49.31 589 CYS A CA 1
ATOM 4613 C C . CYS A 1 589 ? -13.270 18.434 8.219 1.00 49.31 589 CYS A C 1
ATOM 4615 O O . CYS A 1 589 ? -12.744 17.868 7.264 1.00 49.31 589 CYS A O 1
ATOM 4617 N N . ASP A 1 590 ? -14.597 18.453 8.381 1.00 49.03 590 ASP A N 1
ATOM 4618 C CA . ASP A 1 590 ? -15.528 17.778 7.466 1.00 49.03 590 ASP A CA 1
ATOM 4619 C C . ASP A 1 590 ? -15.571 18.468 6.097 1.00 49.03 590 ASP A C 1
ATOM 4621 O O . ASP A 1 590 ? -15.683 17.810 5.066 1.00 49.03 590 ASP A O 1
ATOM 4625 N N . MET A 1 591 ? -15.452 19.799 6.052 1.00 46.94 591 MET A N 1
ATOM 4626 C CA . MET A 1 591 ? -15.338 20.544 4.791 1.00 46.94 591 MET A CA 1
ATOM 4627 C C . MET A 1 591 ? -13.995 20.284 4.098 1.00 46.94 591 MET A C 1
ATOM 4629 O O . MET A 1 591 ? -13.960 20.082 2.885 1.00 46.94 591 MET A O 1
ATOM 4633 N N . ALA A 1 592 ? -12.906 20.222 4.865 1.00 45.19 592 ALA A N 1
ATOM 4634 C CA . ALA A 1 592 ? -11.565 19.926 4.372 1.00 45.19 592 ALA A CA 1
ATOM 4635 C C . ALA A 1 592 ? -11.424 18.500 3.812 1.00 45.19 592 ALA A C 1
ATOM 4637 O O . ALA A 1 592 ? -10.710 18.307 2.830 1.00 45.19 592 ALA A O 1
ATOM 4638 N N . LEU A 1 593 ? -12.116 17.520 4.402 1.00 47.75 593 LEU A N 1
ATOM 4639 C CA . LEU A 1 593 ? -12.136 16.132 3.930 1.00 47.75 593 LEU A CA 1
ATOM 4640 C C . LEU A 1 593 ? -13.077 15.930 2.726 1.00 47.75 593 LEU A C 1
ATOM 4642 O O . LEU A 1 593 ? -12.776 15.123 1.851 1.00 47.75 593 LEU A O 1
ATOM 4646 N N . ASN A 1 594 ? -14.176 16.692 2.627 1.00 42.62 594 ASN A N 1
ATOM 4647 C CA . ASN A 1 594 ? -15.177 16.551 1.556 1.00 42.62 594 ASN A CA 1
ATOM 4648 C C . ASN A 1 594 ? -14.847 17.288 0.243 1.00 42.62 594 ASN A C 1
ATOM 4650 O O . ASN A 1 594 ? -15.452 16.986 -0.787 1.00 42.62 594 ASN A O 1
ATOM 4654 N N . MET A 1 595 ? -13.892 18.227 0.226 1.00 35.66 595 MET A N 1
ATOM 4655 C CA . MET A 1 595 ? -13.508 18.969 -0.994 1.00 35.66 595 MET A CA 1
ATOM 4656 C C . MET A 1 595 ? -12.864 18.103 -2.101 1.00 35.66 595 MET A C 1
ATOM 4658 O O . MET A 1 595 ? -12.576 18.616 -3.178 1.00 35.66 595 MET A O 1
ATOM 4662 N N . TYR A 1 596 ? -12.685 16.797 -1.881 1.00 42.12 596 TYR A N 1
ATOM 4663 C CA . TYR A 1 596 ? -12.064 15.861 -2.830 1.00 42.12 596 TYR A CA 1
ATOM 4664 C C . TYR A 1 596 ? -13.046 15.013 -3.644 1.00 42.12 596 TYR A C 1
ATOM 4666 O O . TYR A 1 596 ? -12.620 14.240 -4.497 1.00 42.12 596 TYR A O 1
ATOM 4674 N N . ALA A 1 597 ? -14.355 15.171 -3.435 1.00 33.91 597 ALA A N 1
ATOM 4675 C CA . ALA A 1 597 ? -15.371 14.430 -4.186 1.00 33.91 597 ALA A CA 1
ATOM 4676 C C . ALA A 1 597 ? -15.642 14.988 -5.603 1.00 33.91 597 ALA A C 1
ATOM 4678 O O . ALA A 1 597 ? -16.360 14.367 -6.385 1.00 33.91 597 ALA A O 1
ATOM 4679 N N . THR A 1 598 ? -15.092 16.152 -5.967 1.00 31.53 598 THR A N 1
ATOM 4680 C CA . THR A 1 598 ? -15.375 16.820 -7.248 1.00 31.53 598 THR A CA 1
ATOM 4681 C C . THR A 1 598 ? -14.219 16.682 -8.235 1.00 31.53 598 THR A C 1
ATOM 4683 O O . THR A 1 598 ? -13.529 17.660 -8.479 1.00 31.53 598 THR A O 1
ATOM 4686 N N . GLY A 1 599 ? -14.014 15.472 -8.768 1.00 34.91 599 GLY A N 1
ATOM 4687 C CA . GLY A 1 599 ? -13.508 15.110 -10.113 1.00 34.91 599 GLY A CA 1
ATOM 4688 C C . GLY A 1 599 ? -12.382 15.873 -10.850 1.00 34.91 599 GLY A C 1
ATOM 4689 O O . GLY A 1 599 ? -12.048 15.467 -11.960 1.00 34.91 599 GLY A O 1
ATOM 4690 N N . GLU A 1 600 ? -11.777 16.930 -10.319 1.00 31.73 600 GLU A N 1
ATOM 4691 C CA . GLU A 1 600 ? -10.654 17.656 -10.919 1.00 31.73 600 GLU A CA 1
ATOM 4692 C C . GLU A 1 600 ? -9.355 17.333 -10.180 1.00 31.73 600 GLU A C 1
ATOM 4694 O O . GLU A 1 600 ? -9.348 17.231 -8.957 1.00 31.73 600 GLU A O 1
ATOM 4699 N N . LYS A 1 601 ? -8.274 17.145 -10.962 1.00 42.19 601 LYS A N 1
ATOM 4700 C CA . LYS A 1 601 ? -6.886 16.811 -10.570 1.00 42.19 601 LYS A CA 1
ATOM 4701 C C . LYS A 1 601 ? -6.658 16.780 -9.050 1.00 42.19 601 LYS A C 1
ATOM 4703 O O . LYS A 1 601 ? -6.201 17.756 -8.461 1.00 42.19 601 LYS A O 1
ATOM 4708 N N . VAL A 1 602 ? -6.958 15.636 -8.435 1.00 43.31 602 VAL A N 1
ATOM 4709 C CA . VAL A 1 602 ? -6.784 15.424 -6.995 1.00 43.31 602 VAL A CA 1
ATOM 4710 C C . VAL A 1 602 ? -5.288 15.376 -6.684 1.00 43.31 602 VAL A C 1
ATOM 4712 O O . VAL A 1 602 ? -4.612 14.397 -7.001 1.00 43.31 602 VAL A O 1
ATOM 4715 N N . SER A 1 603 ? -4.752 16.441 -6.090 1.00 49.75 603 SER A N 1
ATOM 4716 C CA . SER A 1 603 ? -3.416 16.421 -5.495 1.00 49.75 603 SER A CA 1
ATOM 4717 C C . SER A 1 603 ? -3.459 15.591 -4.209 1.00 49.75 603 SER A C 1
ATOM 4719 O O . SER A 1 603 ? -4.352 15.779 -3.386 1.00 49.75 603 SER A O 1
ATOM 4721 N N . ILE A 1 604 ? -2.482 14.692 -3.998 1.00 53.88 604 ILE A N 1
ATOM 4722 C CA . ILE A 1 604 ? -2.353 13.917 -2.736 1.00 53.88 604 ILE A CA 1
ATOM 4723 C C . ILE A 1 604 ? -2.318 14.859 -1.525 1.00 53.88 604 ILE A C 1
ATOM 4725 O O . ILE A 1 604 ? -2.761 14.519 -0.428 1.00 53.88 604 ILE A O 1
ATOM 4729 N N . ILE A 1 605 ? -1.753 16.045 -1.748 1.00 62.75 605 ILE A N 1
ATOM 4730 C CA . ILE A 1 605 ? -1.538 17.073 -0.749 1.00 62.75 605 ILE A CA 1
ATOM 4731 C C . ILE A 1 605 ? -2.553 18.186 -0.975 1.00 62.75 605 ILE A C 1
ATOM 4733 O O . ILE A 1 605 ? -2.541 18.808 -2.043 1.00 62.75 605 ILE A O 1
ATOM 4737 N N . PRO A 1 606 ? -3.376 18.491 0.032 1.00 63.12 606 PRO A N 1
ATOM 4738 C CA . PRO A 1 606 ? -4.360 19.537 -0.056 1.00 63.12 606 PRO A CA 1
ATOM 4739 C C . PRO A 1 606 ? -3.765 20.905 -0.346 1.00 63.12 606 PRO A C 1
ATOM 4741 O O . PRO A 1 606 ? -2.683 21.209 0.148 1.00 63.12 606 PRO A O 1
ATOM 4744 N N . PRO A 1 607 ? -4.466 21.782 -1.081 1.00 61.34 607 PRO A N 1
ATOM 4745 C CA . PRO A 1 607 ? -4.018 23.158 -1.261 1.00 61.34 607 PRO A CA 1
ATOM 4746 C C . PRO A 1 607 ? -4.165 23.985 0.028 1.00 61.34 607 PRO A C 1
ATOM 4748 O O . PRO A 1 607 ? -3.421 24.937 0.232 1.00 61.34 607 PRO A O 1
ATOM 4751 N N . ASN A 1 608 ? -5.099 23.615 0.912 1.00 76.56 608 ASN A N 1
ATOM 4752 C CA . ASN A 1 608 ? -5.356 24.298 2.180 1.00 76.56 608 ASN A CA 1
ATOM 4753 C C . ASN A 1 608 ? -4.518 23.693 3.317 1.00 76.56 608 ASN A C 1
ATOM 4755 O O . ASN A 1 608 ? -4.610 22.496 3.581 1.00 76.56 608 ASN A O 1
ATOM 4759 N N . GLU A 1 609 ? -3.768 24.529 4.034 1.00 77.06 609 GLU A N 1
ATOM 4760 C CA . GLU A 1 609 ? -2.948 24.126 5.179 1.00 77.06 609 GLU A CA 1
ATOM 4761 C C . GLU A 1 609 ? -3.751 23.394 6.265 1.00 77.06 609 GLU A C 1
ATOM 4763 O O . GLU A 1 609 ? -3.307 22.361 6.760 1.00 77.06 609 GLU A O 1
ATOM 4768 N N . ILE A 1 610 ? -4.959 23.860 6.603 1.00 78.12 610 ILE A N 1
ATOM 4769 C CA . ILE A 1 610 ? -5.794 23.198 7.623 1.00 78.12 610 ILE A CA 1
ATOM 4770 C C . ILE A 1 610 ? -6.168 21.783 7.165 1.00 78.12 610 ILE A C 1
ATOM 4772 O O . ILE A 1 610 ? -6.088 20.834 7.942 1.00 78.12 610 ILE A O 1
ATOM 4776 N N . ALA A 1 611 ? -6.501 21.622 5.881 1.00 75.56 611 ALA A N 1
ATOM 4777 C CA . ALA A 1 611 ? -6.802 20.317 5.303 1.00 75.56 611 ALA A CA 1
ATOM 4778 C C . ALA A 1 611 ? -5.577 19.392 5.308 1.00 75.56 611 ALA A C 1
ATOM 4780 O O . ALA A 1 611 ? -5.713 18.214 5.628 1.00 75.56 611 ALA A O 1
ATOM 4781 N N . GLN A 1 612 ? -4.379 19.925 5.034 1.00 80.50 612 GLN A N 1
ATOM 4782 C CA . GLN A 1 612 ? -3.132 19.162 5.152 1.00 80.50 612 GLN A CA 1
ATOM 4783 C C . GLN A 1 612 ? -2.943 18.652 6.587 1.00 80.50 612 GLN A C 1
ATOM 4785 O O . GLN A 1 612 ? -2.657 17.475 6.777 1.00 80.50 612 GLN A O 1
ATOM 4790 N N . ARG A 1 613 ? -3.149 19.502 7.603 1.00 84.69 613 ARG A N 1
ATOM 4791 C CA . ARG A 1 613 ? -2.993 19.137 9.025 1.00 84.69 613 ARG A CA 1
ATOM 4792 C C . ARG A 1 613 ? -4.008 18.087 9.479 1.00 84.69 613 ARG A C 1
ATOM 4794 O O . ARG A 1 613 ? -3.628 17.114 10.127 1.00 84.69 613 ARG A O 1
ATOM 4801 N N . VAL A 1 614 ? -5.274 18.232 9.085 1.00 81.69 614 VAL A N 1
ATOM 4802 C CA . VAL A 1 614 ? -6.325 17.227 9.334 1.00 81.69 614 VAL A CA 1
ATOM 4803 C C . VAL A 1 614 ? -5.955 15.891 8.690 1.00 81.69 614 VAL A C 1
ATOM 4805 O O . VAL A 1 614 ? -6.053 14.843 9.329 1.00 81.69 614 VAL A O 1
ATOM 4808 N N . GLN A 1 615 ? -5.461 15.915 7.451 1.00 80.31 615 GLN A N 1
ATOM 4809 C CA . GLN A 1 615 ? -5.017 14.709 6.759 1.00 80.31 615 GLN A CA 1
ATOM 4810 C C . GLN A 1 615 ? -3.785 14.075 7.416 1.00 80.31 615 GLN A C 1
ATOM 4812 O O . GLN A 1 615 ? -3.703 12.852 7.458 1.00 80.31 615 GLN A O 1
ATOM 4817 N N . MET A 1 616 ? -2.854 14.855 7.979 1.00 86.75 616 MET A N 1
ATOM 4818 C CA . MET A 1 616 ? -1.735 14.299 8.754 1.00 86.75 616 MET A CA 1
ATOM 4819 C C . MET A 1 616 ? -2.229 13.515 9.963 1.00 86.75 616 MET A C 1
ATOM 4821 O O . MET A 1 616 ? -1.849 12.358 10.119 1.00 86.75 616 MET A O 1
ATOM 4825 N N . VAL A 1 617 ? -3.085 14.126 10.791 1.00 89.44 617 VAL A N 1
ATOM 4826 C CA . VAL A 1 617 ? -3.660 13.471 11.978 1.00 89.44 617 VAL A CA 1
ATOM 4827 C C . VAL A 1 617 ? -4.391 12.202 11.553 1.00 89.44 617 VAL A C 1
ATOM 4829 O O . VAL A 1 617 ? -4.124 11.117 12.061 1.00 89.44 617 VAL A O 1
ATOM 4832 N N . SER A 1 618 ? -5.240 12.321 10.536 1.00 83.38 618 SER A N 1
ATOM 4833 C CA . SER A 1 618 ? -5.986 11.216 9.948 1.00 83.38 618 SER A CA 1
ATOM 4834 C C . SER A 1 618 ? -5.083 10.070 9.460 1.00 83.38 618 SER A C 1
ATOM 4836 O O . SER A 1 618 ? -5.348 8.902 9.758 1.00 83.38 618 SER A O 1
ATOM 4838 N N . ASN A 1 619 ? -4.006 10.371 8.730 1.00 80.81 619 ASN A N 1
ATOM 4839 C CA . ASN A 1 619 ? -3.073 9.370 8.210 1.00 80.81 619 ASN A CA 1
ATOM 4840 C C . ASN A 1 619 ? -2.290 8.697 9.338 1.00 80.81 619 ASN A C 1
ATOM 4842 O O . ASN A 1 619 ? -2.216 7.474 9.357 1.00 80.81 619 ASN A O 1
ATOM 4846 N N . ILE A 1 620 ? -1.770 9.466 10.300 1.00 90.06 620 ILE A N 1
ATOM 4847 C CA . ILE A 1 620 ? -1.029 8.924 11.445 1.00 90.06 620 ILE A CA 1
ATOM 4848 C C . ILE A 1 620 ? -1.913 7.974 12.262 1.00 90.06 620 ILE A C 1
ATOM 4850 O O . ILE A 1 620 ? -1.504 6.849 12.536 1.00 90.06 620 ILE A O 1
ATOM 4854 N N . LEU A 1 621 ? -3.137 8.391 12.612 1.00 88.56 621 LEU A N 1
ATOM 4855 C CA . LEU A 1 621 ? -4.079 7.550 13.359 1.00 88.56 621 LEU A CA 1
ATOM 4856 C C . LEU A 1 621 ? -4.389 6.251 12.614 1.00 88.56 621 LEU A C 1
ATOM 4858 O O . LEU A 1 621 ? -4.454 5.183 13.218 1.00 88.56 621 LEU A O 1
ATOM 4862 N N . TYR A 1 622 ? -4.533 6.327 11.291 1.00 81.94 622 TYR A N 1
ATOM 4863 C CA . TYR A 1 622 ? -4.714 5.130 10.488 1.00 81.94 622 TYR A CA 1
ATOM 4864 C C . TYR A 1 622 ? -3.474 4.227 10.551 1.00 81.94 622 TYR A C 1
ATOM 4866 O O . TYR A 1 622 ? -3.638 3.021 10.705 1.00 81.94 622 TYR A O 1
ATOM 4874 N N . GLU A 1 623 ? -2.251 4.751 10.382 1.00 78.31 623 GLU A N 1
ATOM 4875 C CA . GLU A 1 623 ? -1.036 3.916 10.441 1.00 78.31 623 GLU A CA 1
ATOM 4876 C C . GLU A 1 623 ? -0.944 3.162 11.768 1.00 78.31 623 GLU A C 1
ATOM 4878 O O . GLU A 1 623 ? -0.659 1.970 11.772 1.00 78.31 623 GLU A O 1
ATOM 4883 N N . ILE A 1 624 ? -1.261 3.837 12.875 1.00 85.69 624 ILE A N 1
ATOM 4884 C CA . ILE A 1 624 ? -1.284 3.234 14.211 1.00 85.69 624 ILE A CA 1
ATOM 4885 C C . ILE A 1 624 ? -2.343 2.131 14.303 1.00 85.69 624 ILE A C 1
ATOM 4887 O O . ILE A 1 624 ? -2.075 1.070 14.859 1.00 85.69 624 ILE A O 1
ATOM 4891 N N . ALA A 1 625 ? -3.536 2.358 13.746 1.00 82.31 625 ALA A N 1
ATOM 4892 C CA . ALA A 1 625 ? -4.590 1.347 13.710 1.00 82.31 625 ALA A CA 1
ATOM 4893 C C . ALA A 1 625 ? -4.205 0.127 12.857 1.00 82.31 625 ALA A C 1
ATOM 4895 O O . ALA A 1 625 ? -4.577 -0.999 13.172 1.00 82.31 625 ALA A O 1
ATOM 4896 N N . ALA A 1 626 ? -3.483 0.348 11.758 1.00 73.69 626 ALA A N 1
ATOM 4897 C CA . ALA A 1 626 ? -3.073 -0.713 10.849 1.00 73.69 626 ALA A CA 1
ATOM 4898 C C . ALA A 1 626 ? -1.922 -1.554 11.417 1.00 73.69 626 ALA A C 1
ATOM 4900 O O . ALA A 1 626 ? -1.935 -2.772 11.265 1.00 73.69 626 ALA A O 1
ATOM 4901 N N . GLU A 1 627 ? -0.944 -0.914 12.059 1.00 77.31 627 GLU A N 1
ATOM 4902 C CA . GLU A 1 627 ? 0.240 -1.574 12.603 1.00 77.31 627 GLU A CA 1
ATOM 4903 C C . GLU A 1 627 ? 0.658 -0.933 13.939 1.00 77.31 627 GLU A C 1
ATOM 4905 O O . GLU A 1 627 ? 1.509 -0.036 13.979 1.00 77.31 627 GLU A O 1
ATOM 4910 N N . PRO A 1 628 ? 0.070 -1.373 15.064 1.00 82.69 628 PRO A N 1
ATOM 4911 C CA . PRO A 1 628 ? 0.314 -0.750 16.359 1.00 82.69 628 PRO A CA 1
ATOM 4912 C C . PRO A 1 628 ? 1.731 -1.019 16.901 1.00 82.69 628 PRO A C 1
ATOM 4914 O O . PRO A 1 628 ? 2.228 -0.233 17.713 1.00 82.69 628 PRO A O 1
ATOM 4917 N N . ARG A 1 629 ? 2.448 -2.040 16.390 1.00 78.94 629 ARG A N 1
ATOM 4918 C CA . ARG A 1 629 ? 3.867 -2.294 16.731 1.00 78.94 629 ARG A CA 1
ATOM 4919 C C . ARG A 1 629 ? 4.797 -1.169 16.268 1.00 78.94 629 ARG A C 1
ATOM 4921 O O . ARG A 1 629 ? 5.937 -1.086 16.714 1.00 78.94 629 ARG A O 1
ATOM 4928 N N . LEU A 1 630 ? 4.326 -0.292 15.378 1.00 81.19 630 LEU A N 1
ATOM 4929 C CA . LEU A 1 630 ? 5.062 0.900 14.966 1.00 81.19 630 LEU A CA 1
ATOM 4930 C C . LEU A 1 630 ? 5.331 1.846 16.139 1.00 81.19 630 LEU A C 1
ATOM 4932 O O . LEU A 1 630 ? 6.410 2.433 16.228 1.00 81.19 630 LEU A O 1
ATOM 4936 N N . VAL A 1 631 ? 4.322 2.044 16.991 1.00 86.81 631 VAL A N 1
ATOM 4937 C CA . VAL A 1 631 ? 4.348 3.069 18.041 1.00 86.81 631 VAL A CA 1
ATOM 4938 C C . VAL A 1 631 ? 4.655 2.511 19.418 1.00 86.81 631 VAL A C 1
ATOM 4940 O O . VAL A 1 631 ? 5.203 3.258 20.225 1.00 86.81 631 VAL A O 1
ATOM 4943 N N . VAL A 1 632 ? 4.392 1.221 19.642 1.00 86.44 632 VAL A N 1
ATOM 4944 C CA . VAL A 1 632 ? 4.792 0.501 20.853 1.00 86.44 632 VAL A CA 1
ATOM 4945 C C . VAL A 1 632 ? 6.180 -0.099 20.641 1.00 86.44 632 VAL A C 1
ATOM 4947 O O . VAL A 1 632 ? 6.332 -1.131 19.989 1.00 86.44 632 VAL A O 1
ATOM 4950 N N . TRP A 1 633 ? 7.211 0.559 21.168 1.00 81.19 633 TRP A N 1
ATOM 4951 C CA . TRP A 1 633 ? 8.610 0.160 20.987 1.00 81.19 633 TRP A CA 1
ATOM 4952 C C . TRP A 1 633 ? 9.383 0.240 22.303 1.00 81.19 633 TRP A C 1
ATOM 4954 O O . TRP A 1 633 ? 9.072 1.037 23.179 1.00 81.19 633 TRP A O 1
ATOM 4964 N N . GLY A 1 634 ? 10.416 -0.587 22.439 1.00 80.31 634 GLY A N 1
ATOM 4965 C CA . GLY A 1 634 ? 11.222 -0.666 23.654 1.00 80.31 634 GLY A CA 1
ATOM 4966 C C . GLY A 1 634 ? 11.920 -2.015 23.767 1.00 80.31 634 GLY A C 1
ATOM 4967 O O . GLY A 1 634 ? 11.414 -3.008 23.249 1.00 80.31 634 GLY A O 1
ATOM 4968 N N . GLU A 1 635 ? 13.088 -2.043 24.409 1.00 78.81 635 GLU A N 1
ATOM 4969 C CA . GLU A 1 635 ? 13.823 -3.292 24.673 1.00 78.81 635 GLU A CA 1
ATOM 4970 C C . GLU A 1 635 ? 13.146 -4.102 25.788 1.00 78.81 635 GLU A C 1
ATOM 4972 O O . GLU A 1 635 ? 13.112 -5.328 25.727 1.00 78.81 635 GLU A O 1
ATOM 4977 N N . ASN A 1 636 ? 12.537 -3.403 26.755 1.00 86.06 636 ASN A N 1
ATOM 4978 C CA . ASN A 1 636 ? 11.886 -3.983 27.928 1.00 86.06 636 ASN A CA 1
ATOM 4979 C C . ASN A 1 636 ? 10.415 -3.547 28.022 1.00 86.06 636 ASN A C 1
ATOM 4981 O O . ASN A 1 636 ? 9.994 -2.573 27.388 1.00 86.06 636 ASN A O 1
ATOM 4985 N N . GLU A 1 637 ? 9.633 -4.244 28.848 1.00 87.00 637 GLU A N 1
ATOM 4986 C CA . GLU A 1 637 ? 8.201 -3.968 29.043 1.00 87.00 637 GLU A CA 1
ATOM 4987 C C . GLU A 1 637 ? 7.920 -2.534 29.506 1.00 87.00 637 GLU A C 1
ATOM 4989 O O . GLU A 1 637 ? 7.035 -1.898 28.942 1.00 87.00 637 GLU A O 1
ATOM 4994 N N . ASP A 1 638 ? 8.728 -1.980 30.416 1.00 88.38 638 ASP A N 1
ATOM 4995 C CA . ASP A 1 638 ? 8.556 -0.606 30.915 1.00 88.38 638 ASP A CA 1
ATOM 4996 C C . ASP A 1 638 ? 8.657 0.433 29.794 1.00 88.38 638 ASP A C 1
ATOM 4998 O O . ASP A 1 638 ? 7.815 1.314 29.656 1.00 88.38 638 ASP A O 1
ATOM 5002 N N . THR A 1 639 ? 9.668 0.298 28.930 1.00 87.69 639 THR A N 1
ATOM 5003 C CA . THR A 1 639 ? 9.858 1.216 27.796 1.00 87.69 639 THR A CA 1
ATOM 5004 C C . THR A 1 639 ? 8.749 1.079 26.753 1.00 87.69 639 THR A C 1
ATOM 5006 O O . THR A 1 639 ? 8.334 2.073 26.155 1.00 87.69 639 THR A O 1
ATOM 5009 N N . ARG A 1 640 ? 8.217 -0.140 26.570 1.00 88.50 640 ARG A N 1
ATOM 5010 C CA . ARG A 1 640 ? 7.048 -0.376 25.713 1.00 88.50 640 ARG A CA 1
ATOM 5011 C C . ARG A 1 640 ? 5.807 0.290 26.309 1.00 88.50 640 ARG A C 1
ATOM 5013 O O . ARG A 1 640 ? 5.093 0.963 25.568 1.00 88.50 640 ARG A O 1
ATOM 5020 N N . PHE A 1 641 ? 5.597 0.179 27.621 1.00 91.62 641 PHE A N 1
ATOM 5021 C CA . PHE A 1 641 ? 4.513 0.859 28.329 1.00 91.62 641 PHE A CA 1
ATOM 5022 C C . PHE A 1 641 ? 4.611 2.384 28.225 1.00 91.62 641 PHE A C 1
ATOM 5024 O O . PHE A 1 641 ? 3.641 3.015 27.822 1.00 91.62 641 PHE A O 1
ATOM 5031 N N . GLU A 1 642 ? 5.782 2.975 28.477 1.00 91.62 642 GLU A N 1
ATOM 5032 C CA . GLU A 1 642 ? 5.996 4.426 28.363 1.00 91.62 642 GLU A CA 1
ATOM 5033 C C . GLU A 1 642 ? 5.643 4.937 26.954 1.00 91.62 642 GLU A C 1
ATOM 5035 O O . GLU A 1 642 ? 4.952 5.945 26.785 1.00 91.62 642 GLU A O 1
ATOM 5040 N N . SER A 1 643 ? 6.066 4.210 25.911 1.00 90.94 643 SER A N 1
ATOM 5041 C CA . SER A 1 643 ? 5.728 4.561 24.527 1.00 90.94 643 SER A CA 1
ATOM 5042 C C . SER A 1 643 ? 4.221 4.462 24.238 1.00 90.94 643 SER A C 1
ATOM 5044 O O . SER A 1 643 ? 3.668 5.339 23.565 1.00 90.94 643 SER A O 1
ATOM 5046 N N . LEU A 1 644 ? 3.549 3.439 24.786 1.00 93.12 644 LEU A N 1
ATOM 5047 C CA . LEU A 1 644 ? 2.103 3.237 24.679 1.00 93.12 644 LEU A CA 1
ATOM 5048 C C . LEU A 1 644 ? 1.332 4.357 25.392 1.00 93.12 644 LEU A C 1
ATOM 5050 O O . LEU A 1 644 ? 0.416 4.935 24.814 1.00 93.12 644 LEU A O 1
ATOM 5054 N N . GLU A 1 645 ? 1.716 4.700 26.618 1.00 94.38 645 GLU A N 1
ATOM 5055 C CA . GLU A 1 645 ? 1.072 5.742 27.417 1.00 94.38 645 GLU A CA 1
ATOM 5056 C C . GLU A 1 645 ? 1.125 7.100 26.704 1.00 94.38 645 GLU A C 1
ATOM 5058 O O . GLU A 1 645 ? 0.103 7.774 26.529 1.00 94.38 645 GLU A O 1
ATOM 5063 N N . LEU A 1 646 ? 2.301 7.476 26.192 1.00 94.88 646 LEU A N 1
ATOM 5064 C CA . LEU A 1 646 ? 2.487 8.740 25.482 1.00 94.88 646 LEU A CA 1
ATOM 5065 C C . LEU A 1 646 ? 1.619 8.845 24.223 1.00 94.88 646 LEU A C 1
ATOM 5067 O O . LEU A 1 646 ? 1.031 9.910 23.981 1.00 94.88 646 LEU A O 1
ATOM 5071 N N . ILE A 1 647 ? 1.552 7.774 23.420 1.00 94.88 647 ILE A N 1
ATOM 5072 C CA . ILE A 1 647 ? 0.777 7.770 22.174 1.00 94.88 647 ILE A CA 1
ATOM 5073 C C . ILE A 1 647 ? -0.728 7.699 22.449 1.00 94.88 647 ILE A C 1
ATOM 5075 O O . ILE A 1 647 ? -1.484 8.438 21.820 1.00 94.88 647 ILE A O 1
ATOM 5079 N N . VAL A 1 648 ? -1.168 6.907 23.432 1.00 95.31 648 VAL A N 1
ATOM 5080 C CA . VAL A 1 648 ? -2.576 6.834 23.855 1.00 95.31 648 VAL A CA 1
ATOM 5081 C C . VAL A 1 648 ? -3.057 8.188 24.371 1.00 95.31 648 VAL A C 1
ATOM 5083 O O . VAL A 1 648 ? -4.152 8.622 24.005 1.00 95.31 648 VAL A O 1
ATOM 5086 N N . GLY A 1 649 ? -2.226 8.908 25.130 1.00 94.25 649 GLY A N 1
ATOM 5087 C CA . GLY A 1 649 ? -2.528 10.275 25.553 1.00 94.25 649 GLY A CA 1
ATOM 5088 C C . GLY A 1 649 ? -2.756 11.221 24.367 1.00 94.25 649 GLY A C 1
ATOM 5089 O O . GLY A 1 649 ? -3.742 11.955 24.339 1.00 94.25 649 GLY A O 1
ATOM 5090 N N . ALA A 1 650 ? -1.905 11.164 23.335 1.00 94.56 650 ALA A N 1
ATOM 5091 C CA . ALA A 1 650 ? -2.065 11.995 22.137 1.00 94.56 650 ALA A CA 1
ATOM 5092 C C . ALA A 1 650 ? -3.304 11.624 21.299 1.00 94.56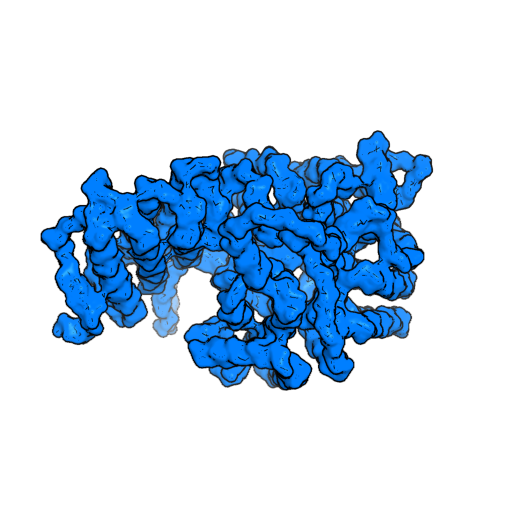 650 ALA A C 1
ATOM 5094 O O . ALA A 1 650 ? -3.992 12.509 20.786 1.00 94.56 650 ALA A O 1
ATOM 5095 N N . ILE A 1 651 ? -3.622 10.331 21.179 1.00 95.31 651 ILE A N 1
ATOM 5096 C CA . ILE A 1 651 ? -4.831 9.868 20.481 1.00 95.31 651 ILE A CA 1
ATOM 5097 C C . ILE A 1 651 ? -6.092 10.272 21.261 1.00 95.31 651 ILE A C 1
ATOM 5099 O O . ILE A 1 651 ? -7.082 10.684 20.659 1.00 95.31 651 ILE A O 1
ATOM 5103 N N . SER A 1 652 ? -6.048 10.246 22.594 1.00 93.50 652 SER A N 1
ATOM 5104 C CA . SER A 1 652 ? -7.158 10.693 23.447 1.00 93.50 652 SER A CA 1
ATOM 5105 C C . SER A 1 652 ? -7.460 12.185 23.273 1.00 93.50 652 SER A C 1
ATOM 5107 O O . SER A 1 652 ? -8.627 12.575 23.276 1.00 93.50 652 SER A O 1
ATOM 5109 N N . SER A 1 653 ? -6.447 13.022 23.020 1.00 91.56 653 SER A N 1
ATOM 5110 C CA . SER A 1 653 ? -6.662 14.425 22.632 1.00 91.56 653 SER A CA 1
ATOM 5111 C C . SER A 1 653 ? -7.372 14.563 21.280 1.00 91.56 653 SER A C 1
ATOM 5113 O O . SER A 1 653 ? -8.164 15.486 21.102 1.00 91.56 653 SER A O 1
ATOM 5115 N N . CYS A 1 654 ? -7.150 13.635 20.339 1.00 91.19 654 CYS A N 1
ATOM 5116 C CA . CYS A 1 654 ? -7.848 13.621 19.046 1.00 91.19 654 CYS A CA 1
ATOM 5117 C C . CYS A 1 654 ? -9.351 13.336 19.203 1.00 91.19 654 CYS A C 1
ATOM 5119 O O . CYS A 1 654 ? -10.146 13.828 18.411 1.00 91.19 654 CYS A O 1
ATOM 5121 N N . ILE A 1 655 ? -9.753 12.566 20.221 1.00 90.38 655 ILE A N 1
ATOM 5122 C CA . ILE A 1 655 ? -11.169 12.288 20.524 1.00 90.38 655 ILE A CA 1
ATOM 5123 C C . ILE A 1 655 ? -11.916 13.558 20.962 1.00 90.38 655 ILE A C 1
ATOM 5125 O O . ILE A 1 655 ? -13.104 13.701 20.678 1.00 90.38 655 ILE A O 1
ATOM 5129 N N . GLN A 1 656 ? -11.230 14.492 21.627 1.00 84.94 656 GLN A N 1
ATOM 5130 C CA . GLN A 1 656 ? -11.826 15.762 22.066 1.00 84.94 656 GLN A CA 1
ATOM 5131 C C . GLN A 1 656 ? -12.099 16.731 20.906 1.00 84.94 656 GLN A C 1
ATOM 5133 O O . GLN A 1 656 ? -12.831 17.703 21.073 1.00 84.94 656 GLN A O 1
ATOM 5138 N N . GLU A 1 657 ? -11.502 16.504 19.735 1.00 82.38 657 GLU A N 1
ATOM 5139 C CA . GLU A 1 657 ? -11.698 17.351 18.561 1.00 82.38 657 GLU A CA 1
ATOM 5140 C C . GLU A 1 657 ? -13.058 17.029 17.890 1.00 82.38 657 GLU A C 1
ATOM 5142 O O . GLU A 1 657 ? -13.451 15.861 17.836 1.00 82.38 657 GLU A O 1
ATOM 5147 N N . PRO A 1 658 ? -13.828 18.038 17.426 1.00 74.50 658 PRO A N 1
ATOM 5148 C CA . PRO A 1 658 ? -15.213 17.842 16.987 1.00 74.50 658 PRO A CA 1
ATOM 5149 C C . PRO A 1 658 ? -15.410 17.189 15.603 1.00 74.50 658 PRO A C 1
ATOM 5151 O O . PRO A 1 658 ? -16.548 17.027 15.165 1.00 74.50 658 PRO A O 1
ATOM 5154 N N . SER A 1 659 ? -14.352 16.819 14.883 1.00 78.25 659 SER A N 1
ATOM 5155 C CA . SER A 1 659 ? -14.422 16.131 13.591 1.00 78.25 659 SER A CA 1
ATOM 5156 C C . SER A 1 659 ? -14.761 14.660 13.769 1.00 78.25 659 SER A C 1
ATOM 5158 O O . SER A 1 659 ? -13.958 13.865 14.268 1.00 78.25 659 SER A O 1
ATOM 5160 N N . LEU A 1 660 ? -15.909 14.254 13.227 1.00 78.69 660 LEU A N 1
ATOM 5161 C CA . LEU A 1 660 ? -16.340 12.854 13.216 1.00 78.69 660 LEU A CA 1
ATOM 5162 C C . LEU A 1 660 ? -15.290 11.933 12.584 1.00 78.69 660 LEU A C 1
ATOM 5164 O O . LEU A 1 660 ? -15.063 10.818 13.054 1.00 78.69 660 LEU A O 1
ATOM 5168 N N . ALA A 1 661 ? -14.619 12.397 11.528 1.00 74.62 661 ALA A N 1
ATOM 5169 C CA . ALA A 1 661 ? -13.615 11.610 10.826 1.00 74.62 661 ALA A CA 1
ATOM 5170 C C . ALA A 1 661 ? -12.345 11.380 11.660 1.00 74.62 661 ALA A C 1
ATOM 5172 O O . ALA A 1 661 ? -11.771 10.288 11.597 1.00 74.62 661 ALA A O 1
ATOM 5173 N N . ILE A 1 662 ? -11.908 12.383 12.434 1.00 83.88 662 ILE A N 1
ATOM 5174 C CA . ILE A 1 662 ? -10.747 12.260 13.328 1.00 83.88 662 ILE A CA 1
ATOM 5175 C C . ILE A 1 662 ? -11.113 11.368 14.511 1.00 83.88 662 ILE A C 1
ATOM 5177 O O . ILE A 1 662 ? -10.391 10.408 14.777 1.00 83.88 662 ILE A O 1
ATOM 5181 N N . GLN A 1 663 ? -12.261 11.616 15.150 1.00 87.56 663 GLN A N 1
ATOM 5182 C CA . GLN A 1 663 ? -12.758 10.806 16.263 1.00 87.56 663 GLN A CA 1
ATOM 5183 C C . GLN A 1 663 ? -12.857 9.326 15.881 1.00 87.56 663 GLN A C 1
ATOM 5185 O O . GLN A 1 663 ? -12.317 8.466 16.574 1.00 87.56 663 GLN A O 1
ATOM 5190 N N . ARG A 1 664 ? -13.460 9.020 14.724 1.00 84.19 664 ARG A N 1
ATOM 5191 C CA . ARG A 1 664 ? -13.572 7.647 14.216 1.00 84.19 664 ARG A CA 1
ATOM 5192 C C . ARG A 1 664 ? -12.205 6.984 14.036 1.00 84.19 664 ARG A C 1
ATOM 5194 O O . ARG A 1 664 ? -12.008 5.849 14.466 1.00 84.19 664 ARG A O 1
ATOM 5201 N N . ARG A 1 665 ? -11.242 7.677 13.412 1.00 83.00 665 ARG A N 1
ATOM 5202 C CA . ARG A 1 665 ? -9.885 7.131 13.219 1.00 83.00 665 ARG A CA 1
ATOM 5203 C C . ARG A 1 665 ? -9.138 6.953 14.538 1.00 83.00 665 ARG A C 1
ATOM 5205 O O . ARG A 1 665 ? -8.440 5.955 14.692 1.00 83.00 665 ARG A O 1
ATOM 5212 N N . ALA A 1 666 ? -9.311 7.871 15.485 1.00 91.75 666 ALA A N 1
ATOM 5213 C CA . ALA A 1 666 ? -8.747 7.759 16.824 1.00 91.75 666 ALA A CA 1
ATOM 5214 C C . ALA A 1 666 ? -9.310 6.534 17.560 1.00 91.75 666 ALA A C 1
ATOM 5216 O O . ALA A 1 666 ? -8.540 5.763 18.126 1.00 91.75 666 ALA A O 1
ATOM 5217 N N . GLY A 1 667 ? -10.619 6.287 17.455 1.00 89.56 667 GLY A N 1
ATOM 5218 C CA . GLY A 1 667 ? -11.256 5.085 17.991 1.00 89.56 667 GLY A CA 1
ATOM 5219 C C . GLY A 1 667 ? -10.674 3.786 17.426 1.00 89.56 667 GLY A C 1
ATOM 5220 O O . GLY A 1 667 ? -10.315 2.891 18.188 1.00 89.56 667 GLY A O 1
ATOM 5221 N N . TYR A 1 668 ? -10.488 3.694 16.103 1.00 85.50 668 TYR A N 1
ATOM 5222 C CA . TYR A 1 668 ? -9.850 2.521 15.486 1.00 85.50 668 TYR A CA 1
ATOM 5223 C C . TYR A 1 668 ? -8.394 2.322 15.929 1.00 85.50 668 TYR A C 1
ATOM 5225 O O . TYR A 1 668 ? -7.969 1.182 16.136 1.00 85.50 668 TYR A O 1
ATOM 5233 N N . ALA A 1 669 ? -7.635 3.409 16.092 1.00 88.75 669 ALA A N 1
ATOM 5234 C CA . ALA A 1 669 ? -6.262 3.352 16.585 1.00 88.75 669 ALA A CA 1
ATOM 5235 C C . ALA A 1 669 ? -6.207 2.825 18.026 1.00 88.75 669 ALA A C 1
ATOM 5237 O O . ALA A 1 669 ? -5.454 1.895 18.306 1.00 88.75 669 ALA A O 1
ATOM 5238 N N . LEU A 1 670 ? -7.058 3.353 18.913 1.00 94.44 670 LEU A N 1
ATOM 5239 C CA . LEU A 1 670 ? -7.167 2.901 20.302 1.00 94.44 670 LEU A CA 1
ATOM 5240 C C . LEU A 1 670 ? -7.557 1.424 20.376 1.00 94.44 670 LEU A C 1
ATOM 5242 O O . LEU A 1 670 ? -6.857 0.640 21.007 1.00 94.44 670 LEU A O 1
ATOM 5246 N N . ARG A 1 671 ? -8.602 1.008 19.654 1.00 87.31 671 ARG A N 1
ATOM 5247 C CA . ARG A 1 671 ? -9.026 -0.399 19.605 1.00 87.31 671 ARG A CA 1
ATOM 5248 C C . ARG A 1 671 ? -7.895 -1.344 19.192 1.00 87.31 671 ARG A C 1
ATOM 5250 O O . ARG A 1 671 ? -7.810 -2.460 19.693 1.00 87.31 671 ARG A O 1
ATOM 5257 N N . SER A 1 672 ? -7.040 -0.906 18.273 1.00 84.12 672 SER A N 1
ATOM 5258 C CA . SER A 1 672 ? -5.918 -1.712 17.783 1.00 84.12 672 SER A CA 1
ATOM 5259 C C . SER A 1 672 ? -4.770 -1.776 18.796 1.00 84.12 672 SER A C 1
ATOM 5261 O O . SER A 1 672 ? -4.188 -2.843 18.977 1.00 84.12 672 SER A O 1
ATOM 5263 N N . LEU A 1 673 ? -4.481 -0.671 19.492 1.00 88.81 673 LEU A N 1
ATOM 5264 C CA . LEU A 1 673 ? -3.476 -0.610 20.562 1.00 88.81 673 LEU A CA 1
ATOM 5265 C C . LEU A 1 673 ? -3.880 -1.417 21.802 1.00 88.81 673 LEU A C 1
ATOM 5267 O O . LEU A 1 673 ? -3.030 -2.052 22.416 1.00 88.81 673 LEU A O 1
ATOM 5271 N N . PHE A 1 674 ? -5.170 -1.423 22.142 1.00 89.94 674 PHE A N 1
ATOM 5272 C CA . PHE A 1 674 ? -5.723 -2.188 23.261 1.00 89.94 674 PHE A CA 1
ATOM 5273 C C . PHE A 1 674 ? -6.157 -3.609 22.870 1.00 89.94 674 PHE A C 1
ATOM 5275 O O . PHE A 1 674 ? -6.877 -4.260 23.624 1.00 89.94 674 PHE A O 1
ATOM 5282 N N . ASN A 1 675 ? -5.729 -4.113 21.705 1.00 84.69 675 ASN A N 1
ATOM 5283 C CA . ASN A 1 675 ? -6.024 -5.482 21.299 1.00 84.69 675 ASN A CA 1
ATOM 5284 C C . ASN A 1 675 ? -5.388 -6.464 22.300 1.00 84.69 675 ASN A C 1
ATOM 5286 O O . ASN A 1 675 ? -4.157 -6.528 22.382 1.00 84.69 675 ASN A O 1
ATOM 5290 N N . PRO A 1 676 ? -6.187 -7.276 23.012 1.00 77.38 676 PRO A N 1
ATOM 5291 C CA . PRO A 1 676 ? -5.659 -8.086 24.099 1.00 77.38 676 PRO A CA 1
ATOM 5292 C C . PRO A 1 676 ? -4.633 -9.134 23.647 1.00 77.38 676 PRO A C 1
ATOM 5294 O O . PRO A 1 676 ? -3.676 -9.397 24.366 1.00 77.38 676 PRO A O 1
ATOM 5297 N N . LEU A 1 677 ? -4.761 -9.673 22.428 1.00 75.56 677 LEU A N 1
ATOM 5298 C CA . LEU A 1 677 ? -3.787 -10.625 21.876 1.00 75.56 677 LEU A CA 1
ATOM 5299 C C . LEU A 1 677 ? -2.411 -9.975 21.686 1.00 75.56 677 LEU A C 1
ATOM 5301 O O . LEU A 1 677 ? -1.391 -10.569 22.020 1.00 75.56 677 LEU A O 1
ATOM 5305 N N . MET A 1 678 ? -2.377 -8.733 21.201 1.00 76.50 678 MET A N 1
ATOM 5306 C CA . MET A 1 678 ? -1.121 -7.998 21.016 1.00 76.50 678 MET A CA 1
ATOM 5307 C C . MET A 1 678 ? -0.511 -7.600 22.359 1.00 76.50 678 MET A C 1
ATOM 5309 O O . MET A 1 678 ? 0.697 -7.718 22.551 1.00 76.50 678 MET A O 1
ATOM 5313 N N . LEU A 1 679 ? -1.347 -7.188 23.316 1.00 82.31 679 LEU A N 1
ATOM 5314 C CA . LEU A 1 679 ? -0.892 -6.833 24.658 1.00 82.31 679 LEU A CA 1
ATOM 5315 C C . LEU A 1 679 ? -0.220 -8.013 25.367 1.00 82.31 679 LEU A C 1
ATOM 5317 O O . LEU A 1 679 ? 0.817 -7.801 25.985 1.00 82.31 679 LEU A O 1
ATOM 5321 N N . THR A 1 680 ? -0.713 -9.248 25.202 1.00 78.50 680 THR A N 1
ATOM 5322 C CA . THR A 1 680 ? -0.042 -10.434 25.775 1.00 78.50 680 THR A CA 1
ATOM 5323 C C . THR A 1 680 ? 1.361 -10.687 25.215 1.00 78.50 680 THR A C 1
ATOM 5325 O O . THR A 1 680 ? 2.194 -11.286 25.893 1.00 78.50 680 THR A O 1
ATOM 5328 N N . GLU A 1 681 ? 1.664 -10.210 24.001 1.00 78.06 681 GLU A N 1
ATOM 5329 C CA . GLU A 1 681 ? 3.023 -10.257 23.443 1.00 78.06 681 GLU A CA 1
ATOM 5330 C C . GLU A 1 681 ? 3.906 -9.119 23.981 1.00 78.06 681 GLU A C 1
ATOM 5332 O O . GLU A 1 681 ? 5.126 -9.264 24.124 1.00 78.06 681 GLU A O 1
ATOM 5337 N N . TRP A 1 682 ? 3.311 -7.951 24.236 1.00 81.31 682 TRP A N 1
ATOM 5338 C CA . TRP A 1 682 ? 4.047 -6.757 24.647 1.00 81.31 682 TRP A CA 1
ATOM 5339 C C . TRP A 1 682 ? 4.301 -6.685 26.148 1.00 81.31 682 TRP A C 1
ATOM 5341 O O . TRP A 1 682 ? 5.266 -6.042 26.563 1.00 81.31 682 TRP A O 1
ATOM 5351 N N . MET A 1 683 ? 3.426 -7.283 26.949 1.00 82.56 683 MET A N 1
ATOM 5352 C CA . MET A 1 683 ? 3.350 -7.061 28.388 1.00 82.56 683 MET A CA 1
ATOM 5353 C C . MET A 1 683 ? 2.954 -8.349 29.097 1.00 82.56 683 MET A C 1
ATOM 5355 O O . MET A 1 683 ? 1.873 -8.887 28.871 1.00 82.56 683 MET A O 1
ATOM 5359 N N . GLN A 1 684 ? 3.844 -8.831 29.959 1.00 80.19 684 GLN A N 1
ATOM 5360 C CA . GLN A 1 684 ? 3.675 -10.069 30.715 1.00 80.19 684 GLN A CA 1
ATOM 5361 C C . GLN A 1 684 ? 3.648 -9.801 32.224 1.00 80.19 684 GLN A C 1
ATOM 5363 O O . GLN A 1 684 ? 3.051 -10.578 32.968 1.00 80.19 684 GLN A O 1
ATOM 5368 N N . SER A 1 685 ? 4.259 -8.704 32.688 1.00 84.75 685 SER A N 1
ATOM 5369 C CA . SER A 1 685 ? 4.230 -8.305 34.095 1.00 84.75 685 SER A CA 1
ATOM 5370 C C . SER A 1 685 ? 2.836 -7.864 34.544 1.00 84.75 685 SER A C 1
ATOM 5372 O O . SER A 1 685 ? 2.205 -7.009 33.918 1.00 84.75 685 SER A O 1
ATOM 5374 N N . ALA A 1 686 ? 2.390 -8.393 35.685 1.00 81.44 686 ALA A N 1
ATOM 5375 C CA . ALA A 1 686 ? 1.107 -8.061 36.300 1.00 81.44 686 ALA A CA 1
ATOM 5376 C C . ALA A 1 686 ? 0.935 -6.552 36.557 1.00 81.44 686 ALA A C 1
ATOM 5378 O O . ALA A 1 686 ? -0.136 -6.004 36.300 1.00 81.44 686 ALA A O 1
ATOM 5379 N N . ASP A 1 687 ? 2.001 -5.872 36.990 1.00 81.88 687 ASP A N 1
ATOM 5380 C CA . ASP A 1 687 ? 1.980 -4.433 37.281 1.00 81.88 687 ASP A CA 1
ATOM 5381 C C . ASP A 1 687 ? 1.728 -3.602 36.014 1.00 81.88 687 ASP A C 1
ATOM 5383 O O . ASP A 1 687 ? 0.979 -2.625 36.026 1.00 81.88 687 ASP A O 1
ATOM 5387 N N . ILE A 1 688 ? 2.312 -4.018 34.888 1.00 84.38 688 ILE A N 1
ATOM 5388 C CA . ILE A 1 688 ? 2.168 -3.321 33.606 1.00 84.38 688 ILE A CA 1
ATOM 5389 C C . ILE A 1 688 ? 0.799 -3.612 32.993 1.00 84.38 688 ILE A C 1
ATOM 5391 O O . ILE A 1 688 ? 0.161 -2.704 32.464 1.00 84.38 688 ILE A O 1
ATOM 5395 N N . VAL A 1 689 ? 0.300 -4.845 33.118 1.00 85.62 689 VAL A N 1
ATOM 5396 C CA . VAL A 1 689 ? -1.076 -5.188 32.726 1.00 85.62 689 VAL A CA 1
ATOM 5397 C C . VAL A 1 689 ? -2.083 -4.337 33.510 1.00 85.62 689 VAL A C 1
ATOM 5399 O O . VAL A 1 689 ? -3.020 -3.800 32.914 1.00 85.62 689 VAL A O 1
ATOM 5402 N N . PHE A 1 690 ? -1.846 -4.116 34.809 1.00 84.81 690 PHE A N 1
ATOM 5403 C CA . PHE A 1 690 ? -2.654 -3.202 35.618 1.00 84.81 690 PHE A CA 1
ATOM 5404 C C . PHE A 1 690 ? -2.578 -1.757 35.126 1.00 84.81 690 PHE A C 1
ATOM 5406 O O . PHE A 1 690 ? -3.606 -1.082 34.995 1.00 84.81 690 PHE A O 1
ATOM 5413 N N . ALA A 1 691 ? -1.374 -1.278 34.822 1.00 87.38 691 ALA A N 1
ATOM 5414 C CA . ALA A 1 691 ? -1.170 0.070 34.315 1.00 87.38 691 ALA A CA 1
ATOM 5415 C C . ALA A 1 691 ? -1.878 0.284 32.963 1.00 87.38 691 ALA A C 1
ATOM 5417 O O . ALA A 1 691 ? -2.530 1.310 32.768 1.00 87.38 691 ALA A O 1
ATOM 5418 N N . VAL A 1 692 ? -1.855 -0.701 32.056 1.00 89.44 692 VAL A N 1
ATOM 5419 C CA . VAL A 1 692 ? -2.604 -0.650 30.786 1.00 89.44 692 VAL A CA 1
ATOM 5420 C C . VAL A 1 692 ? -4.104 -0.653 31.007 1.00 89.44 692 VAL A C 1
ATOM 5422 O O . VAL A 1 692 ? -4.825 0.107 30.358 1.00 89.44 692 VAL A O 1
ATOM 5425 N N . TRP A 1 693 ? -4.598 -1.489 31.915 1.00 88.94 693 TRP A N 1
ATOM 5426 C CA . TRP A 1 693 ? -6.014 -1.482 32.242 1.00 88.94 693 TRP A CA 1
ATOM 5427 C C . TRP A 1 693 ? -6.446 -0.114 32.793 1.00 88.94 693 TRP A C 1
ATOM 5429 O O . TRP A 1 693 ? -7.426 0.459 32.313 1.00 88.94 693 TRP A O 1
ATOM 5439 N N . THR A 1 694 ? -5.662 0.481 33.693 1.00 87.56 694 THR A N 1
ATOM 5440 C CA . THR A 1 694 ? -5.901 1.839 34.212 1.00 87.56 694 THR A CA 1
ATOM 5441 C C . THR A 1 694 ? -5.874 2.889 33.098 1.00 87.56 694 THR A C 1
ATOM 5443 O O . THR A 1 694 ? -6.763 3.739 33.020 1.00 87.56 694 THR A O 1
ATOM 5446 N N . LEU A 1 695 ? -4.917 2.788 32.174 1.00 91.44 695 LEU A N 1
ATOM 5447 C CA . LEU A 1 695 ? -4.832 3.646 30.993 1.00 91.44 695 LEU A CA 1
ATOM 5448 C C . LEU A 1 695 ? -6.093 3.530 30.114 1.00 91.44 695 LEU A C 1
ATOM 5450 O O . LEU A 1 695 ? -6.585 4.538 29.609 1.00 91.44 695 LEU A O 1
ATOM 5454 N N . SER A 1 696 ? -6.679 2.334 29.976 1.00 92.25 696 SER A N 1
ATOM 5455 C CA . SER A 1 696 ? -7.947 2.149 29.250 1.00 92.25 696 SER A CA 1
ATOM 5456 C C . SER A 1 696 ? -9.117 2.900 29.906 1.00 92.25 696 SER A C 1
ATOM 5458 O O . SER A 1 696 ? -9.941 3.488 29.203 1.00 92.25 696 SER A O 1
ATOM 5460 N N . LEU A 1 697 ? -9.161 2.964 31.244 1.00 89.94 697 LEU A N 1
ATOM 5461 C CA . LEU A 1 697 ? -10.179 3.719 31.982 1.00 89.94 697 LEU A CA 1
ATOM 5462 C C . LEU A 1 697 ? -10.019 5.230 31.790 1.00 89.94 697 LEU A C 1
ATOM 5464 O O . LEU A 1 697 ? -11.017 5.929 31.604 1.00 89.94 697 LEU A O 1
ATOM 5468 N N . GLN A 1 698 ? -8.780 5.733 31.765 1.00 91.44 698 GLN A N 1
ATOM 5469 C CA . GLN A 1 698 ? -8.498 7.143 31.469 1.00 91.44 698 GLN A CA 1
ATOM 5470 C C . GLN A 1 698 ? -8.977 7.531 30.059 1.00 91.44 698 GLN A C 1
ATOM 5472 O O . GLN A 1 698 ? -9.559 8.603 29.872 1.00 91.44 698 GLN A O 1
ATOM 5477 N N . VAL A 1 699 ? -8.805 6.645 29.070 1.00 94.19 699 VAL A N 1
ATOM 5478 C CA . VAL A 1 699 ? -9.334 6.841 27.707 1.00 94.19 699 VAL A CA 1
ATOM 5479 C C . VAL A 1 699 ? -10.863 6.904 27.717 1.00 94.19 699 VAL A C 1
ATOM 5481 O O . VAL A 1 699 ? -11.443 7.818 27.129 1.00 94.19 699 VAL A O 1
ATOM 5484 N N . ILE A 1 700 ? -11.533 5.978 28.413 1.00 93.06 700 ILE A N 1
ATOM 5485 C CA . ILE A 1 700 ? -13.001 5.979 28.528 1.00 93.06 700 ILE A CA 1
ATOM 5486 C C . ILE A 1 700 ? -13.491 7.267 29.202 1.00 93.06 700 ILE A C 1
ATOM 5488 O O . ILE A 1 700 ? -14.415 7.915 28.713 1.00 93.06 700 ILE A O 1
ATOM 5492 N N . GLN A 1 701 ? -12.826 7.706 30.270 1.00 90.75 701 GLN A N 1
ATOM 5493 C CA . GLN A 1 701 ? -13.129 8.969 30.939 1.00 90.75 701 GLN A CA 1
ATOM 5494 C C . GLN A 1 701 ? -12.940 10.178 30.004 1.00 90.75 701 GLN A C 1
ATOM 5496 O O . GLN A 1 701 ? -13.723 11.129 30.060 1.00 90.75 701 GLN A O 1
ATOM 5501 N N . ALA A 1 702 ? -11.923 10.171 29.135 1.00 90.94 702 ALA A N 1
ATOM 5502 C CA . ALA A 1 702 ? -11.748 11.202 28.116 1.00 90.94 702 ALA A CA 1
ATOM 5503 C C . ALA A 1 702 ? -12.921 11.201 27.118 1.00 90.94 702 ALA A C 1
ATOM 5505 O O . ALA A 1 702 ? -13.477 12.263 26.837 1.00 90.94 702 ALA A O 1
ATOM 5506 N N . ILE A 1 703 ? -13.369 10.035 26.646 1.00 93.25 703 ILE A N 1
ATOM 5507 C CA . ILE A 1 703 ? -14.545 9.928 25.764 1.00 93.25 703 ILE A CA 1
ATOM 5508 C C . ILE A 1 703 ? -15.797 10.491 26.453 1.00 93.25 703 ILE A C 1
ATOM 5510 O O . ILE A 1 703 ? -16.508 11.301 25.857 1.00 93.25 703 ILE A O 1
ATOM 5514 N N . CYS A 1 704 ? -16.027 10.158 27.728 1.00 91.69 704 CYS A N 1
ATOM 5515 C CA . CYS A 1 704 ? -17.140 10.717 28.497 1.00 91.69 704 CYS A CA 1
ATOM 5516 C C . CYS A 1 704 ? -17.077 12.250 28.570 1.00 91.69 704 CYS A C 1
ATOM 5518 O O . CYS A 1 704 ? -18.083 12.927 28.355 1.00 91.69 704 CYS A O 1
ATOM 5520 N N . ARG A 1 705 ? -15.887 12.815 28.815 1.00 88.31 705 ARG A N 1
ATOM 5521 C CA . ARG A 1 705 ? -15.671 14.271 28.805 1.00 88.31 705 ARG A CA 1
ATOM 5522 C C . ARG A 1 705 ? -15.982 14.892 27.441 1.00 88.31 705 ARG A C 1
ATOM 5524 O O . ARG A 1 705 ? -16.627 15.938 27.406 1.00 88.31 705 ARG A O 1
ATOM 5531 N N . ALA A 1 706 ? -15.595 14.237 26.344 1.00 88.44 706 ALA A N 1
ATOM 5532 C CA . ALA A 1 706 ? -15.890 14.704 24.990 1.00 88.44 706 ALA A CA 1
ATOM 5533 C C . ALA A 1 706 ? -17.403 14.753 24.732 1.00 88.44 706 ALA A C 1
ATOM 5535 O O . ALA A 1 706 ? -17.903 15.765 24.245 1.00 88.44 706 ALA A O 1
ATOM 5536 N N . ILE A 1 707 ? -18.141 13.706 25.127 1.00 89.06 707 ILE A N 1
ATOM 5537 C CA . ILE A 1 707 ? -19.608 13.657 25.013 1.00 89.06 707 ILE A CA 1
ATOM 5538 C C . ILE A 1 707 ? -20.232 14.832 25.773 1.00 89.06 707 ILE A C 1
ATOM 5540 O O . ILE A 1 707 ? -20.998 15.603 25.196 1.00 89.06 707 ILE A O 1
ATOM 5544 N N . VAL A 1 708 ? -19.852 15.017 27.041 1.00 86.75 708 VAL A N 1
ATOM 5545 C CA . VAL A 1 708 ? -20.387 16.089 27.895 1.00 86.75 708 VAL A CA 1
ATOM 5546 C C . VAL A 1 708 ? -20.070 17.475 27.333 1.00 86.75 708 VAL A C 1
ATOM 5548 O O . VAL A 1 708 ? -20.954 18.327 27.289 1.00 86.75 708 VAL A O 1
ATOM 5551 N N . HIS A 1 709 ? -18.843 17.712 26.863 1.00 82.62 709 HIS A N 1
ATOM 5552 C CA . HIS A 1 709 ? -18.457 18.991 26.262 1.00 82.62 709 HIS A CA 1
ATOM 5553 C C . HIS A 1 709 ? -19.228 19.278 24.965 1.00 82.62 709 HIS A C 1
ATOM 5555 O O . HIS A 1 709 ? -19.568 20.423 24.666 1.00 82.62 709 HIS A O 1
ATOM 5561 N N . SER A 1 710 ? -19.544 18.229 24.208 1.00 78.81 710 SER A N 1
ATOM 5562 C CA . SER A 1 710 ? -20.228 18.336 22.925 1.00 78.81 710 SER A CA 1
ATOM 5563 C C . SER A 1 710 ? -21.728 18.666 23.059 1.00 78.81 710 SER A C 1
ATOM 5565 O O . SER A 1 710 ? -22.303 19.226 22.133 1.00 78.81 710 SER A O 1
ATOM 5567 N N . MET A 1 711 ? -22.336 18.485 24.242 1.00 73.44 711 MET A N 1
ATOM 5568 C CA . MET A 1 711 ? -23.770 18.707 24.531 1.00 73.44 711 MET A CA 1
ATOM 5569 C C . MET A 1 711 ? -24.351 20.066 24.100 1.00 73.44 711 MET A C 1
ATOM 5571 O O . MET A 1 711 ? -25.563 20.185 23.927 1.00 73.44 711 MET A O 1
ATOM 5575 N N . VAL A 1 712 ? -23.523 21.107 23.969 1.00 64.31 712 VAL A N 1
ATOM 5576 C CA . VAL A 1 712 ? -23.969 22.469 23.615 1.00 64.31 712 VAL A CA 1
ATOM 5577 C C . VAL A 1 712 ? -23.848 22.753 22.111 1.00 64.31 712 VAL A C 1
ATOM 5579 O O . VAL A 1 712 ? -24.517 23.647 21.596 1.00 64.31 712 VAL A O 1
ATOM 5582 N N . THR A 1 713 ? -22.993 22.022 21.395 1.00 59.53 713 THR A N 1
ATOM 5583 C CA . THR A 1 713 ? -22.508 22.403 20.055 1.00 59.53 713 THR A CA 1
ATOM 5584 C C . THR A 1 713 ? -22.584 21.288 19.011 1.00 59.53 713 THR A C 1
ATOM 5586 O O . THR A 1 713 ? -22.373 21.561 17.828 1.00 59.53 713 THR A O 1
ATOM 5589 N N . SER A 1 714 ? -22.881 20.052 19.413 1.00 63.25 714 SER A N 1
ATOM 5590 C CA . SER A 1 714 ? -22.747 18.859 18.578 1.00 63.25 714 SER A CA 1
ATOM 5591 C C . SER A 1 714 ? -24.040 18.393 17.912 1.00 63.25 714 SER A C 1
ATOM 5593 O O . SER A 1 714 ? -25.150 18.850 18.182 1.00 63.25 714 SER A O 1
ATOM 5595 N N . THR A 1 715 ? -23.870 17.430 17.010 1.00 71.31 715 THR A N 1
ATOM 5596 C CA . THR A 1 715 ? -24.953 16.678 16.375 1.00 71.31 715 THR A CA 1
ATOM 5597 C C . THR A 1 715 ? -25.147 15.338 17.089 1.00 71.31 715 THR A C 1
ATOM 5599 O O . THR A 1 715 ? -24.179 14.750 17.571 1.00 71.31 715 THR A O 1
ATOM 5602 N N . LEU A 1 716 ? -26.368 14.786 17.082 1.00 79.25 716 LEU A N 1
ATOM 5603 C CA . LEU A 1 716 ? -26.645 13.428 17.595 1.00 79.25 716 LEU A CA 1
ATOM 5604 C C . LEU A 1 716 ? -25.726 12.362 16.964 1.00 79.25 716 LEU A C 1
ATOM 5606 O O . LEU A 1 716 ? -25.340 11.395 17.616 1.00 79.25 716 LEU A O 1
ATOM 5610 N N . THR A 1 717 ? -25.287 12.581 15.721 1.00 80.56 717 THR A N 1
ATOM 5611 C CA . THR A 1 717 ? -24.297 11.743 15.031 1.00 80.56 717 THR A CA 1
ATOM 5612 C C . THR A 1 717 ? -22.929 11.710 15.718 1.00 80.56 717 THR A C 1
ATOM 5614 O O . THR A 1 717 ? -22.277 10.670 15.710 1.00 80.56 717 THR A O 1
ATOM 5617 N N . GLN A 1 718 ? -22.496 12.808 16.343 1.00 83.81 718 GLN A N 1
ATOM 5618 C CA . GLN A 1 718 ? -21.246 12.851 17.106 1.00 83.81 718 GLN A CA 1
ATOM 5619 C C . GLN A 1 718 ? -21.359 12.092 18.422 1.00 83.81 718 GLN A C 1
ATOM 5621 O O . GLN A 1 718 ? -20.463 11.324 18.764 1.00 83.81 718 GLN A O 1
ATOM 5626 N N . HIS A 1 719 ? -22.480 12.248 19.128 1.00 87.50 719 HIS A N 1
ATOM 5627 C CA . HIS A 1 719 ? -22.736 11.491 20.352 1.00 87.50 719 HIS A CA 1
ATOM 5628 C C . HIS A 1 719 ? -22.746 9.989 20.070 1.00 87.50 719 HIS A C 1
ATOM 5630 O O . HIS A 1 719 ? -22.068 9.236 20.763 1.00 87.50 719 HIS A O 1
ATOM 5636 N N . ARG A 1 720 ? -23.425 9.561 18.998 1.00 88.75 720 ARG A N 1
ATOM 5637 C CA . ARG A 1 720 ? -23.393 8.169 18.539 1.00 88.75 720 ARG A CA 1
ATOM 5638 C C . ARG A 1 720 ? -21.964 7.684 18.280 1.00 88.75 720 ARG A C 1
ATOM 5640 O O . ARG A 1 720 ? -21.575 6.657 18.821 1.00 88.75 720 ARG A O 1
ATOM 5647 N N . GLN A 1 721 ? -21.168 8.432 17.511 1.00 88.06 721 GLN A N 1
ATOM 5648 C CA . GLN A 1 721 ? -19.785 8.053 17.194 1.00 88.06 721 GLN A CA 1
ATOM 5649 C C . GLN A 1 721 ? -18.919 7.903 18.454 1.00 88.06 721 GLN A C 1
ATOM 5651 O O . GLN A 1 721 ? -18.135 6.961 18.542 1.00 88.06 721 GLN A O 1
ATOM 5656 N N . LEU A 1 722 ? -19.048 8.812 19.423 1.00 91.94 722 LEU A N 1
ATOM 5657 C CA . LEU A 1 722 ? -18.311 8.746 20.686 1.00 91.94 722 LEU A CA 1
ATOM 5658 C C . LEU A 1 722 ? -18.772 7.571 21.560 1.00 91.94 722 LEU A C 1
ATOM 5660 O O . LEU A 1 722 ? -17.933 6.891 22.146 1.00 91.94 722 LEU A O 1
ATOM 5664 N N . LEU A 1 723 ? -20.077 7.285 21.604 1.00 92.38 723 LEU A N 1
ATOM 5665 C CA . LEU A 1 723 ? -20.629 6.125 22.311 1.00 92.38 723 LEU A CA 1
ATOM 5666 C C . LEU A 1 723 ? -20.166 4.796 21.697 1.00 92.38 723 LEU A C 1
ATOM 5668 O O . LEU A 1 723 ? -19.838 3.876 22.440 1.00 92.38 723 LEU A O 1
ATOM 5672 N N . GLU A 1 724 ? -20.073 4.694 20.368 1.00 91.06 724 GLU A N 1
ATOM 5673 C CA . GLU A 1 724 ? -19.522 3.511 19.685 1.00 91.06 724 GLU A CA 1
ATOM 5674 C C . GLU A 1 724 ? -18.045 3.280 20.051 1.00 91.06 724 GLU A C 1
ATOM 5676 O O . GLU A 1 724 ? -17.632 2.150 20.310 1.00 91.06 724 GLU A O 1
ATOM 5681 N N . ILE A 1 725 ? -17.248 4.352 20.134 1.00 91.56 725 ILE A N 1
ATOM 5682 C CA . ILE A 1 725 ? -15.841 4.260 20.555 1.00 91.56 725 ILE A CA 1
ATOM 5683 C C . ILE A 1 725 ? -15.746 3.868 22.036 1.00 91.56 725 ILE A C 1
ATOM 5685 O O . ILE A 1 725 ? -14.899 3.052 22.402 1.00 91.56 725 ILE A O 1
ATOM 5689 N N . MET A 1 726 ? -16.623 4.416 22.886 1.00 94.56 726 MET A N 1
ATOM 5690 C CA . MET A 1 726 ? -16.717 4.042 24.299 1.00 94.56 726 MET A CA 1
ATOM 5691 C C . MET A 1 726 ? -17.036 2.553 24.453 1.00 94.56 726 MET A C 1
ATOM 5693 O O . MET A 1 726 ? -16.343 1.866 25.198 1.00 94.56 726 MET A O 1
ATOM 5697 N N . TYR A 1 727 ? -18.025 2.051 23.709 1.00 93.06 727 TYR A N 1
ATOM 5698 C CA . TYR A 1 727 ? -18.384 0.636 23.674 1.00 93.06 727 TYR A CA 1
ATOM 5699 C C . TYR A 1 727 ? -17.175 -0.239 23.321 1.00 93.06 727 TYR A C 1
ATOM 5701 O O . TYR A 1 727 ? -16.822 -1.134 24.088 1.00 93.06 727 TYR A O 1
ATOM 5709 N N . ASP A 1 728 ? -16.495 0.054 22.206 1.00 89.31 728 ASP A N 1
ATOM 5710 C CA . ASP A 1 728 ? -15.322 -0.707 21.760 1.00 89.31 728 ASP A CA 1
ATOM 5711 C C . ASP A 1 728 ? -14.222 -0.735 22.836 1.00 89.31 728 ASP A C 1
ATOM 5713 O O . ASP A 1 728 ? -13.655 -1.792 23.124 1.00 89.31 728 ASP A O 1
ATOM 5717 N N . MET A 1 729 ? -13.947 0.408 23.474 1.00 92.50 729 MET A N 1
ATOM 5718 C CA . MET A 1 729 ? -12.955 0.510 24.547 1.00 92.50 729 MET A CA 1
ATOM 5719 C C . MET A 1 729 ? -13.347 -0.271 25.803 1.00 92.50 729 MET A C 1
ATOM 5721 O O . MET A 1 729 ? -12.483 -0.895 26.417 1.00 92.50 729 MET A O 1
ATOM 5725 N N . MET A 1 730 ? -14.628 -0.284 26.174 1.00 92.00 730 MET A N 1
ATOM 5726 C CA . MET A 1 730 ? -15.117 -1.071 27.308 1.00 92.00 730 MET A CA 1
ATOM 5727 C C . MET A 1 730 ? -14.998 -2.574 27.056 1.00 92.00 730 MET A C 1
ATOM 5729 O O . MET A 1 730 ? -14.612 -3.312 27.960 1.00 92.00 730 MET A O 1
ATOM 5733 N N . VAL A 1 731 ? -15.260 -3.029 25.824 1.00 89.25 731 VAL A N 1
ATOM 5734 C CA . VAL A 1 731 ? -15.015 -4.426 25.438 1.00 89.25 731 VAL A CA 1
ATOM 5735 C C . VAL A 1 731 ? -13.533 -4.768 25.605 1.00 89.25 731 VAL A C 1
ATOM 5737 O O . VAL A 1 731 ? -13.217 -5.757 26.260 1.00 89.25 731 VAL A O 1
ATOM 5740 N N . MET A 1 732 ? -12.621 -3.942 25.073 1.00 88.75 732 MET A N 1
ATOM 5741 C CA . MET A 1 732 ? -11.176 -4.193 25.204 1.00 88.75 732 MET A CA 1
ATOM 5742 C C . MET A 1 732 ? -10.722 -4.183 26.671 1.00 88.75 732 MET A C 1
ATOM 5744 O O . MET A 1 732 ? -9.971 -5.065 27.081 1.00 88.75 732 MET A O 1
ATOM 5748 N N . SER A 1 733 ? -11.209 -3.231 27.474 1.00 89.88 733 SER A N 1
ATOM 5749 C CA . SER A 1 733 ? -10.889 -3.121 28.904 1.00 89.88 733 SER A CA 1
ATOM 5750 C C . SER A 1 733 ? -11.296 -4.376 29.685 1.00 89.88 733 SER A C 1
ATOM 5752 O O . SER A 1 733 ? -10.491 -4.931 30.434 1.00 89.88 733 SER A O 1
ATOM 5754 N N . ASN A 1 734 ? -12.508 -4.887 29.444 1.00 89.81 734 ASN A N 1
ATOM 5755 C CA . ASN A 1 734 ? -12.982 -6.124 30.066 1.00 89.81 734 ASN A CA 1
ATOM 5756 C C . ASN A 1 734 ? -12.167 -7.343 29.610 1.00 89.81 734 ASN A C 1
ATOM 5758 O O . ASN A 1 734 ? -11.811 -8.180 30.434 1.00 89.81 734 ASN A O 1
ATOM 5762 N N . SER A 1 735 ? -11.807 -7.431 28.327 1.00 88.25 735 SER A N 1
ATOM 5763 C CA . SER A 1 735 ? -10.968 -8.528 27.829 1.00 88.25 735 SER A CA 1
ATOM 5764 C C . SER A 1 735 ? -9.554 -8.526 28.423 1.00 88.25 735 SER A C 1
ATOM 5766 O O . SER A 1 735 ? -8.984 -9.595 28.634 1.00 88.25 735 SER A O 1
ATOM 5768 N N . ILE A 1 736 ? -8.981 -7.353 28.723 1.00 85.19 736 ILE A N 1
ATOM 5769 C CA . ILE A 1 736 ? -7.694 -7.254 29.433 1.00 85.19 736 ILE A CA 1
ATOM 5770 C C . ILE A 1 736 ? -7.823 -7.849 30.842 1.00 85.19 736 ILE A C 1
ATOM 5772 O O . ILE A 1 736 ? -6.967 -8.637 31.246 1.00 85.19 736 ILE A O 1
ATOM 5776 N N . LEU A 1 737 ? -8.910 -7.541 31.563 1.00 82.75 737 LEU A N 1
ATOM 5777 C CA . LEU A 1 737 ? -9.188 -8.135 32.876 1.00 82.75 737 LEU A CA 1
ATOM 5778 C C . LEU A 1 737 ? -9.339 -9.658 32.793 1.00 82.75 737 LEU A C 1
ATOM 5780 O O . LEU A 1 737 ? -8.717 -10.369 33.580 1.00 82.75 737 LEU A O 1
ATOM 5784 N N . GLU A 1 738 ? -10.101 -10.166 31.823 1.00 83.25 738 GLU A N 1
ATOM 5785 C CA . GLU A 1 738 ? -10.299 -11.609 31.620 1.00 83.25 738 GLU A CA 1
ATOM 5786 C C . GLU A 1 738 ? -8.972 -12.347 31.391 1.00 83.25 738 GLU A C 1
ATOM 5788 O O . GLU A 1 738 ? -8.714 -13.378 32.012 1.00 83.25 738 GLU A O 1
ATOM 5793 N N . ILE A 1 739 ? -8.101 -11.801 30.540 1.00 75.94 739 ILE A N 1
ATOM 5794 C CA . ILE A 1 739 ? -6.799 -12.407 30.227 1.00 75.94 739 ILE A CA 1
ATOM 5795 C C . ILE A 1 739 ? -5.817 -12.287 31.392 1.00 75.94 739 ILE A C 1
ATOM 5797 O O . ILE A 1 739 ? -4.979 -13.168 31.577 1.00 75.94 739 ILE A O 1
ATOM 5801 N N . SER A 1 740 ? -5.935 -11.236 32.208 1.00 72.94 740 SER A N 1
ATOM 5802 C CA . SER A 1 740 ? -5.077 -11.049 33.379 1.00 72.94 740 SER A CA 1
ATOM 5803 C C . SER A 1 740 ? -5.268 -12.131 34.449 1.00 72.94 740 SER A C 1
ATOM 5805 O O . SER A 1 740 ? -4.415 -12.267 35.322 1.00 72.94 740 SER A O 1
ATOM 5807 N N . GLY A 1 741 ? -6.353 -12.918 34.399 1.00 63.44 741 GLY A N 1
ATOM 5808 C CA . GLY A 1 741 ? -6.514 -14.153 35.177 1.00 63.44 741 GLY A CA 1
ATOM 5809 C C . GLY A 1 741 ? -6.382 -14.003 36.700 1.00 63.44 741 GLY A C 1
ATOM 5810 O O . GLY A 1 741 ? -6.027 -14.971 37.370 1.00 63.44 741 GLY A O 1
ATOM 5811 N N . GLY A 1 742 ? -6.611 -12.805 37.252 1.00 58.69 742 GLY A N 1
ATOM 5812 C CA . GLY A 1 742 ? -6.417 -12.518 38.680 1.00 58.69 742 GLY A CA 1
ATOM 5813 C C . GLY A 1 742 ? -4.971 -12.205 39.095 1.00 58.69 742 GLY A C 1
ATOM 5814 O O . GLY A 1 742 ? -4.677 -12.169 40.286 1.00 58.69 742 GLY A O 1
ATOM 5815 N N . MET A 1 743 ? -4.058 -11.945 38.147 1.00 57.28 743 MET A N 1
ATOM 5816 C CA . MET A 1 743 ? -2.696 -11.455 38.435 1.00 57.28 743 MET A CA 1
ATOM 5817 C C . MET A 1 743 ? -2.679 -10.028 39.022 1.00 57.28 743 MET A C 1
ATOM 5819 O O . MET A 1 743 ? -1.675 -9.600 39.587 1.00 57.28 743 MET A O 1
ATOM 5823 N N . MET A 1 744 ? -3.794 -9.303 38.921 1.00 62.12 744 MET A N 1
ATOM 5824 C CA . MET A 1 744 ? -4.002 -7.935 39.405 1.00 62.12 744 MET A CA 1
ATOM 5825 C C . MET A 1 744 ? -4.243 -7.945 40.932 1.00 62.12 744 MET A C 1
ATOM 5827 O O . MET A 1 744 ? -5.376 -7.861 41.394 1.00 62.12 744 MET A O 1
ATOM 5831 N N . GLY A 1 745 ? -3.192 -8.157 41.730 1.00 56.31 745 GLY A N 1
ATOM 5832 C CA . GLY A 1 745 ? -3.291 -8.358 43.184 1.00 56.31 745 GLY A CA 1
ATOM 5833 C C . GLY A 1 745 ? -3.833 -7.169 44.007 1.00 56.31 745 GLY A C 1
ATOM 5834 O O . GLY A 1 745 ? -3.824 -6.018 43.587 1.00 56.31 745 GLY A O 1
ATOM 5835 N N . ALA A 1 746 ? -4.248 -7.464 45.246 1.00 50.22 746 ALA A N 1
ATOM 5836 C CA . ALA A 1 746 ? -5.054 -6.649 46.174 1.00 50.22 746 ALA A CA 1
ATOM 5837 C C . ALA A 1 746 ? -4.434 -5.348 46.754 1.00 50.22 746 ALA A C 1
ATOM 5839 O O . ALA A 1 746 ? -4.933 -4.832 47.754 1.00 50.22 746 ALA A O 1
ATOM 5840 N N . ALA A 1 747 ? -3.351 -4.816 46.182 1.00 49.56 747 ALA A N 1
ATOM 5841 C CA . ALA A 1 747 ? -2.597 -3.690 46.752 1.00 49.56 747 ALA A CA 1
ATOM 5842 C C . ALA A 1 747 ? -2.449 -2.493 45.800 1.00 49.56 747 ALA A C 1
ATOM 5844 O O . ALA A 1 747 ? -1.465 -1.761 45.899 1.00 49.56 747 ALA A O 1
ATOM 5845 N N . VAL A 1 748 ? -3.398 -2.290 44.880 1.00 56.31 748 VAL A N 1
ATOM 5846 C CA . VAL A 1 748 ? -3.310 -1.191 43.912 1.00 56.31 748 VAL A CA 1
ATOM 5847 C C . VAL A 1 748 ? -4.285 -0.062 44.236 1.00 56.31 748 VAL A C 1
ATOM 5849 O O . VAL A 1 748 ? -5.485 -0.280 44.404 1.00 56.31 748 VAL A O 1
ATOM 5852 N N . GLU A 1 749 ? -3.758 1.159 44.351 1.00 58.00 749 GLU A N 1
ATOM 5853 C CA . GLU A 1 749 ? -4.557 2.366 44.557 1.00 58.00 749 GLU A CA 1
ATOM 5854 C C . GLU A 1 749 ? -5.402 2.676 43.314 1.00 58.00 749 GLU A C 1
ATOM 5856 O O . GLU A 1 749 ? -4.896 2.939 42.226 1.00 58.00 749 GLU A O 1
ATOM 5861 N N . MET A 1 750 ? -6.721 2.693 43.498 1.00 67.31 750 MET A N 1
ATOM 5862 C CA . MET A 1 750 ? -7.715 2.931 42.449 1.00 67.31 750 MET A CA 1
ATOM 5863 C C . MET A 1 750 ? -7.965 4.430 42.219 1.00 67.31 750 MET A C 1
ATOM 5865 O O . MET A 1 750 ? -9.102 4.889 42.278 1.00 67.31 750 MET A O 1
ATOM 5869 N N . ALA A 1 751 ? -6.916 5.222 41.989 1.00 66.88 751 ALA A N 1
ATOM 5870 C CA . ALA A 1 751 ? -7.034 6.685 41.923 1.00 66.88 751 ALA A CA 1
ATOM 5871 C C . ALA A 1 751 ? -7.922 7.191 40.760 1.00 66.88 751 ALA A C 1
ATOM 5873 O O . ALA A 1 751 ? -8.635 8.186 40.907 1.00 66.88 751 ALA A O 1
ATOM 5874 N N . GLU A 1 752 ? -7.913 6.492 39.622 1.00 68.62 752 GLU A N 1
ATOM 5875 C CA . GLU A 1 752 ? -8.635 6.893 38.400 1.00 68.62 752 GLU A CA 1
ATOM 5876 C C . GLU A 1 752 ? -10.087 6.391 38.353 1.00 68.62 752 GLU A C 1
ATOM 5878 O O . GLU A 1 752 ? -10.949 6.976 37.691 1.00 68.62 752 GLU A O 1
ATOM 5883 N N . TYR A 1 753 ? -10.387 5.318 39.087 1.00 75.19 753 TYR A N 1
ATOM 5884 C CA . TYR A 1 753 ? -11.670 4.620 39.010 1.00 75.19 753 TYR A CA 1
ATOM 5885 C C . TYR A 1 753 ? -12.875 5.478 39.449 1.00 75.19 753 TYR A C 1
ATOM 5887 O O . TYR A 1 753 ? -13.868 5.508 38.721 1.00 75.19 753 TYR A O 1
ATOM 5895 N N . PRO A 1 754 ? -12.815 6.257 40.552 1.00 77.12 754 PRO A N 1
ATOM 5896 C CA . PRO A 1 754 ? -13.919 7.135 40.943 1.00 77.12 754 PRO A CA 1
ATOM 5897 C C . PRO A 1 754 ? -14.228 8.212 39.899 1.00 77.12 754 PRO A C 1
ATOM 5899 O O . PRO A 1 754 ? -15.382 8.590 39.710 1.00 77.12 754 PRO A O 1
ATOM 5902 N N . GLN A 1 755 ? -13.206 8.720 39.207 1.00 78.06 755 GLN A N 1
ATOM 5903 C CA . GLN A 1 755 ? -13.401 9.764 38.204 1.00 78.06 755 GLN A CA 1
ATOM 5904 C C . GLN A 1 755 ? -14.031 9.204 36.925 1.00 78.06 755 GLN A C 1
ATOM 5906 O O . GLN A 1 755 ? -14.853 9.879 36.300 1.00 78.06 755 GLN A O 1
ATOM 5911 N N . PHE A 1 756 ? -13.663 7.974 36.551 1.00 82.88 756 PHE A N 1
ATOM 5912 C CA . PHE A 1 756 ? -14.351 7.207 35.517 1.00 82.88 756 PHE A CA 1
ATOM 5913 C C . PHE A 1 756 ? -15.825 6.988 35.883 1.00 82.88 756 PHE A C 1
ATOM 5915 O O . PHE A 1 756 ? -16.692 7.299 35.066 1.00 82.88 756 PHE A O 1
ATOM 5922 N N . GLU A 1 757 ? -16.111 6.525 37.106 1.00 81.06 757 GLU A N 1
ATOM 5923 C CA . GLU A 1 757 ? -17.476 6.273 37.584 1.00 81.06 757 GLU A CA 1
ATOM 5924 C C . GLU A 1 757 ? -18.351 7.518 37.420 1.00 81.06 757 GLU A C 1
ATOM 5926 O O . GLU A 1 757 ? -19.353 7.469 36.707 1.00 81.06 757 GLU A O 1
ATOM 5931 N N . VAL A 1 758 ? -17.922 8.659 37.972 1.00 83.31 758 VAL A N 1
ATOM 5932 C CA . VAL A 1 758 ? -18.667 9.925 37.879 1.00 83.31 758 VAL A CA 1
ATOM 5933 C C . VAL A 1 758 ? -18.890 10.345 36.424 1.00 83.31 758 VAL A C 1
ATOM 5935 O O . VAL A 1 758 ? -20.006 10.703 36.047 1.00 83.31 758 VAL A O 1
ATOM 5938 N N . ALA A 1 759 ? -17.853 10.295 35.581 1.00 85.19 759 ALA A N 1
ATOM 5939 C CA . ALA A 1 759 ? -17.970 10.701 34.182 1.00 85.19 759 ALA A CA 1
ATOM 5940 C C . ALA A 1 759 ? -18.937 9.798 33.395 1.00 85.19 759 ALA A C 1
ATOM 5942 O O . ALA A 1 759 ? -19.714 10.286 32.573 1.00 85.19 759 ALA A O 1
ATOM 5943 N N . PHE A 1 760 ? -18.910 8.492 33.661 1.00 86.94 760 PHE A N 1
ATOM 5944 C CA . PHE A 1 760 ? -19.782 7.515 33.021 1.00 86.94 760 PHE A CA 1
ATOM 5945 C C . PHE A 1 760 ? -21.243 7.668 33.458 1.00 86.94 760 PHE A C 1
ATOM 5947 O O . PHE A 1 760 ? -22.141 7.621 32.617 1.00 86.94 760 PHE A O 1
ATOM 5954 N N . GLU A 1 761 ? -21.497 7.903 34.749 1.00 85.31 761 GLU A N 1
ATOM 5955 C CA . GLU A 1 761 ? -22.856 8.142 35.252 1.00 85.31 761 GLU A CA 1
ATOM 5956 C C . GLU A 1 761 ? -23.499 9.361 34.589 1.00 85.31 761 GLU A C 1
ATOM 5958 O O . GLU A 1 761 ? -24.653 9.291 34.166 1.00 85.31 761 GLU A O 1
ATOM 5963 N N . VAL A 1 762 ? -22.743 10.450 34.415 1.00 85.75 762 VAL A N 1
ATOM 5964 C CA . VAL A 1 762 ? -23.230 11.637 33.699 1.00 85.75 762 VAL A CA 1
ATOM 5965 C C . VAL A 1 762 ? -23.642 11.281 32.268 1.00 85.75 762 VAL A C 1
ATOM 5967 O O . VAL A 1 762 ? -24.736 11.643 31.844 1.00 85.75 762 VAL A O 1
ATOM 5970 N N . VAL A 1 763 ? -22.817 10.538 31.524 1.00 87.06 763 VAL A N 1
ATOM 5971 C CA . VAL A 1 763 ? -23.127 10.155 30.133 1.00 87.06 763 VAL A CA 1
ATOM 5972 C C . VAL A 1 763 ? -24.368 9.269 30.042 1.00 87.06 763 VAL A C 1
ATOM 5974 O O . VAL A 1 763 ? -25.194 9.487 29.151 1.00 87.06 763 VAL A O 1
ATOM 5977 N N . ILE A 1 764 ? -24.535 8.317 30.964 1.00 84.81 764 ILE A N 1
ATOM 5978 C CA . ILE A 1 764 ? -25.737 7.476 31.021 1.00 84.81 764 ILE A CA 1
ATOM 5979 C C . ILE A 1 764 ? -26.975 8.315 31.294 1.00 84.81 764 ILE A C 1
ATOM 5981 O O . ILE A 1 764 ? -27.956 8.184 30.568 1.00 84.81 764 ILE A O 1
ATOM 5985 N N . MET A 1 765 ? -26.934 9.203 32.289 1.00 83.50 765 MET A N 1
ATOM 5986 C CA . MET A 1 765 ? -28.079 10.062 32.611 1.00 83.50 765 MET A CA 1
ATOM 5987 C C . MET A 1 765 ? -28.505 10.924 31.416 1.00 83.50 765 MET A C 1
ATOM 5989 O O . MET A 1 765 ? -29.687 11.217 31.261 1.00 83.50 765 MET A O 1
ATOM 5993 N N . LEU A 1 766 ? -27.558 11.286 30.546 1.00 82.62 766 LEU A N 1
ATOM 5994 C CA . LEU A 1 766 ? -27.817 12.049 29.328 1.00 82.62 766 LEU A CA 1
ATOM 5995 C C . LEU A 1 766 ? -28.434 11.220 28.186 1.00 82.62 766 LEU A C 1
ATOM 5997 O O . LEU A 1 766 ? -29.241 11.761 27.435 1.00 82.62 766 LEU A O 1
ATOM 6001 N N . HIS A 1 767 ? -28.064 9.943 28.028 1.00 87.69 767 HIS A N 1
ATOM 6002 C CA . HIS A 1 767 ? -28.365 9.167 26.809 1.00 87.69 767 HIS A CA 1
ATOM 6003 C C . HIS A 1 767 ? -29.264 7.942 27.015 1.00 87.69 767 HIS A C 1
ATOM 6005 O O . HIS A 1 767 ? -29.780 7.402 26.036 1.00 87.69 767 HIS A O 1
ATOM 6011 N N . LEU A 1 768 ? -29.505 7.516 28.260 1.00 82.50 768 LEU A N 1
ATOM 6012 C CA . LEU A 1 768 ? -30.334 6.341 28.565 1.00 82.50 768 LEU A CA 1
ATOM 6013 C C . LEU A 1 768 ? -31.768 6.484 28.027 1.00 82.50 768 LEU A C 1
ATOM 6015 O O . LEU A 1 768 ? -32.392 5.495 27.653 1.00 82.50 768 LEU A O 1
ATOM 6019 N N . TRP A 1 769 ? -32.246 7.725 27.931 1.00 80.81 769 TRP A N 1
ATOM 6020 C CA . TRP A 1 769 ? -33.577 8.093 27.447 1.00 80.81 769 TRP A CA 1
ATOM 6021 C C . TRP A 1 769 ? -33.520 8.946 26.174 1.00 80.81 769 TRP A C 1
ATOM 6023 O O . TRP A 1 769 ? -34.400 9.770 25.944 1.00 80.81 769 TRP A O 1
ATOM 6033 N N . ALA A 1 770 ? -32.465 8.799 25.366 1.00 82.88 770 ALA A N 1
ATOM 6034 C CA . ALA A 1 770 ? -32.365 9.511 24.097 1.00 82.88 770 ALA A CA 1
ATOM 6035 C C . ALA A 1 770 ? -33.510 9.116 23.142 1.00 82.88 770 ALA A C 1
ATOM 6037 O O . ALA A 1 770 ? -33.877 7.943 23.054 1.00 82.88 770 ALA A O 1
ATOM 6038 N N . ASP A 1 771 ? -34.029 10.088 22.383 1.00 78.69 771 ASP A N 1
ATOM 6039 C CA . ASP A 1 771 ? -35.077 9.856 21.373 1.00 78.69 771 ASP A CA 1
ATOM 6040 C C . ASP A 1 771 ? -34.601 8.939 20.227 1.00 78.69 771 ASP A C 1
ATOM 6042 O O . ASP A 1 771 ? -35.399 8.268 19.569 1.00 78.69 771 ASP A O 1
ATOM 6046 N N . ASP A 1 772 ? -33.288 8.904 19.986 1.00 82.81 772 ASP A N 1
ATOM 6047 C CA . ASP A 1 772 ? -32.646 8.045 18.996 1.00 82.81 772 ASP A CA 1
ATOM 6048 C C . ASP A 1 772 ? -32.457 6.622 19.554 1.00 82.81 772 ASP A C 1
ATOM 6050 O O . ASP A 1 772 ? -31.762 6.401 20.552 1.00 82.81 772 ASP A O 1
ATOM 6054 N N . ALA A 1 773 ? -33.085 5.647 18.891 1.00 82.75 773 ALA A N 1
ATOM 6055 C CA . ALA A 1 773 ? -33.081 4.251 19.317 1.00 82.75 773 ALA A CA 1
ATOM 6056 C C . ALA A 1 773 ? -31.677 3.628 19.324 1.00 82.75 773 ALA A C 1
ATOM 6058 O O . ALA A 1 773 ? -31.382 2.835 20.218 1.00 82.75 773 ALA A O 1
ATOM 6059 N N . ASP A 1 774 ? -30.810 4.010 18.383 1.00 82.19 774 ASP A N 1
ATOM 6060 C CA . ASP A 1 774 ? -29.460 3.458 18.279 1.00 82.19 774 ASP A CA 1
ATOM 6061 C C . ASP A 1 774 ? -28.580 3.999 19.415 1.00 82.19 774 ASP A C 1
ATOM 6063 O O . ASP A 1 774 ? -27.831 3.249 20.041 1.00 82.19 774 ASP A O 1
ATOM 6067 N N . ILE A 1 775 ? -28.716 5.290 19.743 1.00 86.75 775 ILE A N 1
ATOM 6068 C CA . ILE A 1 775 ? -28.025 5.915 20.884 1.00 86.75 775 ILE A CA 1
ATOM 6069 C C . ILE A 1 775 ? -28.454 5.262 22.201 1.00 86.75 775 ILE A C 1
ATOM 6071 O O . ILE A 1 775 ? -27.602 4.920 23.025 1.00 86.75 775 ILE A O 1
ATOM 6075 N N . CYS A 1 776 ? 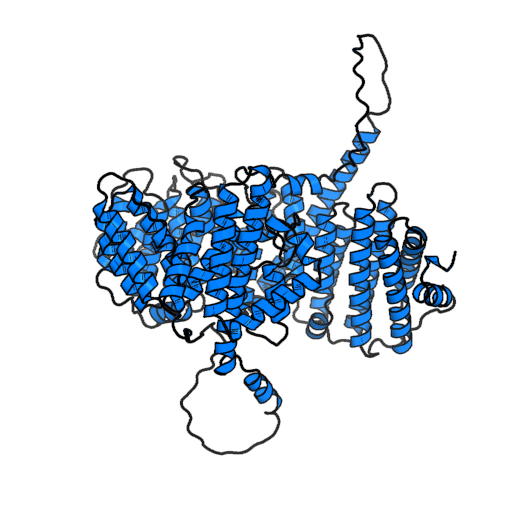-29.757 5.056 22.398 1.00 85.62 776 CYS A N 1
ATOM 6076 C CA . CYS A 1 776 ? -30.282 4.400 23.594 1.00 85.62 776 CYS A CA 1
ATOM 6077 C C . CYS A 1 776 ? -29.753 2.958 23.713 1.00 85.62 776 CYS A C 1
ATOM 6079 O O . CYS A 1 776 ? -29.268 2.564 24.775 1.00 85.62 776 CYS A O 1
ATOM 6081 N N . GLN A 1 777 ? -29.754 2.197 22.613 1.00 86.69 777 GLN A N 1
ATOM 6082 C CA . GLN A 1 777 ? -29.272 0.814 22.584 1.00 86.69 777 GLN A CA 1
ATOM 6083 C C . GLN A 1 777 ? -27.774 0.703 22.903 1.00 86.69 777 GLN A C 1
ATOM 6085 O O . GLN A 1 777 ? -27.381 -0.108 23.741 1.00 86.69 777 GLN A O 1
ATOM 6090 N N . ILE A 1 778 ? -26.925 1.527 22.278 1.00 87.94 778 ILE A N 1
ATOM 6091 C CA . ILE A 1 778 ? -25.479 1.523 22.563 1.00 87.94 778 ILE A CA 1
ATOM 6092 C C . ILE A 1 778 ? -25.229 1.910 24.027 1.00 87.94 778 ILE A C 1
ATOM 6094 O O . ILE A 1 778 ? -24.391 1.306 24.693 1.00 87.94 778 ILE A O 1
ATOM 6098 N N . THR A 1 779 ? -25.988 2.873 24.558 1.00 89.94 779 THR A N 1
ATOM 6099 C CA . THR A 1 779 ? -25.888 3.288 25.966 1.00 89.94 779 THR A CA 1
ATOM 6100 C C . THR A 1 779 ? -26.200 2.136 26.927 1.00 89.94 779 THR A C 1
ATOM 6102 O O . THR A 1 779 ? -25.471 1.935 27.901 1.00 89.94 779 THR A O 1
ATOM 6105 N N . GLN A 1 780 ? -27.235 1.343 26.638 1.00 85.62 780 GLN A N 1
ATOM 6106 C CA . GLN A 1 780 ? -27.581 0.150 27.420 1.00 85.62 780 GLN A CA 1
ATOM 6107 C C . GLN A 1 780 ? -26.489 -0.923 27.357 1.00 85.62 780 GLN A C 1
ATOM 6109 O O . GLN A 1 780 ? -26.130 -1.503 28.381 1.00 85.62 780 GLN A O 1
ATOM 6114 N N . GLU A 1 781 ? -25.909 -1.161 26.182 1.00 88.38 781 GLU A N 1
ATOM 6115 C CA . GLU A 1 781 ? -24.801 -2.107 26.044 1.00 88.38 781 GLU A CA 1
ATOM 6116 C C . GLU A 1 781 ? -23.548 -1.654 26.804 1.00 88.38 781 GLU A C 1
ATOM 6118 O O . GLU A 1 781 ? -22.914 -2.462 27.484 1.00 88.38 781 GLU A O 1
ATOM 6123 N N . CYS A 1 782 ? -23.216 -0.360 26.774 1.00 90.38 782 CYS A N 1
ATOM 6124 C CA . CYS A 1 782 ? -22.152 0.199 27.608 1.00 90.38 782 CYS A CA 1
ATOM 6125 C C . CYS A 1 782 ? -22.440 -0.017 29.101 1.00 90.38 782 CYS A C 1
ATOM 6127 O O . CYS A 1 782 ? -21.550 -0.416 29.851 1.00 90.38 782 CYS A O 1
ATOM 6129 N N . LEU A 1 783 ? -23.684 0.185 29.549 1.00 88.75 783 LEU A N 1
ATOM 6130 C CA . LEU A 1 783 ? -24.081 -0.092 30.931 1.00 88.75 783 LEU A CA 1
ATOM 6131 C C . LEU A 1 783 ? -23.869 -1.567 31.300 1.00 88.75 783 LEU A C 1
ATOM 6133 O O . LEU A 1 783 ? -23.273 -1.869 32.338 1.00 88.75 783 LEU A O 1
ATOM 6137 N N . ARG A 1 784 ? -24.278 -2.487 30.421 1.00 85.19 784 ARG A N 1
ATOM 6138 C CA . ARG A 1 784 ? -24.058 -3.926 30.599 1.00 85.19 784 ARG A CA 1
ATOM 6139 C C . ARG A 1 784 ? -22.565 -4.249 30.696 1.00 85.19 784 ARG A C 1
ATOM 6141 O O . ARG A 1 784 ? -22.152 -4.935 31.631 1.00 85.19 784 ARG A O 1
ATOM 6148 N N . LEU A 1 785 ? -21.740 -3.709 29.798 1.00 88.31 785 LEU A N 1
ATOM 6149 C CA . LEU A 1 785 ? -20.286 -3.897 29.823 1.00 88.31 785 LEU A CA 1
ATOM 6150 C C . LEU A 1 785 ? -19.643 -3.359 31.107 1.00 88.31 785 LEU A C 1
ATOM 6152 O O . LEU A 1 785 ? -18.746 -4.012 31.637 1.00 88.31 785 LEU A O 1
ATOM 6156 N N . LYS A 1 786 ? -20.117 -2.230 31.653 1.00 87.50 786 LYS A N 1
ATOM 6157 C CA . LYS A 1 786 ? -19.644 -1.720 32.952 1.00 87.50 786 LYS A CA 1
ATOM 6158 C C . LYS A 1 786 ? -19.934 -2.712 34.074 1.00 87.50 786 LYS A C 1
ATOM 6160 O O . LYS A 1 786 ? -19.042 -3.020 34.860 1.00 87.50 786 LYS A O 1
ATOM 6165 N N . THR A 1 787 ? -21.168 -3.215 34.148 1.00 85.62 787 THR A N 1
ATOM 6166 C CA . THR A 1 787 ? -21.551 -4.178 35.195 1.00 85.62 787 THR A CA 1
ATOM 6167 C C . THR A 1 787 ? -20.760 -5.482 35.088 1.00 85.62 787 THR A C 1
ATOM 6169 O O . THR A 1 787 ? -20.331 -6.016 36.109 1.00 85.62 787 THR A O 1
ATOM 6172 N N . GLN A 1 788 ? -20.489 -5.949 33.864 1.00 86.38 788 GLN A N 1
ATOM 6173 C CA . GLN A 1 788 ? -19.610 -7.090 33.608 1.00 86.38 788 GLN A CA 1
ATOM 6174 C C . GLN A 1 788 ? -18.175 -6.810 34.079 1.00 86.38 788 GLN A C 1
ATOM 6176 O O . GLN A 1 788 ? -17.601 -7.633 34.783 1.00 86.38 788 GLN A O 1
ATOM 6181 N N . GLY A 1 789 ? -17.613 -5.643 33.747 1.00 85.62 789 GLY A N 1
ATOM 6182 C CA . GLY A 1 789 ? -16.273 -5.240 34.185 1.00 85.62 789 GLY A CA 1
ATOM 6183 C C . GLY A 1 789 ? -16.139 -5.184 35.707 1.00 85.62 789 GLY A C 1
ATOM 6184 O O . GLY A 1 789 ? -15.177 -5.702 36.262 1.00 85.62 789 GLY A O 1
ATOM 6185 N N . GLN A 1 790 ? -17.145 -4.645 36.402 1.00 82.88 790 GLN A N 1
ATOM 6186 C CA . GLN A 1 790 ? -17.205 -4.642 37.868 1.00 82.88 790 GLN A CA 1
ATOM 6187 C C . GLN A 1 790 ? -17.203 -6.058 38.456 1.00 82.88 790 GLN A C 1
ATOM 6189 O O . GLN A 1 790 ? -16.501 -6.304 39.435 1.00 82.88 790 GLN A O 1
ATOM 6194 N N . GLN A 1 791 ? -17.933 -6.997 37.848 1.00 83.62 791 GLN A N 1
ATOM 6195 C CA . GLN A 1 791 ? -17.906 -8.395 38.277 1.00 83.62 791 GLN A CA 1
ATOM 6196 C C . GLN A 1 791 ? -16.519 -9.018 38.075 1.00 83.62 791 GLN A C 1
ATOM 6198 O O . GLN A 1 791 ? -15.995 -9.634 38.996 1.00 83.62 791 GLN A O 1
ATOM 6203 N N . LEU A 1 792 ? -15.889 -8.785 36.919 1.00 84.56 792 LEU A N 1
ATOM 6204 C CA . LEU A 1 792 ? -14.532 -9.265 36.636 1.00 84.56 792 LEU A CA 1
ATOM 6205 C C . LEU A 1 792 ? -13.505 -8.724 37.641 1.00 84.56 792 LEU A C 1
ATOM 6207 O O . LEU A 1 792 ? -12.606 -9.449 38.055 1.00 84.56 792 LEU A O 1
ATOM 6211 N N . MET A 1 793 ? -13.648 -7.468 38.068 1.00 81.00 793 MET A N 1
ATOM 6212 C CA . MET A 1 793 ? -12.791 -6.880 39.099 1.00 81.00 793 MET A CA 1
ATOM 6213 C C . MET A 1 793 ? -12.971 -7.554 40.463 1.00 81.00 793 MET A C 1
ATOM 6215 O O . MET A 1 793 ? -11.981 -7.827 41.143 1.00 81.00 793 MET A O 1
ATOM 6219 N N . ILE A 1 794 ? -14.218 -7.838 40.854 1.00 79.56 794 ILE A N 1
ATOM 6220 C CA . ILE A 1 794 ? -14.533 -8.567 42.092 1.00 79.56 794 ILE A CA 1
ATOM 6221 C C . ILE A 1 794 ? -13.927 -9.972 42.036 1.00 79.56 794 ILE A C 1
ATOM 6223 O O . ILE A 1 794 ? -13.272 -10.394 42.989 1.00 79.56 794 ILE A O 1
ATOM 6227 N N . ASP A 1 795 ? -14.096 -10.665 40.909 1.00 81.00 795 ASP A N 1
ATOM 6228 C CA . ASP A 1 795 ? -13.563 -12.011 40.687 1.00 81.00 795 ASP A CA 1
ATOM 6229 C C . ASP A 1 795 ? -12.022 -12.022 40.703 1.00 81.00 795 ASP A C 1
ATOM 6231 O O . ASP A 1 795 ? -11.411 -12.981 41.175 1.00 81.00 795 ASP A O 1
ATOM 6235 N N . ALA A 1 796 ? -11.388 -10.932 40.257 1.00 74.88 796 ALA A N 1
ATOM 6236 C CA . ALA A 1 796 ? -9.942 -10.721 40.317 1.00 74.88 796 ALA A CA 1
ATOM 6237 C C . ALA A 1 796 ? -9.423 -10.299 41.709 1.00 74.88 796 ALA A C 1
ATOM 6239 O O . ALA A 1 796 ? -8.215 -10.172 41.893 1.00 74.88 796 ALA A O 1
ATOM 6240 N N . GLY A 1 797 ? -10.300 -10.085 42.697 1.00 74.00 797 GLY A N 1
ATOM 6241 C CA . GLY A 1 797 ? -9.911 -9.668 44.049 1.00 74.00 797 GLY A CA 1
ATOM 6242 C C . GLY A 1 797 ? -9.531 -8.188 44.177 1.00 74.00 797 GLY A C 1
ATOM 6243 O O . GLY A 1 797 ? -8.900 -7.804 45.165 1.00 74.00 797 GLY A O 1
ATOM 6244 N N . ILE A 1 798 ? -9.918 -7.351 43.209 1.00 74.94 798 ILE A N 1
ATOM 6245 C CA . ILE A 1 798 ? -9.717 -5.898 43.247 1.00 74.94 798 ILE A CA 1
ATOM 6246 C C . ILE A 1 798 ? -10.801 -5.283 44.153 1.00 74.94 798 ILE A C 1
ATOM 6248 O O . ILE A 1 798 ? -11.989 -5.551 43.951 1.00 74.94 798 ILE A O 1
ATOM 6252 N N . PRO A 1 799 ? -10.446 -4.456 45.156 1.00 68.94 799 PRO A N 1
ATOM 6253 C CA . PRO A 1 799 ? -11.427 -3.864 46.059 1.00 68.94 799 PRO A CA 1
ATOM 6254 C C . PRO A 1 799 ? -12.318 -2.855 45.317 1.00 68.94 799 PRO A C 1
ATOM 6256 O O . PRO A 1 799 ? -11.875 -1.772 44.941 1.00 68.94 799 PRO A O 1
ATOM 6259 N N . VAL A 1 800 ? -13.594 -3.205 45.134 1.00 66.88 800 VAL A N 1
ATOM 6260 C CA . VAL A 1 800 ? -14.636 -2.319 44.590 1.00 66.88 800 VAL A CA 1
ATOM 6261 C C . VAL A 1 800 ? -15.505 -1.816 45.737 1.00 66.88 800 VAL A C 1
ATOM 6263 O O . VAL A 1 800 ? -16.085 -2.616 46.475 1.00 66.88 800 VAL A O 1
ATOM 6266 N N . ASP A 1 801 ? -15.631 -0.495 45.890 1.00 64.12 801 ASP A N 1
ATOM 6267 C CA . ASP A 1 801 ? -16.577 0.079 46.848 1.00 64.12 801 ASP A CA 1
ATOM 6268 C C . ASP A 1 801 ? -18.015 -0.039 46.319 1.00 64.12 801 ASP A C 1
ATOM 6270 O O . ASP A 1 801 ? -18.544 0.828 45.621 1.00 64.12 801 ASP A O 1
ATOM 6274 N N . LEU A 1 802 ? -18.659 -1.147 46.682 1.00 57.12 802 LEU A N 1
ATOM 6275 C CA . LEU A 1 802 ? -20.047 -1.449 46.339 1.00 57.12 802 LEU A CA 1
ATOM 6276 C C . LEU A 1 802 ? -21.055 -0.465 46.960 1.00 57.12 802 LEU A C 1
ATOM 6278 O O . LEU A 1 802 ? -22.222 -0.482 46.570 1.00 57.12 802 LEU A O 1
ATOM 6282 N N . THR A 1 803 ? -20.644 0.376 47.919 1.00 47.84 803 THR A N 1
ATOM 6283 C CA . THR A 1 803 ? -21.542 1.322 48.603 1.00 47.84 803 THR A CA 1
ATOM 6284 C C . THR A 1 803 ? -21.727 2.642 47.853 1.00 47.84 803 THR A C 1
ATOM 6286 O O . THR A 1 803 ? -22.749 3.300 48.043 1.00 47.84 803 THR A O 1
ATOM 6289 N N . LEU A 1 804 ? -20.794 2.996 46.962 1.00 50.81 804 LEU A N 1
ATOM 6290 C CA . LEU A 1 804 ? -20.865 4.183 46.097 1.00 50.81 804 LEU A CA 1
ATOM 6291 C C . LEU A 1 804 ? -21.484 3.895 44.722 1.00 50.81 804 LEU A C 1
ATOM 6293 O O . LEU A 1 804 ? -21.927 4.813 44.039 1.00 50.81 804 LEU A O 1
ATOM 6297 N N . SER A 1 805 ? -21.530 2.630 44.304 1.00 55.81 805 SER A N 1
ATOM 6298 C CA . SER A 1 805 ? -22.000 2.252 42.973 1.00 55.81 805 SER A CA 1
ATOM 6299 C C . SER A 1 805 ? -23.519 2.049 42.939 1.00 55.81 805 SER A C 1
ATOM 6301 O O . SER A 1 805 ? -24.055 1.227 43.683 1.00 55.81 805 SER A O 1
ATOM 6303 N N . ASN A 1 806 ? -24.214 2.672 41.985 1.00 66.94 806 ASN A N 1
ATOM 6304 C CA . ASN A 1 806 ? -25.587 2.320 41.578 1.00 66.94 806 ASN A CA 1
ATOM 6305 C C . ASN A 1 806 ? -25.676 0.899 40.949 1.00 66.94 806 ASN A C 1
ATOM 6307 O O . ASN A 1 806 ? -26.528 0.618 40.113 1.00 66.94 806 ASN A O 1
ATOM 6311 N N . HIS A 1 807 ? -24.789 -0.023 41.330 1.00 66.81 807 HIS A N 1
ATOM 6312 C CA . HIS A 1 807 ? -24.528 -1.302 40.676 1.00 66.81 807 HIS A CA 1
ATOM 6313 C C . HIS A 1 807 ? -25.763 -2.198 40.573 1.00 66.81 807 HIS A C 1
ATOM 6315 O O . HIS A 1 807 ? -26.038 -2.734 39.504 1.00 66.81 807 HIS A O 1
ATOM 6321 N N . ARG A 1 808 ? -26.553 -2.314 41.650 1.00 67.56 808 ARG A N 1
ATOM 6322 C CA . ARG A 1 808 ? -27.811 -3.084 41.620 1.00 67.56 808 ARG A CA 1
ATOM 6323 C C . ARG A 1 808 ? -28.822 -2.492 40.637 1.00 67.56 808 ARG A C 1
ATOM 6325 O O . ARG A 1 808 ? -29.387 -3.227 39.838 1.00 67.56 808 ARG A O 1
ATOM 6332 N N . LEU A 1 809 ? -28.988 -1.169 40.651 1.00 72.88 809 LEU A N 1
ATOM 6333 C CA . LEU A 1 809 ? -29.870 -0.458 39.723 1.00 72.88 809 LEU A CA 1
ATOM 6334 C C . LEU A 1 809 ? -29.405 -0.649 38.270 1.00 72.88 809 LEU A C 1
ATOM 6336 O O . LEU A 1 809 ? -30.209 -0.878 37.375 1.00 72.88 809 LEU A O 1
ATOM 6340 N N . TYR A 1 810 ? -28.096 -0.604 38.031 1.00 75.62 810 TYR A N 1
ATOM 6341 C CA . TYR A 1 810 ? -27.509 -0.811 36.710 1.00 75.62 810 TYR A CA 1
ATOM 6342 C C . TYR A 1 810 ? -27.641 -2.248 36.199 1.00 75.62 810 TYR A C 1
ATOM 6344 O O . TYR A 1 810 ? -27.886 -2.435 35.010 1.00 75.62 810 TYR A O 1
ATOM 6352 N N . GLN A 1 811 ? -27.551 -3.257 37.071 1.00 70.19 811 GLN A N 1
ATOM 6353 C CA . GLN A 1 811 ? -27.848 -4.647 36.705 1.00 70.19 811 GLN A CA 1
ATOM 6354 C C . GLN A 1 811 ? -29.321 -4.828 36.303 1.00 70.19 811 GLN A C 1
ATOM 6356 O O . GLN A 1 811 ? -29.615 -5.511 35.322 1.00 70.19 811 GLN A O 1
ATOM 6361 N N . GLU A 1 812 ? -30.250 -4.186 37.016 1.00 71.62 812 GLU A N 1
ATOM 6362 C CA . GLU A 1 812 ? -31.683 -4.217 36.690 1.00 71.62 812 GLU A CA 1
ATOM 6363 C C . GLU A 1 812 ? -32.003 -3.470 35.383 1.00 71.62 812 GLU A C 1
ATOM 6365 O O . GLU A 1 812 ? -32.808 -3.940 34.580 1.00 71.62 812 GLU A O 1
ATOM 6370 N N . LEU A 1 813 ? -31.342 -2.337 35.126 1.00 70.75 813 LEU A N 1
ATOM 6371 C CA . LEU A 1 813 ? -31.502 -1.556 33.893 1.00 70.75 813 LEU A CA 1
ATOM 6372 C C . LEU A 1 813 ? -30.822 -2.197 32.674 1.00 70.75 813 LEU A C 1
ATOM 6374 O O . LEU A 1 813 ? -31.281 -2.002 31.556 1.00 70.75 813 LEU A O 1
ATOM 6378 N N . GLY A 1 814 ? -29.741 -2.954 32.871 1.00 60.03 814 GLY A N 1
ATOM 6379 C CA . GLY A 1 814 ? -29.038 -3.662 31.796 1.00 60.03 814 GLY A CA 1
ATOM 6380 C C . GLY A 1 814 ? -29.690 -4.985 31.376 1.00 60.03 814 GLY A C 1
ATOM 6381 O O . GLY A 1 814 ? -29.312 -5.546 30.352 1.00 60.03 814 GLY A O 1
ATOM 6382 N N . THR A 1 815 ? -30.641 -5.503 32.162 1.00 62.00 815 THR A N 1
ATOM 6383 C CA . THR A 1 815 ? -31.341 -6.778 31.902 1.00 62.00 815 THR A CA 1
ATOM 6384 C C . THR A 1 815 ? -32.762 -6.603 31.364 1.00 62.00 815 THR A C 1
ATOM 6386 O O . THR A 1 815 ? -33.299 -7.538 30.769 1.00 62.00 815 THR A O 1
ATOM 6389 N N . ASN A 1 816 ? -33.359 -5.420 31.531 1.00 56.16 816 ASN A N 1
ATOM 6390 C CA . ASN A 1 816 ? -34.705 -5.091 31.065 1.00 56.16 816 ASN A CA 1
ATOM 6391 C C . ASN A 1 816 ? -34.648 -4.120 29.873 1.00 56.16 816 ASN A C 1
ATOM 6393 O O . ASN A 1 816 ? -33.850 -3.186 29.880 1.00 56.16 816 ASN A O 1
ATOM 6397 N N . ASP A 1 817 ? -35.530 -4.284 28.878 1.00 54.03 817 ASP A N 1
ATOM 6398 C CA . ASP A 1 817 ? -35.749 -3.261 27.843 1.00 54.03 817 ASP A CA 1
ATOM 6399 C C . ASP A 1 817 ? -36.155 -1.956 28.550 1.00 54.03 817 ASP A C 1
ATOM 6401 O O . ASP A 1 817 ? -37.250 -1.875 29.107 1.00 54.03 817 ASP A O 1
ATOM 6405 N N . VAL A 1 818 ? -35.298 -0.927 28.546 1.00 51.84 818 VAL A N 1
ATOM 6406 C CA . VAL A 1 818 ? -35.499 0.325 29.319 1.00 51.84 818 VAL A CA 1
ATOM 6407 C C . VAL A 1 818 ? -36.838 1.008 28.993 1.00 51.84 818 VAL A C 1
ATOM 6409 O O . VAL A 1 818 ? -37.413 1.694 29.833 1.00 51.84 818 VAL A O 1
ATOM 6412 N N . LYS A 1 819 ? -37.422 0.731 27.817 1.00 49.50 819 LYS A N 1
ATOM 6413 C CA . LYS A 1 819 ? -38.772 1.184 27.436 1.00 49.50 819 LYS A CA 1
ATOM 6414 C C . LYS A 1 819 ? -39.913 0.576 28.268 1.00 49.50 819 LYS A C 1
ATOM 6416 O O . LYS A 1 819 ? -41.022 1.095 28.209 1.00 49.50 819 LYS A O 1
ATOM 6421 N N . GLN A 1 820 ? -39.674 -0.497 29.021 1.00 42.81 820 GLN A N 1
ATOM 6422 C CA . GLN A 1 820 ? -40.649 -1.111 29.934 1.00 42.81 820 GLN A CA 1
ATOM 6423 C C . GLN A 1 820 ? -40.526 -0.615 31.384 1.00 42.81 820 GLN A C 1
ATOM 6425 O O . GLN A 1 820 ? -41.403 -0.918 32.188 1.00 42.81 820 GLN A O 1
ATOM 6430 N N . ALA A 1 821 ? -39.476 0.143 31.718 1.00 40.56 821 ALA A N 1
ATOM 6431 C CA . ALA A 1 821 ? -39.207 0.630 33.075 1.00 40.56 821 ALA A CA 1
ATOM 6432 C C . ALA A 1 821 ? -39.709 2.068 33.338 1.00 40.56 821 ALA A C 1
ATOM 6434 O O . ALA A 1 821 ? -39.348 2.655 34.358 1.00 40.56 821 ALA A O 1
ATOM 6435 N N . GLY A 1 822 ? -40.490 2.633 32.405 1.00 34.38 822 GLY A N 1
ATOM 6436 C CA . GLY A 1 822 ? -41.087 3.971 32.507 1.00 34.38 822 GLY A CA 1
ATOM 6437 C C . GLY A 1 822 ? -42.154 4.095 33.585 1.00 34.38 822 GLY A C 1
ATOM 6438 O O . GLY A 1 822 ? -42.993 3.170 33.693 1.00 34.38 822 GLY A O 1
#